Protein AF-0000000087591553 (afdb_homodimer)

Radius of gyration: 34.75 Å; Cα contacts (8 Å, |Δi|>4): 1381; chains: 2; bounding box: 61×113×79 Å

InterPro domains:
  IPR003439 ABC transporter-like, ATP-binding domain [PF00005] (271-418)
  IPR003439 ABC transporter-like, ATP-binding domain [PS50893] (255-471)
  IPR003593 AAA+ ATPase domain [SM00382] (281-468)
  IPR011527 ABC transporter type 1, transmembrane domain [PF06472] (2-185)
  IPR011527 ABC transporter type 1, transmembrane domain [PS50929] (87-176)
  IPR017871 ABC transporter-like, conserved site [PS00211] (390-404)
  IPR027417 P-loop containing nucleoside triphosphate hydrolase [G3DSA:3.40.50.300] (243-470)
  IPR027417 P-loop containing nucleoside triphosphate hydrolase [SSF52540] (248-462)
  IPR036640 ABC transporter type 1, transmembrane domain superfamily [G3DSA:1.20.1560.10] (12-236)
  IPR036640 ABC transporter type 1, transmembrane domain superfamily [SSF90123] (67-221)
  IPR050835 ATP-binding cassette sub-family D [PTHR11384] (1-465)

Secondary structure (DSSP, 8-state):
-HHHHHHHHGGGHHHHHHHH-TT---HHHHHHHHHHHHHHHHTTTS-HHHHHHHSHHHHHHHHHHHHHHHHHHHHTT-THHHHHHHHHHHHHHHHHHHHHTTHHHHHHHHHHHHHHHHHHHHHHHHTHHHHHHHT-HHHHHHHHHHHHHHHHHHHHHHHHHHHHHHHHHHHHHHIIIIIHHHHHHHHH-TTS-HHHHHHHHHHHHHHHHHHHHHHHHHHHHHHHHHHHHHHHHHHHHHHHSPP----EEE-SSEEEEEEEEEE-TTS-EEEEEEEEEEETTS-EEEEE--TTSSHHHHHHHHHTSSPBPTT-EEEEPPTTTTEEEE-SS----TT--HHHHHHTTS-HHHHHHS-HHHHHHHHHHTT-THHHHTSS--TT--S--HHHHS-HHHHHHHHHHHHHHH--SEEEEESTTTTS-HHHHHHHHHHHHHTT-EEEEE-SSGGGGGG-SEEEEEETTEEEEEE----/-HHHHHHHHGGGHHHHHHHH-TT---HHHHHHHHHHHHHHHHTTTS-HHHHHHHSHHHHHHHHHHHHHHHHHHHHTT-THHHHHHHHHHHHHHHHHHHHHTTHHHHHHHHHHHHHHHHHHHHHHHHTHHHHHHHT-HHHHHHHHHHHHHHHHHHHHHHHHHHHHHHHHHHHHHHIIIIIHHHHHHHHH-TTS-HHHHHHHHHHHHHHHHHHHHHHHHHHHHHHHHHHHHHHHHHHHHHHHSPP----EEE-SSEEEEEEEEEE-TTS-EEEEEEEEEEETTS-EEEEE--TTSSHHHHHHHHHTSSPBPTT-EEEEPPTTTTEEEE-SS----TT--HHHHHHTTS-HHHHHHS-HHHHHHHHHHTT-THHHHTSS--TT--S--HHHHS-HHHHHHHHHHHHHHH--SEEEEESTTTTS-HHHHHHHHHHHHHTT-EEEEE-SSGGGGGG-SEEEEEETTEEEEEE----

Organism: NCBI:txid797122

Nearest PDB structures (foldseek):
  7vx8-assembly1_B  TM=8.513E-01  e=6.884E-26  Caenorhabditis elegans
  7x0z-assembly1_A  TM=8.272E-01  e=4.314E-23  Homo sapiens
  7shn-assembly1_A  TM=6.752E-01  e=2.401E-24  Homo sapiens
  4s0f-assembly1_A  TM=7.830E-01  e=5.840E-14  Acetivibrio thermocellus ATCC 27405
  8eiq-assembly1_A  TM=7.417E-01  e=8.135E-14  Homo sapiens

pLDDT: mean 77.89, std 12.65, range [35.84, 96.69]

Structure (mmCIF, N/CA/C/O backbone):
data_AF-0000000087591553-model_v1
#
loop_
_entity.id
_entity.type
_entity.pdbx_description
1 polymer 'ABC transporter domain-containing protein'
#
loop_
_atom_site.group_PDB
_atom_site.id
_atom_site.type_symbol
_atom_site.label_atom_id
_atom_site.label_alt_id
_atom_site.label_comp_id
_atom_site.label_asym_id
_atom_site.label_entity_id
_atom_site.label_seq_id
_atom_site.pdbx_PDB_ins_code
_atom_site.Cartn_x
_atom_site.Cartn_y
_atom_site.Cartn_z
_atom_site.occupancy
_atom_site.B_iso_or_equiv
_atom_site.auth_seq_id
_atom_site.auth_comp_id
_atom_site.auth_asym_id
_atom_site.auth_atom_id
_atom_site.pdbx_PDB_model_num
ATOM 1 N N . THR A 1 1 ? 17.688 -8.812 -10.172 1 85.06 1 THR A N 1
ATOM 2 C CA . THR A 1 1 ? 17 -7.945 -9.227 1 85.06 1 THR A CA 1
ATOM 3 C C . THR A 1 1 ? 17.938 -6.891 -8.664 1 85.06 1 THR A C 1
ATOM 5 O O . THR A 1 1 ? 17.578 -5.719 -8.547 1 85.06 1 THR A O 1
ATOM 8 N N . ARG A 1 2 ? 19.203 -7.277 -8.391 1 84.75 2 ARG A N 1
ATOM 9 C CA . ARG A 1 2 ? 20.188 -6.332 -7.879 1 84.75 2 ARG A CA 1
ATOM 10 C C . ARG A 1 2 ? 20.484 -5.246 -8.906 1 84.75 2 ARG A C 1
ATOM 12 O O . ARG A 1 2 ? 20.578 -4.066 -8.562 1 84.75 2 ARG A O 1
ATOM 19 N N . VAL A 1 3 ? 20.641 -5.652 -10.07 1 84.19 3 VAL A N 1
ATOM 20 C CA . VAL A 1 3 ? 20.953 -4.715 -11.148 1 84.19 3 VAL A CA 1
ATOM 21 C C . VAL A 1 3 ? 19.781 -3.748 -11.344 1 84.19 3 VAL A C 1
ATOM 23 O O . VAL A 1 3 ? 19.984 -2.543 -11.5 1 84.19 3 VAL A O 1
ATOM 26 N N . VAL A 1 4 ? 18.562 -4.273 -11.305 1 85 4 VAL A N 1
ATOM 27 C CA . VAL A 1 4 ? 17.391 -3.439 -11.523 1 85 4 VAL A CA 1
ATOM 28 C C . VAL A 1 4 ? 17.203 -2.475 -10.352 1 85 4 VAL A C 1
ATOM 30 O O . VAL A 1 4 ? 16.844 -1.314 -10.547 1 85 4 VAL A O 1
ATOM 33 N N . GLN A 1 5 ? 17.484 -2.932 -9.172 1 86.06 5 GLN A N 1
ATOM 34 C CA . GLN A 1 5 ? 17.422 -2.064 -8 1 86.06 5 GLN A CA 1
ATOM 35 C C . GLN A 1 5 ? 18.438 -0.937 -8.094 1 86.06 5 GLN A C 1
ATOM 37 O O . GLN A 1 5 ? 18.172 0.194 -7.691 1 86.06 5 GLN A O 1
ATOM 42 N N . GLY A 1 6 ? 19.625 -1.279 -8.547 1 85.19 6 GLY A N 1
ATOM 43 C CA . GLY A 1 6 ? 20.641 -0.261 -8.758 1 85.19 6 GLY A CA 1
ATOM 44 C C . GLY A 1 6 ? 20.203 0.817 -9.734 1 85.19 6 GLY A C 1
ATOM 45 O O . GLY A 1 6 ? 20.438 2.006 -9.5 1 85.19 6 GLY A O 1
ATOM 46 N N . LEU A 1 7 ? 19.562 0.385 -10.727 1 83.81 7 LEU A N 1
ATOM 47 C CA . LEU A 1 7 ? 19.062 1.326 -11.719 1 83.81 7 LEU A CA 1
ATOM 48 C C . LEU A 1 7 ? 17.891 2.139 -11.164 1 83.81 7 LEU A C 1
ATOM 50 O O . LEU A 1 7 ? 17.75 3.32 -11.477 1 83.81 7 LEU A O 1
ATOM 54 N N . TYR A 1 8 ? 17.094 1.511 -10.352 1 86.19 8 TYR A N 1
ATOM 55 C CA . TYR A 1 8 ? 15.891 2.113 -9.781 1 86.19 8 TYR A CA 1
ATOM 56 C C . TYR A 1 8 ? 16.25 3.266 -8.844 1 86.19 8 TYR A C 1
ATOM 58 O O . TYR A 1 8 ? 15.586 4.301 -8.844 1 86.19 8 TYR A O 1
ATOM 66 N N . PHE A 1 9 ? 17.375 3.146 -8.086 1 86.69 9 PHE A N 1
ATOM 67 C CA . PHE A 1 9 ? 17.719 4.16 -7.098 1 86.69 9 PHE A CA 1
ATOM 68 C C . PHE A 1 9 ? 18.781 5.109 -7.645 1 86.69 9 PHE A C 1
ATOM 70 O O . PHE A 1 9 ? 19.141 6.09 -6.988 1 86.69 9 PHE A O 1
ATOM 77 N N . LYS A 1 10 ? 19.156 4.832 -8.805 1 84.12 10 LYS A N 1
ATOM 78 C CA . LYS A 1 10 ? 20.141 5.711 -9.398 1 84.12 10 LYS A CA 1
ATOM 79 C C . LYS A 1 10 ? 19.516 7.027 -9.852 1 84.12 10 LYS A C 1
ATOM 81 O O . LYS A 1 10 ? 18.422 7.035 -10.422 1 84.12 10 LYS A O 1
ATOM 86 N N . ASP A 1 11 ? 20.094 8.125 -9.523 1 80.12 11 ASP A N 1
ATOM 87 C CA . ASP A 1 11 ? 19.719 9.469 -9.961 1 80.12 11 ASP A CA 1
ATOM 88 C C . ASP A 1 11 ? 18.266 9.766 -9.633 1 80.12 11 ASP A C 1
ATOM 90 O O . ASP A 1 11 ? 17.547 10.367 -10.445 1 80.12 11 ASP A O 1
ATOM 94 N N . SER A 1 12 ? 17.781 9.227 -8.609 1 81.5 12 SER A N 1
ATOM 95 C CA . SER A 1 12 ? 16.422 9.453 -8.133 1 81.5 12 SER A CA 1
ATOM 96 C C . SER A 1 12 ? 15.398 9.008 -9.172 1 81.5 12 SER A C 1
ATOM 98 O O . SER A 1 12 ? 14.367 9.656 -9.352 1 81.5 12 SER A O 1
ATOM 100 N N . ASN A 1 13 ? 15.711 7.973 -9.906 1 83.06 13 ASN A N 1
ATOM 101 C CA . ASN A 1 13 ? 14.797 7.445 -10.914 1 83.06 13 ASN A CA 1
ATOM 102 C C . ASN A 1 13 ? 13.469 7.004 -10.297 1 83.06 13 ASN A C 1
ATOM 104 O O . ASN A 1 13 ? 12.422 7.09 -10.938 1 83.06 13 ASN A O 1
ATOM 108 N N . TYR A 1 14 ? 13.516 6.555 -9.07 1 83.75 14 TYR A N 1
ATOM 109 C CA . TYR A 1 14 ? 12.312 6.082 -8.398 1 83.75 14 TYR A CA 1
ATOM 110 C C . TYR A 1 14 ? 11.297 7.207 -8.25 1 83.75 14 TYR A C 1
ATOM 112 O O . TYR A 1 14 ? 10.094 6.957 -8.18 1 83.75 14 TYR A O 1
ATOM 120 N N . TYR A 1 15 ? 11.828 8.43 -8.156 1 82.81 15 TYR A N 1
ATOM 121 C CA . TYR A 1 15 ? 10.953 9.586 -8.023 1 82.81 15 TYR A CA 1
ATOM 122 C C . TYR A 1 15 ? 10.438 10.039 -9.383 1 82.81 15 TYR A C 1
ATOM 124 O O . TYR A 1 15 ? 9.281 10.453 -9.516 1 82.81 15 TYR A O 1
ATOM 132 N N . ARG A 1 16 ? 11.195 9.945 -10.344 1 78.06 16 ARG A N 1
ATOM 133 C CA . ARG A 1 16 ? 10.891 10.5 -11.656 1 78.06 16 ARG A CA 1
ATOM 134 C C . ARG A 1 16 ? 10.047 9.531 -12.484 1 78.06 16 ARG A C 1
ATOM 136 O O . ARG A 1 16 ? 9.352 9.945 -13.414 1 78.06 16 ARG A O 1
ATOM 143 N N . LEU A 1 17 ? 10.117 8.305 -12.188 1 77.75 17 LEU A N 1
ATOM 144 C CA . LEU A 1 17 ? 9.5 7.266 -13.008 1 77.75 17 LEU A CA 1
ATOM 145 C C . LEU A 1 17 ? 7.98 7.41 -13.008 1 77.75 17 LEU A C 1
ATOM 147 O O . LEU A 1 17 ? 7.352 7.391 -14.07 1 77.75 17 LEU A O 1
ATOM 151 N N . PRO A 1 18 ? 7.344 7.52 -11.836 1 69.06 18 PRO A N 1
ATOM 152 C CA . PRO A 1 18 ? 5.879 7.598 -11.859 1 69.06 18 PRO A CA 1
ATOM 153 C C . PRO A 1 18 ? 5.367 8.859 -12.555 1 69.06 18 PRO A C 1
ATOM 155 O O . PRO A 1 18 ? 4.254 8.867 -13.086 1 69.06 18 PRO A O 1
ATOM 158 N N . THR A 1 19 ? 6.16 9.875 -12.523 1 64.44 19 THR A N 1
ATOM 159 C CA . THR A 1 19 ? 5.734 11.156 -13.086 1 64.44 19 THR A CA 1
ATOM 160 C C . THR A 1 19 ? 5.902 11.156 -14.602 1 64.44 19 THR A C 1
ATOM 162 O O . THR A 1 19 ? 5.148 11.828 -15.312 1 64.44 19 THR A O 1
ATOM 165 N N . SER A 1 20 ? 6.891 10.414 -15.047 1 64.38 20 SER A N 1
ATOM 166 C CA . SER A 1 20 ? 7.223 10.461 -16.469 1 64.38 20 SER A CA 1
ATOM 167 C C . SER A 1 20 ? 6.406 9.445 -17.25 1 64.38 20 SER A C 1
ATOM 169 O O . SER A 1 20 ? 6.051 9.695 -18.406 1 64.38 20 SER A O 1
ATOM 171 N N . ASN A 1 21 ? 6.25 8.32 -16.656 1 62 21 ASN A N 1
ATOM 172 C CA . ASN A 1 21 ? 5.543 7.254 -17.359 1 62 21 ASN A CA 1
ATOM 173 C C . ASN A 1 21 ? 4.422 6.668 -16.516 1 62 21 ASN A C 1
ATOM 175 O O . ASN A 1 21 ? 4.668 5.824 -15.648 1 62 21 ASN A O 1
ATOM 179 N N . LYS A 1 22 ? 3.26 7.102 -16.75 1 59.09 22 LYS A N 1
ATOM 180 C CA . LYS A 1 22 ? 2.088 6.652 -16 1 59.09 22 LYS A CA 1
ATOM 181 C C . LYS A 1 22 ? 1.811 5.172 -16.25 1 59.09 22 LYS A C 1
ATOM 183 O O . LYS A 1 22 ? 1.155 4.516 -15.438 1 59.09 22 LYS A O 1
ATOM 188 N N . GLU A 1 23 ? 2.428 4.727 -17.328 1 59.12 23 GLU A N 1
ATOM 189 C CA . GLU A 1 23 ? 2.143 3.34 -17.672 1 59.12 23 GLU A CA 1
ATOM 190 C C . GLU A 1 23 ? 2.893 2.371 -16.766 1 59.12 23 GLU A C 1
ATOM 192 O O . GLU A 1 23 ? 2.508 1.207 -16.641 1 59.12 23 GLU A O 1
ATOM 197 N N . LEU A 1 24 ? 3.965 2.943 -16.219 1 66.06 24 LEU A N 1
ATOM 198 C CA . LEU A 1 24 ? 4.742 2.068 -15.352 1 66.06 24 LEU A CA 1
ATOM 199 C C . LEU A 1 24 ? 4.16 2.043 -13.945 1 66.06 24 LEU A C 1
ATOM 201 O O . LEU A 1 24 ? 4.668 2.715 -13.039 1 66.06 24 LEU A O 1
ATOM 205 N N . ASP A 1 25 ? 2.947 1.427 -13.945 1 61.03 25 ASP A N 1
ATOM 206 C CA . ASP A 1 25 ? 2.252 1.322 -12.672 1 61.03 25 ASP A CA 1
ATOM 207 C C . ASP A 1 25 ? 2.703 0.084 -11.898 1 61.03 25 ASP A C 1
ATOM 209 O O . ASP A 1 25 ? 3.32 -0.818 -12.469 1 61.03 25 ASP A O 1
ATOM 213 N N . ASN A 1 26 ? 2.732 0.094 -10.664 1 60.69 26 ASN A N 1
ATOM 214 C CA . ASN A 1 26 ? 2.918 -1.014 -9.734 1 60.69 26 ASN A CA 1
ATOM 215 C C . ASN A 1 26 ? 4.332 -1.584 -9.82 1 60.69 26 ASN A C 1
ATOM 217 O O . ASN A 1 26 ? 4.508 -2.799 -9.914 1 60.69 26 ASN A O 1
ATOM 221 N N . LEU A 1 27 ? 5.336 -0.757 -9.859 1 68.62 27 LEU A N 1
ATOM 222 C CA . LEU A 1 27 ? 6.734 -1.159 -9.961 1 68.62 27 LEU A CA 1
ATOM 223 C C . LEU A 1 27 ? 7.105 -2.137 -8.852 1 68.62 27 LEU A C 1
ATOM 225 O O . LEU A 1 27 ? 7.941 -3.02 -9.055 1 68.62 27 LEU A O 1
ATOM 229 N N . ASP A 1 28 ? 6.434 -2.01 -7.715 1 68.94 28 ASP A N 1
ATOM 230 C CA . ASP A 1 28 ? 6.711 -2.896 -6.59 1 68.94 28 ASP A CA 1
ATOM 231 C C . ASP A 1 28 ? 6.395 -4.348 -6.945 1 68.94 28 ASP A C 1
ATOM 233 O O . ASP A 1 28 ? 7.141 -5.258 -6.574 1 68.94 28 ASP A O 1
ATOM 237 N N . GLN A 1 29 ? 5.402 -4.434 -7.73 1 64.69 29 GLN A N 1
ATOM 238 C CA . GLN A 1 29 ? 5.016 -5.781 -8.133 1 64.69 29 GLN A CA 1
ATOM 239 C C . GLN A 1 29 ? 5.922 -6.309 -9.242 1 64.69 29 GLN A C 1
ATOM 241 O O . GLN A 1 29 ? 6.188 -7.508 -9.32 1 64.69 29 GLN A O 1
ATOM 246 N N . ARG A 1 30 ? 6.477 -5.426 -10 1 70.25 30 ARG A N 1
ATOM 247 C CA . ARG A 1 30 ? 7.289 -5.844 -11.141 1 70.25 30 ARG A CA 1
ATOM 248 C C . ARG A 1 30 ? 8.641 -6.371 -10.68 1 70.25 30 ARG A C 1
ATOM 250 O O . ARG A 1 30 ? 9.242 -7.219 -11.344 1 70.25 30 ARG A O 1
ATOM 257 N N . PHE A 1 31 ? 9.055 -5.91 -9.508 1 74.94 31 PHE A N 1
ATOM 258 C CA . PHE A 1 31 ? 10.297 -6.457 -8.961 1 74.94 31 PHE A CA 1
ATOM 259 C C . PHE A 1 31 ? 10.133 -7.934 -8.617 1 74.94 31 PHE A C 1
ATOM 261 O O . PHE A 1 31 ? 11.047 -8.727 -8.828 1 74.94 31 PHE A O 1
ATOM 268 N N . THR A 1 32 ? 8.969 -8.273 -8.148 1 69 32 THR A N 1
ATOM 269 C CA . THR A 1 32 ? 8.711 -9.672 -7.812 1 69 32 THR A CA 1
ATOM 270 C C . THR A 1 32 ? 8.43 -10.484 -9.07 1 69 32 THR A C 1
ATOM 272 O O . THR A 1 32 ? 8.594 -11.703 -9.086 1 69 32 THR A O 1
ATOM 275 N N . ASP A 1 33 ? 8.07 -9.727 -10.117 1 71.62 33 ASP A N 1
ATOM 276 C CA . ASP A 1 33 ? 7.828 -10.398 -11.391 1 71.62 33 ASP A CA 1
ATOM 277 C C . ASP A 1 33 ? 9.117 -10.992 -11.953 1 71.62 33 ASP A C 1
ATOM 279 O O . ASP A 1 33 ? 9.086 -11.961 -12.711 1 71.62 33 ASP A O 1
ATOM 283 N N . ILE A 1 34 ? 10.227 -10.438 -11.562 1 74.44 34 ILE A N 1
ATOM 284 C CA . ILE A 1 34 ? 11.508 -10.977 -12 1 74.44 34 ILE A CA 1
ATOM 285 C C . ILE A 1 34 ? 11.656 -12.414 -11.5 1 74.44 34 ILE A C 1
ATOM 287 O O . ILE A 1 34 ? 12.047 -13.305 -12.258 1 74.44 34 ILE A O 1
ATOM 291 N N . LYS A 1 35 ? 11.273 -12.523 -10.289 1 72.62 35 LYS A N 1
ATOM 292 C CA . LYS A 1 35 ? 11.312 -13.875 -9.742 1 72.62 35 LYS A CA 1
ATOM 293 C C . LYS A 1 35 ? 10.344 -14.797 -10.461 1 72.62 35 LYS A C 1
ATOM 295 O O . LYS A 1 35 ? 10.672 -15.945 -10.766 1 72.62 35 LYS A O 1
ATOM 300 N N . LEU A 1 36 ? 9.203 -14.273 -10.672 1 65.19 36 LEU A N 1
ATOM 301 C CA . LEU A 1 36 ? 8.188 -15.07 -11.359 1 65.19 36 LEU A CA 1
ATOM 302 C C . LEU A 1 36 ? 8.672 -15.484 -12.75 1 65.19 36 LEU A C 1
ATOM 304 O O . LEU A 1 36 ? 8.445 -16.609 -13.18 1 65.19 36 LEU A O 1
ATOM 308 N N . ALA A 1 37 ? 9.352 -14.57 -13.398 1 66.12 37 ALA A N 1
ATOM 309 C CA . ALA A 1 37 ? 9.891 -14.867 -14.727 1 66.12 37 ALA A CA 1
ATOM 310 C C . ALA A 1 37 ? 10.961 -15.945 -14.656 1 66.12 37 ALA A C 1
ATOM 312 O O . ALA A 1 37 ? 10.969 -16.875 -15.469 1 66.12 37 ALA A O 1
ATOM 313 N N . ILE A 1 38 ? 11.773 -15.812 -13.695 1 70.31 38 ILE A N 1
ATOM 314 C CA . ILE A 1 38 ? 12.852 -16.781 -13.547 1 70.31 38 ILE A CA 1
ATOM 315 C C . ILE A 1 38 ? 12.273 -18.141 -13.172 1 70.31 38 ILE A C 1
ATOM 317 O O . ILE A 1 38 ? 12.703 -19.172 -13.695 1 70.31 38 ILE A O 1
ATOM 321 N N . ASN A 1 39 ? 11.266 -18.047 -12.258 1 64.19 39 ASN A N 1
ATOM 322 C CA . ASN A 1 39 ? 10.641 -19.297 -11.844 1 64.19 39 ASN A CA 1
ATOM 323 C C . ASN A 1 39 ? 9.93 -19.984 -13 1 64.19 39 ASN A C 1
ATOM 325 O O . ASN A 1 39 ? 9.906 -21.203 -13.086 1 64.19 39 ASN A O 1
ATOM 329 N N . SER A 1 40 ? 9.383 -19.156 -13.82 1 60.72 40 SER A N 1
ATOM 330 C CA . SER A 1 40 ? 8.68 -19.703 -14.977 1 60.72 40 SER A CA 1
ATOM 331 C C . SER A 1 40 ? 9.641 -20.438 -15.914 1 60.72 40 SER A C 1
ATOM 333 O O . SER A 1 40 ? 9.273 -21.438 -16.516 1 60.72 40 SER A O 1
ATOM 335 N N . VAL A 1 41 ? 10.883 -19.844 -15.977 1 61.19 41 VAL A N 1
ATOM 336 C CA . VAL A 1 41 ? 11.867 -20.453 -16.859 1 61.19 41 VAL A CA 1
ATOM 337 C C . VAL A 1 41 ? 12.508 -21.656 -16.172 1 61.19 41 VAL A C 1
ATOM 339 O O . VAL A 1 41 ? 12.781 -22.672 -16.812 1 61.19 41 VAL A O 1
ATOM 342 N N . THR A 1 42 ? 12.867 -21.297 -14.867 1 56.81 42 THR A N 1
ATOM 343 C CA . THR A 1 42 ? 13.578 -22.375 -14.18 1 56.81 42 THR A CA 1
ATOM 344 C C . THR A 1 42 ? 12.617 -23.469 -13.758 1 56.81 42 THR A C 1
ATOM 346 O O . THR A 1 42 ? 13.031 -24.609 -13.523 1 56.81 42 THR A O 1
ATOM 349 N N . GLY A 1 43 ? 11.281 -23.406 -14.109 1 50.22 43 GLY A N 1
ATOM 350 C CA . GLY A 1 43 ? 10.336 -24.469 -13.812 1 50.22 43 GLY A CA 1
ATOM 351 C C . GLY A 1 43 ? 10.047 -24.625 -12.336 1 50.22 43 GLY A C 1
ATOM 352 O O . GLY A 1 43 ? 9.555 -25.656 -11.891 1 50.22 43 GLY A O 1
ATOM 353 N N . SER A 1 44 ? 10.664 -23.844 -11.453 1 44.69 44 SER A N 1
ATOM 354 C CA . SER A 1 44 ? 10.609 -24.203 -10.039 1 44.69 44 SER A CA 1
ATOM 355 C C . SER A 1 44 ? 9.164 -24.266 -9.547 1 44.69 44 SER A C 1
ATOM 357 O O . SER A 1 44 ? 8.883 -24.891 -8.523 1 44.69 44 SER A O 1
ATOM 359 N N . MET A 1 45 ? 8.344 -23.297 -9.617 1 42.03 45 MET A N 1
ATOM 360 C CA . MET A 1 45 ? 7.055 -23.562 -8.992 1 42.03 45 MET A CA 1
ATOM 361 C C . MET A 1 45 ? 6.375 -24.766 -9.648 1 42.03 45 MET A C 1
ATOM 363 O O . MET A 1 45 ? 5.176 -24.969 -9.461 1 42.03 45 MET A O 1
ATOM 367 N N . VAL A 1 46 ? 6.668 -25.156 -10.789 1 38.25 46 VAL A N 1
ATOM 368 C CA . VAL A 1 46 ? 5.879 -26.094 -11.586 1 38.25 46 VAL A CA 1
ATOM 369 C C . VAL A 1 46 ? 5.809 -27.453 -10.875 1 38.25 46 VAL A C 1
ATOM 371 O O . VAL A 1 46 ? 6.781 -27.891 -10.258 1 38.25 46 VAL A O 1
ATOM 374 N N . PRO A 1 47 ? 4.719 -28.078 -10.695 1 39.03 47 PRO A N 1
ATOM 375 C CA . PRO A 1 47 ? 4.602 -29.5 -10.32 1 39.03 47 PRO A CA 1
ATOM 376 C C . PRO A 1 47 ? 5.734 -30.344 -10.891 1 39.03 47 PRO A C 1
ATOM 378 O O . PRO A 1 47 ? 6.262 -30.047 -11.961 1 39.03 47 PRO A O 1
ATOM 381 N N . VAL A 1 48 ? 6.516 -31.125 -10.109 1 37.75 48 VAL A N 1
ATOM 382 C CA . VAL A 1 48 ? 7.559 -32.125 -10.328 1 37.75 48 VAL A CA 1
ATOM 383 C C . VAL A 1 48 ? 7.402 -32.75 -11.719 1 37.75 48 VAL A C 1
ATOM 385 O O . VAL A 1 48 ? 8.383 -32.938 -12.438 1 37.75 48 VAL A O 1
ATOM 388 N N . GLU A 1 49 ? 6.309 -33.219 -11.922 1 36.06 49 GLU A N 1
ATOM 389 C CA . GLU A 1 49 ? 6.078 -33.969 -13.141 1 36.06 49 GLU A CA 1
ATOM 390 C C . GLU A 1 49 ? 6.301 -33.125 -14.383 1 36.06 49 GLU A C 1
ATOM 392 O O . GLU A 1 49 ? 6.844 -33.594 -15.383 1 36.06 49 GLU A O 1
ATOM 397 N N . THR A 1 50 ? 5.789 -31.859 -14.344 1 36.72 50 THR A N 1
ATOM 398 C CA . THR A 1 50 ? 5.902 -30.969 -15.492 1 36.72 50 THR A CA 1
ATOM 399 C C . THR A 1 50 ? 7.203 -30.172 -15.445 1 36.72 50 THR A C 1
ATOM 401 O O . THR A 1 50 ? 7.629 -29.609 -16.453 1 36.72 50 THR A O 1
ATOM 404 N N . GLY A 1 51 ? 7.742 -29.797 -14.422 1 39.81 51 GLY A N 1
ATOM 405 C CA . GLY A 1 51 ? 9.055 -29.188 -14.32 1 39.81 51 GLY A CA 1
ATOM 406 C C . GLY A 1 51 ? 10.094 -29.844 -15.195 1 39.81 51 GLY A C 1
ATOM 407 O O . GLY A 1 51 ? 10.969 -29.172 -15.75 1 39.81 51 GLY A O 1
ATOM 408 N N . MET A 1 52 ? 10 -31.125 -15.109 1 39.53 52 MET A N 1
ATOM 409 C CA . MET A 1 52 ? 10.875 -31.891 -15.992 1 39.53 52 MET A CA 1
ATOM 410 C C . MET A 1 52 ? 10.703 -31.453 -17.438 1 39.53 52 MET A C 1
ATOM 412 O O . MET A 1 52 ? 11.641 -31.547 -18.234 1 39.53 52 MET A O 1
ATOM 416 N N . LEU A 1 53 ? 9.445 -31.172 -17.703 1 39.66 53 LEU A N 1
ATOM 417 C CA . LEU A 1 53 ? 9.195 -30.859 -19.109 1 39.66 53 LEU A CA 1
ATOM 418 C C . LEU A 1 53 ? 9.859 -29.547 -19.516 1 39.66 53 LEU A C 1
ATOM 420 O O . LEU A 1 53 ? 10.344 -29.406 -20.641 1 39.66 53 LEU A O 1
ATOM 424 N N . LEU A 1 54 ? 9.688 -28.547 -18.578 1 45.41 54 LEU A N 1
ATOM 425 C CA . LEU A 1 54 ? 10.141 -27.234 -19.016 1 45.41 54 LEU A CA 1
ATOM 426 C C . LEU A 1 54 ? 11.656 -27.109 -18.906 1 45.41 54 LEU A C 1
ATOM 428 O O . LEU A 1 54 ? 12.227 -26.062 -19.234 1 45.41 54 LEU A O 1
ATOM 432 N N . SER A 1 55 ? 12.258 -28.062 -18.344 1 46.97 55 SER A N 1
ATOM 433 C CA . SER A 1 55 ? 13.719 -28 -18.344 1 46.97 55 SER A CA 1
ATOM 434 C C . SER A 1 55 ? 14.273 -28.281 -19.734 1 46.97 55 SER A C 1
ATOM 436 O O . SER A 1 55 ? 13.617 -28.922 -20.562 1 46.97 55 SER A O 1
ATOM 438 N N . PRO A 1 56 ? 15.172 -27.438 -20.078 1 51 56 PRO A N 1
ATOM 439 C CA . PRO A 1 56 ? 15.836 -27.781 -21.344 1 51 56 PRO A CA 1
ATOM 440 C C . PRO A 1 56 ? 15.961 -29.281 -21.562 1 51 56 PRO A C 1
ATOM 442 O O . PRO A 1 56 ? 15.844 -29.766 -22.688 1 51 56 PRO A O 1
ATOM 445 N N . ALA A 1 57 ? 15.969 -29.891 -20.484 1 52.38 57 ALA A N 1
ATOM 446 C CA . ALA A 1 57 ? 16.078 -31.344 -20.609 1 52.38 57 ALA A CA 1
ATOM 447 C C . ALA A 1 57 ? 14.766 -31.953 -21.109 1 52.38 57 ALA A C 1
ATOM 449 O O . ALA A 1 57 ? 14.781 -32.906 -21.875 1 52.38 57 ALA A O 1
ATOM 450 N N . GLY A 1 58 ? 13.664 -31.188 -20.672 1 56.53 58 GLY A N 1
ATOM 451 C CA . GLY A 1 58 ? 12.383 -31.688 -21.141 1 56.53 58 GLY A CA 1
ATOM 452 C C . GLY A 1 58 ? 12.195 -31.531 -22.641 1 56.53 58 GLY A C 1
ATOM 453 O O . GLY A 1 58 ? 11.727 -32.438 -23.312 1 56.53 58 GLY A O 1
ATOM 454 N N . VAL A 1 59 ? 12.688 -30.422 -23.094 1 61.06 59 VAL A N 1
ATOM 455 C CA . VAL A 1 59 ? 12.57 -30.156 -24.531 1 61.06 59 VAL A CA 1
ATOM 456 C C . VAL A 1 59 ? 13.469 -31.109 -25.297 1 61.06 59 VAL A C 1
ATOM 458 O O . VAL A 1 59 ? 13.07 -31.625 -26.344 1 61.06 59 VAL A O 1
ATOM 461 N N . ILE A 1 60 ? 14.641 -31.266 -24.719 1 61.97 60 ILE A N 1
ATOM 462 C CA . ILE A 1 60 ? 15.578 -32.156 -25.391 1 61.97 60 ILE A CA 1
ATOM 463 C C . ILE A 1 60 ? 15.023 -33.562 -25.391 1 61.97 60 ILE A C 1
ATOM 465 O O . ILE A 1 60 ? 15.109 -34.281 -26.391 1 61.97 60 ILE A O 1
ATOM 469 N N . SER A 1 61 ? 14.461 -33.906 -24.266 1 62.31 61 SER A N 1
ATOM 470 C CA . SER A 1 61 ? 13.906 -35.25 -24.188 1 62.31 61 SER A CA 1
ATOM 471 C C . SER A 1 61 ? 12.758 -35.438 -25.172 1 62.31 61 SER A C 1
ATOM 473 O O . SER A 1 61 ? 12.609 -36.5 -25.766 1 62.31 61 SER A O 1
ATOM 475 N N . ILE A 1 62 ? 12.016 -34.406 -25.344 1 67.56 62 ILE A N 1
ATOM 476 C CA . ILE A 1 62 ? 10.914 -34.469 -26.297 1 67.56 62 ILE A CA 1
ATOM 477 C C . ILE A 1 62 ? 11.461 -34.625 -27.719 1 67.56 62 ILE A C 1
ATOM 479 O O . ILE A 1 62 ? 10.969 -35.438 -28.5 1 67.56 62 ILE A O 1
ATOM 483 N N . GLY A 1 63 ? 12.43 -33.781 -27.969 1 67.56 63 GLY A N 1
ATOM 484 C CA . GLY A 1 63 ? 13.039 -33.875 -29.281 1 67.56 63 GLY A CA 1
ATOM 485 C C . GLY A 1 63 ? 13.633 -35.219 -29.594 1 67.56 63 GLY A C 1
ATOM 486 O O . GLY A 1 63 ? 13.438 -35.781 -30.672 1 67.56 63 GLY A O 1
ATOM 487 N N . VAL A 1 64 ? 14.297 -35.812 -28.625 1 68.25 64 VAL A N 1
ATOM 488 C CA . VAL A 1 64 ? 14.93 -37.125 -28.812 1 68.25 64 VAL A CA 1
ATOM 489 C C . VAL A 1 64 ? 13.852 -38.188 -28.969 1 68.25 64 VAL A C 1
ATOM 491 O O . VAL A 1 64 ? 14.008 -39.125 -29.781 1 68.25 64 VAL A O 1
ATOM 494 N N . SER A 1 65 ? 12.805 -38.062 -28.172 1 68.94 65 SER A N 1
ATOM 495 C CA . SER A 1 65 ? 11.734 -39.031 -28.266 1 68.94 65 SER A CA 1
ATOM 496 C C . SER A 1 65 ? 11.07 -39 -29.641 1 68.94 65 SER A C 1
ATOM 498 O O . SER A 1 65 ? 10.844 -40.031 -30.25 1 68.94 65 SER A O 1
ATOM 500 N N . VAL A 1 66 ? 10.781 -37.844 -30.109 1 73.62 66 VAL A N 1
ATOM 501 C CA . VAL A 1 66 ? 10.148 -37.688 -31.422 1 73.62 66 VAL A CA 1
ATOM 502 C C . VAL A 1 66 ? 11.07 -38.25 -32.5 1 73.62 66 VAL A C 1
ATOM 504 O O . VAL A 1 66 ? 10.617 -38.969 -33.406 1 73.62 66 VAL A O 1
ATOM 507 N N . LEU A 1 67 ? 12.312 -38 -32.312 1 73.06 67 LEU A N 1
ATOM 508 C CA . LEU A 1 67 ? 13.266 -38.469 -33.312 1 73.06 67 LEU A CA 1
ATOM 509 C C . LEU A 1 67 ? 13.406 -39.969 -33.281 1 73.06 67 LEU A C 1
ATOM 511 O O . LEU A 1 67 ? 13.406 -40.625 -34.312 1 73.06 67 LEU A O 1
ATOM 515 N N . THR A 1 68 ? 13.547 -40.562 -32.125 1 69.56 68 THR A N 1
ATOM 516 C CA . THR A 1 68 ? 13.742 -42 -31.953 1 69.56 68 THR A CA 1
ATOM 517 C C . THR A 1 68 ? 12.539 -42.75 -32.5 1 69.56 68 THR A C 1
ATOM 519 O O . THR A 1 68 ? 12.695 -43.719 -33.25 1 69.56 68 THR A O 1
ATOM 522 N N . PHE A 1 69 ? 11.422 -42.25 -32.125 1 72.62 69 PHE A N 1
ATOM 523 C CA . PHE A 1 69 ? 10.234 -43.031 -32.5 1 72.62 69 PHE A CA 1
ATOM 524 C C . PHE A 1 69 ? 9.914 -42.812 -33.969 1 72.62 69 PHE A C 1
ATOM 526 O O . PHE A 1 69 ? 9.375 -43.719 -34.625 1 72.62 69 PHE A O 1
ATOM 533 N N . THR A 1 70 ? 10.305 -41.656 -34.469 1 73 70 THR A N 1
ATOM 534 C CA . THR A 1 70 ? 10.164 -41.438 -35.906 1 73 70 THR A CA 1
ATOM 535 C C . THR A 1 70 ? 11.094 -42.344 -36.688 1 73 70 THR A C 1
ATOM 537 O O . THR A 1 70 ? 10.711 -42.906 -37.719 1 73 70 THR A O 1
ATOM 540 N N . LEU A 1 71 ? 12.273 -42.594 -36.156 1 72.62 71 LEU A N 1
ATOM 541 C CA . LEU A 1 71 ? 13.234 -43.469 -36.812 1 72.62 71 LEU A CA 1
ATOM 542 C C . LEU A 1 71 ? 12.797 -44.906 -36.75 1 72.62 71 LEU A C 1
ATOM 544 O O . LEU A 1 71 ? 12.992 -45.688 -37.719 1 72.62 71 LEU A O 1
ATOM 548 N N . ASN A 1 72 ? 12.18 -45.219 -35.688 1 72.94 72 ASN A N 1
ATOM 549 C CA . ASN A 1 72 ? 11.656 -46.594 -35.562 1 72.94 72 ASN A CA 1
ATOM 550 C C . ASN A 1 72 ? 10.555 -46.844 -36.562 1 72.94 72 ASN A C 1
ATOM 552 O O . ASN A 1 72 ? 10.469 -47.969 -37.125 1 72.94 72 ASN A O 1
ATOM 556 N N . LEU A 1 73 ? 9.75 -45.906 -36.688 1 72.81 73 LEU A N 1
ATOM 557 C CA . LEU A 1 73 ? 8.656 -46.062 -37.656 1 72.81 73 LEU A CA 1
ATOM 558 C C . LEU A 1 73 ? 9.188 -46.156 -39.062 1 72.81 73 LEU A C 1
ATOM 560 O O . LEU A 1 73 ? 8.609 -46.875 -39.906 1 72.81 73 LEU A O 1
ATOM 564 N N . LEU A 1 74 ? 10.242 -45.469 -39.312 1 69.62 74 LEU A N 1
ATOM 565 C CA . LEU A 1 74 ? 10.844 -45.531 -40.625 1 69.62 74 LEU A CA 1
ATOM 566 C C . LEU A 1 74 ? 11.398 -46.906 -40.938 1 69.62 74 LEU A C 1
ATOM 568 O O . LEU A 1 74 ? 11.359 -47.375 -42.062 1 69.62 74 LEU A O 1
ATOM 572 N N . GLN A 1 75 ? 11.906 -47.531 -39.906 1 65.31 75 GLN A N 1
ATOM 573 C CA . GLN A 1 75 ? 12.469 -48.844 -40.094 1 65.31 75 GLN A CA 1
ATOM 574 C C . GLN A 1 75 ? 11.383 -49.875 -40.469 1 65.31 75 GLN A C 1
ATOM 576 O O . GLN A 1 75 ? 11.633 -50.812 -41.188 1 65.31 75 GLN A O 1
ATOM 581 N N . PHE A 1 76 ? 10.266 -49.594 -39.812 1 62.69 76 PHE A N 1
ATOM 582 C CA . PHE A 1 76 ? 9.203 -50.562 -40.094 1 62.69 76 PHE A CA 1
ATOM 583 C C . PHE A 1 76 ? 8.438 -50.156 -41.344 1 62.69 76 PHE A C 1
ATOM 585 O O . PHE A 1 76 ? 7.344 -50.688 -41.625 1 62.69 76 PHE A O 1
ATOM 592 N N . GLN A 1 77 ? 9.188 -49.5 -42.344 1 55.69 77 GLN A N 1
ATOM 593 C CA . GLN A 1 77 ? 8.672 -49.125 -43.656 1 55.69 77 GLN A CA 1
ATOM 594 C C . GLN A 1 77 ? 7.277 -48.5 -43.562 1 55.69 77 GLN A C 1
ATOM 596 O O . GLN A 1 77 ? 6.457 -48.656 -44.469 1 55.69 77 GLN A O 1
ATOM 601 N N . ALA A 1 78 ? 6.891 -48.156 -42.344 1 57.22 78 ALA A N 1
ATOM 602 C CA . ALA A 1 78 ? 5.559 -47.594 -42.219 1 57.22 78 ALA A CA 1
ATOM 603 C C . ALA A 1 78 ? 5.602 -46.062 -42.406 1 57.22 78 ALA A C 1
ATOM 605 O O . ALA A 1 78 ? 5.457 -45.312 -41.438 1 57.22 78 ALA A O 1
ATOM 606 N N . ALA A 1 79 ? 6.16 -45.719 -43.594 1 53.59 79 ALA A N 1
ATOM 607 C CA . ALA A 1 79 ? 6.379 -44.312 -43.969 1 53.59 79 ALA A CA 1
ATOM 608 C C . ALA A 1 79 ? 5.098 -43.5 -43.812 1 53.59 79 ALA A C 1
ATOM 610 O O . ALA A 1 79 ? 5.145 -42.344 -43.406 1 53.59 79 ALA A O 1
ATOM 611 N N . ALA A 1 80 ? 4.047 -44.188 -44.344 1 54.78 80 ALA A N 1
ATOM 612 C CA . ALA A 1 80 ? 2.799 -43.406 -44.344 1 54.78 80 ALA A CA 1
ATOM 613 C C . ALA A 1 80 ? 2.416 -42.969 -42.938 1 54.78 80 ALA A C 1
ATOM 615 O O . ALA A 1 80 ? 1.767 -41.938 -42.75 1 54.78 80 ALA A O 1
ATOM 616 N N . TYR A 1 81 ? 3.131 -43.688 -42.031 1 60.06 81 TYR A N 1
ATOM 617 C CA . TYR A 1 81 ? 2.752 -43.469 -40.625 1 60.06 81 TYR A CA 1
ATOM 618 C C . TYR A 1 81 ? 3.512 -42.312 -40.031 1 60.06 81 TYR A C 1
ATOM 620 O O . TYR A 1 81 ? 3.162 -41.812 -38.938 1 60.06 81 TYR A O 1
ATOM 628 N N . LEU A 1 82 ? 4.453 -41.969 -40.906 1 61.66 82 LEU A N 1
ATOM 629 C CA . LEU A 1 82 ? 5.375 -40.969 -40.344 1 61.66 82 LEU A CA 1
ATOM 630 C C . LEU A 1 82 ? 4.754 -39.594 -40.344 1 61.66 82 LEU A C 1
ATOM 632 O O . LEU A 1 82 ? 4.949 -38.812 -39.406 1 61.66 82 LEU A O 1
ATOM 636 N N . TYR A 1 83 ? 3.871 -39.375 -41.406 1 67.69 83 TYR A N 1
ATOM 637 C CA . TYR A 1 83 ? 3.51 -38 -41.562 1 67.69 83 TYR A CA 1
ATOM 638 C C . TYR A 1 83 ? 2.24 -37.656 -40.781 1 67.69 83 TYR A C 1
ATOM 640 O O . TYR A 1 83 ? 2.043 -36.5 -40.375 1 67.69 83 TYR A O 1
ATOM 648 N N . TRP A 1 84 ? 1.523 -38.656 -40.531 1 70.19 84 TRP A N 1
ATOM 649 C CA . TRP A 1 84 ? 0.188 -38.375 -40 1 70.19 84 TRP A CA 1
ATOM 650 C C . TRP A 1 84 ? 0.258 -37.844 -38.594 1 70.19 84 TRP A C 1
ATOM 652 O O . TRP A 1 84 ? -0.451 -36.875 -38.25 1 70.19 84 TRP A O 1
ATOM 662 N N . PRO A 1 85 ? 1.209 -38.344 -37.75 1 70.25 85 PRO A N 1
ATOM 663 C CA . PRO A 1 85 ? 1.25 -37.781 -36.406 1 70.25 85 PRO A CA 1
ATOM 664 C C . PRO A 1 85 ? 1.675 -36.312 -36.406 1 70.25 85 PRO A C 1
ATOM 666 O O . PRO A 1 85 ? 1.174 -35.531 -35.594 1 70.25 85 PRO A O 1
ATOM 669 N N . TYR A 1 86 ? 2.443 -36.031 -37.406 1 72.19 86 TYR A N 1
ATOM 670 C CA . TYR A 1 86 ? 2.943 -34.656 -37.438 1 72.19 86 TYR A CA 1
ATOM 671 C C . TYR A 1 86 ? 1.882 -33.688 -37.969 1 72.19 86 TYR A C 1
ATOM 673 O O . TYR A 1 86 ? 1.803 -32.531 -37.562 1 72.19 86 TYR A O 1
ATOM 681 N N . ILE A 1 87 ? 1.072 -34.25 -38.875 1 72.62 87 ILE A N 1
ATOM 682 C CA . ILE A 1 87 ? -0.008 -33.406 -39.406 1 72.62 87 ILE A CA 1
ATOM 683 C C . ILE A 1 87 ? -1.072 -33.219 -38.344 1 72.62 87 ILE A C 1
ATOM 685 O O . ILE A 1 87 ? -1.552 -32.094 -38.156 1 72.62 87 ILE A O 1
ATOM 689 N N . VAL A 1 88 ? -1.371 -34.188 -37.625 1 70.62 88 VAL A N 1
ATOM 690 C CA . VAL A 1 88 ? -2.371 -34.094 -36.562 1 70.62 88 VAL A CA 1
ATOM 691 C C . VAL A 1 88 ? -1.865 -33.156 -35.469 1 70.62 88 VAL A C 1
ATOM 693 O O . VAL A 1 88 ? -2.625 -32.344 -34.938 1 70.62 88 VAL A O 1
ATOM 696 N N . PHE A 1 89 ? -0.568 -33.281 -35.281 1 70.75 89 PHE A N 1
ATOM 697 C CA . PHE A 1 89 ? 0.031 -32.406 -34.281 1 70.75 89 PHE A CA 1
ATOM 698 C C . PHE A 1 89 ? -0.052 -30.938 -34.719 1 70.75 89 PHE A C 1
ATOM 700 O O . PHE A 1 89 ? -0.371 -30.062 -33.906 1 70.75 89 PHE A O 1
ATOM 707 N N . ALA A 1 90 ? 0.278 -30.734 -35.906 1 72.94 90 ALA A N 1
ATOM 708 C CA . ALA A 1 90 ? 0.261 -29.359 -36.406 1 72.94 90 ALA A CA 1
ATOM 709 C C . ALA A 1 90 ? -1.146 -28.781 -36.344 1 72.94 90 ALA A C 1
ATOM 711 O O . ALA A 1 90 ? -1.326 -27.625 -35.938 1 72.94 90 ALA A O 1
ATOM 712 N N . VAL A 1 91 ? -2.088 -29.625 -36.688 1 73.56 91 VAL A N 1
ATOM 713 C CA . VAL A 1 91 ? -3.469 -29.156 -36.719 1 73.56 91 VAL A CA 1
ATOM 714 C C . VAL A 1 91 ? -3.951 -28.922 -35.281 1 73.56 91 VAL A C 1
ATOM 716 O O . VAL A 1 91 ? -4.586 -27.906 -35 1 73.56 91 VAL A O 1
ATOM 719 N N . CYS A 1 92 ? -3.578 -29.781 -34.375 1 70.81 92 CYS A N 1
ATOM 720 C CA . CYS A 1 92 ? -4.008 -29.656 -33 1 70.81 92 CYS A CA 1
ATOM 721 C C . CYS A 1 92 ? -3.342 -28.453 -32.344 1 70.81 92 CYS A C 1
ATOM 723 O O . CYS A 1 92 ? -3.967 -27.766 -31.531 1 70.81 92 CYS A O 1
ATOM 725 N N . THR A 1 93 ? -2.102 -28.266 -32.688 1 69.88 93 THR A N 1
ATOM 726 C CA . THR A 1 93 ? -1.374 -27.141 -32.125 1 69.88 93 THR A CA 1
ATOM 727 C C . THR A 1 93 ? -2 -25.812 -32.562 1 69.88 93 THR A C 1
ATOM 729 O O . THR A 1 93 ? -2.154 -24.891 -31.75 1 69.88 93 THR A O 1
ATOM 732 N N . VAL A 1 94 ? -2.318 -25.812 -33.781 1 73.81 94 VAL A N 1
ATOM 733 C CA . VAL A 1 94 ? -2.928 -24.594 -34.312 1 73.81 94 VAL A CA 1
ATOM 734 C C . VAL A 1 94 ? -4.297 -24.391 -33.688 1 73.81 94 VAL A C 1
ATOM 736 O O . VAL A 1 94 ? -4.656 -23.266 -33.312 1 73.81 94 VAL A O 1
ATOM 739 N N . LEU A 1 95 ? -5.027 -25.438 -33.438 1 72.62 95 LEU A N 1
ATOM 740 C CA . LEU A 1 95 ? -6.348 -25.344 -32.844 1 72.62 95 LEU A CA 1
ATOM 741 C C . LEU A 1 95 ? -6.242 -24.891 -31.375 1 72.62 95 LEU A C 1
ATOM 743 O O . LEU A 1 95 ? -7.047 -24.078 -30.922 1 72.62 95 LEU A O 1
ATOM 747 N N . GLN A 1 96 ? -5.281 -25.359 -30.75 1 70.31 96 GLN A N 1
ATOM 748 C CA . GLN A 1 96 ? -5.07 -24.969 -29.359 1 70.31 96 GLN A CA 1
ATOM 749 C C . GLN A 1 96 ? -4.645 -23.516 -29.25 1 70.31 96 GLN A C 1
ATOM 751 O O . GLN A 1 96 ? -5.078 -22.797 -28.344 1 70.31 96 GLN A O 1
ATOM 756 N N . TRP A 1 97 ? -3.84 -23.219 -30.203 1 70.88 97 TRP A N 1
ATOM 757 C CA . TRP A 1 97 ? -3.361 -21.844 -30.219 1 70.88 97 TRP A CA 1
ATOM 758 C C . TRP A 1 97 ? -4.508 -20.875 -30.484 1 70.88 97 TRP A C 1
ATOM 760 O O . TRP A 1 97 ? -4.586 -19.812 -29.875 1 70.88 97 TRP A O 1
ATOM 770 N N . LEU A 1 98 ? -5.363 -21.25 -31.328 1 73.56 98 LEU A N 1
ATOM 771 C CA . LEU A 1 98 ? -6.512 -20.406 -31.641 1 73.56 98 LEU A CA 1
ATOM 772 C C . LEU A 1 98 ? -7.477 -20.328 -30.469 1 73.56 98 LEU A C 1
ATOM 774 O O . LEU A 1 98 ? -8.078 -19.281 -30.219 1 73.56 98 LEU A O 1
ATOM 778 N N . ALA A 1 99 ? -7.578 -21.344 -29.719 1 72.06 99 ALA A N 1
ATOM 779 C CA . ALA A 1 99 ? -8.469 -21.391 -28.562 1 72.06 99 ALA A CA 1
ATOM 780 C C . ALA A 1 99 ? -7.922 -20.562 -27.406 1 72.06 99 ALA A C 1
ATOM 782 O O . ALA A 1 99 ? -8.688 -19.984 -26.625 1 72.06 99 ALA A O 1
ATOM 783 N N . MET A 1 100 ? -6.637 -20.469 -27.375 1 71.62 100 MET A N 1
ATOM 784 C CA . MET A 1 100 ? -5.992 -19.797 -26.25 1 71.62 100 MET A CA 1
ATOM 785 C C . MET A 1 100 ? -5.863 -18.297 -26.5 1 71.62 100 MET A C 1
ATOM 787 O O . MET A 1 100 ? -5.652 -17.531 -25.562 1 71.62 100 MET A O 1
ATOM 791 N N . ARG A 1 101 ? -6.102 -17.906 -27.656 1 74.19 101 ARG A N 1
ATOM 792 C CA . ARG A 1 101 ? -5.895 -16.516 -28.047 1 74.19 101 ARG A CA 1
ATOM 793 C C . ARG A 1 101 ? -6.773 -15.578 -27.219 1 74.19 101 ARG A C 1
ATOM 795 O O . ARG A 1 101 ? -6.297 -14.562 -26.703 1 74.19 101 ARG A O 1
ATOM 802 N N . PRO A 1 102 ? -8.031 -15.953 -27.016 1 76.5 102 PRO A N 1
ATOM 803 C CA . PRO A 1 102 ? -8.875 -15.039 -26.234 1 76.5 102 PRO A CA 1
ATOM 804 C C . PRO A 1 102 ? -8.617 -15.117 -24.734 1 76.5 102 PRO A C 1
ATOM 806 O O . PRO A 1 102 ? -9 -14.203 -24 1 76.5 102 PRO A O 1
ATOM 809 N N . VAL A 1 103 ? -7.969 -16.109 -24.328 1 74.38 103 VAL A N 1
ATOM 810 C CA . VAL A 1 103 ? -7.773 -16.328 -22.906 1 74.38 103 VAL A CA 1
ATOM 811 C C . VAL A 1 103 ? -6.75 -15.328 -22.375 1 74.38 103 VAL A C 1
ATOM 813 O O . VAL A 1 103 ? -6.855 -14.867 -21.234 1 74.38 103 VAL A O 1
ATOM 816 N N . LYS A 1 104 ? -5.91 -14.914 -23.234 1 72.44 104 LYS A N 1
ATOM 817 C CA . LYS A 1 104 ? -4.812 -14.055 -22.781 1 72.44 104 LYS A CA 1
ATOM 818 C C . LYS A 1 104 ? -5.324 -12.68 -22.375 1 72.44 104 LYS A C 1
ATOM 820 O O . LYS A 1 104 ? -5.059 -12.227 -21.25 1 72.44 104 LYS A O 1
ATOM 825 N N . PRO A 1 105 ? -6.129 -12.078 -23.25 1 77.75 105 PRO A N 1
ATOM 826 C CA . PRO A 1 105 ? -6.605 -10.758 -22.828 1 77.75 105 PRO A CA 1
ATOM 827 C C . PRO A 1 105 ? -7.562 -10.836 -21.641 1 77.75 105 PRO A C 1
ATOM 829 O O . PRO A 1 105 ? -7.578 -9.93 -20.797 1 77.75 105 PRO A O 1
ATOM 832 N N . ILE A 1 106 ? -8.336 -11.883 -21.547 1 80.94 106 ILE A N 1
ATOM 833 C CA . ILE A 1 106 ? -9.281 -12.023 -20.438 1 80.94 106 ILE A CA 1
ATOM 834 C C . ILE A 1 106 ? -8.523 -12.227 -19.141 1 80.94 106 ILE A C 1
ATOM 836 O O . ILE A 1 106 ? -8.922 -11.711 -18.094 1 80.94 106 ILE A O 1
ATOM 840 N N . THR A 1 107 ? -7.453 -12.922 -19.297 1 75.06 107 THR A N 1
ATOM 841 C CA . THR A 1 107 ? -6.621 -13.141 -18.125 1 75.06 107 THR A CA 1
ATOM 842 C C . THR A 1 107 ? -5.98 -11.836 -17.656 1 75.06 107 THR A C 1
ATOM 844 O O . THR A 1 107 ? -5.926 -11.562 -16.453 1 75.06 107 THR A O 1
ATOM 847 N N . TYR A 1 108 ? -5.566 -11.109 -18.609 1 73.31 108 TYR A N 1
ATOM 848 C CA . TYR A 1 108 ? -4.957 -9.82 -18.281 1 73.31 108 TYR A CA 1
ATOM 849 C C . TYR A 1 108 ? -5.957 -8.906 -17.578 1 73.31 108 TYR A C 1
ATOM 851 O O . TYR A 1 108 ? -5.637 -8.273 -16.578 1 73.31 108 TYR A O 1
ATOM 859 N N . ARG A 1 109 ? -7.168 -8.891 -18.141 1 80.81 109 ARG A N 1
ATOM 860 C CA . ARG A 1 109 ? -8.203 -8.07 -17.531 1 80.81 109 ARG A CA 1
ATOM 861 C C . ARG A 1 109 ? -8.547 -8.562 -16.141 1 80.81 109 ARG A C 1
ATOM 863 O O . ARG A 1 109 ? -8.812 -7.762 -15.242 1 80.81 109 ARG A O 1
ATOM 870 N N . GLN A 1 110 ? -8.5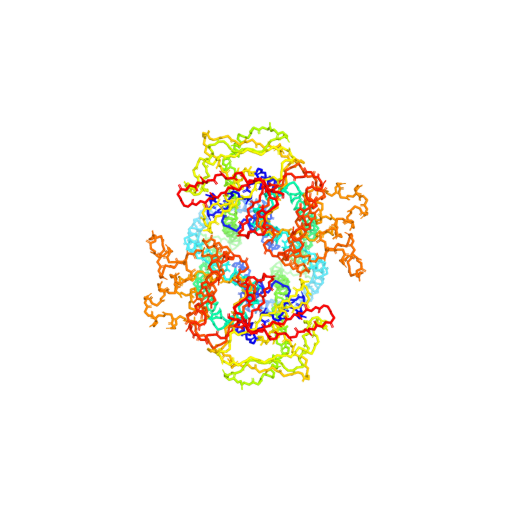08 -9.789 -15.961 1 80.62 110 GLN A N 1
ATOM 871 C CA . GLN A 1 110 ? -8.789 -10.367 -14.648 1 80.62 110 GLN A CA 1
ATOM 872 C C . GLN A 1 110 ? -7.742 -9.945 -13.625 1 80.62 110 GLN A C 1
ATOM 874 O O . GLN A 1 110 ? -8.078 -9.586 -12.492 1 80.62 110 GLN A O 1
ATOM 879 N N . GLN A 1 111 ? -6.531 -9.961 -14.086 1 73.75 111 GLN A N 1
ATOM 880 C CA . GLN A 1 111 ? -5.441 -9.578 -13.195 1 73.75 111 GLN A CA 1
ATOM 881 C C . GLN A 1 111 ? -5.531 -8.102 -12.82 1 73.75 111 GLN A C 1
ATOM 883 O O . GLN A 1 111 ? -5.293 -7.73 -11.672 1 73.75 111 GLN A O 1
ATOM 888 N N . GLU A 1 112 ? -5.918 -7.395 -13.789 1 76.94 112 GLU A N 1
ATOM 889 C CA . GLU A 1 112 ? -6.09 -5.969 -13.531 1 76.94 112 GLU A CA 1
ATOM 890 C C . GLU A 1 112 ? -7.227 -5.719 -12.547 1 76.94 112 GLU A C 1
ATOM 892 O O . GLU A 1 112 ? -7.082 -4.918 -11.617 1 76.94 112 GLU A O 1
ATOM 897 N N . LYS A 1 113 ? -8.336 -6.344 -12.805 1 83.44 113 LYS A N 1
ATOM 898 C CA . LYS A 1 113 ? -9.492 -6.172 -11.93 1 83.44 113 LYS A CA 1
ATOM 899 C C . LYS A 1 113 ? -9.203 -6.695 -10.531 1 83.44 113 LYS A C 1
ATOM 901 O O . LYS A 1 113 ? -9.641 -6.105 -9.539 1 83.44 113 LYS A O 1
ATOM 906 N N . GLU A 1 114 ? -8.445 -7.688 -10.453 1 80 114 GLU A N 1
ATOM 907 C CA . GLU A 1 114 ? -8.062 -8.219 -9.156 1 80 114 GLU A CA 1
ATOM 908 C C . GLU A 1 114 ? -7.102 -7.277 -8.43 1 80 114 GLU A C 1
ATOM 910 O O . GLU A 1 114 ? -7.18 -7.121 -7.211 1 80 114 GLU A O 1
ATOM 915 N N . GLY A 1 115 ? -6.219 -6.801 -9.211 1 74.25 115 GLY A N 1
ATOM 916 C CA . GLY A 1 115 ? -5.316 -5.816 -8.641 1 74.25 115 GLY A CA 1
ATOM 917 C C . GLY A 1 115 ? -6.039 -4.613 -8.062 1 74.25 115 GLY A C 1
ATOM 918 O O . GLY A 1 115 ? -5.719 -4.164 -6.957 1 74.25 115 GLY A O 1
ATOM 919 N N . SER A 1 116 ? -6.969 -4.125 -8.805 1 77.44 116 SER A N 1
ATOM 920 C CA . SER A 1 116 ? -7.77 -3.004 -8.328 1 77.44 116 SER A CA 1
ATOM 921 C C . SER A 1 116 ? -8.555 -3.383 -7.078 1 77.44 116 SER A C 1
ATOM 923 O O . SER A 1 116 ? -8.719 -2.566 -6.168 1 77.44 116 SER A O 1
ATOM 925 N N . PHE A 1 117 ? -9.008 -4.555 -7.082 1 81.69 117 PHE A N 1
ATOM 926 C CA . PHE A 1 117 ? -9.742 -5.078 -5.938 1 81.69 117 PHE A CA 1
ATOM 927 C C . PHE A 1 117 ? -8.852 -5.133 -4.703 1 81.69 117 PHE A C 1
ATOM 929 O O . PHE A 1 117 ? -9.258 -4.727 -3.613 1 81.69 117 PHE A O 1
ATOM 936 N N . ARG A 1 118 ? -7.691 -5.551 -4.891 1 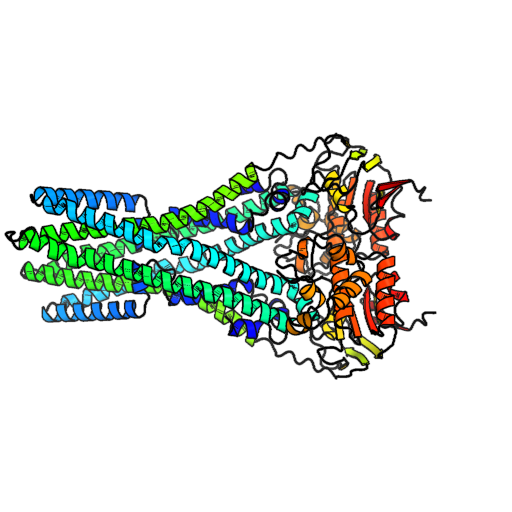73.38 118 ARG A N 1
ATOM 937 C CA . ARG A 1 118 ? -6.734 -5.605 -3.789 1 73.38 118 ARG A CA 1
ATOM 938 C C . ARG A 1 118 ? -6.375 -4.203 -3.307 1 73.38 118 ARG A C 1
ATOM 940 O O . ARG A 1 118 ? -6.27 -3.965 -2.102 1 73.38 118 ARG A O 1
ATOM 947 N N . TYR A 1 119 ? -6.219 -3.455 -4.281 1 73.31 119 TYR A N 1
ATOM 948 C CA . TYR A 1 119 ? -5.848 -2.082 -3.961 1 73.31 119 TYR A CA 1
ATOM 949 C C . TYR A 1 119 ? -6.938 -1.401 -3.139 1 73.31 119 TYR A C 1
ATOM 951 O O . TYR A 1 119 ? -6.641 -0.654 -2.203 1 73.31 119 TYR A O 1
ATOM 959 N N . SER A 1 120 ? -8.117 -1.616 -3.52 1 82.94 120 SER A N 1
ATOM 960 C CA . SER A 1 120 ? -9.242 -1.019 -2.799 1 82.94 120 SER A CA 1
ATOM 961 C C . SER A 1 120 ? -9.273 -1.479 -1.345 1 82.94 120 SER A C 1
ATOM 963 O O . SER A 1 120 ? -9.578 -0.692 -0.446 1 82.94 120 SER A O 1
ATOM 965 N N . HIS A 1 121 ? -8.945 -2.695 -1.137 1 81.81 121 HIS A N 1
ATOM 966 C CA . HIS A 1 121 ? -8.93 -3.207 0.229 1 81.81 121 HIS A CA 1
ATOM 967 C C . HIS A 1 121 ? -7.75 -2.65 1.014 1 81.81 121 HIS A C 1
ATOM 969 O O . HIS A 1 121 ? -7.867 -2.375 2.211 1 81.81 121 HIS A O 1
ATOM 975 N N . SER A 1 122 ? -6.617 -2.555 0.374 1 76.31 122 SER A N 1
ATOM 976 C CA . SER A 1 122 ? -5.449 -1.969 1.023 1 76.31 122 SER A CA 1
ATOM 977 C C . SER A 1 122 ? -5.711 -0.523 1.432 1 76.31 122 SER A C 1
ATOM 979 O O . SER A 1 122 ? -5.312 -0.098 2.518 1 76.31 122 SER A O 1
ATOM 981 N N . ARG A 1 123 ? -6.414 0.156 0.607 1 79.12 123 ARG A N 1
ATOM 982 C CA . ARG A 1 123 ? -6.758 1.545 0.896 1 79.12 123 ARG A CA 1
ATOM 983 C C . ARG A 1 123 ? -7.742 1.636 2.057 1 79.12 123 ARG A C 1
ATOM 985 O O . ARG A 1 123 ? -7.645 2.541 2.889 1 79.12 123 ARG A O 1
ATOM 992 N N . ALA A 1 124 ? -8.727 0.762 2.002 1 83.56 124 ALA A N 1
ATOM 993 C CA . ALA A 1 124 ? -9.695 0.748 3.094 1 83.56 124 ALA A CA 1
ATOM 994 C C . ALA A 1 124 ? -9.008 0.521 4.438 1 83.56 124 ALA A C 1
ATOM 996 O O . ALA A 1 124 ? -9.43 1.069 5.457 1 83.56 124 ALA A O 1
ATOM 997 N N . ARG A 1 125 ? -7.977 -0.22 4.43 1 78.38 125 ARG A N 1
ATOM 998 C CA . ARG A 1 125 ? -7.219 -0.461 5.652 1 78.38 125 ARG A CA 1
ATOM 999 C C . ARG A 1 125 ? -6.406 0.769 6.047 1 78.38 125 ARG A C 1
ATOM 1001 O O . ARG A 1 125 ? -6.355 1.135 7.223 1 78.38 125 ARG A O 1
ATOM 1008 N N . GLU A 1 126 ? -5.797 1.371 5.078 1 74.81 126 GLU A N 1
ATOM 1009 C CA . GLU A 1 126 ? -4.957 2.539 5.324 1 74.81 126 GLU A CA 1
ATOM 1010 C C . GLU A 1 126 ? -5.781 3.705 5.863 1 74.81 126 GLU A C 1
ATOM 1012 O O . GLU A 1 126 ? -5.332 4.438 6.75 1 74.81 126 GLU A O 1
ATOM 1017 N N . TYR A 1 127 ? -6.977 3.814 5.277 1 85.56 127 TYR A N 1
ATOM 1018 C CA . TYR A 1 127 ? -7.832 4.93 5.668 1 85.56 127 TYR A CA 1
ATOM 1019 C C . TYR A 1 127 ? -8.969 4.453 6.559 1 85.56 127 TYR A C 1
ATOM 1021 O O . TYR A 1 127 ? -10.07 5.012 6.523 1 85.56 127 TYR A O 1
ATOM 1029 N N . ALA A 1 128 ? -8.758 3.424 7.273 1 84.25 128 ALA A N 1
ATOM 1030 C CA . ALA A 1 128 ? -9.805 2.811 8.094 1 84.25 128 ALA A CA 1
ATOM 1031 C C . ALA A 1 128 ? -10.383 3.814 9.086 1 84.25 128 ALA A C 1
ATOM 1033 O O . ALA A 1 128 ? -11.602 3.889 9.258 1 84.25 128 ALA A O 1
ATOM 1034 N N . GLU A 1 129 ? -9.539 4.613 9.695 1 84.56 129 GLU A N 1
ATOM 1035 C CA . GLU A 1 129 ? -10.008 5.57 10.688 1 84.56 129 GLU A CA 1
ATOM 1036 C C . GLU A 1 129 ? -10.875 6.652 10.055 1 84.56 129 GLU A C 1
ATOM 1038 O O . GLU A 1 129 ? -11.938 6.992 10.57 1 84.56 129 GLU A O 1
ATOM 1043 N N . SER A 1 130 ? -10.367 7.133 8.953 1 87.94 130 SER A N 1
ATOM 1044 C CA . SER A 1 130 ? -11.125 8.172 8.266 1 87.94 130 SER A CA 1
ATOM 1045 C C . SER A 1 130 ? -12.484 7.648 7.809 1 87.94 130 SER A C 1
ATOM 1047 O O . SER A 1 130 ? -13.5 8.344 7.938 1 87.94 130 SER A O 1
ATOM 1049 N N . ILE A 1 131 ? -12.508 6.469 7.293 1 89.75 131 ILE A N 1
ATOM 1050 C CA . ILE A 1 131 ? -13.758 5.867 6.832 1 89.75 131 ILE A CA 1
ATOM 1051 C C . ILE A 1 131 ? -14.695 5.656 8.016 1 89.75 131 ILE A C 1
ATOM 1053 O O . ILE A 1 131 ? -15.898 5.914 7.918 1 89.75 131 ILE A O 1
ATOM 1057 N N . ALA A 1 132 ? -14.156 5.238 9.109 1 86.25 132 ALA A N 1
ATOM 1058 C CA . ALA A 1 132 ? -14.961 5.016 10.305 1 86.25 132 ALA A CA 1
ATOM 1059 C C . ALA A 1 132 ? -15.516 6.328 10.844 1 86.25 132 ALA A C 1
ATOM 1061 O O . ALA A 1 132 ? -16.672 6.391 11.289 1 86.25 132 ALA A O 1
ATOM 1062 N N . PHE A 1 133 ? -14.68 7.336 10.766 1 86.38 133 PHE A N 1
ATOM 1063 C CA . PHE A 1 133 ? -15.125 8.648 11.211 1 86.38 133 PHE A CA 1
ATOM 1064 C C . PHE A 1 133 ? -16.281 9.141 10.352 1 86.38 133 PHE A C 1
ATOM 1066 O O . PHE A 1 133 ? -17.297 9.609 10.875 1 86.38 133 PHE A O 1
ATOM 1073 N N . TYR A 1 134 ? -16.172 8.93 9.094 1 88.38 134 TYR A N 1
ATOM 1074 C CA . TYR A 1 134 ? -17.219 9.375 8.18 1 88.38 134 TYR A CA 1
ATOM 1075 C C . TYR A 1 134 ? -18.422 8.453 8.25 1 88.38 134 TYR A C 1
ATOM 1077 O O . TYR A 1 134 ? -19.5 8.781 7.73 1 88.38 134 TYR A O 1
ATOM 1085 N N . ARG A 1 135 ? -18.266 7.344 8.867 1 87 135 ARG A N 1
ATOM 1086 C CA . ARG A 1 135 ? -19.297 6.305 8.852 1 87 135 ARG A CA 1
ATOM 1087 C C . ARG A 1 135 ? -19.641 5.902 7.418 1 87 135 ARG A C 1
ATOM 1089 O O . ARG A 1 135 ? -20.812 5.836 7.059 1 87 135 ARG A O 1
ATOM 1096 N N . GLY A 1 136 ? -18.609 5.777 6.633 1 87.25 136 GLY A N 1
ATOM 1097 C CA . GLY A 1 136 ? -18.797 5.445 5.23 1 87.25 136 GLY A CA 1
ATOM 1098 C C . GLY A 1 136 ? -18.734 3.953 4.957 1 87.25 136 GLY A C 1
ATOM 1099 O O . GLY A 1 136 ? -18.438 3.533 3.84 1 87.25 136 GLY A O 1
ATOM 1100 N N . GLU A 1 137 ? -19.156 3.146 5.918 1 88.12 137 GLU A N 1
ATOM 1101 C CA . GLU A 1 137 ? -19.031 1.696 5.781 1 88.12 137 GLU A CA 1
ATOM 1102 C C . GLU A 1 137 ? -19.953 1.169 4.68 1 88.12 137 GLU A C 1
ATOM 1104 O O . GLU A 1 137 ? -19.547 0.308 3.893 1 88.12 137 GLU A O 1
ATOM 1109 N N . THR A 1 138 ? -21.125 1.66 4.637 1 87 138 THR A N 1
ATOM 1110 C CA . THR A 1 138 ? -22.094 1.176 3.654 1 87 138 THR A CA 1
ATOM 1111 C C . THR A 1 138 ? -21.656 1.529 2.238 1 87 138 THR A C 1
ATOM 1113 O O . THR A 1 138 ? -21.719 0.694 1.333 1 87 138 THR A O 1
ATOM 1116 N N . GLU A 1 139 ? -21.219 2.742 2.113 1 87.75 139 GLU A N 1
ATOM 1117 C CA . GLU A 1 139 ? -20.766 3.158 0.79 1 87.75 139 GLU A CA 1
ATOM 1118 C C . GLU A 1 139 ? -19.531 2.375 0.355 1 87.75 139 GLU A C 1
ATOM 1120 O O . GLU A 1 139 ? -19.422 1.959 -0.8 1 87.75 139 GLU A O 1
ATOM 1125 N N . GLU A 1 140 ? -18.578 2.197 1.266 1 88.81 140 GLU A N 1
ATOM 1126 C CA . GLU A 1 140 ? -17.375 1.437 0.941 1 88.81 140 GLU A CA 1
ATOM 1127 C C . GLU A 1 140 ? -17.719 -0.01 0.591 1 88.81 140 GLU A C 1
ATOM 1129 O O . GLU A 1 140 ? -17.141 -0.58 -0.34 1 88.81 140 GLU A O 1
ATOM 1134 N N . ARG A 1 141 ? -18.641 -0.573 1.365 1 88.19 141 ARG A N 1
ATOM 1135 C CA . ARG A 1 141 ? -19.062 -1.942 1.095 1 88.19 141 ARG A CA 1
ATOM 1136 C C . ARG A 1 141 ? -19.703 -2.057 -0.288 1 88.19 141 ARG A C 1
ATOM 1138 O O . ARG A 1 141 ? -19.406 -3 -1.029 1 88.19 141 ARG A O 1
ATOM 1145 N N . THR A 1 142 ? -20.562 -1.109 -0.586 1 88.19 142 THR A N 1
ATOM 1146 C CA . THR A 1 142 ? -21.234 -1.132 -1.878 1 88.19 142 THR A CA 1
ATOM 1147 C C . THR A 1 142 ? -20.219 -1.015 -3.02 1 88.19 142 THR A C 1
ATOM 1149 O O . THR A 1 142 ? -20.312 -1.737 -4.012 1 88.19 142 THR A O 1
ATOM 1152 N N . ARG A 1 143 ? -19.297 -0.137 -2.85 1 87.25 143 ARG A N 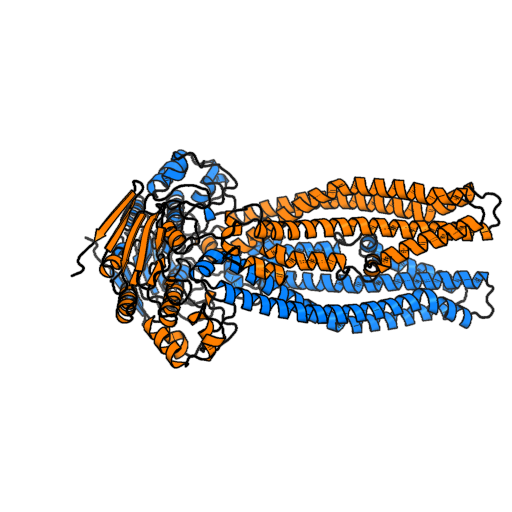1
ATOM 1153 C CA . ARG A 1 143 ? -18.297 0.056 -3.889 1 87.25 143 ARG A CA 1
ATOM 1154 C C . ARG A 1 143 ? -17.391 -1.173 -4.02 1 87.25 143 ARG A C 1
ATOM 1156 O O . ARG A 1 143 ? -17.047 -1.572 -5.133 1 87.25 143 ARG A O 1
ATOM 1163 N N . MET A 1 144 ? -17.062 -1.751 -2.934 1 88.19 144 MET A N 1
ATOM 1164 C CA . MET A 1 144 ? -16.219 -2.943 -2.963 1 88.19 144 MET A CA 1
ATOM 1165 C C . MET A 1 144 ? -16.969 -4.129 -3.547 1 88.19 144 MET A C 1
ATOM 1167 O O . MET A 1 144 ? -16.391 -4.965 -4.238 1 88.19 144 MET A O 1
ATOM 1171 N N . GLN A 1 145 ? -18.234 -4.254 -3.234 1 88.69 145 GLN A N 1
ATOM 1172 C CA . GLN A 1 145 ? -19.047 -5.332 -3.795 1 88.69 145 GLN A CA 1
ATOM 1173 C C . GLN A 1 145 ? -19.203 -5.172 -5.305 1 88.69 145 GLN A C 1
ATOM 1175 O O . GLN A 1 145 ? -19.25 -6.164 -6.035 1 88.69 145 GLN A O 1
ATOM 1180 N N . ALA A 1 146 ? -19.312 -3.906 -5.688 1 87.69 146 ALA A N 1
ATOM 1181 C CA . ALA A 1 146 ? -19.391 -3.658 -7.125 1 87.69 146 ALA A CA 1
ATOM 1182 C C . ALA A 1 146 ? -18.094 -4.07 -7.816 1 87.69 146 ALA A C 1
ATOM 1184 O O . ALA A 1 146 ? -18.125 -4.66 -8.898 1 87.69 146 ALA A O 1
ATOM 1185 N N . GLN A 1 147 ? -17 -3.727 -7.184 1 87.5 147 GLN A N 1
ATOM 1186 C CA . GLN A 1 147 ? -15.711 -4.129 -7.738 1 87.5 147 GLN A CA 1
ATOM 1187 C C . GLN A 1 147 ? -15.578 -5.648 -7.766 1 87.5 147 GLN A C 1
ATOM 1189 O O . GLN A 1 147 ? -15.031 -6.211 -8.719 1 87.5 147 GLN A O 1
ATOM 1194 N N . PHE A 1 148 ? -16.094 -6.324 -6.703 1 89.5 148 PHE A N 1
ATOM 1195 C CA . PHE A 1 148 ? -16.047 -7.781 -6.656 1 89.5 148 PHE A CA 1
ATOM 1196 C C . PHE A 1 148 ? -16.906 -8.383 -7.766 1 89.5 148 PHE A C 1
ATOM 1198 O O . PHE A 1 148 ? -16.531 -9.391 -8.367 1 89.5 148 PHE A O 1
ATOM 1205 N N . GLN A 1 149 ? -17.984 -7.797 -7.98 1 89.94 149 GLN A N 1
ATOM 1206 C CA . GLN A 1 149 ? -18.859 -8.305 -9.039 1 89.94 149 GLN A CA 1
ATOM 1207 C C . GLN A 1 149 ? -18.172 -8.219 -10.398 1 89.94 149 GLN A C 1
ATOM 1209 O O . GLN A 1 149 ? -18.344 -9.102 -11.242 1 89.94 149 GLN A O 1
ATOM 1214 N N . ASP A 1 150 ? -17.422 -7.164 -10.594 1 89.44 150 ASP A N 1
ATOM 1215 C CA . ASP A 1 150 ? -16.672 -7.035 -11.836 1 89.44 150 ASP A CA 1
ATOM 1216 C C . ASP A 1 150 ? -15.617 -8.133 -11.953 1 89.44 150 ASP A C 1
ATOM 1218 O O . ASP A 1 150 ? -15.43 -8.711 -13.031 1 89.44 150 ASP A O 1
ATOM 1222 N N . VAL A 1 151 ? -14.93 -8.414 -10.875 1 87.5 151 VAL A N 1
ATOM 1223 C CA . VAL A 1 151 ? -13.922 -9.469 -10.852 1 87.5 151 VAL A CA 1
ATOM 1224 C C . VAL A 1 151 ? -14.594 -10.82 -11.086 1 87.5 151 VAL A C 1
ATOM 1226 O O . VAL A 1 151 ? -14.094 -11.648 -11.852 1 87.5 151 VAL A O 1
ATOM 1229 N N . TYR A 1 152 ? -15.758 -11 -10.445 1 88.31 152 TYR A N 1
ATOM 1230 C CA . TYR A 1 152 ? -16.484 -12.258 -10.539 1 88.31 152 TYR A CA 1
ATOM 1231 C C . TYR A 1 152 ? -16.984 -12.492 -11.961 1 88.31 152 TYR A C 1
ATOM 1233 O O . TYR A 1 152 ? -16.906 -13.609 -12.477 1 88.31 152 TYR A O 1
ATOM 1241 N N . THR A 1 153 ? -17.516 -11.461 -12.586 1 90.5 153 THR A N 1
ATOM 1242 C CA . THR A 1 153 ? -18.031 -11.586 -13.945 1 90.5 153 THR A CA 1
ATOM 1243 C C . THR A 1 153 ? -16.906 -11.93 -14.922 1 90.5 153 THR A C 1
ATOM 1245 O O . THR A 1 153 ? -17.062 -12.812 -15.766 1 90.5 153 THR A O 1
ATOM 1248 N N . ASN A 1 154 ? -15.828 -11.242 -14.773 1 88.5 154 ASN A N 1
ATOM 1249 C CA . ASN A 1 154 ? -14.695 -11.547 -15.641 1 88.5 154 ASN A CA 1
ATOM 1250 C C . ASN A 1 154 ? -14.125 -12.938 -15.359 1 88.5 154 ASN A C 1
ATOM 1252 O O . ASN A 1 154 ? -13.688 -13.633 -16.266 1 88.5 154 ASN A O 1
ATOM 1256 N N . GLN A 1 155 ? -14.125 -13.352 -14.156 1 86.44 155 GLN A N 1
ATOM 1257 C CA . GLN A 1 155 ? -13.633 -14.672 -13.781 1 86.44 155 GLN A CA 1
ATOM 1258 C C . GLN A 1 155 ? -14.531 -15.773 -14.352 1 86.44 155 GLN A C 1
ATOM 1260 O O . GLN A 1 155 ? -14.039 -16.828 -14.766 1 86.44 155 GLN A O 1
ATOM 1265 N N . THR A 1 156 ? -15.82 -15.555 -14.312 1 85.88 156 THR A N 1
ATOM 1266 C CA . THR A 1 156 ? -16.75 -16.531 -14.883 1 85.88 156 THR A CA 1
ATOM 1267 C C . THR A 1 156 ? -16.516 -16.688 -16.375 1 85.88 156 THR A C 1
ATOM 1269 O O . THR A 1 156 ? -16.547 -17.797 -16.906 1 85.88 156 THR A O 1
ATOM 1272 N N . HIS A 1 157 ? -16.188 -15.547 -17.031 1 85.62 157 HIS A N 1
ATOM 1273 C CA . HIS A 1 157 ? -15.867 -15.609 -18.453 1 85.62 157 HIS A CA 1
ATOM 1274 C C . HIS A 1 157 ? -14.555 -16.344 -18.688 1 85.62 157 HIS A C 1
ATOM 1276 O O . HIS A 1 157 ? -14.453 -17.172 -19.594 1 85.62 157 HIS A O 1
ATOM 1282 N N . LEU A 1 158 ? -13.656 -16.062 -17.844 1 80.06 158 LEU A N 1
ATOM 1283 C CA . LEU A 1 158 ? -12.359 -16.734 -17.953 1 80.06 158 LEU A CA 1
ATOM 1284 C C . LEU A 1 158 ? -12.492 -18.219 -17.688 1 80.06 158 LEU A C 1
ATOM 1286 O O . LEU A 1 158 ? -11.906 -19.031 -18.391 1 80.06 158 LEU A O 1
ATOM 1290 N N . ALA A 1 159 ? -13.266 -18.547 -16.688 1 77.38 159 ALA A N 1
ATOM 1291 C CA . ALA A 1 159 ? -13.469 -19.953 -16.344 1 77.38 159 ALA A CA 1
ATOM 1292 C C . ALA A 1 159 ? -14.188 -20.703 -17.469 1 77.38 159 ALA A C 1
ATOM 1294 O O . ALA A 1 159 ? -13.852 -21.844 -17.781 1 77.38 159 ALA A O 1
ATOM 1295 N N . LEU A 1 160 ? -15.141 -20.141 -18.078 1 80.62 160 LEU A N 1
ATOM 1296 C CA . LEU A 1 160 ? -15.883 -20.766 -19.172 1 80.62 160 LEU A CA 1
ATOM 1297 C C . LEU A 1 160 ? -14.984 -20.984 -20.375 1 80.62 160 LEU A C 1
ATOM 1299 O O . LEU A 1 160 ? -14.984 -22.062 -20.969 1 80.62 160 LEU A O 1
ATOM 1303 N N . PHE A 1 161 ? -14.234 -19.984 -20.672 1 76.12 161 PHE A N 1
ATOM 1304 C CA . PHE A 1 161 ? -13.344 -20.125 -21.812 1 76.12 161 PHE A CA 1
ATOM 1305 C C . PHE A 1 161 ? -12.242 -21.141 -21.531 1 76.12 161 PHE A C 1
ATOM 1307 O O . PHE A 1 161 ? -11.859 -21.906 -22.406 1 76.12 161 PHE A O 1
ATOM 1314 N N . SER A 1 162 ? -11.75 -21.109 -20.328 1 71.81 162 SER A N 1
ATOM 1315 C CA . SER A 1 162 ? -10.734 -22.078 -19.938 1 71.81 162 SER A CA 1
ATOM 1316 C C . SER A 1 162 ? -11.289 -23.5 -19.969 1 71.81 162 SER A C 1
ATOM 1318 O O . SER A 1 162 ? -10.586 -24.438 -20.344 1 71.81 162 SER A O 1
ATOM 1320 N N . ALA A 1 163 ? -12.547 -23.609 -19.562 1 72.12 163 ALA A N 1
ATOM 1321 C CA . ALA A 1 163 ? -13.203 -24.922 -19.609 1 72.12 163 ALA A CA 1
ATOM 1322 C C . ALA A 1 163 ? -13.336 -25.422 -21.047 1 72.12 163 ALA A C 1
ATOM 1324 O O . ALA A 1 163 ? -13.102 -26.594 -21.328 1 72.12 163 ALA A O 1
ATOM 1325 N N . VAL A 1 164 ? -13.648 -24.562 -21.891 1 71.94 164 VAL A N 1
ATOM 1326 C CA . VAL A 1 164 ? -13.773 -24.906 -23.297 1 71.94 164 VAL A CA 1
ATOM 1327 C C . VAL A 1 164 ? -12.406 -25.312 -23.844 1 71.94 164 VAL A C 1
ATOM 1329 O O . VAL A 1 164 ? -12.281 -26.312 -24.547 1 71.94 164 VAL A O 1
ATOM 1332 N N . CYS A 1 165 ? -11.43 -24.516 -23.484 1 69.62 165 CYS A N 1
ATOM 1333 C CA . CYS A 1 165 ? -10.078 -24.812 -23.938 1 69.62 165 CYS A CA 1
ATOM 1334 C C . CYS A 1 165 ? -9.602 -26.156 -23.391 1 69.62 165 CYS A C 1
ATOM 1336 O O . CYS A 1 165 ? -8.992 -26.953 -24.109 1 69.62 165 CYS A O 1
ATOM 1338 N N . SER A 1 166 ? -9.914 -26.375 -22.156 1 69.25 166 SER A N 1
ATOM 1339 C CA . SER A 1 166 ? -9.523 -27.641 -21.547 1 69.25 166 SER A CA 1
ATOM 1340 C C . SER A 1 166 ? -10.25 -28.812 -22.188 1 69.25 166 SER A C 1
ATOM 1342 O O . SER A 1 166 ? -9.672 -29.891 -22.359 1 69.25 166 SER A O 1
ATOM 1344 N N . PHE A 1 167 ? -11.43 -28.578 -22.484 1 68.81 167 PHE A N 1
ATOM 1345 C CA . PHE A 1 167 ? -12.219 -29.609 -23.156 1 68.81 167 PHE A CA 1
ATOM 1346 C C . PHE A 1 167 ? -11.641 -29.922 -24.531 1 68.81 167 PHE A C 1
ATOM 1348 O O . PHE A 1 167 ? -11.445 -31.094 -24.891 1 68.81 167 PHE A O 1
ATOM 1355 N N . VAL A 1 168 ? -11.383 -28.906 -25.25 1 67 168 VAL A N 1
ATOM 1356 C CA . VAL A 1 168 ? -10.82 -29.078 -26.578 1 67 168 VAL A CA 1
ATOM 1357 C C . VAL A 1 168 ? -9.461 -29.781 -26.484 1 67 168 VAL A C 1
ATOM 1359 O O . VAL A 1 168 ? -9.18 -30.703 -27.25 1 67 168 VAL A O 1
ATOM 1362 N N . SER A 1 169 ? -8.703 -29.344 -25.469 1 68.19 169 SER A N 1
ATOM 1363 C CA . SER A 1 169 ? -7.402 -29.969 -25.266 1 68.19 169 SER A CA 1
ATOM 1364 C C . SER A 1 169 ? -7.543 -31.422 -24.875 1 68.19 169 SER A C 1
ATOM 1366 O O . SER A 1 169 ? -6.762 -32.281 -25.312 1 68.19 169 SER A O 1
ATOM 1368 N N . GLY A 1 170 ? -8.562 -31.656 -24.078 1 65.12 170 GLY A N 1
ATOM 1369 C CA . GLY A 1 170 ? -8.836 -33.031 -23.703 1 65.12 170 GLY A CA 1
ATOM 1370 C C . GLY A 1 170 ? -9.242 -33.906 -24.859 1 65.12 170 GLY A C 1
ATOM 1371 O O . GLY A 1 170 ? -8.766 -35.031 -24.984 1 65.12 170 GLY A O 1
ATOM 1372 N N . VAL A 1 171 ? -10 -33.406 -25.703 1 63.44 171 VAL A N 1
ATOM 1373 C CA . VAL A 1 171 ? -10.461 -34.156 -26.875 1 63.44 171 VAL A CA 1
ATOM 1374 C C . VAL A 1 171 ? -9.281 -34.406 -27.812 1 63.44 171 VAL A C 1
ATOM 1376 O O . VAL A 1 171 ? -9.117 -35.531 -28.328 1 63.44 171 VAL A O 1
ATOM 1379 N N . ILE A 1 172 ? -8.5 -33.406 -27.906 1 66.31 172 ILE A N 1
ATOM 1380 C CA . ILE A 1 172 ? -7.336 -33.531 -28.781 1 66.31 172 ILE A CA 1
ATOM 1381 C C . ILE A 1 172 ? -6.387 -34.594 -28.203 1 66.31 172 ILE A C 1
ATOM 1383 O O . ILE A 1 172 ? -5.887 -35.438 -28.938 1 66.31 172 ILE A O 1
ATOM 1387 N N . GLN A 1 173 ? -6.234 -34.531 -26.906 1 65.44 173 GLN A N 1
ATOM 1388 C CA . GLN A 1 173 ? -5.328 -35.469 -26.25 1 65.44 173 GLN A CA 1
ATOM 1389 C C . GLN A 1 173 ? -5.844 -36.906 -26.359 1 65.44 173 GLN A C 1
ATOM 1391 O O . GLN A 1 173 ? -5.078 -37.844 -26.672 1 65.44 173 GLN A O 1
ATOM 1396 N N . ASN A 1 174 ? -7.105 -37.094 -26.156 1 62.56 174 ASN A N 1
ATOM 1397 C CA . ASN A 1 174 ? -7.684 -38.406 -26.219 1 62.56 174 ASN A CA 1
ATOM 1398 C C . ASN A 1 174 ? -7.695 -38.938 -27.656 1 62.56 174 ASN A C 1
ATOM 1400 O O . ASN A 1 174 ? -7.426 -40.125 -27.891 1 62.56 174 ASN A O 1
ATOM 1404 N N . CYS A 1 175 ? -8.008 -38.125 -28.531 1 63.16 175 CYS A N 1
ATOM 1405 C CA . CYS A 1 175 ? -8.039 -38.5 -29.938 1 63.16 175 CYS A CA 1
ATOM 1406 C C . CYS A 1 175 ? -6.648 -38.875 -30.438 1 63.16 175 CYS A C 1
ATOM 1408 O O . CYS A 1 175 ? -6.484 -39.875 -31.156 1 63.16 175 CYS A O 1
ATOM 1410 N N . THR A 1 176 ? -5.727 -38.094 -29.891 1 64.5 176 THR A N 1
ATOM 1411 C CA . THR A 1 176 ? -4.371 -38.312 -30.391 1 64.5 176 THR A CA 1
ATOM 1412 C C . THR A 1 176 ? -3.707 -39.5 -29.688 1 64.5 176 THR A C 1
ATOM 1414 O O . THR A 1 176 ? -2.859 -40.156 -30.266 1 64.5 176 THR A O 1
ATOM 1417 N N . SER A 1 177 ? -4.004 -39.688 -28.406 1 62.06 177 SER A N 1
ATOM 1418 C CA . SER A 1 177 ? -3.312 -40.719 -27.641 1 62.06 177 SER A CA 1
ATOM 1419 C C . SER A 1 177 ? -3.908 -42.094 -27.906 1 62.06 177 SER A C 1
ATOM 1421 O O . SER A 1 177 ? -3.195 -43.094 -27.875 1 62.06 177 SER A O 1
ATOM 1423 N N . TYR A 1 178 ? -5.137 -42.125 -28.078 1 59.25 178 TYR A N 1
ATOM 1424 C CA . TYR A 1 178 ? -5.707 -43.469 -28.047 1 59.25 178 TYR A CA 1
ATOM 1425 C C . TYR A 1 178 ? -6.391 -43.812 -29.359 1 59.25 178 TYR A C 1
ATOM 1427 O O . TYR A 1 178 ? -6.215 -44.906 -29.906 1 59.25 178 TYR A O 1
ATOM 1435 N N . ILE A 1 179 ? -7.117 -42.812 -29.828 1 59.72 179 ILE A N 1
ATOM 1436 C CA . ILE A 1 179 ? -8.055 -43.188 -30.875 1 59.72 179 ILE A CA 1
ATOM 1437 C C . ILE A 1 179 ? -7.344 -43.188 -32.219 1 59.72 179 ILE A C 1
ATOM 1439 O O . ILE A 1 179 ? -7.434 -44.125 -33 1 59.72 179 ILE A O 1
ATOM 1443 N N . LEU A 1 180 ? -6.555 -42.156 -32.406 1 63.62 180 LEU A N 1
ATOM 1444 C CA . LEU A 1 180 ? -6.059 -41.938 -33.75 1 63.62 180 LEU A CA 1
ATOM 1445 C C . LEU A 1 180 ? -4.945 -42.938 -34.094 1 63.62 180 LEU A C 1
ATOM 1447 O O . LEU A 1 180 ? -4.926 -43.5 -35.188 1 63.62 180 LEU A O 1
ATOM 1451 N N . PRO A 1 181 ? -4.039 -43.156 -33.094 1 64.19 181 PRO A N 1
ATOM 1452 C CA . PRO A 1 181 ? -2.992 -44.094 -33.5 1 64.19 181 PRO A CA 1
ATOM 1453 C C . PRO A 1 181 ? -3.537 -45.5 -33.781 1 64.19 181 PRO A C 1
ATOM 1455 O O . PRO A 1 181 ? -3.104 -46.156 -34.75 1 64.19 181 PRO A O 1
ATOM 1458 N N . GLY A 1 182 ? -4.539 -45.969 -33 1 64.75 182 GLY A N 1
ATOM 1459 C CA . GLY A 1 182 ? -5.078 -47.281 -33.219 1 64.75 182 GLY A CA 1
ATOM 1460 C C . GLY A 1 182 ? -5.809 -47.406 -34.531 1 64.75 182 GLY A C 1
ATOM 1461 O O . GLY A 1 182 ? -5.582 -48.375 -35.281 1 64.75 182 GLY A O 1
ATOM 1462 N N . VAL A 1 183 ? -6.586 -46.406 -34.75 1 65 183 VAL A N 1
ATOM 1463 C CA . VAL A 1 183 ? -7.426 -46.469 -35.938 1 65 183 VAL A CA 1
ATOM 1464 C C . VAL A 1 183 ? -6.582 -46.25 -37.188 1 65 183 VAL A C 1
ATOM 1466 O O . VAL A 1 183 ? -6.73 -46.938 -38.188 1 65 183 VAL A O 1
ATOM 1469 N N . LEU A 1 184 ? -5.715 -45.375 -37.031 1 65.62 184 LEU A N 1
ATOM 1470 C CA . LEU A 1 184 ? -4.945 -45 -38.219 1 65.62 184 LEU A CA 1
ATOM 1471 C C . LEU A 1 184 ? -3.934 -46.062 -38.562 1 65.62 184 LEU A C 1
ATOM 1473 O O . LEU A 1 184 ? -3.697 -46.344 -39.75 1 65.62 184 LEU A O 1
ATOM 1477 N N . VAL A 1 185 ? -3.406 -46.688 -37.531 1 66.81 185 VAL A N 1
ATOM 1478 C CA . VAL A 1 185 ? -2.436 -47.75 -37.812 1 66.81 185 VAL A CA 1
ATOM 1479 C C . VAL A 1 185 ? -3.135 -48.938 -38.5 1 66.81 185 VAL A C 1
ATOM 1481 O O . VAL A 1 185 ? -2.592 -49.562 -39.406 1 66.81 185 VAL A O 1
ATOM 1484 N N . LYS A 1 186 ? -4.297 -49.156 -37.969 1 69.19 186 LYS A N 1
ATOM 1485 C CA . LYS A 1 186 ? -5.023 -50.281 -38.562 1 69.19 186 LYS A CA 1
ATOM 1486 C C . LYS A 1 186 ? -5.422 -50 -40 1 69.19 186 LYS A C 1
ATOM 1488 O O . LYS A 1 186 ? -5.379 -50.875 -40.844 1 69.19 186 LYS A O 1
ATOM 1493 N N . LEU A 1 187 ? -5.734 -48.812 -40.188 1 67.62 187 LEU A N 1
ATOM 1494 C CA . LEU A 1 187 ? -6.18 -48.438 -41.5 1 67.62 187 LEU A CA 1
ATOM 1495 C C . LEU A 1 187 ? -5.008 -48.375 -42.469 1 67.62 187 LEU A C 1
ATOM 1497 O O . LEU A 1 187 ? -5.16 -48.719 -43.656 1 67.62 187 LEU A O 1
ATOM 1501 N N . LEU A 1 188 ? -3.859 -48.094 -41.969 1 65.25 188 LEU A N 1
ATOM 1502 C CA . LEU A 1 188 ? -2.734 -47.875 -42.875 1 65.25 188 LEU A CA 1
ATOM 1503 C C . LEU A 1 188 ? -1.924 -49.156 -43.062 1 65.25 188 LEU A C 1
ATOM 1505 O O . LEU A 1 188 ? -1.185 -49.281 -44.031 1 65.25 188 LEU A O 1
ATOM 1509 N N . THR A 1 189 ? -1.976 -49.969 -41.969 1 64.75 189 THR A N 1
ATOM 1510 C CA . THR A 1 189 ? -1.279 -51.25 -42.156 1 64.75 189 THR A CA 1
ATOM 1511 C C . THR A 1 189 ? -2.236 -52.406 -41.938 1 64.75 189 THR A C 1
ATOM 1513 O O . THR A 1 189 ? -2.152 -53.125 -40.938 1 64.75 189 THR A O 1
ATOM 1516 N N . PRO A 1 190 ? -3.162 -52.594 -42.781 1 63.38 190 PRO A N 1
ATOM 1517 C CA . PRO A 1 190 ? -4.137 -53.688 -42.625 1 63.38 190 PRO A CA 1
ATOM 1518 C C . PRO A 1 190 ? -3.48 -55.062 -42.562 1 63.38 190 PRO A C 1
ATOM 1520 O O . PRO A 1 190 ? -4 -55.969 -41.875 1 63.38 190 PRO A O 1
ATOM 1523 N N . ASP A 1 191 ? -2.279 -55.188 -43.312 1 64.88 191 ASP A N 1
ATOM 1524 C CA . ASP A 1 191 ? -1.682 -56.5 -43.406 1 64.88 191 ASP A CA 1
ATOM 1525 C C . ASP A 1 191 ? -0.601 -56.688 -42.344 1 64.88 191 ASP A C 1
ATOM 1527 O O . ASP A 1 191 ? 0.113 -57.719 -42.375 1 64.88 191 ASP A O 1
ATOM 1531 N N . ALA A 1 192 ? -0.488 -55.75 -41.5 1 63.69 192 ALA A N 1
ATOM 1532 C CA . ALA A 1 192 ? 0.613 -55.875 -40.531 1 63.69 192 ALA A CA 1
ATOM 1533 C C . ALA A 1 192 ? 0.298 -56.875 -39.438 1 63.69 192 ALA A C 1
ATOM 1535 O O . ALA A 1 192 ? -0.86 -57.062 -39.062 1 63.69 192 ALA A O 1
ATOM 1536 N N . ASP A 1 193 ? 1.292 -57.719 -39.219 1 70.81 193 ASP A N 1
ATOM 1537 C CA . ASP A 1 193 ? 1.208 -58.656 -38.125 1 70.81 193 ASP A CA 1
ATOM 1538 C C . ASP A 1 193 ? 0.873 -57.969 -36.812 1 70.81 193 ASP A C 1
ATOM 1540 O O . ASP A 1 193 ? 1.182 -56.781 -36.625 1 70.81 193 ASP A O 1
ATOM 1544 N N . PRO A 1 194 ? -0.056 -58.531 -36.031 1 71.5 194 PRO A N 1
ATOM 1545 C CA . PRO A 1 194 ? -0.494 -57.969 -34.75 1 71.5 194 PRO A CA 1
ATOM 1546 C C . PRO A 1 194 ? 0.666 -57.438 -33.906 1 71.5 194 PRO A C 1
ATOM 1548 O O . PRO A 1 194 ? 0.52 -56.406 -33.25 1 71.5 194 PRO A O 1
ATOM 1551 N N . GLN A 1 195 ? 1.83 -58.156 -34.062 1 65.38 195 GLN A N 1
ATOM 1552 C CA . GLN A 1 195 ? 2.98 -57.688 -33.312 1 65.38 195 GLN A CA 1
ATOM 1553 C C . GLN A 1 195 ? 3.488 -56.344 -33.875 1 65.38 195 GLN A C 1
ATOM 1555 O O . GLN A 1 195 ? 3.799 -55.438 -33.094 1 65.38 195 GLN A O 1
ATOM 1560 N N . GLN A 1 196 ? 3.504 -56.312 -35.188 1 69.25 196 GLN A N 1
ATOM 1561 C CA . GLN A 1 196 ? 3.971 -55.094 -35.844 1 69.25 196 GLN A CA 1
ATOM 1562 C C . GLN A 1 196 ? 3.004 -53.938 -35.594 1 69.25 196 GLN A C 1
ATOM 1564 O O . GLN A 1 196 ? 3.428 -52.781 -35.406 1 69.25 196 GLN A O 1
ATOM 1569 N N . TYR A 1 197 ? 1.78 -54.312 -35.469 1 70.56 197 TYR A N 1
ATOM 1570 C CA . TYR A 1 197 ? 0.751 -53.312 -35.219 1 70.56 197 TYR A CA 1
ATOM 1571 C C . TYR A 1 197 ? 0.939 -52.688 -33.844 1 70.56 197 TYR A C 1
ATOM 1573 O O . TYR A 1 197 ? 0.836 -51.469 -33.688 1 70.56 197 TYR A O 1
ATOM 1581 N N . ASN A 1 198 ? 1.27 -53.438 -32.906 1 70.44 198 ASN A N 1
ATOM 1582 C CA . ASN A 1 198 ? 1.417 -52.938 -31.531 1 70.44 198 ASN A CA 1
ATOM 1583 C C . ASN A 1 198 ? 2.645 -52.031 -31.406 1 70.44 198 ASN A C 1
ATOM 1585 O O . ASN A 1 198 ? 2.613 -51.031 -30.688 1 70.44 198 ASN A O 1
ATOM 1589 N N . ILE A 1 199 ? 3.623 -52.406 -32.156 1 68.5 199 ILE A N 1
ATOM 1590 C CA . ILE A 1 199 ? 4.848 -51.625 -32.094 1 68.5 199 ILE A CA 1
ATOM 1591 C C . ILE A 1 199 ? 4.617 -50.281 -32.781 1 68.5 199 ILE A C 1
ATOM 1593 O O . ILE A 1 199 ? 5.004 -49.25 -32.219 1 68.5 199 ILE A O 1
ATOM 1597 N N . ILE A 1 200 ? 3.924 -50.312 -33.875 1 70 200 ILE A N 1
ATOM 1598 C CA . ILE A 1 200 ? 3.67 -49.062 -34.625 1 70 200 ILE A CA 1
ATOM 1599 C C . ILE A 1 200 ? 2.729 -48.188 -33.812 1 70 200 ILE A C 1
ATOM 1601 O O . ILE A 1 200 ? 2.936 -46.969 -33.719 1 70 200 ILE A O 1
ATOM 1605 N N . ASN A 1 201 ? 1.775 -48.781 -33.188 1 69.5 201 ASN A N 1
ATOM 1606 C CA . ASN A 1 201 ? 0.823 -48.031 -32.375 1 69.5 201 ASN A CA 1
ATOM 1607 C C . ASN A 1 201 ? 1.502 -47.406 -31.156 1 69.5 201 ASN A C 1
ATOM 1609 O O . ASN A 1 201 ? 1.198 -46.25 -30.812 1 69.5 201 ASN A O 1
ATOM 1613 N N . SER A 1 202 ? 2.396 -48.125 -30.594 1 69.06 202 SER A N 1
ATOM 1614 C CA . SER A 1 202 ? 3.104 -47.594 -29.422 1 69.06 202 SER A CA 1
ATOM 1615 C C . SER A 1 202 ? 4.023 -46.438 -29.812 1 69.06 202 SER A C 1
ATOM 1617 O O . SER A 1 202 ? 4.109 -45.438 -29.078 1 69.06 202 SER A O 1
ATOM 1619 N N . ASP A 1 203 ? 4.605 -46.562 -30.984 1 68.5 203 ASP A N 1
ATOM 1620 C CA . ASP A 1 203 ? 5.512 -45.531 -31.438 1 68.5 203 ASP A CA 1
ATOM 1621 C C . ASP A 1 203 ? 4.746 -44.25 -31.75 1 68.5 203 ASP A C 1
ATOM 1623 O O . ASP A 1 203 ? 5.176 -43.156 -31.391 1 68.5 203 ASP A O 1
ATOM 1627 N N . VAL A 1 204 ? 3.648 -44.438 -32.375 1 71.12 204 VAL A N 1
ATOM 1628 C CA . VAL A 1 204 ? 2.842 -43.281 -32.75 1 71.12 204 VAL A CA 1
ATOM 1629 C C . VAL A 1 204 ? 2.287 -42.625 -31.5 1 71.12 204 VAL A C 1
ATOM 1631 O O . VAL A 1 204 ? 2.27 -41.406 -31.391 1 71.12 204 VAL A O 1
ATOM 1634 N N . ALA A 1 205 ? 1.885 -43.375 -30.531 1 68.31 205 ALA A N 1
ATOM 1635 C CA . ALA A 1 205 ? 1.362 -42.875 -29.266 1 68.31 205 ALA A CA 1
ATOM 1636 C C . ALA A 1 205 ? 2.428 -42.062 -28.531 1 68.31 205 ALA A C 1
ATOM 1638 O O . ALA A 1 205 ? 2.133 -41.031 -27.938 1 68.31 205 ALA A O 1
ATOM 1639 N N . MET A 1 206 ? 3.596 -42.531 -28.672 1 69.38 206 MET A N 1
ATOM 1640 C CA . MET A 1 206 ? 4.691 -41.875 -27.969 1 69.38 206 MET A CA 1
ATOM 1641 C C . MET A 1 206 ? 5.043 -40.531 -28.625 1 69.38 206 MET A C 1
ATOM 1643 O O . MET A 1 206 ? 5.367 -39.562 -27.953 1 69.38 206 MET A O 1
ATOM 1647 N N . ILE A 1 207 ? 4.977 -40.562 -29.906 1 70.75 207 ILE A N 1
ATOM 1648 C CA . ILE A 1 207 ? 5.227 -39.312 -30.641 1 70.75 207 ILE A CA 1
ATOM 1649 C C . ILE A 1 207 ? 4.156 -38.281 -30.281 1 70.75 207 ILE A C 1
ATOM 1651 O O . ILE A 1 207 ? 4.465 -37.094 -30.047 1 70.75 207 ILE A O 1
ATOM 1655 N N . MET A 1 208 ? 2.988 -38.812 -30.219 1 70.5 208 MET A N 1
ATOM 1656 C CA . MET A 1 208 ? 1.879 -37.906 -29.938 1 70.5 208 MET A CA 1
ATOM 1657 C C . MET A 1 208 ? 1.983 -37.344 -28.531 1 70.5 208 MET A C 1
ATOM 1659 O O . MET A 1 208 ? 1.681 -36.156 -28.297 1 70.5 208 MET A O 1
ATOM 1663 N N . GLU A 1 209 ? 2.375 -38.094 -27.609 1 67.12 209 GLU A N 1
ATOM 1664 C CA . GLU A 1 209 ? 2.576 -37.625 -26.234 1 67.12 209 GLU A CA 1
ATOM 1665 C C . GLU A 1 209 ? 3.674 -36.594 -26.156 1 67.12 209 GLU A C 1
ATOM 1667 O O . GLU A 1 209 ? 3.525 -35.562 -25.453 1 67.12 209 GLU A O 1
ATOM 1672 N N . ALA A 1 210 ? 4.727 -36.844 -26.875 1 65.88 210 ALA A N 1
ATOM 1673 C CA . ALA A 1 210 ? 5.84 -35.906 -26.906 1 65.88 210 ALA A CA 1
ATOM 1674 C C . ALA A 1 210 ? 5.41 -34.562 -27.484 1 65.88 210 ALA A C 1
ATOM 1676 O O . ALA A 1 210 ? 5.766 -33.5 -26.953 1 65.88 210 ALA A O 1
ATOM 1677 N N . LEU A 1 211 ? 4.617 -34.688 -28.516 1 68.12 211 LEU A N 1
ATOM 1678 C CA . LEU A 1 211 ? 4.168 -33.469 -29.172 1 68.12 211 LEU A CA 1
ATOM 1679 C C . LEU A 1 211 ? 3.203 -32.688 -28.266 1 68.12 211 LEU A C 1
ATOM 1681 O O . LEU A 1 211 ? 3.207 -31.469 -28.25 1 68.12 211 LEU A O 1
ATOM 1685 N N . SER A 1 212 ? 2.375 -33.469 -27.547 1 65.81 212 SER A N 1
ATOM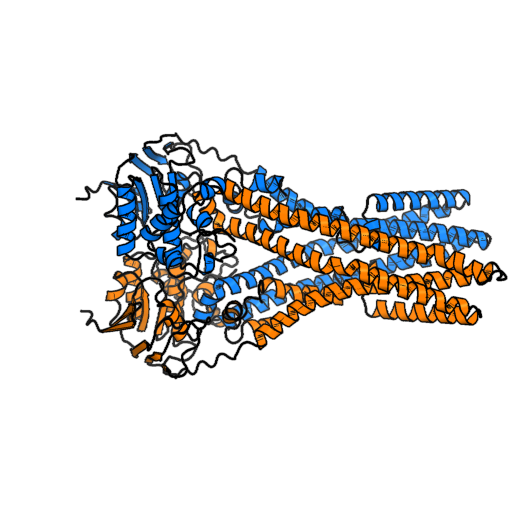 1686 C CA . SER A 1 212 ? 1.433 -32.812 -26.625 1 65.81 212 SER A CA 1
ATOM 1687 C C . SER A 1 212 ? 2.16 -32.062 -25.516 1 65.81 212 SER A C 1
ATOM 1689 O O . SER A 1 212 ? 1.69 -31.031 -25.062 1 65.81 212 SER A O 1
ATOM 1691 N N . MET A 1 213 ? 3.285 -32.562 -25.125 1 66.12 213 MET A N 1
ATOM 1692 C CA . MET A 1 213 ? 4.102 -31.906 -24.109 1 66.12 213 MET A CA 1
ATOM 1693 C C . MET A 1 213 ? 4.621 -30.562 -24.625 1 66.12 213 MET A C 1
ATOM 1695 O O . MET A 1 213 ? 4.746 -29.609 -23.875 1 66.12 213 MET A O 1
ATOM 1699 N N . LEU A 1 214 ? 4.922 -30.5 -25.922 1 63.25 214 LEU A N 1
ATOM 1700 C CA . LEU A 1 214 ? 5.398 -29.266 -26.531 1 63.25 214 LEU A CA 1
ATOM 1701 C C . LEU A 1 214 ? 4.336 -28.188 -26.469 1 63.25 214 LEU A C 1
ATOM 1703 O O . LEU A 1 214 ? 4.656 -27 -26.266 1 63.25 214 LEU A O 1
ATOM 1707 N N . LEU A 1 215 ? 3.1 -28.641 -26.594 1 60.06 215 LEU A N 1
ATOM 1708 C CA . LEU A 1 215 ? 2.014 -27.672 -26.516 1 60.06 215 LEU A CA 1
ATOM 1709 C C . LEU A 1 215 ? 1.911 -27.062 -25.125 1 60.06 215 LEU A C 1
ATOM 1711 O O . LEU A 1 215 ? 1.618 -25.875 -24.969 1 60.06 215 LEU A O 1
ATOM 1715 N N . GLY A 1 216 ? 2.115 -27.922 -24.109 1 58.72 216 GLY A N 1
ATOM 1716 C CA . GLY A 1 216 ? 2.146 -27.422 -22.75 1 58.72 216 GLY A CA 1
ATOM 1717 C C . GLY A 1 216 ? 3.227 -26.391 -22.516 1 58.72 216 GLY A C 1
ATOM 1718 O O . GLY A 1 216 ? 3.002 -25.391 -21.812 1 58.72 216 GLY A O 1
ATOM 1719 N N . PHE A 1 217 ? 4.281 -26.516 -23.25 1 60.62 217 PHE A N 1
ATOM 1720 C CA . PHE A 1 217 ? 5.387 -25.562 -23.156 1 60.62 217 PHE A CA 1
ATOM 1721 C C . PHE A 1 217 ? 5.004 -24.219 -23.75 1 60.62 217 PHE A C 1
ATOM 1723 O O . PHE A 1 217 ? 5.402 -23.172 -23.25 1 60.62 217 PHE A O 1
ATOM 1730 N N . ALA A 1 218 ? 4.242 -24.391 -24.766 1 57.62 218 ALA A N 1
ATOM 1731 C CA . ALA A 1 218 ? 3.852 -23.141 -25.422 1 57.62 218 ALA A CA 1
ATOM 1732 C C . ALA A 1 218 ? 3.035 -22.25 -24.484 1 57.62 218 ALA A C 1
ATOM 1734 O O . ALA A 1 218 ? 3.207 -21.031 -24.469 1 57.62 218 ALA A O 1
ATOM 1735 N N . LEU A 1 219 ? 2.234 -22.828 -23.625 1 56.12 219 LEU A N 1
ATOM 1736 C CA . LEU A 1 219 ? 1.412 -22.062 -22.688 1 56.12 219 LEU A CA 1
ATOM 1737 C C . LEU A 1 219 ? 2.268 -21.453 -21.594 1 56.12 219 LEU A C 1
ATOM 1739 O O . LEU A 1 219 ? 2.066 -20.297 -21.203 1 56.12 219 LEU A O 1
ATOM 1743 N N . GLN A 1 220 ? 3.184 -22.234 -21.125 1 59.03 220 GLN A N 1
ATOM 1744 C CA . GLN A 1 220 ? 4.094 -21.734 -20.109 1 59.03 220 GLN A CA 1
ATOM 1745 C C . GLN A 1 220 ? 4.961 -20.594 -20.641 1 59.03 220 GLN A C 1
ATOM 1747 O O . GLN A 1 220 ? 5.242 -19.641 -19.938 1 59.03 220 GLN A O 1
ATOM 1752 N N . TYR A 1 221 ? 5.344 -20.766 -21.891 1 61.22 221 TYR A N 1
ATOM 1753 C CA . TYR A 1 221 ? 6.156 -19.734 -22.531 1 61.22 221 TYR A CA 1
ATOM 1754 C C . TYR A 1 221 ? 5.391 -18.422 -22.641 1 61.22 221 TYR A C 1
ATOM 1756 O O . TYR A 1 221 ? 5.961 -17.344 -22.453 1 61.22 221 TYR A O 1
ATOM 1764 N N . SER A 1 222 ? 4.203 -18.594 -23 1 58.47 222 SER A N 1
ATOM 1765 C CA . SER A 1 222 ? 3.398 -17.375 -23.141 1 58.47 222 SER A CA 1
ATOM 1766 C C . SER A 1 222 ? 3.311 -16.625 -21.812 1 58.47 222 SER A C 1
ATOM 1768 O O . SER A 1 222 ? 3.42 -15.398 -21.797 1 58.47 222 SER A O 1
ATOM 1770 N N . ALA A 1 223 ? 3.094 -17.359 -20.719 1 56.88 223 ALA A N 1
ATOM 1771 C CA . ALA A 1 223 ? 3.07 -16.75 -19.391 1 56.88 223 ALA A CA 1
ATOM 1772 C C . ALA A 1 223 ? 4.414 -16.094 -19.062 1 56.88 223 ALA A C 1
ATOM 1774 O O . ALA A 1 223 ? 4.465 -14.984 -18.531 1 56.88 223 ALA A O 1
ATOM 1775 N N . PHE A 1 224 ? 5.453 -16.766 -19.438 1 65.38 224 PHE A N 1
ATOM 1776 C CA . PHE A 1 224 ? 6.809 -16.266 -19.234 1 65.38 224 PHE A CA 1
ATOM 1777 C C . PHE A 1 224 ? 7.043 -15 -20.047 1 65.38 224 PHE A C 1
ATOM 1779 O O . PHE A 1 224 ? 7.605 -14.031 -19.531 1 65.38 224 PHE A O 1
ATOM 1786 N N . SER A 1 225 ? 6.621 -15.094 -21.281 1 67.5 225 SER A N 1
ATOM 1787 C CA . SER A 1 225 ? 6.824 -13.945 -22.156 1 67.5 225 SER A CA 1
ATOM 1788 C C . SER A 1 225 ? 6.105 -12.711 -21.641 1 67.5 225 SER A C 1
ATOM 1790 O O . SER A 1 225 ? 6.633 -11.602 -21.719 1 67.5 225 SER A O 1
ATOM 1792 N N . GLY A 1 226 ? 4.953 -12.883 -21.094 1 62.12 226 GLY A N 1
ATOM 1793 C CA . GLY A 1 226 ? 4.234 -11.773 -20.5 1 62.12 226 GLY A CA 1
ATOM 1794 C C . GLY A 1 226 ? 4.957 -11.156 -19.312 1 62.12 226 GLY A C 1
ATOM 1795 O O . GLY A 1 226 ? 5.078 -9.93 -19.234 1 62.12 226 GLY A O 1
ATOM 1796 N N . THR A 1 227 ? 5.41 -11.977 -18.438 1 68.12 227 THR A N 1
ATOM 1797 C CA . THR A 1 227 ? 6.133 -11.492 -17.266 1 68.12 227 THR A CA 1
ATOM 1798 C C . THR A 1 227 ? 7.438 -10.812 -17.688 1 68.12 227 THR A C 1
ATOM 1800 O O . THR A 1 227 ? 7.816 -9.781 -17.125 1 68.12 227 THR A O 1
ATOM 1803 N N . LEU A 1 228 ? 8.031 -11.461 -18.672 1 73.06 228 LEU A N 1
ATOM 1804 C CA . LEU A 1 228 ? 9.289 -10.898 -19.156 1 73.06 228 LEU A CA 1
ATOM 1805 C C . LEU A 1 228 ? 9.062 -9.531 -19.797 1 73.06 228 LEU A C 1
ATOM 1807 O O . LEU A 1 228 ? 9.898 -8.633 -19.656 1 73.06 228 LEU A O 1
ATOM 1811 N N . GLN A 1 229 ? 8.016 -9.414 -20.484 1 74.38 229 GLN A N 1
ATOM 1812 C CA . GLN A 1 229 ? 7.699 -8.141 -21.109 1 74.38 229 GLN A CA 1
ATOM 1813 C C . GLN A 1 229 ? 7.512 -7.043 -20.062 1 74.38 229 GLN A C 1
ATOM 1815 O O . GLN A 1 229 ? 7.957 -5.91 -20.25 1 74.38 229 GLN A O 1
ATOM 1820 N N . ARG A 1 230 ? 6.902 -7.379 -19.016 1 71.19 230 ARG A N 1
ATOM 1821 C CA . ARG A 1 230 ? 6.707 -6.406 -17.953 1 71.19 230 ARG A CA 1
ATOM 1822 C C . ARG A 1 230 ? 8.039 -5.977 -17.344 1 71.19 230 ARG A C 1
ATOM 1824 O O . ARG A 1 230 ? 8.25 -4.797 -17.062 1 71.19 230 ARG A O 1
ATOM 1831 N N . VAL A 1 231 ? 8.844 -6.926 -17.156 1 78.25 231 VAL A N 1
ATOM 1832 C CA . VAL A 1 231 ? 10.148 -6.629 -16.578 1 78.25 231 VAL A CA 1
ATOM 1833 C C . VAL A 1 231 ? 10.961 -5.789 -17.562 1 78.25 231 VAL A C 1
ATOM 1835 O O . VAL A 1 231 ? 11.633 -4.832 -17.156 1 78.25 231 VAL A O 1
ATOM 1838 N N . THR A 1 232 ? 10.875 -6.137 -18.812 1 80.94 232 THR A N 1
ATOM 1839 C CA . THR A 1 232 ? 11.625 -5.41 -19.828 1 80.94 232 THR A CA 1
ATOM 1840 C C . THR A 1 232 ? 11.117 -3.979 -19.953 1 80.94 232 THR A C 1
ATOM 1842 O O . THR A 1 232 ? 11.906 -3.047 -20.141 1 80.94 232 THR A O 1
ATOM 1845 N N . GLN A 1 233 ? 9.875 -3.852 -19.875 1 79.38 233 GLN A N 1
ATOM 1846 C CA . GLN A 1 233 ? 9.289 -2.514 -19.938 1 79.38 233 GLN A CA 1
ATOM 1847 C C . GLN A 1 233 ? 9.758 -1.654 -18.766 1 79.38 233 GLN A C 1
ATOM 1849 O O . GLN A 1 233 ? 10.008 -0.457 -18.922 1 79.38 233 GLN A O 1
ATOM 1854 N N . MET A 1 234 ? 9.766 -2.246 -17.656 1 80.81 234 MET A N 1
ATOM 1855 C CA . MET A 1 234 ? 10.234 -1.52 -16.484 1 80.81 234 MET A CA 1
ATOM 1856 C C . MET A 1 234 ? 11.688 -1.083 -16.656 1 80.81 234 MET A C 1
ATOM 1858 O O . MET A 1 234 ? 12.023 0.079 -16.422 1 80.81 234 MET A O 1
ATOM 1862 N N . VAL A 1 235 ? 12.555 -1.995 -17.094 1 84.62 235 VAL A N 1
ATOM 1863 C CA . VAL A 1 235 ? 13.977 -1.717 -17.25 1 84.62 235 VAL A CA 1
ATOM 1864 C C . VAL A 1 235 ? 14.188 -0.68 -18.344 1 84.62 235 VAL A C 1
ATOM 1866 O O . VAL A 1 235 ? 14.977 0.258 -18.188 1 84.62 235 VAL A O 1
ATOM 1869 N N . THR A 1 236 ? 13.438 -0.832 -19.375 1 84.5 236 THR A N 1
ATOM 1870 C CA . THR A 1 236 ? 13.555 0.114 -20.484 1 84.5 236 THR A CA 1
ATOM 1871 C C . THR A 1 236 ? 13.008 1.48 -20.094 1 84.5 236 THR A C 1
ATOM 1873 O O . THR A 1 236 ? 13.531 2.514 -20.516 1 84.5 236 THR A O 1
ATOM 1876 N N . GLY A 1 237 ? 11.93 1.436 -19.328 1 81.81 237 GLY A N 1
ATOM 1877 C CA . GLY A 1 237 ? 11.375 2.688 -18.844 1 81.81 237 GLY A CA 1
ATOM 1878 C C . GLY A 1 237 ? 12.336 3.453 -17.953 1 81.81 237 GLY A C 1
ATOM 1879 O O . GLY A 1 237 ? 12.43 4.676 -18.047 1 81.81 237 GLY A O 1
ATOM 1880 N N . ILE A 1 238 ? 13.023 2.773 -17.125 1 82.69 238 ILE A N 1
ATOM 1881 C CA . ILE A 1 238 ? 13.992 3.396 -16.219 1 82.69 238 ILE A CA 1
ATOM 1882 C C . ILE A 1 238 ? 15.172 3.938 -17.031 1 82.69 238 ILE A C 1
ATOM 1884 O O . ILE A 1 238 ? 15.633 5.055 -16.781 1 82.69 238 ILE A O 1
ATOM 1888 N N . LYS A 1 239 ? 15.594 3.152 -17.984 1 82.69 239 LYS A N 1
ATOM 1889 C CA . LYS A 1 239 ? 16.75 3.531 -18.781 1 82.69 239 LYS A CA 1
ATOM 1890 C C . LYS A 1 239 ? 16.422 4.688 -19.719 1 82.69 239 LYS A C 1
ATOM 1892 O O . LYS A 1 239 ? 17.312 5.449 -20.109 1 82.69 239 LYS A O 1
ATOM 1897 N N . ALA A 1 240 ? 15.18 4.793 -20.047 1 79.12 240 ALA A N 1
ATOM 1898 C CA . ALA A 1 240 ? 14.75 5.832 -20.969 1 79.12 240 ALA A CA 1
ATOM 1899 C C . ALA A 1 240 ? 14.656 7.188 -20.281 1 79.12 240 ALA A C 1
ATOM 1901 O O . ALA A 1 240 ? 14.578 8.227 -20.938 1 79.12 240 ALA A O 1
ATOM 1902 N N . LEU A 1 241 ? 14.68 7.176 -18.969 1 77 241 LEU A N 1
ATOM 1903 C CA . LEU A 1 241 ? 14.602 8.445 -18.25 1 77 241 LEU A CA 1
ATOM 1904 C C . LEU A 1 241 ? 15.828 9.305 -18.547 1 77 241 LEU A C 1
ATOM 1906 O O . LEU A 1 241 ? 16.953 8.797 -18.578 1 77 241 LEU A O 1
ATOM 1910 N N . PRO A 1 242 ? 15.516 10.5 -19 1 69.06 242 PRO A N 1
ATOM 1911 C CA . PRO A 1 242 ? 16.656 11.391 -19.25 1 69.06 242 PRO A CA 1
ATOM 1912 C C . PRO A 1 242 ? 17.547 11.578 -18.016 1 69.06 242 PRO A C 1
ATOM 1914 O O . PRO A 1 242 ? 17.047 11.57 -16.891 1 69.06 242 PRO A O 1
ATOM 1917 N N . VAL A 1 243 ? 18.844 11.445 -18.281 1 62.81 243 VAL A N 1
ATOM 1918 C CA . VAL A 1 243 ? 19.797 11.656 -17.203 1 62.81 243 VAL A CA 1
ATOM 1919 C C . VAL A 1 243 ? 19.578 13.031 -16.578 1 62.81 243 VAL A C 1
ATOM 1921 O O . VAL A 1 243 ? 19.312 14.008 -17.281 1 62.81 243 VAL A O 1
ATOM 1924 N N . LYS A 1 244 ? 19.359 13.047 -15.242 1 62.38 244 LYS A N 1
ATOM 1925 C CA . LYS A 1 244 ? 19.188 14.266 -14.461 1 62.38 244 LYS A CA 1
ATOM 1926 C C . LYS A 1 244 ? 20.297 15.266 -14.758 1 62.38 244 LYS A C 1
ATOM 1928 O O . LYS A 1 244 ? 21.469 14.984 -14.516 1 62.38 244 LYS A O 1
ATOM 1933 N N . LYS A 1 245 ? 20.25 16.172 -15.883 1 57.41 245 LYS A N 1
ATOM 1934 C CA . LYS A 1 245 ? 21.281 17.188 -16.078 1 57.41 245 LYS A CA 1
ATOM 1935 C C . LYS A 1 245 ? 21.016 18.406 -15.195 1 57.41 245 LYS A C 1
ATOM 1937 O O . LYS A 1 245 ? 20.141 19.234 -15.5 1 57.41 245 LYS A O 1
ATOM 1942 N N . THR A 1 246 ? 21.062 18.219 -13.828 1 59.5 246 THR A N 1
ATOM 1943 C CA . THR A 1 246 ? 20.844 19.5 -13.141 1 59.5 246 THR A CA 1
ATOM 1944 C C . THR A 1 246 ? 22.141 20.297 -13.109 1 59.5 246 THR A C 1
ATOM 1946 O O . THR A 1 246 ? 23.172 19.828 -12.641 1 59.5 246 THR A O 1
ATOM 1949 N N . ASP A 1 247 ? 22.328 21.141 -14.055 1 67.88 247 ASP A N 1
ATOM 1950 C CA . ASP A 1 247 ? 23.453 22.078 -14.086 1 67.88 247 ASP A CA 1
ATOM 1951 C C . ASP A 1 247 ? 23.391 23.047 -12.922 1 67.88 247 ASP A C 1
ATOM 1953 O O . ASP A 1 247 ? 22.906 24.188 -13.078 1 67.88 247 ASP A O 1
ATOM 1957 N N . HIS A 1 248 ? 23.703 22.5 -11.727 1 78.5 248 HIS A N 1
ATOM 1958 C CA . HIS A 1 248 ? 23.812 23.391 -10.578 1 78.5 248 HIS A CA 1
ATOM 1959 C C . HIS A 1 248 ? 25.25 23.891 -10.414 1 78.5 248 HIS A C 1
ATOM 1961 O O . HIS A 1 248 ? 26.203 23.188 -10.758 1 78.5 248 HIS A O 1
ATOM 1967 N N . ILE A 1 249 ? 25.297 25.172 -10.148 1 81.88 249 ILE A N 1
ATOM 1968 C CA . ILE A 1 249 ? 26.594 25.734 -9.758 1 81.88 249 ILE A CA 1
ATOM 1969 C C . ILE A 1 249 ? 26.859 25.438 -8.281 1 81.88 249 ILE A C 1
ATOM 1971 O O . ILE A 1 249 ? 26.016 25.719 -7.43 1 81.88 249 ILE A O 1
ATOM 1975 N N . HIS A 1 250 ? 28 24.859 -8.055 1 86.19 250 HIS A N 1
ATOM 1976 C CA . HIS A 1 250 ? 28.297 24.484 -6.68 1 86.19 250 HIS A CA 1
ATOM 1977 C C . HIS A 1 250 ? 28.953 25.625 -5.918 1 86.19 250 HIS A C 1
ATOM 1979 O O . HIS A 1 250 ? 29.891 26.266 -6.426 1 86.19 250 HIS A O 1
ATOM 1985 N N . SER A 1 251 ? 28.25 26 -4.895 1 87.31 251 SER A N 1
ATOM 1986 C CA . SER A 1 251 ? 28.812 26.938 -3.93 1 87.31 251 SER A CA 1
ATOM 1987 C C . SER A 1 251 ? 28.484 26.531 -2.498 1 87.31 251 SER A C 1
ATOM 1989 O O . SER A 1 251 ? 27.328 26.234 -2.182 1 87.31 251 SER A O 1
ATOM 1991 N N . ASP A 1 252 ? 29.484 26.531 -1.679 1 84.69 252 ASP A N 1
ATOM 1992 C CA . ASP A 1 252 ? 29.281 26.078 -0.307 1 84.69 252 ASP A CA 1
ATOM 1993 C C . ASP A 1 252 ? 28.703 27.188 0.559 1 84.69 252 ASP A C 1
ATOM 1995 O O . ASP A 1 252 ? 28.141 26.922 1.622 1 84.69 252 ASP A O 1
ATOM 1999 N N . GLU A 1 253 ? 28.781 28.359 0.028 1 87.81 253 GLU A N 1
ATOM 2000 C CA . GLU A 1 253 ? 28.469 29.453 0.936 1 87.81 253 GLU A CA 1
ATOM 2001 C C . GLU A 1 253 ? 27.203 30.188 0.503 1 87.81 253 GLU A C 1
ATOM 2003 O O . GLU A 1 253 ? 26.75 31.109 1.18 1 87.81 253 GLU A O 1
ATOM 2008 N N . ARG A 1 254 ? 26.703 29.688 -0.589 1 89.94 254 ARG A N 1
ATOM 2009 C CA . ARG A 1 254 ? 25.562 30.438 -1.091 1 89.94 254 ARG A CA 1
ATOM 2010 C C . ARG A 1 254 ? 24.469 29.484 -1.601 1 89.94 254 ARG A C 1
ATOM 2012 O O . ARG A 1 254 ? 24.781 28.406 -2.098 1 89.94 254 ARG A O 1
ATOM 2019 N N . LEU A 1 255 ? 23.25 29.906 -1.411 1 91.19 255 LEU A N 1
ATOM 2020 C CA . LEU A 1 255 ? 22.078 29.281 -1.987 1 91.19 255 LEU A CA 1
ATOM 2021 C C . LEU A 1 255 ? 21.234 30.297 -2.76 1 91.19 255 LEU A C 1
ATOM 2023 O O . LEU A 1 255 ? 20.766 31.281 -2.188 1 91.19 255 LEU A O 1
ATOM 2027 N N . ALA A 1 256 ? 21.219 30.047 -4.137 1 91.62 256 ALA A N 1
ATOM 2028 C CA . ALA A 1 256 ? 20.578 31.078 -4.93 1 91.62 256 ALA A CA 1
ATOM 2029 C C . ALA A 1 256 ? 19.875 30.484 -6.141 1 91.62 256 ALA A C 1
ATOM 2031 O O . ALA A 1 256 ? 20.25 29.438 -6.641 1 91.62 256 ALA A O 1
ATOM 2032 N N . MET A 1 257 ? 18.828 31.109 -6.453 1 91.25 257 MET A N 1
ATOM 2033 C CA . MET A 1 257 ? 18.156 30.922 -7.734 1 91.25 257 MET A CA 1
ATOM 2034 C C . MET A 1 257 ? 18.172 32.219 -8.547 1 91.25 257 MET A C 1
ATOM 2036 O O . MET A 1 257 ? 17.844 33.281 -8.023 1 91.25 257 MET A O 1
ATOM 2040 N N . ARG A 1 258 ? 18.609 32.062 -9.797 1 91.38 258 ARG A N 1
ATOM 2041 C CA . ARG A 1 258 ? 18.688 33.25 -10.664 1 91.38 258 ARG A CA 1
ATOM 2042 C C . ARG A 1 258 ? 17.875 33.031 -11.938 1 91.38 258 ARG A C 1
ATOM 2044 O O . ARG A 1 258 ? 18.359 32.406 -12.883 1 91.38 258 ARG A O 1
ATOM 2051 N N . GLY A 1 259 ? 16.719 33.719 -11.969 1 89.12 259 GLY A N 1
ATOM 2052 C CA . GLY A 1 259 ? 15.875 33.656 -13.148 1 89.12 259 GLY A CA 1
ATOM 2053 C C . GLY A 1 259 ? 15.391 32.25 -13.484 1 89.12 259 GLY A C 1
ATOM 2054 O O . GLY A 1 259 ? 15.406 31.844 -14.648 1 89.12 259 GLY A O 1
ATOM 2055 N N . VAL A 1 260 ? 15.039 31.531 -12.5 1 89.88 260 VAL A N 1
ATOM 2056 C CA . VAL A 1 260 ? 14.672 30.125 -12.703 1 89.88 260 VAL A CA 1
ATOM 2057 C C . VAL A 1 260 ? 13.156 30.016 -12.867 1 89.88 260 VAL A C 1
ATOM 2059 O O . VAL A 1 260 ? 12.398 30.578 -12.07 1 89.88 260 VAL A O 1
ATOM 2062 N N . ASP A 1 261 ? 12.773 29.359 -13.93 1 88.62 261 ASP A N 1
ATOM 2063 C CA . ASP A 1 261 ? 11.359 29.016 -14.102 1 88.62 261 ASP A CA 1
ATOM 2064 C C . ASP A 1 261 ? 11.062 27.641 -13.523 1 88.62 261 ASP A C 1
ATOM 2066 O O . ASP A 1 261 ? 11.766 26.672 -13.828 1 88.62 261 ASP A O 1
ATOM 2070 N N . VAL A 1 262 ? 10.133 27.578 -12.648 1 87.81 262 VAL A N 1
ATOM 2071 C CA . VAL A 1 262 ? 9.719 26.312 -12.062 1 87.81 262 VAL A CA 1
ATOM 2072 C C . VAL A 1 262 ? 8.695 25.641 -12.969 1 87.81 262 VAL A C 1
ATOM 2074 O O . VAL A 1 262 ? 7.574 26.141 -13.133 1 87.81 262 VAL A O 1
ATOM 2077 N N . ILE A 1 263 ? 9.109 24.547 -13.555 1 82.88 263 ILE A N 1
ATOM 2078 C CA . ILE A 1 263 ? 8.25 23.828 -14.5 1 82.88 263 ILE A CA 1
ATOM 2079 C C . ILE A 1 263 ? 7.895 22.469 -13.922 1 82.88 263 ILE A C 1
ATOM 2081 O O . ILE A 1 263 ? 8.773 21.703 -13.531 1 82.88 263 ILE A O 1
ATOM 2085 N N . ALA A 1 264 ? 6.652 22.266 -13.859 1 78.44 264 ALA A N 1
ATOM 2086 C CA . ALA A 1 264 ? 6.188 20.953 -13.398 1 78.44 264 ALA A CA 1
ATOM 2087 C C . ALA A 1 264 ? 6.566 19.859 -14.391 1 78.44 264 ALA A C 1
ATOM 2089 O O . ALA A 1 264 ? 6.84 20.141 -15.555 1 78.44 264 ALA A O 1
ATOM 2090 N N . PRO A 1 265 ? 6.656 18.625 -13.938 1 73.31 265 PRO A N 1
ATOM 2091 C CA . PRO A 1 265 ? 7 17.516 -14.836 1 73.31 265 PRO A CA 1
ATOM 2092 C C . PRO A 1 265 ? 6.055 17.406 -16.031 1 73.31 265 PRO A C 1
ATOM 2094 O O . PRO A 1 265 ? 6.449 16.922 -17.094 1 73.31 265 PRO A O 1
ATOM 2097 N N . ASN A 1 266 ? 4.828 17.938 -15.844 1 69.56 266 ASN A N 1
ATOM 2098 C CA . ASN A 1 266 ? 3.867 17.906 -16.938 1 69.56 266 ASN A CA 1
ATOM 2099 C C . ASN A 1 266 ? 4.098 19.031 -17.938 1 69.56 266 ASN A C 1
ATOM 2101 O O . ASN A 1 266 ? 3.391 19.141 -18.938 1 69.56 266 ASN A O 1
ATOM 2105 N N . GLY A 1 267 ? 5 19.875 -17.641 1 74.81 267 GLY A N 1
ATOM 2106 C CA . GLY A 1 267 ? 5.348 20.953 -18.547 1 74.81 267 GLY A CA 1
ATOM 2107 C C . GLY A 1 267 ? 4.73 22.281 -18.156 1 74.81 267 GLY A C 1
ATOM 2108 O O . GLY A 1 267 ? 5.059 23.312 -18.734 1 74.81 267 GLY A O 1
ATOM 2109 N N . GLU A 1 268 ? 3.922 22.297 -17.234 1 76.31 268 GLU A N 1
ATOM 2110 C CA . GLU A 1 268 ? 3.254 23.516 -16.812 1 76.31 268 GLU A CA 1
ATOM 2111 C C . GLU A 1 268 ? 4.207 24.422 -16.031 1 76.31 268 GLU A C 1
ATOM 2113 O O . GLU A 1 268 ? 4.934 23.969 -15.156 1 76.31 268 GLU A O 1
ATOM 2118 N N . ARG A 1 269 ? 4.254 25.656 -16.5 1 83.12 269 ARG A N 1
ATOM 2119 C CA . ARG A 1 269 ? 5.043 26.641 -15.773 1 83.12 269 ARG A CA 1
ATOM 2120 C C . ARG A 1 269 ? 4.281 27.156 -14.562 1 83.12 269 ARG A C 1
ATOM 2122 O O . ARG A 1 269 ? 3.246 27.812 -14.703 1 83.12 269 ARG A O 1
ATOM 2129 N N . LEU A 1 270 ? 4.781 26.922 -13.406 1 82.38 270 LEU A N 1
ATOM 2130 C CA . LEU A 1 270 ? 4.086 27.281 -12.18 1 82.38 270 LEU A CA 1
ATOM 2131 C C . LEU A 1 270 ? 4.516 28.672 -11.703 1 82.38 270 LEU A C 1
ATOM 2133 O O . LEU A 1 270 ? 3.674 29.5 -11.359 1 82.38 270 LEU A O 1
ATOM 2137 N N . VAL A 1 271 ? 5.84 28.922 -11.617 1 87 271 VAL A N 1
ATOM 2138 C CA . VAL A 1 271 ? 6.402 30.203 -11.203 1 87 271 VAL A CA 1
ATOM 2139 C C . VAL A 1 271 ? 7.492 30.625 -12.18 1 87 271 VAL A C 1
ATOM 2141 O O . VAL A 1 271 ? 8.328 29.812 -12.586 1 87 271 VAL A O 1
ATOM 2144 N N . GLN A 1 272 ? 7.398 31.906 -12.5 1 88.25 272 GLN A N 1
ATOM 2145 C CA . GLN A 1 272 ? 8.352 32.375 -13.492 1 88.25 272 GLN A CA 1
ATOM 2146 C C . GLN A 1 272 ? 9.43 33.25 -12.836 1 88.25 272 GLN A C 1
ATOM 2148 O O . GLN A 1 272 ? 9.141 34 -11.914 1 88.25 272 GLN A O 1
ATOM 2153 N N . ASN A 1 273 ? 10.594 33.062 -13.297 1 89 273 ASN A N 1
ATOM 2154 C CA . ASN A 1 273 ? 11.742 33.938 -13.031 1 89 273 ASN A CA 1
ATOM 2155 C C . ASN A 1 273 ? 11.992 34.094 -11.531 1 89 273 ASN A C 1
ATOM 2157 O O . ASN A 1 273 ? 12.102 35.219 -11.031 1 89 273 ASN A O 1
ATOM 2161 N N . VAL A 1 274 ? 11.992 32.969 -10.867 1 89.44 274 VAL A N 1
ATOM 2162 C CA . VAL A 1 274 ? 12.258 33.031 -9.43 1 89.44 274 VAL A CA 1
ATOM 2163 C C . VAL A 1 274 ? 13.711 33.406 -9.188 1 89.44 274 VAL A C 1
ATOM 2165 O O . VAL A 1 274 ? 14.625 32.812 -9.766 1 89.44 274 VAL A O 1
ATOM 2168 N N . THR A 1 275 ? 13.891 34.5 -8.391 1 90.12 275 THR A N 1
ATOM 2169 C CA . THR A 1 275 ? 15.234 34.969 -8.102 1 90.12 275 THR A CA 1
ATOM 2170 C C . THR A 1 275 ? 15.383 35.312 -6.617 1 90.12 275 THR A C 1
ATOM 2172 O O . THR A 1 275 ? 14.617 36.094 -6.062 1 90.12 275 THR A O 1
ATOM 2175 N N . PHE A 1 276 ? 16.328 34.656 -5.98 1 90.38 276 PHE A N 1
ATOM 2176 C CA . PHE A 1 276 ? 16.703 34.969 -4.609 1 90.38 276 PHE A CA 1
ATOM 2177 C C . PHE A 1 276 ? 18.141 34.531 -4.332 1 90.38 276 PHE A C 1
ATOM 2179 O O . PHE A 1 276 ? 18.719 33.781 -5.102 1 90.38 276 PHE A O 1
ATOM 2186 N N . ASP A 1 277 ? 18.672 35.094 -3.336 1 90.31 277 ASP A N 1
ATOM 2187 C CA . ASP A 1 277 ? 20.047 34.812 -2.936 1 90.31 277 ASP A CA 1
ATOM 2188 C C . ASP A 1 277 ? 20.203 34.844 -1.417 1 90.31 277 ASP A C 1
ATOM 2190 O O . ASP A 1 277 ? 19.922 35.875 -0.787 1 90.31 277 ASP A O 1
ATOM 2194 N N . ILE A 1 278 ? 20.625 33.688 -0.901 1 89.69 278 ILE A N 1
ATOM 2195 C CA . ILE A 1 278 ? 20.859 33.594 0.536 1 89.69 278 ILE A CA 1
ATOM 2196 C C . ILE A 1 278 ? 22.312 33.219 0.8 1 89.69 278 ILE A C 1
ATOM 2198 O O . ILE A 1 278 ? 22.859 32.312 0.161 1 89.69 278 ILE A O 1
ATOM 2202 N N . GLU A 1 279 ? 22.891 33.969 1.687 1 88.31 279 GLU A N 1
ATOM 2203 C CA . GLU A 1 279 ? 24.25 33.656 2.084 1 88.31 279 GLU A CA 1
ATOM 2204 C C . GLU A 1 279 ? 24.297 32.844 3.379 1 88.31 279 GLU A C 1
ATOM 2206 O O . GLU A 1 279 ? 23.375 32.938 4.191 1 88.31 279 GLU A O 1
ATOM 2211 N N . GLU A 1 280 ? 25.391 32.156 3.451 1 87.56 280 GLU A N 1
ATOM 2212 C CA . GLU A 1 280 ? 25.578 31.375 4.676 1 87.56 280 GLU A CA 1
ATOM 2213 C C . GLU A 1 280 ? 25.531 32.281 5.906 1 87.56 280 GLU A C 1
ATOM 2215 O O . GLU A 1 280 ? 26.094 33.375 5.898 1 87.56 280 GLU A O 1
ATOM 2220 N N . GLY A 1 281 ? 24.844 31.859 6.922 1 81 281 GLY A N 1
ATOM 2221 C CA . GLY A 1 281 ? 24.797 32.594 8.164 1 81 281 GLY A CA 1
ATOM 2222 C C . GLY A 1 281 ? 23.609 33.531 8.258 1 81 281 GLY A C 1
ATOM 2223 O O . GLY A 1 281 ? 23.234 33.969 9.352 1 81 281 GLY A O 1
ATOM 2224 N N . GLU A 1 282 ? 22.984 33.812 7.109 1 82.19 282 GLU A N 1
ATOM 2225 C CA . GLU A 1 282 ? 21.766 34.594 7.145 1 82.19 282 GLU A CA 1
ATOM 2226 C C . GLU A 1 282 ? 20.609 33.812 7.723 1 82.19 282 GLU A C 1
ATOM 2228 O O . GLU A 1 282 ? 20.609 32.562 7.688 1 82.19 282 GLU A O 1
ATOM 2233 N N . LYS A 1 283 ? 19.672 34.5 8.391 1 81.62 283 LYS A N 1
ATOM 2234 C CA . LYS A 1 283 ? 18.547 33.844 9.055 1 81.62 283 LYS A CA 1
ATOM 2235 C C . LYS A 1 283 ? 17.719 33.062 8.062 1 81.62 283 LYS A C 1
ATOM 2237 O O . LYS A 1 283 ? 17.047 32.094 8.453 1 81.62 283 LYS A O 1
ATOM 2242 N N . GLY A 1 284 ? 17.812 33.469 6.863 1 87.5 284 GLY A N 1
ATOM 2243 C CA . GLY A 1 284 ? 17.172 32.594 5.898 1 87.5 284 GLY A CA 1
ATOM 2244 C C . GLY A 1 284 ? 16 33.25 5.188 1 87.5 284 GLY A C 1
ATOM 2245 O O . GLY A 1 284 ? 15.82 34.469 5.246 1 87.5 284 GLY A O 1
ATOM 2246 N N . LEU A 1 285 ? 15.289 32.438 4.352 1 92.38 285 LEU A N 1
ATOM 2247 C CA . LEU A 1 285 ? 14.211 32.875 3.465 1 92.38 285 LEU A CA 1
ATOM 2248 C C . LEU A 1 285 ? 12.961 32.031 3.699 1 92.38 285 LEU A C 1
ATOM 2250 O O . LEU A 1 285 ? 13.047 30.812 3.887 1 92.38 285 LEU A O 1
ATOM 2254 N N . VAL A 1 286 ? 11.797 32.75 3.877 1 93.06 286 VAL A N 1
ATOM 2255 C CA . VAL A 1 286 ? 10.531 32.031 3.98 1 93.06 286 VAL A CA 1
ATOM 2256 C C . VAL A 1 286 ? 9.688 32.281 2.729 1 93.06 286 VAL A C 1
ATOM 2258 O O . VAL A 1 286 ? 9.57 33.406 2.27 1 93.06 286 VAL A O 1
ATOM 2261 N N . VAL A 1 287 ? 9.281 31.25 2.125 1 91.19 287 VAL A N 1
ATOM 2262 C CA . VAL A 1 287 ? 8.406 31.312 0.955 1 91.19 287 VAL A CA 1
ATOM 2263 C C . VAL A 1 287 ? 6.949 31.188 1.388 1 91.19 287 VAL A C 1
ATOM 2265 O O . VAL A 1 287 ? 6.566 30.203 2.023 1 91.19 287 VAL A O 1
ATOM 2268 N N . MET A 1 288 ? 6.16 32.188 1.055 1 88.25 288 MET A N 1
ATOM 2269 C CA . MET A 1 288 ? 4.75 32.188 1.438 1 88.25 288 MET A CA 1
ATOM 2270 C C . MET A 1 288 ? 3.861 32.438 0.224 1 88.25 288 MET A C 1
ATOM 2272 O O . MET A 1 288 ? 4.324 32.938 -0.796 1 88.25 288 MET A O 1
ATOM 2276 N N . GLY A 1 289 ? 2.658 32.062 0.303 1 82.19 289 GLY A N 1
ATOM 2277 C CA . GLY A 1 289 ? 1.68 32.219 -0.762 1 82.19 289 GLY A CA 1
ATOM 2278 C C . GLY A 1 289 ? 0.487 31.281 -0.618 1 82.19 289 GLY A C 1
ATOM 2279 O O . GLY A 1 289 ? 0.465 30.422 0.264 1 82.19 289 GLY A O 1
ATOM 2280 N N . PRO A 1 290 ? -0.432 31.547 -1.467 1 73.94 290 PRO A N 1
ATOM 2281 C CA . PRO A 1 290 ? -1.625 30.703 -1.404 1 73.94 290 PRO A CA 1
ATOM 2282 C C . PRO A 1 290 ? -1.341 29.25 -1.799 1 73.94 290 PRO A C 1
ATOM 2284 O O . PRO A 1 290 ? -0.289 28.953 -2.373 1 73.94 290 PRO A O 1
ATOM 2287 N N . SER A 1 291 ? -2.254 28.422 -1.375 1 68.38 291 SER A N 1
ATOM 2288 C CA . SER A 1 291 ? -2.104 27 -1.684 1 68.38 291 SER A CA 1
ATOM 2289 C C . SER A 1 291 ? -2.146 26.75 -3.188 1 68.38 291 SER A C 1
ATOM 2291 O O . SER A 1 291 ? -2.932 27.375 -3.902 1 68.38 291 SER A O 1
ATOM 2293 N N . GLY A 1 292 ? -1.265 25.969 -3.697 1 70.06 292 GLY A N 1
ATOM 2294 C CA . GLY A 1 292 ? -1.301 25.531 -5.086 1 70.06 292 GLY A CA 1
ATOM 2295 C C . GLY A 1 292 ? -0.492 26.422 -6.008 1 70.06 292 GLY A C 1
ATOM 2296 O O . GLY A 1 292 ? -0.417 26.172 -7.215 1 70.06 292 GLY A O 1
ATOM 2297 N N . VAL A 1 293 ? 0.085 27.406 -5.488 1 73.81 293 VAL A N 1
ATOM 2298 C CA . VAL A 1 293 ? 0.755 28.375 -6.359 1 73.81 293 VAL A CA 1
ATOM 2299 C C . VAL A 1 293 ? 2.117 27.828 -6.781 1 73.81 293 VAL A C 1
ATOM 2301 O O . VAL A 1 293 ? 2.693 28.281 -7.773 1 73.81 293 VAL A O 1
ATOM 2304 N N . GLY A 1 294 ? 2.645 26.812 -6.074 1 79.5 294 GLY A N 1
ATOM 2305 C CA . GLY A 1 294 ? 3.91 26.203 -6.473 1 79.5 294 GLY A CA 1
ATOM 2306 C C . GLY A 1 294 ? 5.004 26.375 -5.434 1 79.5 294 GLY A C 1
ATOM 2307 O O . GLY A 1 294 ? 6.191 26.266 -5.754 1 79.5 294 GLY A O 1
ATOM 2308 N N . LYS A 1 295 ? 4.762 26.688 -4.246 1 84.38 295 LYS A N 1
ATOM 2309 C CA . LYS A 1 295 ? 5.762 26.875 -3.199 1 84.38 295 LYS A CA 1
ATOM 2310 C C . LYS A 1 295 ? 6.66 25.656 -3.059 1 84.38 295 LYS A C 1
ATOM 2312 O O . LYS A 1 295 ? 7.887 25.766 -3.082 1 84.38 295 LYS A O 1
ATOM 2317 N N . SER A 1 296 ? 6.02 24.484 -2.998 1 82.38 296 SER A N 1
ATOM 2318 C CA . SER A 1 296 ? 6.785 23.25 -2.83 1 82.38 296 SER A CA 1
ATOM 2319 C C . SER A 1 296 ? 7.566 22.906 -4.094 1 82.38 296 SER A C 1
ATOM 2321 O O . SER A 1 296 ? 8.625 22.281 -4.023 1 82.38 296 SER A O 1
ATOM 2323 N N . SER A 1 297 ? 7.043 23.422 -5.215 1 84.75 297 SER A N 1
ATOM 2324 C CA . SER A 1 297 ? 7.711 23.156 -6.488 1 84.75 297 SER A CA 1
ATOM 2325 C C . SER A 1 297 ? 9.023 23.938 -6.59 1 84.75 297 SER A C 1
ATOM 2327 O O . SER A 1 297 ? 9.969 23.484 -7.23 1 84.75 297 SER A O 1
ATOM 2329 N N . VAL A 1 298 ? 9.008 25.094 -5.992 1 88.75 298 VAL A N 1
ATOM 2330 C CA . VAL A 1 298 ? 10.242 25.859 -5.949 1 88.75 298 VAL A CA 1
ATOM 2331 C C . VAL A 1 298 ? 11.328 25.078 -5.219 1 88.75 298 VAL A C 1
ATOM 2333 O O . VAL A 1 298 ? 12.469 25 -5.68 1 88.75 298 VAL A O 1
ATOM 2336 N N . LEU A 1 299 ? 10.922 24.422 -4.129 1 88.62 299 LEU A N 1
ATOM 2337 C CA . LEU A 1 299 ? 11.875 23.625 -3.352 1 88.62 299 LEU A CA 1
ATOM 2338 C C . LEU A 1 299 ? 12.312 22.391 -4.125 1 88.62 299 LEU A C 1
ATOM 2340 O O . LEU A 1 299 ? 13.477 21.984 -4.051 1 88.62 299 LEU A O 1
ATOM 2344 N N . ARG A 1 300 ? 11.383 21.844 -4.852 1 86.12 300 ARG A N 1
ATOM 2345 C CA . ARG A 1 300 ? 11.711 20.672 -5.668 1 86.12 300 ARG A CA 1
ATOM 2346 C C . ARG A 1 300 ? 12.75 21.016 -6.734 1 86.12 300 ARG A C 1
ATOM 2348 O O . ARG A 1 300 ? 13.656 20.234 -7 1 86.12 300 ARG A O 1
ATOM 2355 N N . THR A 1 301 ? 12.555 22.125 -7.289 1 86.94 301 THR A N 1
ATOM 2356 C CA . THR A 1 301 ? 13.492 22.609 -8.297 1 86.94 301 THR A CA 1
ATOM 2357 C C . THR A 1 301 ? 14.852 22.906 -7.668 1 86.94 301 THR A C 1
ATOM 2359 O O . THR A 1 301 ? 15.891 22.578 -8.234 1 86.94 301 THR A O 1
ATOM 2362 N N . LEU A 1 302 ? 14.773 23.5 -6.527 1 87.12 302 LEU A N 1
ATOM 2363 C CA . LEU A 1 302 ? 16 23.812 -5.801 1 87.12 302 LEU A CA 1
ATOM 2364 C C . LEU A 1 302 ? 16.75 22.531 -5.438 1 87.12 302 LEU A C 1
ATOM 2366 O O . LEU A 1 302 ? 17.984 22.516 -5.465 1 87.12 302 LEU A O 1
ATOM 2370 N N . ALA A 1 303 ? 16 21.531 -5.055 1 83.31 303 ALA A N 1
ATOM 2371 C CA . ALA A 1 303 ? 16.594 20.25 -4.645 1 83.31 303 ALA A CA 1
ATOM 2372 C C . ALA A 1 303 ? 17.094 19.469 -5.852 1 83.31 303 ALA A C 1
ATOM 2374 O O . ALA A 1 303 ? 17.844 18.5 -5.699 1 83.31 303 ALA A O 1
ATOM 2375 N N . GLY A 1 304 ? 16.703 19.844 -7.066 1 80.5 304 GLY A N 1
ATOM 2376 C CA . GLY A 1 304 ? 17.094 19.141 -8.281 1 80.5 304 GLY A CA 1
ATOM 2377 C C . GLY A 1 304 ? 16.172 18 -8.648 1 80.5 304 GLY A C 1
ATOM 2378 O O . GLY A 1 304 ? 16.531 17.141 -9.453 1 80.5 304 GLY A O 1
ATOM 2379 N N . LEU A 1 305 ? 15.094 17.984 -8.016 1 80.56 305 LEU A N 1
ATOM 2380 C CA . LEU A 1 305 ? 14.125 16.938 -8.305 1 80.56 305 LEU A CA 1
ATOM 2381 C C . LEU A 1 305 ? 13.328 17.266 -9.562 1 80.56 305 LEU A C 1
ATOM 2383 O O . LEU A 1 305 ? 12.898 16.359 -10.289 1 80.56 305 LEU A O 1
ATOM 2387 N N . TRP A 1 306 ? 13.062 18.516 -9.711 1 79.88 306 TRP A N 1
ATOM 2388 C CA . TRP A 1 306 ? 12.391 18.984 -10.914 1 79.88 306 TRP A CA 1
ATOM 2389 C C . TRP A 1 306 ? 13.375 19.719 -11.836 1 79.88 306 TRP A C 1
ATOM 2391 O O . TRP A 1 306 ? 14.375 20.266 -11.375 1 79.88 306 TRP A O 1
ATOM 2401 N N . ALA A 1 307 ? 13.125 19.641 -13.133 1 71.06 307 ALA A N 1
ATOM 2402 C CA . ALA A 1 307 ? 13.984 20.297 -14.109 1 71.06 307 ALA A CA 1
ATOM 2403 C C . ALA A 1 307 ? 13.797 21.812 -14.062 1 71.06 307 ALA A C 1
ATOM 2405 O O . ALA A 1 307 ? 12.711 22.297 -13.742 1 71.06 307 ALA A O 1
ATOM 2406 N N . LYS A 1 308 ? 14.961 22.438 -14.203 1 67.19 308 LYS A N 1
ATOM 2407 C CA . LYS A 1 308 ? 14.906 23.891 -14.32 1 67.19 308 LYS A CA 1
ATOM 2408 C C . LYS A 1 308 ? 14.852 24.328 -15.781 1 67.19 308 LYS A C 1
ATOM 2410 O O . LYS A 1 308 ? 15.164 23.531 -16.672 1 67.19 308 LYS A O 1
ATOM 2415 N N . SER A 1 309 ? 14.312 25.5 -15.859 1 70 309 SER A N 1
ATOM 2416 C CA . SER A 1 309 ? 14.391 26.094 -17.188 1 70 309 SER A CA 1
ATOM 2417 C C . SER A 1 309 ? 15.844 26.281 -17.625 1 70 309 SER A C 1
ATOM 2419 O O . SER A 1 309 ? 16.734 26.406 -16.797 1 70 309 SER A O 1
ATOM 2421 N N . ALA A 1 310 ? 16 26.078 -18.859 1 65.25 310 ALA A N 1
ATOM 2422 C CA . ALA A 1 310 ? 17.312 26.141 -19.484 1 65.25 310 ALA A CA 1
ATOM 2423 C C . ALA A 1 310 ? 18.016 27.453 -19.156 1 65.25 310 ALA A C 1
ATOM 2425 O O . ALA A 1 310 ? 19.234 27.484 -18.969 1 65.25 310 ALA A O 1
ATOM 2426 N N . ASP A 1 311 ? 17.375 28.438 -18.953 1 77.31 311 ASP A N 1
ATOM 2427 C CA . ASP A 1 311 ? 18 29.766 -18.844 1 77.31 311 ASP A CA 1
ATOM 2428 C C . ASP A 1 311 ? 18.297 30.109 -17.391 1 77.31 311 ASP A C 1
ATOM 2430 O O . ASP A 1 311 ? 19.172 30.938 -17.125 1 77.31 311 ASP A O 1
ATOM 2434 N N . GLY A 1 312 ? 17.734 29.453 -16.516 1 84.94 312 GLY A N 1
ATOM 2435 C CA . GLY A 1 312 ? 17.953 29.797 -15.117 1 84.94 312 GLY A CA 1
ATOM 2436 C C . GLY A 1 312 ? 19.125 29.047 -14.5 1 84.94 312 GLY A C 1
ATOM 2437 O O . GLY A 1 312 ? 19.625 28.078 -15.07 1 84.94 312 GLY A O 1
ATOM 2438 N N . THR A 1 313 ? 19.719 29.734 -13.422 1 89 313 THR A N 1
ATOM 2439 C CA . THR A 1 313 ? 20.844 29.109 -12.734 1 89 313 THR A CA 1
ATOM 2440 C C . THR A 1 313 ? 20.516 28.875 -11.266 1 89 313 THR A C 1
ATOM 2442 O O . THR A 1 313 ? 19.906 29.719 -10.617 1 89 313 THR A O 1
ATOM 2445 N N . ILE A 1 314 ? 20.859 27.766 -10.82 1 90.31 314 ILE A N 1
ATOM 2446 C CA . ILE A 1 314 ? 20.688 27.422 -9.414 1 90.31 314 ILE A CA 1
ATOM 2447 C C . ILE A 1 314 ? 22.062 27.219 -8.773 1 90.31 314 ILE A C 1
ATOM 2449 O O . ILE A 1 314 ? 22.906 26.484 -9.297 1 90.31 314 ILE A O 1
ATOM 2453 N N . VAL A 1 315 ? 22.312 27.984 -7.715 1 90.69 315 VAL A N 1
ATOM 2454 C CA . VAL A 1 315 ? 23.547 27.859 -6.938 1 90.69 315 VAL A CA 1
ATOM 2455 C C . VAL A 1 315 ? 23.25 27.188 -5.605 1 90.69 315 VAL A C 1
ATOM 2457 O O . VAL A 1 315 ? 22.391 27.641 -4.848 1 90.69 315 VAL A O 1
ATOM 2460 N N . ARG A 1 316 ? 23.875 26.125 -5.324 1 88 316 ARG A N 1
ATOM 2461 C CA . ARG A 1 316 ? 23.672 25.406 -4.062 1 88 316 ARG A CA 1
ATOM 2462 C C . ARG A 1 316 ? 24.906 24.594 -3.688 1 88 316 ARG A C 1
ATOM 2464 O O . ARG A 1 316 ? 25.734 24.297 -4.543 1 88 316 ARG A O 1
ATOM 2471 N N . PRO A 1 317 ? 24.969 24.312 -2.402 1 87.31 317 PRO A N 1
ATOM 2472 C CA . PRO A 1 317 ? 26.062 23.422 -2.016 1 87.31 317 PRO A CA 1
ATOM 2473 C C . PRO A 1 317 ? 25.953 22.031 -2.645 1 87.31 317 PRO A C 1
ATOM 2475 O O . PRO A 1 317 ? 24.859 21.641 -3.066 1 87.31 317 PRO A O 1
ATOM 2478 N N . GLY A 1 318 ? 27.047 21.438 -2.898 1 74.75 318 GLY A N 1
ATOM 2479 C CA . GLY A 1 318 ? 27.031 20.078 -3.434 1 74.75 318 GLY A CA 1
ATOM 2480 C C . GLY A 1 318 ? 26.234 19.109 -2.586 1 74.75 318 GLY A C 1
ATOM 2481 O O . GLY A 1 318 ? 25.859 19.422 -1.453 1 74.75 318 GLY A O 1
ATOM 2482 N N . ASP A 1 319 ? 25.922 18 -3.293 1 64.69 319 ASP A N 1
ATOM 2483 C CA . ASP A 1 319 ? 25.141 16.953 -2.625 1 64.69 319 ASP A CA 1
ATOM 2484 C C . ASP A 1 319 ? 25.938 16.344 -1.467 1 64.69 319 ASP A C 1
ATOM 2486 O O . ASP A 1 319 ? 27.156 16.25 -1.528 1 64.69 319 ASP A O 1
ATOM 2490 N N . GLY A 1 320 ? 25.422 16.469 -0.204 1 63.69 320 GLY A N 1
ATOM 2491 C CA . GLY A 1 320 ? 26.062 15.984 1.005 1 63.69 320 GLY A CA 1
ATOM 2492 C C . GLY A 1 320 ? 25.703 16.781 2.242 1 63.69 320 GLY A C 1
ATOM 2493 O O . GLY A 1 320 ? 24.516 17.031 2.49 1 63.69 320 GLY A O 1
ATOM 2494 N N . ASP A 1 321 ? 26.844 17.312 2.779 1 71.25 321 ASP A N 1
ATOM 2495 C CA . ASP A 1 321 ? 26.703 17.891 4.117 1 71.25 321 ASP A CA 1
ATOM 2496 C C . ASP A 1 321 ? 26.344 19.375 4.043 1 71.25 321 ASP A C 1
ATOM 2498 O O . ASP A 1 321 ? 26.141 20.016 5.074 1 71.25 321 ASP A O 1
ATOM 2502 N N . GLY A 1 322 ? 26.109 19.797 2.82 1 86.31 322 GLY A N 1
ATOM 2503 C CA . GLY A 1 322 ? 25.906 21.234 2.756 1 86.31 322 GLY A CA 1
ATOM 2504 C C . GLY A 1 322 ? 24.438 21.625 2.816 1 86.31 322 GLY A C 1
ATOM 2505 O O . GLY A 1 322 ? 24.109 22.688 3.318 1 86.31 322 GLY A O 1
ATOM 2506 N N . ILE A 1 323 ? 23.672 20.766 2.25 1 89.94 323 ILE A N 1
ATOM 2507 C CA . ILE A 1 323 ? 22.25 21.109 2.197 1 89.94 323 ILE A CA 1
ATOM 2508 C C . ILE A 1 323 ? 21.422 19.922 2.676 1 89.94 323 ILE A C 1
ATOM 2510 O O . ILE A 1 323 ? 21.75 18.766 2.369 1 89.94 323 ILE A O 1
ATOM 2514 N N . PHE A 1 324 ? 20.469 20.203 3.541 1 92.62 324 PHE A N 1
ATOM 2515 C CA . PHE A 1 324 ? 19.578 19.188 4.074 1 92.62 324 PHE A CA 1
ATOM 2516 C C . PHE A 1 324 ? 18.125 19.578 3.867 1 92.62 324 PHE A C 1
ATOM 2518 O O . PHE A 1 324 ? 17.734 20.703 4.145 1 92.62 324 PHE A O 1
ATOM 2525 N N . PHE A 1 325 ? 17.406 18.609 3.32 1 92.19 325 PHE A N 1
ATOM 2526 C CA . PHE A 1 325 ? 16 18.859 3.025 1 92.19 325 PHE A CA 1
ATOM 2527 C C . PHE A 1 325 ? 15.102 18.125 4 1 92.19 325 PHE A C 1
ATOM 2529 O O . PHE A 1 325 ? 15.32 16.938 4.277 1 92.19 325 PHE A O 1
ATOM 2536 N N . VAL A 1 326 ? 14.164 18.828 4.594 1 92.69 326 VAL A N 1
ATOM 2537 C CA . VAL A 1 326 ? 13.133 18.219 5.43 1 92.69 326 VAL A CA 1
ATOM 2538 C C . VAL A 1 326 ? 11.789 18.281 4.703 1 92.69 326 VAL A C 1
ATOM 2540 O O . VAL A 1 326 ? 11.164 19.328 4.621 1 92.69 326 VAL A O 1
ATOM 2543 N N . PRO A 1 327 ? 11.312 17.141 4.277 1 89.75 327 PRO A N 1
ATOM 2544 C CA . PRO A 1 327 ? 10.086 17.109 3.479 1 89.75 327 PRO A CA 1
ATOM 2545 C C . PRO A 1 327 ? 8.828 17.344 4.316 1 89.75 327 PRO A C 1
ATOM 2547 O O . PRO A 1 327 ? 8.891 17.297 5.547 1 89.75 327 PRO A O 1
ATOM 2550 N N . GLN A 1 328 ? 7.805 17.609 3.541 1 78.56 328 GLN A N 1
ATOM 2551 C CA . GLN A 1 328 ? 6.504 17.797 4.168 1 78.56 328 GLN A CA 1
ATOM 2552 C C . GLN A 1 328 ? 6.012 16.516 4.836 1 78.56 328 GLN A C 1
ATOM 2554 O O . GLN A 1 328 ? 5.586 16.547 5.992 1 78.56 328 GLN A O 1
ATOM 2559 N N . THR A 1 329 ? 6.16 15.5 4.059 1 78.75 329 THR A N 1
ATOM 2560 C CA . THR A 1 329 ? 5.789 14.188 4.59 1 78.75 329 THR A CA 1
ATOM 2561 C C . THR A 1 329 ? 6.984 13.523 5.266 1 78.75 329 THR A C 1
ATOM 2563 O O . THR A 1 329 ? 7.996 13.25 4.617 1 78.75 329 THR A O 1
ATOM 2566 N N . SER A 1 330 ? 6.758 13.312 6.516 1 82.12 330 SER A N 1
ATOM 2567 C CA . SER A 1 330 ? 7.848 12.688 7.266 1 82.12 330 SER A CA 1
ATOM 2568 C C . SER A 1 330 ? 8.055 11.242 6.84 1 82.12 330 SER A C 1
ATOM 2570 O O . SER A 1 330 ? 7.094 10.523 6.555 1 82.12 330 SER A O 1
ATOM 2572 N N . TYR A 1 331 ? 9.258 10.93 6.703 1 89.25 331 TYR A N 1
ATOM 2573 C CA . TYR A 1 331 ? 9.633 9.57 6.32 1 89.25 331 TYR A CA 1
ATOM 2574 C C . TYR A 1 331 ? 10.227 8.812 7.5 1 89.25 331 TYR A C 1
ATOM 2576 O O . TYR A 1 331 ? 11.062 9.359 8.234 1 89.25 331 TYR A O 1
ATOM 2584 N N . VAL A 1 332 ? 9.711 7.598 7.703 1 90.12 332 VAL A N 1
ATOM 2585 C CA . VAL A 1 332 ? 10.234 6.73 8.758 1 90.12 332 VAL A CA 1
ATOM 2586 C C . VAL A 1 332 ? 10.805 5.453 8.141 1 90.12 332 VAL A C 1
ATOM 2588 O O . VAL A 1 332 ? 10.172 4.832 7.285 1 90.12 332 VAL A O 1
ATOM 2591 N N . LEU A 1 333 ? 12.016 5.094 8.547 1 89.69 333 LEU A N 1
ATOM 2592 C CA . LEU A 1 333 ? 12.648 3.867 8.078 1 89.69 333 LEU A CA 1
ATOM 2593 C C . LEU A 1 333 ? 11.867 2.643 8.539 1 89.69 333 LEU A C 1
ATOM 2595 O O . LEU A 1 333 ? 11.391 2.598 9.68 1 89.69 333 LEU A O 1
ATOM 2599 N N . LEU A 1 334 ? 11.766 1.718 7.562 1 84 334 LEU A N 1
ATOM 2600 C CA . LEU A 1 334 ? 11.156 0.448 7.93 1 84 334 LEU A CA 1
ATOM 2601 C C . LEU A 1 334 ? 12.117 -0.402 8.758 1 84 334 LEU A C 1
ATOM 2603 O O . LEU A 1 334 ? 13.258 -0.626 8.344 1 84 334 LEU A O 1
ATOM 2607 N N . ASN A 1 335 ? 11.797 -0.8 9.891 1 79.56 335 ASN A N 1
ATOM 2608 C CA . ASN A 1 335 ? 12.547 -1.697 10.766 1 79.56 335 ASN A CA 1
ATOM 2609 C C . ASN A 1 335 ? 13.891 -1.092 11.172 1 79.56 335 ASN A C 1
ATOM 2611 O O . ASN A 1 335 ? 14.875 -1.812 11.344 1 79.56 335 ASN A O 1
ATOM 2615 N N . GLY A 1 336 ? 13.984 0.2 11.141 1 86.88 336 GLY A N 1
ATOM 2616 C CA . GLY A 1 336 ? 15.203 0.862 11.602 1 86.88 336 GLY A CA 1
ATOM 2617 C C . GLY A 1 336 ? 15.172 1.209 13.078 1 86.88 336 GLY A C 1
ATOM 2618 O O . GLY A 1 336 ? 14.117 1.545 13.617 1 86.88 336 GLY A O 1
ATOM 2619 N N . SER A 1 337 ? 16.328 1.076 13.672 1 90.69 337 SER A N 1
ATOM 2620 C CA . SER A 1 337 ? 16.469 1.501 15.062 1 90.69 337 SER A CA 1
ATOM 2621 C C . SER A 1 337 ? 16.297 3.012 15.195 1 90.69 337 SER A C 1
ATOM 2623 O O . SER A 1 337 ? 16.266 3.729 14.195 1 90.69 337 SER A O 1
ATOM 2625 N N . LEU A 1 338 ? 16.141 3.395 16.422 1 92.81 338 LEU A N 1
ATOM 2626 C CA . LEU A 1 338 ? 16.016 4.828 16.641 1 92.81 338 LEU A CA 1
ATOM 2627 C C . LEU A 1 338 ? 17.266 5.57 16.188 1 92.81 338 LEU A C 1
ATOM 2629 O O . LEU A 1 338 ? 17.172 6.68 15.656 1 92.81 338 LEU A O 1
ATOM 2633 N N . ARG A 1 339 ? 18.422 4.938 16.391 1 93.19 339 ARG A N 1
ATOM 2634 C CA . ARG A 1 339 ? 19.688 5.492 15.898 1 93.19 339 ARG A CA 1
ATOM 2635 C C . ARG A 1 339 ? 19.656 5.676 14.391 1 93.19 339 ARG A C 1
ATOM 2637 O O . ARG A 1 339 ? 20.094 6.707 13.875 1 93.19 339 ARG A O 1
ATOM 2644 N N . ALA A 1 340 ? 19.219 4.676 13.773 1 91.12 340 ALA A N 1
ATOM 2645 C CA . ALA A 1 340 ? 19.156 4.707 12.312 1 91.12 340 ALA A CA 1
ATOM 2646 C C . ALA A 1 340 ? 18.156 5.75 11.828 1 91.12 340 ALA A C 1
ATOM 2648 O O . ALA A 1 340 ? 18.375 6.402 10.805 1 91.12 340 ALA A O 1
ATOM 2649 N N . GLN A 1 341 ? 17.031 5.867 12.57 1 93.88 341 GLN A N 1
ATOM 2650 C CA . GLN A 1 341 ? 16.031 6.871 12.219 1 93.88 341 GLN A CA 1
ATOM 2651 C C . GLN A 1 341 ? 16.641 8.273 12.227 1 93.88 341 GLN A C 1
ATOM 2653 O O . GLN A 1 341 ? 16.438 9.047 11.289 1 93.88 341 GLN A O 1
ATOM 2658 N N . ILE A 1 342 ? 17.391 8.547 13.234 1 94.81 342 ILE A N 1
ATOM 2659 C CA . ILE A 1 342 ? 17.938 9.883 13.445 1 94.81 342 ILE A CA 1
ATOM 2660 C C . ILE A 1 342 ? 19.078 10.141 12.469 1 94.81 342 ILE A C 1
ATOM 2662 O O . ILE A 1 342 ? 19.234 11.25 11.961 1 94.81 342 ILE A O 1
ATOM 2666 N N . ALA A 1 343 ? 19.812 9.117 12.172 1 93.25 343 ALA A N 1
ATOM 2667 C CA . ALA A 1 343 ? 21.016 9.273 11.367 1 93.25 343 ALA A CA 1
ATOM 2668 C C . ALA A 1 343 ? 20.688 9.289 9.875 1 93.25 343 ALA A C 1
ATOM 2670 O O . ALA A 1 343 ? 21.531 9.633 9.047 1 93.25 343 ALA A O 1
ATOM 2671 N N . TYR A 1 344 ? 19.484 9 9.625 1 92.88 344 TYR A N 1
ATOM 2672 C CA . TYR A 1 344 ? 19.078 8.984 8.219 1 92.88 344 TYR A CA 1
ATOM 2673 C C . TYR A 1 344 ? 19.328 10.344 7.57 1 92.88 344 TYR A C 1
ATOM 2675 O O . TYR A 1 344 ? 19.031 11.383 8.172 1 92.88 344 TYR A O 1
ATOM 2683 N N . PRO A 1 345 ? 19.969 10.312 6.41 1 90.81 345 PRO A N 1
ATOM 2684 C CA . PRO A 1 345 ? 20.203 9.289 5.395 1 90.81 345 PRO A CA 1
ATOM 2685 C C . PRO A 1 345 ? 21.625 8.711 5.465 1 90.81 345 PRO A C 1
ATOM 2687 O O . PRO A 1 345 ? 22.047 8.008 4.543 1 90.81 345 PRO A O 1
ATOM 2690 N N . LYS A 1 346 ? 22.266 9.094 6.512 1 88.69 346 LYS A N 1
ATOM 2691 C CA . LYS A 1 346 ? 23.609 8.547 6.637 1 88.69 346 LYS A CA 1
ATOM 2692 C C . LYS A 1 346 ? 23.578 7.043 6.883 1 88.69 346 LYS A C 1
ATOM 2694 O O . LYS A 1 346 ? 22.625 6.527 7.477 1 88.69 346 LYS A O 1
ATOM 2699 N N . GLY A 1 347 ? 24.484 6.352 6.434 1 82.06 347 GLY A N 1
ATOM 2700 C CA . GLY A 1 347 ? 24.516 4.898 6.488 1 82.06 347 GLY A CA 1
ATOM 2701 C C . GLY A 1 347 ? 24.844 4.363 7.871 1 82.06 347 GLY A C 1
ATOM 2702 O O . GLY A 1 347 ? 25.156 5.133 8.781 1 82.06 347 GLY A O 1
ATOM 2703 N N . GLU A 1 348 ? 24.734 3.096 7.992 1 77.06 348 GLU A N 1
ATOM 2704 C CA . GLU A 1 348 ? 24.922 2.381 9.25 1 77.06 348 GLU A CA 1
ATOM 2705 C C . GLU A 1 348 ? 26.312 2.627 9.836 1 77.06 348 GLU A C 1
ATOM 2707 O O . GLU A 1 348 ? 26.469 2.678 11.055 1 77.06 348 GLU A O 1
ATOM 2712 N N . GLU A 1 349 ? 27.234 2.859 9.008 1 78.19 349 GLU A N 1
ATOM 2713 C CA . GLU A 1 349 ? 28.609 3.068 9.477 1 78.19 349 GLU A CA 1
ATOM 2714 C C . GLU A 1 349 ? 28.719 4.352 10.289 1 78.19 349 GLU A C 1
ATOM 2716 O O . GLU A 1 349 ? 29.406 4.379 11.32 1 78.19 349 GLU A O 1
ATOM 2721 N N . CYS A 1 350 ? 28.047 5.383 9.805 1 77.56 350 CYS A N 1
ATOM 2722 C CA . CYS A 1 350 ? 28.062 6.652 10.523 1 77.56 350 CYS A CA 1
ATOM 2723 C C . CYS A 1 350 ? 27.297 6.539 11.836 1 77.56 350 CYS A C 1
ATOM 2725 O O . CYS A 1 350 ? 27.703 7.113 12.844 1 77.56 350 CYS A O 1
ATOM 2727 N N . VAL A 1 351 ? 26.359 5.699 11.852 1 78.75 351 VAL A N 1
ATOM 2728 C CA . VAL A 1 351 ? 25.469 5.52 13 1 78.75 351 VAL A CA 1
ATOM 2729 C C . VAL A 1 351 ? 26.234 4.836 14.133 1 78.75 351 VAL A C 1
ATOM 2731 O O . VAL A 1 351 ? 26.141 5.25 15.289 1 78.75 351 VAL A O 1
ATOM 2734 N N . THR A 1 352 ? 27.031 3.869 13.789 1 80.94 352 THR A N 1
ATOM 2735 C CA . THR A 1 352 ? 27.703 3.074 14.805 1 80.94 352 THR A CA 1
ATOM 2736 C C . THR A 1 352 ? 28.875 3.854 15.414 1 80.94 352 THR A C 1
ATOM 2738 O O . THR A 1 352 ? 29.25 3.623 16.562 1 80.94 352 THR A O 1
ATOM 2741 N N . GLY A 1 353 ? 29.391 4.812 14.727 1 83.5 353 GLY A N 1
ATOM 2742 C CA . GLY A 1 353 ? 30.531 5.57 15.203 1 83.5 353 GLY A CA 1
ATOM 2743 C C . GLY A 1 353 ? 30.141 6.73 16.094 1 83.5 353 GLY A C 1
ATOM 2744 O O . GLY A 1 353 ? 30.984 7.27 16.828 1 83.5 353 GLY A O 1
ATOM 2745 N N . THR A 1 354 ? 28.938 7.09 16.156 1 90.88 354 THR A N 1
ATOM 2746 C CA . THR A 1 354 ? 28.484 8.234 16.938 1 90.88 354 THR A CA 1
ATOM 2747 C C . THR A 1 354 ? 28.094 7.812 18.344 1 90.88 354 THR A C 1
ATOM 2749 O O . THR A 1 354 ? 27.359 6.836 18.531 1 90.88 354 THR A O 1
ATOM 2752 N N . PRO A 1 355 ? 28.609 8.469 19.328 1 92.44 355 PRO A N 1
ATOM 2753 C CA . PRO A 1 355 ? 28.281 8.133 20.719 1 92.44 355 PRO A CA 1
ATOM 2754 C C . PRO A 1 355 ? 26.781 8.273 21.016 1 92.44 355 PRO A C 1
ATOM 2756 O O . PRO A 1 355 ? 26.125 9.148 20.469 1 92.44 355 PRO A O 1
ATOM 2759 N N . PRO A 1 356 ? 26.328 7.48 21.922 1 92.44 356 PRO A N 1
ATOM 2760 C CA . PRO A 1 356 ? 24.906 7.453 22.25 1 92.44 356 PRO A CA 1
ATOM 2761 C C . PRO A 1 356 ? 24.406 8.773 22.828 1 92.44 356 PRO A C 1
ATOM 2763 O O . PRO A 1 356 ? 23.234 9.141 22.641 1 92.44 356 PRO A O 1
ATOM 2766 N N . HIS A 1 357 ? 25.25 9.531 23.422 1 93.62 357 HIS A N 1
ATOM 2767 C CA . HIS A 1 357 ? 24.812 10.758 24.062 1 93.62 357 HIS A CA 1
ATOM 2768 C C . HIS A 1 357 ? 24.391 11.805 23.031 1 93.62 357 HIS A C 1
ATOM 2770 O O . HIS A 1 357 ? 23.531 12.641 23.312 1 93.62 357 HIS A O 1
ATOM 2776 N N . VAL A 1 358 ? 25.031 11.711 21.875 1 94.62 358 VAL A N 1
ATOM 2777 C CA . VAL A 1 358 ? 24.688 12.641 20.812 1 94.62 358 VAL A CA 1
ATOM 2778 C C . VAL A 1 358 ? 23.234 12.453 20.406 1 94.62 358 VAL A C 1
ATOM 2780 O O . VAL A 1 358 ? 22.5 13.43 20.234 1 94.62 358 VAL A O 1
ATOM 2783 N N . PHE A 1 359 ? 22.844 11.234 20.375 1 95.5 359 PHE A N 1
ATOM 2784 C CA . PHE A 1 359 ? 21.469 10.922 20 1 95.5 359 PHE A CA 1
ATOM 2785 C C . PHE A 1 359 ? 20.484 11.352 21.094 1 95.5 359 PHE A C 1
ATOM 2787 O O . PHE A 1 359 ? 19.438 11.906 20.797 1 95.5 359 PHE A O 1
ATOM 2794 N N . SER A 1 360 ? 20.844 11.125 22.312 1 95 360 SER A N 1
ATOM 2795 C CA . SER A 1 360 ? 19.984 11.508 23.422 1 95 360 SER A CA 1
ATOM 2796 C C . SER A 1 360 ? 19.812 13.023 23.5 1 95 360 SER A C 1
ATOM 2798 O O . SER A 1 360 ? 18.719 13.516 23.766 1 95 360 SER A O 1
ATOM 2800 N N . ASP A 1 361 ? 20.875 13.734 23.266 1 95.94 361 ASP A N 1
ATOM 2801 C CA . ASP A 1 361 ? 20.828 15.195 23.297 1 95.94 361 ASP A CA 1
ATOM 2802 C C . ASP A 1 361 ? 19.922 15.742 22.188 1 95.94 361 ASP A C 1
ATOM 2804 O O . ASP A 1 361 ? 19.156 16.672 22.422 1 95.94 361 ASP A O 1
ATOM 2808 N N . ILE A 1 362 ? 20.031 15.133 21.031 1 96.44 362 ILE A N 1
ATOM 2809 C CA . ILE A 1 362 ? 19.234 15.57 19.906 1 96.44 362 ILE A CA 1
ATOM 2810 C C . ILE A 1 362 ? 17.75 15.305 20.188 1 96.44 362 ILE A C 1
ATOM 2812 O O . ILE A 1 362 ? 16.906 16.172 19.938 1 96.44 362 ILE A O 1
ATOM 2816 N N . LEU A 1 363 ? 17.484 14.195 20.734 1 96.12 363 LEU A N 1
ATOM 2817 C CA . LEU A 1 363 ? 16.109 13.828 21.047 1 96.12 363 LEU A CA 1
ATOM 2818 C C . LEU A 1 363 ? 15.523 14.781 22.094 1 96.12 363 LEU A C 1
ATOM 2820 O O . LEU A 1 363 ? 14.352 15.156 22 1 96.12 363 LEU A O 1
ATOM 2824 N N . ASP A 1 364 ? 16.312 15.172 22.953 1 95.19 364 ASP A N 1
ATOM 2825 C CA . ASP A 1 364 ? 15.859 16.125 23.969 1 95.19 364 ASP A CA 1
ATOM 2826 C C . ASP A 1 364 ? 15.578 17.484 23.344 1 95.19 364 ASP A C 1
ATOM 2828 O O . ASP A 1 364 ? 14.594 18.141 23.703 1 95.19 364 ASP A O 1
ATOM 2832 N N . THR A 1 365 ? 16.438 17.859 22.469 1 95.31 365 THR A N 1
ATOM 2833 C CA . THR A 1 365 ? 16.297 19.156 21.828 1 95.31 365 THR A CA 1
ATOM 2834 C C . THR A 1 365 ? 14.992 19.234 21.047 1 95.31 365 THR A C 1
ATOM 2836 O O . THR A 1 365 ? 14.32 20.281 21.047 1 95.31 365 THR A O 1
ATOM 2839 N N . VAL A 1 366 ? 14.633 18.109 20.375 1 95.38 366 VAL A N 1
ATOM 2840 C CA . VAL A 1 366 ? 13.445 18.141 19.531 1 95.38 366 VAL A CA 1
ATOM 2841 C C . VAL A 1 366 ? 12.219 17.734 20.344 1 95.38 366 VAL A C 1
ATOM 2843 O O . VAL A 1 366 ? 11.117 17.609 19.797 1 95.38 366 VAL A O 1
ATOM 2846 N N . GLY A 1 367 ? 12.375 17.453 21.609 1 91.62 367 GLY A N 1
ATOM 2847 C CA . GLY A 1 367 ? 11.258 17.141 22.5 1 91.62 367 GLY A CA 1
ATOM 2848 C C . GLY A 1 367 ? 10.828 15.68 22.406 1 91.62 367 GLY A C 1
ATOM 2849 O O . GLY A 1 367 ? 9.656 15.367 22.609 1 91.62 367 GLY A O 1
ATOM 2850 N N . LEU A 1 368 ? 11.703 14.758 21.984 1 92.5 368 LEU A N 1
ATOM 2851 C CA . LEU A 1 368 ? 11.391 13.336 21.891 1 92.5 368 LEU A CA 1
ATOM 2852 C C . LEU A 1 368 ? 12.203 12.531 22.891 1 92.5 368 LEU A C 1
ATOM 2854 O O . LEU A 1 368 ? 12.32 11.312 22.766 1 92.5 368 LEU A O 1
ATOM 2858 N N . GLY A 1 369 ? 12.75 13.203 23.859 1 92.94 369 GLY A N 1
ATOM 2859 C CA . GLY A 1 369 ? 13.586 12.539 24.844 1 92.94 369 GLY A CA 1
ATOM 2860 C C . GLY A 1 369 ? 12.844 11.477 25.641 1 92.94 369 GLY A C 1
ATOM 2861 O O . GLY A 1 369 ? 13.438 10.5 26.078 1 92.94 369 GLY A O 1
ATOM 2862 N N . TYR A 1 370 ? 11.602 11.594 25.766 1 87.31 370 TYR A N 1
ATOM 2863 C CA . TYR A 1 370 ? 10.789 10.68 26.547 1 87.31 370 TYR A CA 1
ATOM 2864 C C . TYR A 1 370 ? 10.812 9.273 25.969 1 87.31 370 TYR A C 1
ATOM 2866 O O . TYR A 1 370 ? 10.562 8.297 26.672 1 87.31 370 TYR A O 1
ATOM 2874 N N . LEU A 1 371 ? 11.102 9.148 24.688 1 89 371 LEU A N 1
ATOM 2875 C CA . LEU A 1 371 ? 11.148 7.84 24.047 1 89 371 LEU A CA 1
ATOM 2876 C C . LEU A 1 371 ? 12.211 6.953 24.688 1 89 371 LEU A C 1
ATOM 2878 O O . LEU A 1 371 ? 12.078 5.727 24.703 1 89 371 LEU A O 1
ATOM 2882 N N . LEU A 1 372 ? 13.258 7.613 25.203 1 90.81 372 LEU A N 1
ATOM 2883 C CA . LEU A 1 372 ? 14.344 6.871 25.828 1 90.81 372 LEU A CA 1
ATOM 2884 C C . LEU A 1 372 ? 14.172 6.82 27.344 1 90.81 372 LEU A C 1
ATOM 2886 O O . LEU A 1 372 ? 14.492 5.812 27.984 1 90.81 372 LEU A O 1
ATOM 2890 N N . THR A 1 373 ? 13.617 7.824 27.938 1 85.75 373 THR A N 1
ATOM 2891 C CA . THR A 1 373 ? 13.578 7.969 29.375 1 85.75 373 THR A CA 1
ATOM 2892 C C . THR A 1 373 ? 12.445 7.137 29.969 1 85.75 373 THR A C 1
ATOM 2894 O O . THR A 1 373 ? 12.531 6.68 31.109 1 85.75 373 THR A O 1
ATOM 2897 N N . ASP A 1 374 ? 11.375 6.938 29.156 1 79.06 374 ASP A N 1
ATOM 2898 C CA . ASP A 1 374 ? 10.234 6.191 29.688 1 79.06 374 ASP A CA 1
ATOM 2899 C C . ASP A 1 374 ? 10.523 4.691 29.719 1 79.06 374 ASP A C 1
ATOM 2901 O O . ASP A 1 374 ? 9.75 3.914 30.266 1 79.06 374 ASP A O 1
ATOM 2905 N N . GLY A 1 375 ? 11.617 4.242 29.141 1 77.38 375 GLY A N 1
ATOM 2906 C CA . GLY A 1 375 ? 12.047 2.855 29.203 1 77.38 375 GLY A CA 1
ATOM 2907 C C . GLY A 1 375 ? 11.344 1.969 28.188 1 77.38 375 GLY A C 1
ATOM 2908 O O . GLY A 1 375 ? 11.539 0.752 28.188 1 77.38 375 GLY A O 1
ATOM 2909 N N . ARG A 1 376 ? 10.562 2.414 27.469 1 78.5 376 ARG A N 1
ATOM 2910 C CA . ARG A 1 376 ? 9.781 1.607 26.547 1 78.5 376 ARG A CA 1
ATOM 2911 C C . ARG A 1 376 ? 10.602 1.213 25.328 1 78.5 376 ARG A C 1
ATOM 2913 O O . ARG A 1 376 ? 10.367 0.165 24.719 1 78.5 376 ARG A O 1
ATOM 2920 N N . TYR A 1 377 ? 11.477 2.246 24.969 1 88.44 377 TYR A N 1
ATOM 2921 C CA . TYR A 1 377 ? 12.281 2.025 23.781 1 88.44 377 TYR A CA 1
ATOM 2922 C C . TYR A 1 377 ? 13.758 2.283 24.062 1 88.44 377 TYR A C 1
ATOM 2924 O O . TYR A 1 377 ? 14.109 2.922 25.047 1 88.44 377 TYR A O 1
ATOM 2932 N N . SER A 1 378 ? 14.578 1.666 23.281 1 91.19 378 SER A N 1
ATOM 2933 C CA . SER A 1 378 ? 16.016 1.884 23.328 1 91.19 378 SER A CA 1
ATOM 2934 C C . SER A 1 378 ? 16.547 2.357 21.984 1 91.19 378 SER A C 1
ATOM 2936 O O . SER A 1 378 ? 15.867 2.242 20.969 1 91.19 378 SER A O 1
ATOM 2938 N N . LEU A 1 379 ? 17.75 2.885 22.016 1 91.69 379 LEU A N 1
ATOM 2939 C CA . LEU A 1 379 ? 18.359 3.455 20.812 1 91.69 379 LEU A CA 1
ATOM 2940 C C . LEU A 1 379 ? 18.594 2.381 19.766 1 91.69 379 LEU A C 1
ATOM 2942 O O . LEU A 1 379 ? 18.484 2.648 18.562 1 91.69 379 LEU A O 1
ATOM 2946 N N . ASP A 1 380 ? 18.812 1.209 20.234 1 89.62 380 ASP A N 1
ATOM 2947 C CA . ASP A 1 380 ? 19.234 0.172 19.297 1 89.62 380 ASP A CA 1
ATOM 2948 C C . ASP A 1 380 ? 18.156 -0.889 19.125 1 89.62 380 ASP A C 1
ATOM 2950 O O . ASP A 1 380 ? 18.406 -1.937 18.516 1 89.62 380 ASP A O 1
ATOM 2954 N N . GLN A 1 381 ? 17 -0.551 19.641 1 88.12 381 GLN A N 1
ATOM 2955 C CA . GLN A 1 381 ? 15.922 -1.518 19.516 1 88.12 381 GLN A CA 1
ATOM 2956 C C . GLN A 1 381 ? 15.5 -1.681 18.062 1 88.12 381 GLN A C 1
ATOM 2958 O O . GLN A 1 381 ? 15.312 -0.691 17.344 1 88.12 381 GLN A O 1
ATOM 2963 N N . GLU A 1 382 ? 15.445 -2.967 17.672 1 81.38 382 GLU A N 1
ATOM 2964 C CA . GLU A 1 382 ? 15.086 -3.254 16.281 1 81.38 382 GLU A CA 1
ATOM 2965 C C . GLU A 1 382 ? 13.609 -3.637 16.172 1 81.38 382 GLU A C 1
ATOM 2967 O O . GLU A 1 382 ? 12.969 -3.959 17.172 1 81.38 382 GLU A O 1
ATOM 2972 N N . ASN A 1 383 ? 13.023 -3.467 15.062 1 79.12 383 ASN A N 1
ATOM 2973 C CA . ASN A 1 383 ? 11.703 -3.945 14.688 1 79.12 383 ASN A CA 1
ATOM 2974 C C . ASN A 1 383 ? 10.602 -3.178 15.414 1 79.12 383 ASN A C 1
ATOM 2976 O O . ASN A 1 383 ? 9.594 -3.762 15.812 1 79.12 383 ASN A O 1
ATOM 2980 N N . VAL A 1 384 ? 10.898 -1.953 15.75 1 81.06 384 VAL A N 1
ATOM 2981 C CA . VAL A 1 384 ? 9.852 -1.079 16.266 1 81.06 384 VAL A CA 1
ATOM 2982 C C . VAL A 1 384 ? 9.148 -0.373 15.109 1 81.06 384 VAL A C 1
ATOM 2984 O O . VAL A 1 384 ? 9.805 0.197 14.227 1 81.06 384 VAL A O 1
ATOM 2987 N N . PRO A 1 385 ? 7.891 -0.499 15.055 1 81.75 385 PRO A N 1
ATOM 2988 C CA . PRO A 1 385 ? 7.172 0.239 14.016 1 81.75 385 PRO A CA 1
ATOM 2989 C C . PRO A 1 385 ? 7.035 1.727 14.328 1 81.75 385 PRO A C 1
ATOM 2991 O O . PRO A 1 385 ? 5.949 2.184 14.703 1 81.75 385 PRO A O 1
ATOM 2994 N N . TRP A 1 386 ? 8.031 2.438 14.031 1 85.94 386 TRP A N 1
ATOM 2995 C CA . TRP A 1 386 ? 8.078 3.85 14.391 1 85.94 386 TRP A CA 1
ATOM 2996 C C . TRP A 1 386 ? 6.98 4.633 13.672 1 85.94 386 TRP A C 1
ATOM 2998 O O . TRP A 1 386 ? 6.512 5.656 14.172 1 85.94 386 TRP A O 1
ATOM 3008 N N . GLY A 1 387 ? 6.609 4.246 12.484 1 78.94 387 GLY A N 1
ATOM 3009 C CA . GLY A 1 387 ? 5.527 4.895 11.766 1 78.94 387 GLY A CA 1
ATOM 3010 C C . GLY A 1 387 ? 4.219 4.914 12.531 1 78.94 387 GLY A C 1
ATOM 3011 O O . GLY A 1 387 ? 3.449 5.867 12.438 1 78.94 387 GLY A O 1
ATOM 3012 N N . ASP A 1 388 ? 4.055 3.912 13.359 1 70.25 388 ASP A N 1
ATOM 3013 C CA . ASP A 1 388 ? 2.822 3.779 14.133 1 70.25 388 ASP A CA 1
ATOM 3014 C C . ASP A 1 388 ? 2.977 4.391 15.523 1 70.25 388 ASP A C 1
ATOM 3016 O O . ASP A 1 388 ? 1.991 4.812 16.125 1 70.25 388 ASP A O 1
ATOM 3020 N N . VAL A 1 389 ? 4.188 4.395 15.969 1 74.94 389 VAL A N 1
ATOM 3021 C CA . VAL A 1 389 ? 4.469 4.848 17.328 1 74.94 389 VAL A CA 1
ATOM 3022 C C . VAL A 1 389 ? 4.449 6.375 17.375 1 74.94 389 VAL A C 1
ATOM 3024 O O . VAL A 1 389 ? 3.908 6.965 18.312 1 74.94 389 VAL A O 1
ATOM 3027 N N . LEU A 1 390 ? 4.949 6.973 16.312 1 81.69 390 LEU A N 1
ATOM 3028 C CA . LEU A 1 390 ? 5.094 8.422 16.312 1 81.69 390 LEU A CA 1
ATOM 3029 C C . LEU A 1 390 ? 3.871 9.094 15.695 1 81.69 390 LEU A C 1
ATOM 3031 O O . LEU A 1 390 ? 3.352 8.625 14.672 1 81.69 390 LEU A O 1
ATOM 3035 N N . SER A 1 391 ? 3.451 10.156 16.359 1 72.5 391 SER A N 1
ATOM 3036 C CA . SER A 1 391 ? 2.379 10.977 15.805 1 72.5 391 SER A CA 1
ATOM 3037 C C . SER A 1 391 ? 2.887 11.852 14.664 1 72.5 391 SER A C 1
ATOM 3039 O O . SER A 1 391 ? 4.086 11.883 14.383 1 72.5 391 SER A O 1
ATOM 3041 N N . GLY A 1 392 ? 1.994 12.516 14.008 1 74 392 GLY A N 1
ATOM 3042 C CA . GLY A 1 392 ? 2.371 13.414 12.93 1 74 392 GLY A CA 1
ATOM 3043 C C . GLY A 1 392 ? 3.365 14.477 13.359 1 74 392 GLY A C 1
ATOM 3044 O O . GLY A 1 392 ? 4.387 14.68 12.703 1 74 392 GLY A O 1
ATOM 3045 N N . GLY A 1 393 ? 3.053 15.109 14.445 1 80.44 393 GLY A N 1
ATOM 3046 C CA . GLY A 1 393 ? 3.963 16.109 14.977 1 80.44 393 GLY A CA 1
ATOM 3047 C C . GLY A 1 393 ? 5.301 15.531 15.398 1 80.44 393 GLY A C 1
ATOM 3048 O O . GLY A 1 393 ? 6.344 16.156 15.211 1 80.44 393 GLY A O 1
ATOM 3049 N N . GLU A 1 394 ? 5.223 14.312 15.914 1 83.88 394 GLU A N 1
ATOM 3050 C CA . GLU A 1 394 ? 6.457 13.664 16.344 1 83.88 394 GLU A CA 1
ATOM 3051 C C . GLU A 1 394 ? 7.316 13.25 15.156 1 83.88 394 GLU A C 1
ATOM 3053 O O . GLU A 1 394 ? 8.547 13.281 15.227 1 83.88 394 GLU A O 1
ATOM 3058 N N . LYS A 1 395 ? 6.633 12.953 14.141 1 89.38 395 LYS A N 1
ATOM 3059 C CA . LYS A 1 395 ? 7.363 12.625 12.922 1 89.38 395 LYS A CA 1
ATOM 3060 C C . LYS A 1 395 ? 8.062 13.859 12.352 1 89.38 395 LYS A C 1
ATOM 3062 O O . LYS A 1 395 ? 9.172 13.766 11.828 1 89.38 395 LYS A O 1
ATOM 3067 N N . GLN A 1 396 ? 7.406 14.969 12.43 1 89.31 396 GLN A N 1
ATOM 3068 C CA . GLN A 1 396 ? 8.047 16.219 12.016 1 89.31 396 GLN A CA 1
ATOM 3069 C C . GLN A 1 396 ? 9.258 16.531 12.883 1 89.31 396 GLN A C 1
ATOM 3071 O O . GLN A 1 396 ? 10.289 16.984 12.383 1 89.31 396 GLN A O 1
ATOM 3076 N N . ARG A 1 397 ? 9.109 16.266 14.188 1 93.56 397 ARG A N 1
ATOM 3077 C CA . ARG A 1 397 ? 10.227 16.469 15.109 1 93.56 397 ARG A CA 1
ATOM 3078 C C . ARG A 1 397 ? 11.398 15.547 14.758 1 93.56 397 ARG A C 1
ATOM 3080 O O . ARG A 1 397 ? 12.555 15.938 14.891 1 93.56 397 ARG A O 1
ATOM 3087 N N . LEU A 1 398 ? 11.086 14.352 14.328 1 94.88 398 LEU A N 1
ATOM 3088 C CA . LEU A 1 398 ? 12.125 13.438 13.875 1 94.88 398 LEU A CA 1
ATOM 3089 C C . LEU A 1 398 ? 12.875 14.016 12.68 1 94.88 398 LEU A C 1
ATOM 3091 O O . LEU A 1 398 ? 14.086 13.836 12.555 1 94.88 398 LEU A O 1
ATOM 3095 N N . GLY A 1 399 ? 12.156 14.68 11.805 1 95 399 GLY A N 1
ATOM 3096 C CA . GLY A 1 399 ? 12.805 15.367 10.695 1 95 399 GLY A CA 1
ATOM 3097 C C . GLY A 1 399 ? 13.844 16.375 11.148 1 95 399 GLY A C 1
ATOM 3098 O O . GLY A 1 399 ? 14.93 16.469 10.562 1 95 399 GLY A O 1
ATOM 3099 N N . PHE A 1 400 ? 13.508 17.094 12.188 1 96.69 400 PHE A N 1
ATOM 3100 C CA . PHE A 1 400 ? 14.461 18.047 12.742 1 96.69 400 PHE A CA 1
ATOM 3101 C C . PHE A 1 400 ? 15.617 17.344 13.422 1 96.69 400 PHE A C 1
ATOM 3103 O O . PHE A 1 400 ? 16.75 17.812 13.398 1 96.69 400 PHE A O 1
ATOM 3110 N N . ALA A 1 401 ? 15.297 16.203 14.062 1 96.5 401 ALA A N 1
ATOM 3111 C CA . ALA A 1 401 ? 16.375 15.414 14.641 1 96.5 401 ALA A CA 1
ATOM 3112 C C . ALA A 1 401 ? 17.406 15.031 13.586 1 96.5 401 ALA A C 1
ATOM 3114 O O . ALA A 1 401 ? 18.609 15.125 13.828 1 96.5 401 ALA A O 1
ATOM 3115 N N . ARG A 1 402 ? 16.938 14.664 12.477 1 95.31 402 ARG A N 1
ATOM 3116 C CA . ARG A 1 402 ? 17.812 14.344 11.359 1 95.31 402 ARG A CA 1
ATOM 3117 C C . ARG A 1 402 ? 18.625 15.562 10.93 1 95.31 402 ARG A C 1
ATOM 3119 O O . ARG A 1 402 ? 19.812 15.445 10.609 1 95.31 402 ARG A O 1
ATOM 3126 N N . LEU A 1 403 ? 17.906 16.625 10.867 1 95.69 403 LEU A N 1
ATOM 3127 C CA . LEU A 1 403 ? 18.547 17.875 10.477 1 95.69 403 LEU A CA 1
ATOM 3128 C C . LEU A 1 403 ? 19.703 18.219 11.414 1 95.69 403 LEU A C 1
ATOM 3130 O O . LEU A 1 403 ? 20.797 18.531 10.953 1 95.69 403 LEU A O 1
ATOM 3134 N N . PHE A 1 404 ? 19.5 18.109 12.688 1 96.38 404 PHE A N 1
ATOM 3135 C CA . PHE A 1 404 ? 20.5 18.469 13.68 1 96.38 404 PHE A CA 1
ATOM 3136 C C . PHE A 1 404 ? 21.656 17.469 13.68 1 96.38 404 PHE A C 1
ATOM 3138 O O . PHE A 1 404 ? 22.797 17.828 13.93 1 96.38 404 PHE A O 1
ATOM 3145 N N . PHE A 1 405 ? 21.328 16.219 13.453 1 94.94 405 PHE A N 1
ATOM 3146 C CA . PHE A 1 405 ? 22.375 15.203 13.391 1 94.94 405 PHE A CA 1
ATOM 3147 C C . PHE A 1 405 ? 23.312 15.453 12.211 1 94.94 405 PHE A C 1
ATOM 3149 O O . PHE A 1 405 ? 24.531 15.312 12.328 1 94.94 405 PHE A O 1
ATOM 3156 N N . ASN A 1 406 ? 22.781 15.805 11.094 1 92.19 406 ASN A N 1
ATOM 3157 C CA . ASN A 1 406 ? 23.562 16.016 9.883 1 92.19 406 ASN A CA 1
ATOM 3158 C C . ASN A 1 406 ? 24.25 17.375 9.891 1 92.19 406 ASN A C 1
ATOM 3160 O O . ASN A 1 406 ? 25.266 17.578 9.211 1 92.19 406 ASN A O 1
ATOM 3164 N N . CYS A 1 407 ? 23.703 18.359 10.586 1 91.62 407 CYS A N 1
ATOM 3165 C CA . CYS A 1 407 ? 24.266 19.672 10.82 1 91.62 407 CYS A CA 1
ATOM 3166 C C . CYS A 1 407 ? 24.719 20.328 9.516 1 91.62 407 CYS A C 1
ATOM 3168 O O . CYS A 1 407 ? 25.891 20.672 9.359 1 91.62 407 CYS A O 1
ATOM 3170 N N . PRO A 1 408 ? 23.797 20.594 8.586 1 92.81 408 PRO A N 1
ATOM 3171 C CA . PRO A 1 408 ? 24.141 21.219 7.301 1 92.81 408 PRO A CA 1
ATOM 3172 C C . PRO A 1 408 ? 24.344 22.719 7.406 1 92.81 408 PRO A C 1
ATOM 3174 O O . PRO A 1 408 ? 24.078 23.312 8.453 1 92.81 408 PRO A O 1
ATOM 3177 N N . ARG A 1 409 ? 24.859 23.266 6.359 1 91.94 409 ARG A N 1
ATOM 3178 C CA . ARG A 1 409 ? 24.984 24.719 6.277 1 91.94 409 ARG A CA 1
ATOM 3179 C C . ARG A 1 409 ? 23.656 25.359 5.934 1 91.94 409 ARG A C 1
ATOM 3181 O O . ARG A 1 409 ? 23.328 26.438 6.445 1 91.94 409 ARG A O 1
ATOM 3188 N N . PHE A 1 410 ? 22.953 24.672 5.031 1 93.56 410 PHE A N 1
ATOM 3189 C CA . PHE A 1 410 ? 21.641 25.156 4.621 1 93.56 410 PHE A CA 1
ATOM 3190 C C . PHE A 1 410 ? 20.578 24.094 4.859 1 93.56 410 PHE A C 1
ATOM 3192 O O . PHE A 1 410 ? 20.828 22.906 4.652 1 93.56 410 PHE A O 1
ATOM 3199 N N . ALA A 1 411 ? 19.422 24.5 5.297 1 93.88 411 ALA A N 1
ATOM 3200 C CA . ALA A 1 411 ? 18.297 23.594 5.477 1 93.88 411 ALA A CA 1
ATOM 3201 C C . ALA A 1 411 ? 17.062 24.109 4.73 1 93.88 411 ALA A C 1
ATOM 3203 O O . ALA A 1 411 ? 16.781 25.297 4.746 1 93.88 411 ALA A O 1
ATOM 3204 N N . ILE A 1 412 ? 16.5 23.25 4.027 1 93.75 412 ILE A N 1
ATOM 3205 C CA . ILE A 1 412 ? 15.266 23.547 3.322 1 93.75 412 ILE A CA 1
ATOM 3206 C C . ILE A 1 412 ? 14.094 22.844 3.998 1 93.75 412 ILE A C 1
ATOM 3208 O O . ILE A 1 412 ? 14.07 21.609 4.078 1 93.75 412 ILE A O 1
ATOM 3212 N N . LEU A 1 413 ? 13.148 23.609 4.457 1 93.62 413 LEU A N 1
ATOM 3213 C CA . LEU A 1 413 ? 12.016 23.078 5.215 1 93.62 413 LEU A CA 1
ATOM 3214 C C . LEU A 1 413 ? 10.719 23.234 4.422 1 93.62 413 LEU A C 1
ATOM 3216 O O . LEU A 1 413 ? 10.297 24.344 4.125 1 93.62 413 LEU A O 1
ATOM 3220 N N . ASP A 1 414 ? 10.117 22.109 4.066 1 90.44 414 ASP A N 1
ATOM 3221 C CA . ASP A 1 414 ? 8.844 22.141 3.348 1 90.44 414 ASP A CA 1
ATOM 3222 C C . ASP A 1 414 ? 7.68 21.859 4.289 1 90.44 414 ASP A C 1
ATOM 3224 O O . ASP A 1 414 ? 7.254 20.719 4.445 1 90.44 414 ASP A O 1
ATOM 3228 N N . GLU A 1 415 ? 7.09 22.844 4.812 1 83.56 415 GLU A N 1
ATOM 3229 C CA . GLU A 1 415 ? 5.977 22.766 5.758 1 83.56 415 GLU A CA 1
ATOM 3230 C C . GLU A 1 415 ? 6.273 21.766 6.875 1 83.56 415 GLU A C 1
ATOM 3232 O O . GLU A 1 415 ? 5.418 20.953 7.227 1 83.56 415 GLU A O 1
ATOM 3237 N N . SER A 1 416 ? 7.473 21.906 7.379 1 87.88 416 SER A N 1
ATOM 3238 C CA . SER A 1 416 ? 7.977 20.891 8.297 1 87.88 416 SER A CA 1
ATOM 3239 C C . SER A 1 416 ? 7.566 21.203 9.734 1 87.88 416 SER A C 1
ATOM 3241 O O . SER A 1 416 ? 7.844 20.422 10.648 1 87.88 416 SER A O 1
ATOM 3243 N N . THR A 1 417 ? 6.926 22.359 9.984 1 86.31 417 THR A N 1
ATOM 3244 C CA . THR A 1 417 ? 6.512 22.703 11.344 1 86.31 417 THR A CA 1
ATOM 3245 C C . THR A 1 417 ? 5 22.906 11.406 1 86.31 417 THR A C 1
ATOM 3247 O O . THR A 1 417 ? 4.492 23.516 12.352 1 86.31 417 THR A O 1
ATOM 3250 N N . SER A 1 418 ? 4.336 22.406 10.43 1 76.38 418 SER A N 1
ATOM 3251 C CA . SER A 1 418 ? 2.906 22.672 10.305 1 76.38 418 SER A CA 1
ATOM 3252 C C . SER A 1 418 ? 2.115 22 11.414 1 76.38 418 SER A C 1
ATOM 3254 O O . SER A 1 418 ? 1.06 22.484 11.828 1 76.38 418 SER A O 1
ATOM 3256 N N . ALA A 1 419 ? 2.602 20.875 11.922 1 72.94 419 ALA A N 1
ATOM 3257 C CA . ALA A 1 419 ? 1.87 20.109 12.938 1 72.94 419 ALA A CA 1
ATOM 3258 C C . ALA A 1 419 ? 2.502 20.297 14.312 1 72.94 419 ALA A C 1
ATOM 3260 O O . ALA A 1 419 ? 2.193 19.531 15.242 1 72.94 419 ALA A O 1
ATOM 3261 N N . LEU A 1 420 ? 3.355 21.328 14.445 1 82.06 420 LEU A N 1
ATOM 3262 C CA . LEU A 1 420 ? 4.031 21.531 15.719 1 82.06 420 LEU A CA 1
ATOM 3263 C C . LEU A 1 420 ? 3.395 22.688 16.484 1 82.06 420 LEU A C 1
ATOM 3265 O O . LEU A 1 420 ? 2.912 23.656 15.875 1 82.06 420 LEU A O 1
ATOM 3269 N N . PRO A 1 421 ? 3.404 22.578 17.844 1 77.5 421 PRO A N 1
ATOM 3270 C CA . PRO A 1 421 ? 3.031 23.75 18.641 1 77.5 421 PRO A CA 1
ATOM 3271 C C . PRO A 1 421 ? 3.973 24.938 18.422 1 77.5 421 PRO A C 1
ATOM 3273 O O . PRO A 1 421 ? 5.152 24.75 18.125 1 77.5 421 PRO A O 1
ATOM 3276 N N . VAL A 1 422 ? 3.432 26.109 18.641 1 78.5 422 VAL A N 1
ATOM 3277 C CA . VAL A 1 422 ? 4.152 27.344 18.344 1 78.5 422 VAL A CA 1
ATOM 3278 C C . VAL A 1 422 ? 5.426 27.406 19.188 1 78.5 422 VAL A C 1
ATOM 3280 O O . VAL A 1 422 ? 6.473 27.844 18.703 1 78.5 422 VAL A O 1
ATOM 3283 N N . ASP A 1 423 ? 5.305 26.953 20.391 1 83.81 423 ASP A N 1
ATOM 3284 C CA . ASP A 1 423 ? 6.461 27.016 21.281 1 83.81 423 ASP A CA 1
ATOM 3285 C C . ASP A 1 423 ? 7.586 26.109 20.797 1 83.81 423 ASP A C 1
ATOM 3287 O O . ASP A 1 423 ? 8.758 26.5 20.812 1 83.81 423 ASP A O 1
ATOM 3291 N N . LEU A 1 424 ? 7.234 24.969 20.391 1 88.62 424 LEU A N 1
ATOM 3292 C CA . LEU A 1 424 ? 8.234 24.031 19.891 1 88.62 424 LEU A CA 1
ATOM 3293 C C . LEU A 1 424 ? 8.812 24.516 18.562 1 88.62 424 LEU A C 1
ATOM 3295 O O . LEU A 1 424 ? 10 24.344 18.297 1 88.62 424 LEU A O 1
ATOM 3299 N N . GLU A 1 425 ? 7.957 25.047 17.734 1 89.69 425 GLU A N 1
ATOM 3300 C CA . GLU A 1 425 ? 8.414 25.641 16.484 1 89.69 425 GLU A CA 1
ATOM 3301 C C . GLU A 1 425 ? 9.492 26.688 16.734 1 89.69 425 GLU A C 1
ATOM 3303 O O . GLU A 1 425 ? 10.523 26.703 16.062 1 89.69 425 GLU A O 1
ATOM 3308 N N . TYR A 1 426 ? 9.195 27.531 17.703 1 90.12 426 TYR A N 1
ATOM 3309 C CA . TYR A 1 426 ? 10.141 28.578 18.062 1 90.12 426 TYR A CA 1
ATOM 3310 C C . TYR A 1 426 ? 11.461 27.969 18.547 1 90.12 426 TYR A C 1
ATOM 3312 O O . TYR A 1 426 ? 12.539 28.406 18.125 1 90.12 426 TYR A O 1
ATOM 3320 N N . ARG A 1 427 ? 11.391 26.984 19.328 1 93.19 427 ARG A N 1
ATOM 3321 C CA . ARG A 1 427 ? 12.57 26.328 19.875 1 93.19 427 ARG A CA 1
ATOM 3322 C C . ARG A 1 427 ? 13.414 25.703 18.766 1 93.19 427 ARG A C 1
ATOM 3324 O O . ARG A 1 427 ? 14.641 25.766 18.797 1 93.19 427 ARG A O 1
ATOM 3331 N N . LEU A 1 428 ? 12.828 25.078 17.891 1 95 428 LEU A N 1
ATOM 3332 C CA . LEU A 1 428 ? 13.539 24.406 16.812 1 95 428 LEU A CA 1
ATOM 3333 C C . LEU A 1 428 ? 14.211 25.406 15.883 1 95 428 LEU A C 1
ATOM 3335 O O . LEU A 1 428 ? 15.352 25.188 15.453 1 95 428 LEU A O 1
ATOM 3339 N N . HIS A 1 429 ? 13.516 26.516 15.586 1 93.81 429 HIS A N 1
ATOM 3340 C CA . HIS A 1 429 ? 14.117 27.547 14.75 1 93.81 429 HIS A CA 1
ATOM 3341 C C . HIS A 1 429 ? 15.297 28.203 15.453 1 93.81 429 HIS A C 1
ATOM 3343 O O . HIS A 1 429 ? 16.312 28.516 14.812 1 93.81 429 HIS A O 1
ATOM 3349 N N . ARG A 1 430 ? 15.117 28.406 16.719 1 93.44 430 ARG A N 1
ATOM 3350 C CA . ARG A 1 430 ? 16.203 28.984 17.5 1 93.44 430 ARG A CA 1
ATOM 3351 C C . ARG A 1 430 ? 17.422 28.078 17.5 1 93.44 430 ARG A C 1
ATOM 3353 O O . ARG A 1 430 ? 18.562 28.547 17.406 1 93.44 430 ARG A O 1
ATOM 3360 N N . GLU A 1 431 ? 17.172 26.828 17.641 1 95.62 431 GLU A N 1
ATOM 3361 C CA . GLU A 1 431 ? 18.266 25.859 17.609 1 95.62 431 GLU A CA 1
ATOM 3362 C C . GLU A 1 431 ? 18.984 25.875 16.266 1 95.62 431 GLU A C 1
ATOM 3364 O O . GLU A 1 431 ? 20.203 25.734 16.203 1 95.62 431 GLU A O 1
ATOM 3369 N N . CYS A 1 432 ? 18.297 26 15.195 1 94.69 432 CYS A N 1
ATOM 3370 C CA . CYS A 1 432 ? 18.891 26.109 13.867 1 94.69 432 CYS A CA 1
ATOM 3371 C C . CYS A 1 432 ? 19.812 27.312 13.797 1 94.69 432 CYS A C 1
ATOM 3373 O O . CYS A 1 432 ? 20.922 27.234 13.25 1 94.69 432 CYS A O 1
ATOM 3375 N N . ARG A 1 433 ? 19.375 28.406 14.398 1 91.75 433 ARG A N 1
ATOM 3376 C CA . ARG A 1 433 ? 20.172 29.625 14.414 1 91.75 433 ARG A CA 1
ATOM 3377 C C . ARG A 1 433 ? 21.438 29.422 15.242 1 91.75 433 ARG A C 1
ATOM 3379 O O . ARG A 1 433 ? 22.516 29.875 14.844 1 91.75 433 ARG A O 1
ATOM 3386 N N . ARG A 1 434 ? 21.219 28.828 16.312 1 93.44 434 ARG A N 1
ATOM 3387 C CA . ARG A 1 434 ? 22.344 28.562 17.203 1 93.44 434 ARG A CA 1
ATOM 3388 C C . ARG A 1 434 ? 23.406 27.719 16.5 1 93.44 434 ARG A C 1
ATOM 3390 O O . ARG A 1 434 ? 24.609 27.953 16.672 1 93.44 434 ARG A O 1
ATOM 3397 N N . MET A 1 435 ? 22.984 26.797 15.719 1 93.75 435 MET A N 1
ATOM 3398 C CA . MET A 1 435 ? 23.891 25.891 15.031 1 93.75 435 MET A CA 1
ATOM 3399 C C . MET A 1 435 ? 24.453 26.531 13.758 1 93.75 435 MET A C 1
ATOM 3401 O O . MET A 1 435 ? 25.297 25.938 13.078 1 93.75 435 MET A O 1
ATOM 3405 N N . GLY A 1 436 ? 23.953 27.656 13.375 1 90.69 436 GLY A N 1
ATOM 3406 C CA . GLY A 1 436 ? 24.438 28.391 12.219 1 90.69 436 GLY A CA 1
ATOM 3407 C C . GLY A 1 436 ? 23.844 27.906 10.914 1 90.69 436 GLY A C 1
ATOM 3408 O O . GLY A 1 436 ? 24.453 28.047 9.852 1 90.69 436 GLY A O 1
ATOM 3409 N N . ILE A 1 437 ? 22.703 27.297 10.953 1 93.06 437 ILE A N 1
ATOM 3410 C CA . ILE A 1 437 ? 22.062 26.766 9.758 1 93.06 437 ILE A CA 1
ATOM 3411 C C . ILE A 1 437 ? 21.203 27.844 9.109 1 93.06 437 ILE A C 1
ATOM 3413 O O . ILE A 1 437 ? 20.359 28.453 9.773 1 93.06 437 ILE A O 1
ATOM 3417 N N . SER A 1 438 ? 21.438 28.125 7.836 1 93 438 SER A N 1
ATOM 3418 C CA . SER A 1 438 ? 20.578 29.031 7.094 1 93 438 SER A CA 1
ATOM 3419 C C . SER A 1 438 ? 19.328 28.344 6.582 1 93 438 SER A C 1
ATOM 3421 O O . SER A 1 438 ? 19.406 27.25 5.996 1 93 438 SER A O 1
ATOM 3423 N N . LEU A 1 439 ? 18.234 28.969 6.77 1 93.56 439 LEU A N 1
ATOM 3424 C CA . LEU A 1 439 ? 16.984 28.266 6.539 1 93.56 439 LEU A CA 1
ATOM 3425 C C . LEU A 1 439 ? 16.266 28.812 5.305 1 93.56 439 LEU A C 1
ATOM 3427 O O . LEU A 1 439 ? 16.281 30.031 5.062 1 93.56 439 LEU A O 1
ATOM 3431 N N . VAL A 1 440 ? 15.805 27.922 4.469 1 92.62 440 VAL A N 1
ATOM 3432 C CA . VAL A 1 440 ? 14.789 28.219 3.461 1 92.62 440 VAL A CA 1
ATOM 3433 C C . VAL A 1 440 ? 13.516 27.438 3.762 1 92.62 440 VAL A C 1
ATOM 3435 O O . VAL A 1 440 ? 13.492 26.203 3.654 1 92.62 440 VAL A O 1
ATOM 3438 N N . SER A 1 441 ? 12.477 28.141 4.113 1 92.94 441 SER A N 1
ATOM 3439 C CA . SER A 1 441 ? 11.273 27.453 4.578 1 92.94 441 SER A CA 1
ATOM 3440 C C . SER A 1 441 ? 10.07 27.812 3.705 1 92.94 441 SER A C 1
ATOM 3442 O O . SER A 1 441 ? 9.984 28.922 3.182 1 92.94 441 SER A O 1
ATOM 3444 N N . VAL A 1 442 ? 9.289 26.812 3.479 1 89.81 442 VAL A N 1
ATOM 3445 C CA . VAL A 1 442 ? 7.945 27.016 2.949 1 89.81 442 VAL A CA 1
ATOM 3446 C C . VAL A 1 442 ? 6.918 26.891 4.074 1 89.81 442 VAL A C 1
ATOM 3448 O O . VAL A 1 442 ? 6.934 25.922 4.832 1 89.81 442 VAL A O 1
ATOM 3451 N N . ALA A 1 443 ? 6.121 27.969 4.297 1 84.38 443 ALA A N 1
ATOM 3452 C CA . ALA A 1 443 ? 5.152 27.938 5.391 1 84.38 443 ALA A CA 1
ATOM 3453 C C . ALA A 1 443 ? 3.877 28.688 5.02 1 84.38 443 ALA A C 1
ATOM 3455 O O . ALA A 1 443 ? 3.893 29.547 4.141 1 84.38 443 ALA A O 1
ATOM 3456 N N . HIS A 1 444 ? 2.871 28.328 5.699 1 73.69 444 HIS A N 1
ATOM 3457 C CA . HIS A 1 444 ? 1.596 29.031 5.59 1 73.69 444 HIS A CA 1
ATOM 3458 C C . HIS A 1 444 ? 1.349 29.922 6.801 1 73.69 444 HIS A C 1
ATOM 3460 O O . HIS A 1 444 ? 0.643 30.922 6.707 1 73.69 444 HIS A O 1
ATOM 3466 N N . ARG A 1 445 ? 1.965 29.578 7.832 1 74.25 445 ARG A N 1
ATOM 3467 C CA . ARG A 1 445 ? 1.715 30.266 9.102 1 74.25 445 ARG A CA 1
ATOM 3468 C C . ARG A 1 445 ? 2.633 31.469 9.266 1 74.25 445 ARG A C 1
ATOM 3470 O O . ARG A 1 445 ? 3.838 31.375 9.031 1 74.25 445 ARG A O 1
ATOM 3477 N N . PRO A 1 446 ? 2.074 32.5 9.727 1 79.75 446 PRO A N 1
ATOM 3478 C CA . PRO A 1 446 ? 2.889 33.688 9.938 1 79.75 446 PRO A CA 1
ATOM 3479 C C . PRO A 1 446 ? 3.891 33.531 11.078 1 79.75 446 PRO A C 1
ATOM 3481 O O . PRO A 1 446 ? 4.871 34.281 11.148 1 79.75 446 PRO A O 1
ATOM 3484 N N . SER A 1 447 ? 3.701 32.562 11.945 1 80.62 447 SER A N 1
ATOM 3485 C CA . SER A 1 447 ? 4.566 32.406 13.102 1 80.62 447 SER A CA 1
ATOM 3486 C C . SER A 1 447 ? 5.992 32.031 12.68 1 80.62 447 SER A C 1
ATOM 3488 O O . SER A 1 447 ? 6.93 32.156 13.469 1 80.62 447 SER A O 1
ATOM 3490 N N . VAL A 1 448 ? 6.172 31.672 11.391 1 87.06 448 VAL A N 1
ATOM 3491 C CA . VAL A 1 448 ? 7.477 31.25 10.891 1 87.06 448 VAL A CA 1
ATOM 3492 C C . VAL A 1 448 ? 8.266 32.469 10.406 1 87.06 448 VAL A C 1
ATOM 3494 O O . VAL A 1 448 ? 9.5 32.406 10.344 1 87.06 448 VAL A O 1
ATOM 3497 N N . ILE A 1 449 ? 7.59 33.562 10.188 1 87.88 449 ILE A N 1
ATOM 3498 C CA . ILE A 1 449 ? 8.148 34.719 9.5 1 87.88 449 ILE A CA 1
ATOM 3499 C C . ILE A 1 449 ? 9.266 35.312 10.344 1 87.88 449 ILE A C 1
ATOM 3501 O O . ILE A 1 449 ? 10.352 35.625 9.828 1 87.88 449 ILE A O 1
ATOM 3505 N N . PRO A 1 450 ? 9.078 35.406 11.688 1 87.31 450 PRO A N 1
ATOM 3506 C CA . PRO A 1 450 ? 10.102 36.062 12.492 1 87.31 450 PRO A CA 1
ATOM 3507 C C . PRO A 1 450 ? 11.43 35.312 12.484 1 87.31 450 PRO A C 1
ATOM 3509 O O . PRO A 1 450 ? 12.469 35.875 12.852 1 87.31 450 PRO A O 1
ATOM 3512 N N . HIS A 1 451 ? 11.469 34.188 12.055 1 88.81 451 HIS A N 1
ATOM 3513 C CA . HIS A 1 451 ? 12.68 33.375 12.094 1 88.81 451 HIS A CA 1
ATOM 3514 C C . HIS A 1 451 ? 13.461 33.469 10.789 1 88.81 451 HIS A C 1
ATOM 3516 O O . HIS A 1 451 ? 14.469 32.781 10.609 1 88.81 451 HIS A O 1
ATOM 3522 N N . HIS A 1 452 ? 13.016 34.344 9.938 1 91.69 452 HIS A N 1
ATOM 3523 C CA . HIS A 1 452 ? 13.672 34.531 8.648 1 91.69 452 HIS A CA 1
ATOM 3524 C C . HIS A 1 452 ? 13.945 36 8.383 1 91.69 452 HIS A C 1
ATOM 3526 O O . HIS A 1 452 ? 13.266 36.875 8.938 1 91.69 452 HIS A O 1
ATOM 3532 N N . SER A 1 453 ? 14.93 36.281 7.555 1 89.25 453 SER A N 1
ATOM 3533 C CA . SER A 1 453 ? 15.328 37.656 7.25 1 89.25 453 SER A CA 1
ATOM 3534 C C . SER A 1 453 ? 14.68 38.156 5.965 1 89.25 453 SER A C 1
ATOM 3536 O O . SER A 1 453 ? 14.648 39.344 5.695 1 89.25 453 SER A O 1
ATOM 3538 N N . ALA A 1 454 ? 14.18 37.219 5.203 1 91.31 454 ALA A N 1
ATOM 3539 C CA . ALA A 1 454 ? 13.555 37.562 3.934 1 91.31 454 ALA A CA 1
ATOM 3540 C C . ALA A 1 454 ? 12.281 36.75 3.703 1 91.31 454 ALA A C 1
ATOM 3542 O O . ALA A 1 454 ? 12.156 35.625 4.191 1 91.31 454 ALA A O 1
ATOM 3543 N N . ILE A 1 455 ? 11.359 37.375 3.01 1 91.75 455 ILE A N 1
ATOM 3544 C CA . ILE A 1 455 ? 10.094 36.75 2.684 1 91.75 455 ILE A CA 1
ATOM 3545 C C . ILE A 1 455 ? 9.875 36.75 1.172 1 91.75 455 ILE A C 1
ATOM 3547 O O . ILE A 1 455 ? 9.922 37.812 0.549 1 91.75 455 ILE A O 1
ATOM 3551 N N . LEU A 1 456 ? 9.742 35.625 0.623 1 90.81 456 LEU A N 1
ATOM 3552 C CA . LEU A 1 456 ? 9.359 35.469 -0.78 1 90.81 456 LEU A CA 1
ATOM 3553 C C . LEU A 1 456 ? 7.883 35.156 -0.913 1 90.81 456 LEU A C 1
ATOM 3555 O O . LEU A 1 456 ? 7.48 34 -0.702 1 90.81 456 LEU A O 1
ATOM 3559 N N . LYS A 1 457 ? 7.125 36.094 -1.285 1 89.88 457 LYS A N 1
ATOM 3560 C CA . LYS A 1 457 ? 5.695 35.875 -1.477 1 89.88 457 LYS A CA 1
ATOM 3561 C C . LYS A 1 457 ? 5.387 35.5 -2.922 1 89.88 457 LYS A C 1
ATOM 3563 O O . LYS A 1 457 ? 5.672 36.25 -3.844 1 89.88 457 LYS A O 1
ATOM 3568 N N . VAL A 1 458 ? 4.875 34.312 -3.061 1 88.31 458 VAL A N 1
ATOM 3569 C CA . VAL A 1 458 ? 4.531 33.812 -4.387 1 88.31 458 VAL A CA 1
ATOM 3570 C C . VAL A 1 458 ? 3.021 33.875 -4.594 1 88.31 458 VAL A C 1
ATOM 3572 O O . VAL A 1 458 ? 2.246 33.562 -3.697 1 88.31 458 VAL A O 1
ATOM 3575 N N . ASP A 1 459 ? 2.654 34.438 -5.664 1 82.31 459 ASP A N 1
ATOM 3576 C CA . ASP A 1 459 ? 1.247 34.5 -6.047 1 82.31 459 ASP A CA 1
ATOM 3577 C C . ASP A 1 459 ? 1.046 34.062 -7.488 1 82.31 459 ASP A C 1
ATOM 3579 O O . ASP A 1 459 ? 1.994 33.625 -8.141 1 82.31 459 ASP A O 1
ATOM 3583 N N . LYS A 1 460 ? -0.229 34 -7.922 1 76.19 460 LYS A N 1
ATOM 3584 C CA . LYS A 1 460 ? -0.55 33.562 -9.273 1 76.19 460 LYS A CA 1
ATOM 3585 C C . LYS A 1 460 ? 0.085 34.469 -10.32 1 76.19 460 LYS A C 1
ATOM 3587 O O . LYS A 1 460 ? 0.365 34.031 -11.438 1 76.19 460 LYS A O 1
ATOM 3592 N N . LYS A 1 461 ? 0.309 35.688 -9.992 1 75.44 461 LYS A N 1
ATOM 3593 C CA . LYS A 1 461 ? 0.821 36.688 -10.93 1 75.44 461 LYS A CA 1
ATOM 3594 C C . LYS A 1 461 ? 2.348 36.688 -10.938 1 75.44 461 LYS A C 1
ATOM 3596 O O . LYS A 1 461 ? 2.963 37.25 -11.852 1 75.44 461 LYS A O 1
ATOM 3601 N N . GLY A 1 462 ? 2.922 36.125 -9.984 1 81.06 462 GLY A N 1
ATOM 3602 C CA . GLY A 1 462 ? 4.371 36.156 -9.859 1 81.06 462 GLY A CA 1
ATOM 3603 C C . GLY A 1 462 ? 4.852 36 -8.43 1 81.06 462 GLY A C 1
ATOM 3604 O O . GLY A 1 462 ? 4.324 35.188 -7.664 1 81.06 462 GLY A O 1
ATOM 3605 N N . TRP A 1 463 ? 6.031 36.625 -8.234 1 86.31 463 TRP A N 1
ATOM 3606 C CA . TRP A 1 463 ? 6.574 36.562 -6.883 1 86.31 463 TRP A CA 1
ATOM 3607 C C . TRP A 1 463 ? 7.172 37.906 -6.484 1 86.31 463 TRP A C 1
ATOM 3609 O O . TRP A 1 463 ? 7.52 38.719 -7.344 1 86.31 463 TRP A O 1
ATOM 3619 N N . VAL A 1 464 ? 7.145 38.281 -5.207 1 84.88 464 VAL A N 1
ATOM 3620 C CA . VAL A 1 464 ? 7.715 39.5 -4.641 1 84.88 464 VAL A CA 1
ATOM 3621 C C . VAL A 1 464 ? 8.648 39.125 -3.482 1 84.88 464 VAL A C 1
ATOM 3623 O O . VAL A 1 464 ? 8.289 38.344 -2.621 1 84.88 464 VAL A O 1
ATOM 3626 N N . LEU A 1 465 ? 9.852 39.625 -3.586 1 89 465 LEU A N 1
ATOM 3627 C CA . LEU A 1 465 ? 10.82 39.406 -2.512 1 89 465 LEU A CA 1
ATOM 3628 C C . LEU A 1 465 ? 10.906 40.656 -1.617 1 89 465 LEU A C 1
ATOM 3630 O O . LEU A 1 465 ? 11.125 41.75 -2.104 1 89 465 LEU A O 1
ATOM 3634 N N . THR A 1 466 ? 10.547 40.406 -0.315 1 85.94 466 THR A N 1
ATOM 3635 C CA . THR A 1 466 ? 10.672 41.5 0.659 1 85.94 466 THR A CA 1
ATOM 3636 C C . THR A 1 466 ? 11.703 41.156 1.724 1 85.94 466 THR A C 1
ATOM 3638 O O . THR A 1 466 ? 11.711 40.031 2.254 1 85.94 466 THR A O 1
ATOM 3641 N N . LYS A 1 467 ? 12.727 41.969 1.915 1 81.5 467 LYS A N 1
ATOM 3642 C CA . LYS A 1 467 ? 13.711 41.75 2.977 1 81.5 467 LYS A CA 1
ATOM 3643 C C . LYS A 1 467 ? 13.273 42.469 4.266 1 81.5 467 LYS A C 1
ATOM 3645 O O . LYS A 1 467 ? 12.812 43.594 4.238 1 81.5 467 LYS A O 1
ATOM 3650 N N . GLU A 1 468 ? 12.719 41.719 5.223 1 64.31 468 GLU A N 1
ATOM 3651 C CA . GLU A 1 468 ? 12.289 42.312 6.48 1 64.31 468 GLU A CA 1
ATOM 3652 C C . GLU A 1 468 ? 13.43 42.344 7.496 1 64.31 468 GLU A C 1
ATOM 3654 O O . GLU A 1 468 ? 14.211 41.375 7.586 1 64.31 468 GLU A O 1
ATOM 3659 N N . LYS A 1 469 ? 13.945 43.562 8.008 1 53.84 469 LYS A N 1
ATOM 3660 C CA . LYS A 1 469 ? 14.836 43.719 9.156 1 53.84 469 LYS A CA 1
ATOM 3661 C C . LYS A 1 469 ? 14.219 43.125 10.414 1 53.84 469 LYS A C 1
ATOM 3663 O O . LYS A 1 469 ? 13.125 43.5 10.828 1 53.84 469 LYS A O 1
ATOM 3668 N N . VAL A 1 470 ? 14.25 41.812 10.602 1 50.03 470 VAL A N 1
ATOM 3669 C CA . VAL A 1 470 ? 13.82 41.312 11.906 1 50.03 470 VAL A CA 1
ATOM 3670 C C . VAL A 1 470 ? 14.539 42.094 13.016 1 50.03 470 VAL A C 1
ATOM 3672 O O . VAL A 1 470 ? 15.773 42.156 13.031 1 50.03 470 VAL A O 1
ATOM 3675 N N . GLU A 1 471 ? 13.859 42.969 13.664 1 43.16 471 GLU A N 1
ATOM 3676 C CA . GLU A 1 471 ? 14.453 43.469 14.891 1 43.16 471 GLU A CA 1
ATOM 3677 C C . GLU A 1 471 ? 14.734 42.344 15.883 1 43.16 471 GLU A C 1
ATOM 3679 O O . GLU A 1 471 ? 13.977 41.375 15.953 1 43.16 471 GLU A O 1
ATOM 3684 N N . THR B 1 1 ? -16.516 -14.367 -0.66 1 85.12 1 THR B N 1
ATOM 3685 C CA . THR B 1 1 ? -15.898 -13.047 -0.61 1 85.12 1 THR B CA 1
ATOM 3686 C C . THR B 1 1 ? -16.922 -11.984 -0.206 1 85.12 1 THR B C 1
ATOM 3688 O O . THR B 1 1 ? -16.625 -11.117 0.62 1 85.12 1 THR B O 1
ATOM 3691 N N . ARG B 1 2 ? -18.156 -12.102 -0.715 1 84.94 2 ARG B N 1
ATOM 3692 C CA . ARG B 1 2 ? -19.219 -11.156 -0.359 1 84.94 2 ARG B CA 1
ATOM 3693 C C . ARG B 1 2 ? -19.547 -11.242 1.125 1 84.94 2 ARG B C 1
ATOM 3695 O O . ARG B 1 2 ? -19.719 -10.227 1.793 1 84.94 2 ARG B O 1
ATOM 3702 N N . VAL B 1 3 ? -19.656 -12.398 1.571 1 84.38 3 VAL B N 1
ATOM 3703 C CA . VAL B 1 3 ? -20 -12.625 2.973 1 84.38 3 VAL B CA 1
ATOM 3704 C C . VAL B 1 3 ? -18.891 -12.078 3.865 1 84.38 3 VAL B C 1
ATOM 3706 O O . VAL B 1 3 ? -19.156 -11.422 4.875 1 84.38 3 VAL B O 1
ATOM 3709 N N . VAL B 1 4 ? -17.641 -12.312 3.48 1 85.31 4 VAL B N 1
ATOM 3710 C CA . VAL B 1 4 ? -16.516 -11.875 4.285 1 85.31 4 VAL B CA 1
ATOM 3711 C C . VAL B 1 4 ? -16.422 -10.352 4.258 1 85.31 4 VAL B C 1
ATOM 3713 O O . VAL B 1 4 ? -16.125 -9.719 5.273 1 85.31 4 VAL B O 1
ATOM 3716 N N . GLN B 1 5 ? -16.703 -9.773 3.137 1 86.25 5 GLN B N 1
ATOM 3717 C CA . GLN B 1 5 ? -16.719 -8.312 3.027 1 86.25 5 GLN B CA 1
ATOM 3718 C C . GLN B 1 5 ? -17.797 -7.711 3.914 1 86.25 5 GLN B C 1
ATOM 3720 O O . GLN B 1 5 ? -17.594 -6.652 4.516 1 86.25 5 GLN B O 1
ATOM 3725 N N . GLY B 1 6 ? -18.938 -8.344 3.912 1 85.38 6 GLY B N 1
ATOM 3726 C CA . GLY B 1 6 ? -20.016 -7.898 4.793 1 85.38 6 GLY B CA 1
ATOM 3727 C C . GLY B 1 6 ? -19.625 -7.91 6.258 1 85.38 6 GLY B C 1
ATOM 3728 O O . GLY B 1 6 ? -19.922 -6.969 6.992 1 85.38 6 GLY B O 1
ATOM 3729 N N . LEU B 1 7 ? -18.922 -8.898 6.602 1 84.06 7 LEU B N 1
ATOM 3730 C CA . LEU B 1 7 ? -18.453 -9.016 7.977 1 84.06 7 LEU B CA 1
ATOM 3731 C C . LEU B 1 7 ? -17.359 -7.996 8.258 1 84.06 7 LEU B C 1
ATOM 3733 O O . LEU B 1 7 ? -17.266 -7.457 9.367 1 84.06 7 LEU B O 1
ATOM 3737 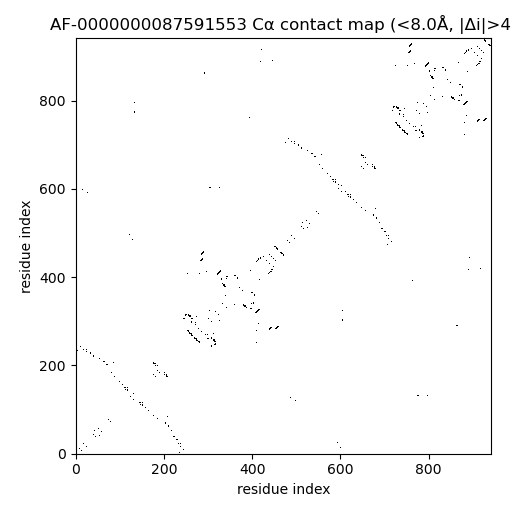N N . TYR B 1 8 ? -16.531 -7.754 7.285 1 86.44 8 TYR B N 1
ATOM 3738 C CA . TYR B 1 8 ? -15.391 -6.859 7.398 1 86.44 8 TYR B CA 1
ATOM 3739 C C . TYR B 1 8 ? -15.836 -5.426 7.652 1 86.44 8 TYR B C 1
ATOM 3741 O O . TYR B 1 8 ? -15.234 -4.707 8.453 1 86.44 8 TYR B O 1
ATOM 3749 N N . PHE B 1 9 ? -16.969 -4.984 7.027 1 86.69 9 PHE B N 1
ATOM 3750 C CA . PHE B 1 9 ? -17.391 -3.596 7.137 1 86.69 9 PHE B CA 1
ATOM 3751 C C . PHE B 1 9 ? -18.484 -3.449 8.18 1 86.69 9 PHE B C 1
ATOM 3753 O O . PHE B 1 9 ? -18.922 -2.336 8.484 1 86.69 9 PHE B O 1
ATOM 3760 N N . LYS B 1 10 ? -18.828 -4.531 8.719 1 84.31 10 LYS B N 1
ATOM 3761 C CA . LYS B 1 10 ? -19.859 -4.465 9.75 1 84.31 10 LYS B CA 1
ATOM 3762 C C . LYS B 1 10 ? -19.297 -3.92 11.062 1 84.31 10 LYS B C 1
ATOM 3764 O O . LYS B 1 10 ? -18.188 -4.285 11.469 1 84.31 10 LYS B O 1
ATOM 3769 N N . ASP B 1 11 ? -19.938 -2.984 11.656 1 80.19 11 ASP B N 1
ATOM 3770 C CA . ASP B 1 11 ? -19.641 -2.418 12.969 1 80.19 11 ASP B CA 1
ATOM 3771 C C . ASP B 1 11 ? -18.203 -1.899 13.023 1 80.19 11 ASP B C 1
ATOM 3773 O O . ASP B 1 11 ? -17.5 -2.074 14.023 1 80.19 11 ASP B O 1
ATOM 3777 N N . SER B 1 12 ? -17.719 -1.452 11.961 1 81.62 12 SER B N 1
ATOM 3778 C CA . SER B 1 12 ? -16.391 -0.866 11.859 1 81.62 12 SER B CA 1
ATOM 3779 C C . SER B 1 12 ? -15.312 -1.88 12.227 1 81.62 12 SER B C 1
ATOM 3781 O O . SER B 1 12 ? -14.32 -1.531 12.867 1 81.62 12 SER B O 1
ATOM 3783 N N . ASN B 1 13 ? -15.531 -3.123 11.906 1 83.19 13 ASN B N 1
ATOM 3784 C CA . ASN B 1 13 ? -14.562 -4.176 12.195 1 83.19 13 ASN B CA 1
ATOM 3785 C C . ASN B 1 13 ? -13.234 -3.92 11.5 1 83.19 13 ASN B C 1
ATOM 3787 O O . ASN B 1 13 ? -12.172 -4.293 12.016 1 83.19 13 ASN B O 1
ATOM 3791 N N . TYR B 1 14 ? -13.297 -3.293 10.359 1 83.88 14 TYR B N 1
ATOM 3792 C CA . TYR B 1 14 ? -12.086 -3.018 9.594 1 83.88 14 TYR B CA 1
ATOM 3793 C C . TYR B 1 14 ? -11.141 -2.115 10.383 1 83.88 14 TYR B C 1
ATOM 3795 O O . TYR B 1 14 ? -9.922 -2.16 10.188 1 83.88 14 TYR B O 1
ATOM 3803 N N . TYR B 1 15 ? -11.742 -1.276 11.234 1 82.94 15 TYR B N 1
ATOM 3804 C CA . TYR B 1 15 ? -10.938 -0.371 12.047 1 82.94 15 TYR B CA 1
ATOM 3805 C C . TYR B 1 15 ? -10.414 -1.076 13.297 1 82.94 15 TYR B C 1
ATOM 3807 O O . TYR B 1 15 ? -9.289 -0.837 13.719 1 82.94 15 TYR B O 1
ATOM 3815 N N . ARG B 1 16 ? -11.148 -1.903 13.82 1 78.19 16 ARG B N 1
ATOM 3816 C CA . ARG B 1 16 ? -10.852 -2.516 15.109 1 78.19 16 ARG B CA 1
ATOM 3817 C C . ARG B 1 16 ? -9.922 -3.719 14.945 1 78.19 16 ARG B C 1
ATOM 3819 O O . ARG B 1 16 ? -9.234 -4.109 15.883 1 78.19 16 ARG B O 1
ATOM 3826 N N . LEU B 1 17 ? -9.93 -4.309 13.82 1 77.94 17 LEU B N 1
ATOM 3827 C CA . LEU B 1 17 ? -9.227 -5.57 13.594 1 77.94 17 LEU B CA 1
ATOM 3828 C C . LEU B 1 17 ? -7.723 -5.391 13.742 1 77.94 17 LEU B C 1
ATOM 3830 O O . LEU B 1 17 ? -7.066 -6.164 14.438 1 77.94 17 LEU B O 1
ATOM 3834 N N . PRO B 1 18 ? -7.117 -4.395 13.07 1 69.31 18 PRO B N 1
ATOM 3835 C CA . PRO B 1 18 ? -5.664 -4.277 13.18 1 69.31 18 PRO B CA 1
ATOM 3836 C C . PRO B 1 18 ? -5.203 -3.955 14.602 1 69.31 18 PRO B C 1
ATOM 3838 O O . PRO B 1 18 ? -4.078 -4.289 14.984 1 69.31 18 PRO B O 1
ATOM 3841 N N . THR B 1 19 ? -6.051 -3.305 15.336 1 64.62 19 THR B N 1
ATOM 3842 C CA . THR B 1 19 ? -5.68 -2.879 16.688 1 64.62 19 THR B CA 1
ATOM 3843 C C . THR B 1 19 ? -5.816 -4.031 17.672 1 64.62 19 THR B C 1
ATOM 3845 O O . THR B 1 19 ? -5.09 -4.098 18.672 1 64.62 19 THR B O 1
ATOM 3848 N N . SER B 1 20 ? -6.746 -4.902 17.375 1 64.62 20 SER B N 1
ATOM 3849 C CA . SER B 1 20 ? -7.047 -5.965 18.328 1 64.62 20 SER B CA 1
ATOM 3850 C C . SER B 1 20 ? -6.16 -7.184 18.094 1 64.62 20 SER B C 1
ATOM 3852 O O . SER B 1 20 ? -5.793 -7.879 19.047 1 64.62 20 SER B O 1
ATOM 3854 N N . ASN B 1 21 ? -5.965 -7.453 16.844 1 62.47 21 ASN B N 1
ATOM 3855 C CA . ASN B 1 21 ? -5.188 -8.641 16.516 1 62.47 21 ASN B CA 1
ATOM 3856 C C . ASN B 1 21 ? -4.055 -8.32 15.555 1 62.47 21 ASN B C 1
ATOM 3858 O O . ASN B 1 21 ? -4.273 -8.242 14.344 1 62.47 21 ASN B O 1
ATOM 3862 N N . LYS B 1 22 ? -2.91 -8.164 16.062 1 59.28 22 LYS B N 1
ATOM 3863 C CA . LYS B 1 22 ? -1.733 -7.82 15.273 1 59.28 22 LYS B CA 1
ATOM 3864 C C . LYS B 1 22 ? -1.36 -8.961 14.32 1 59.28 22 LYS B C 1
ATOM 3866 O O . LYS B 1 22 ? -0.681 -8.734 13.32 1 59.28 22 LYS B O 1
ATOM 3871 N N . GLU B 1 23 ? -1.928 -10.094 14.672 1 59.38 23 GLU B N 1
ATOM 3872 C CA . GLU B 1 23 ? -1.549 -11.25 13.867 1 59.38 23 GLU B CA 1
ATOM 3873 C C . GLU B 1 23 ? -2.262 -11.242 12.516 1 59.38 23 GLU B C 1
ATOM 3875 O O . GLU B 1 23 ? -1.81 -11.883 11.562 1 59.38 23 GLU B O 1
ATOM 3880 N N . LEU B 1 24 ? -3.385 -10.516 12.562 1 66.81 24 LEU B N 1
ATOM 3881 C CA . LEU B 1 24 ? -4.133 -10.477 11.305 1 66.81 24 LEU B CA 1
ATOM 3882 C C . LEU B 1 24 ? -3.578 -9.398 10.375 1 66.81 24 LEU B C 1
ATOM 3884 O O . LEU B 1 24 ? -4.148 -8.312 10.273 1 66.81 24 LEU B O 1
ATOM 3888 N N . ASP B 1 25 ? -2.328 -9.727 9.969 1 61.25 25 ASP B N 1
ATOM 3889 C CA . ASP B 1 25 ? -1.652 -8.789 9.078 1 61.25 25 ASP B CA 1
ATOM 3890 C C . ASP B 1 25 ? -2.049 -9.039 7.621 1 61.25 25 ASP B C 1
ATOM 3892 O O . ASP B 1 25 ? -2.602 -10.086 7.293 1 61.25 25 ASP B O 1
ATOM 3896 N N . ASN B 1 26 ? -2.107 -8.094 6.824 1 61.03 26 ASN B N 1
ATOM 3897 C CA . ASN B 1 26 ? -2.248 -8.117 5.375 1 61.03 26 ASN B CA 1
ATOM 3898 C C . ASN B 1 26 ? -3.623 -8.625 4.953 1 61.03 26 ASN B C 1
ATOM 3900 O O . ASN B 1 26 ? -3.729 -9.5 4.09 1 61.03 26 ASN B O 1
ATOM 3904 N N . LEU B 1 27 ? -4.676 -8.18 5.566 1 68.94 27 LEU B N 1
ATOM 3905 C CA . LEU B 1 27 ? -6.047 -8.594 5.289 1 68.94 27 LEU B CA 1
ATOM 3906 C C . LEU B 1 27 ? -6.383 -8.414 3.812 1 68.94 27 LEU B C 1
ATOM 3908 O O . LEU B 1 27 ? -7.16 -9.188 3.248 1 68.94 27 LEU B O 1
ATOM 3912 N N . ASP B 1 28 ? -5.754 -7.43 3.184 1 69.44 28 ASP B N 1
ATOM 3913 C CA . ASP B 1 28 ? -5.996 -7.176 1.768 1 69.44 28 ASP B CA 1
ATOM 3914 C C . ASP B 1 28 ? -5.594 -8.375 0.915 1 69.44 28 ASP B C 1
ATOM 3916 O O . ASP B 1 28 ? -6.289 -8.727 -0.038 1 69.44 28 ASP B O 1
ATOM 3920 N N . GLN B 1 29 ? -4.57 -8.977 1.387 1 65.06 29 GLN B N 1
ATOM 3921 C CA . GLN B 1 29 ? -4.098 -10.141 0.644 1 65.06 29 GLN B CA 1
ATOM 3922 C C . GLN B 1 29 ? -4.945 -11.367 0.947 1 65.06 29 GLN B C 1
ATOM 3924 O O . GLN B 1 29 ? -5.137 -12.227 0.081 1 65.06 29 GLN B O 1
ATOM 3929 N N . ARG B 1 30 ? -5.543 -11.398 2.09 1 70.56 30 ARG B N 1
ATOM 3930 C CA . ARG B 1 30 ? -6.301 -12.578 2.496 1 70.56 30 ARG B CA 1
ATOM 3931 C C . ARG B 1 30 ? -7.633 -12.656 1.758 1 70.56 30 ARG B C 1
ATOM 3933 O O . ARG B 1 30 ? -8.164 -13.742 1.535 1 70.56 30 ARG B O 1
ATOM 3940 N N . PHE B 1 31 ? -8.102 -11.492 1.335 1 75.25 31 PHE B N 1
ATOM 3941 C CA . PHE B 1 31 ? -9.32 -11.516 0.53 1 75.25 31 PHE B CA 1
ATOM 3942 C C . PHE B 1 31 ? -9.078 -12.203 -0.804 1 75.25 31 PHE B C 1
ATOM 3944 O O . PHE B 1 31 ? -9.938 -12.93 -1.301 1 75.25 31 PHE B O 1
ATOM 3951 N N . THR B 1 32 ? -7.91 -12.008 -1.337 1 69.62 32 THR B N 1
ATOM 3952 C CA . THR B 1 32 ? -7.578 -12.656 -2.602 1 69.62 32 THR B CA 1
ATOM 3953 C C . THR B 1 32 ? -7.219 -14.125 -2.383 1 69.62 32 THR B C 1
ATOM 3955 O O . THR B 1 32 ? -7.309 -14.93 -3.309 1 69.62 32 THR B O 1
ATOM 3958 N N . ASP B 1 33 ? -6.883 -14.406 -1.114 1 72.19 33 ASP B N 1
ATOM 3959 C CA . ASP B 1 33 ? -6.574 -15.789 -0.786 1 72.19 33 ASP B CA 1
ATOM 3960 C C . ASP B 1 33 ? -7.816 -16.672 -0.904 1 72.19 33 ASP B C 1
ATOM 3962 O O . ASP B 1 33 ? -7.711 -17.875 -1.132 1 72.19 33 ASP B O 1
ATOM 3966 N N . ILE B 1 34 ? -8.969 -16.078 -0.766 1 74.88 34 ILE B N 1
ATOM 3967 C CA . ILE B 1 34 ? -10.203 -16.828 -0.932 1 74.88 34 ILE B CA 1
ATOM 3968 C C . ILE B 1 34 ? -10.273 -17.391 -2.348 1 74.88 34 ILE B C 1
ATOM 3970 O O . ILE B 1 34 ? -10.586 -18.578 -2.535 1 74.88 34 ILE B O 1
ATOM 3974 N N . LYS B 1 35 ? -9.922 -16.531 -3.211 1 73.06 35 LYS B N 1
ATOM 3975 C CA . LYS B 1 35 ? -9.898 -17 -4.594 1 73.06 35 LYS B CA 1
ATOM 3976 C C . LYS B 1 35 ? -8.852 -18.094 -4.793 1 73.06 35 LYS B C 1
ATOM 3978 O O . LYS B 1 35 ? -9.102 -19.094 -5.473 1 73.06 35 LYS B O 1
ATOM 3983 N N . LEU B 1 36 ? -7.742 -17.844 -4.215 1 65.44 36 LEU B N 1
ATOM 3984 C CA . LEU B 1 36 ? -6.672 -18.812 -4.348 1 65.44 36 LEU B CA 1
ATOM 3985 C C . LEU B 1 36 ? -7.09 -20.172 -3.764 1 65.44 36 LEU B C 1
ATOM 3987 O O . LEU B 1 36 ? -6.785 -21.219 -4.332 1 65.44 36 LEU B O 1
ATOM 3991 N N . ALA B 1 37 ? -7.801 -20.109 -2.666 1 66.75 37 ALA B N 1
ATOM 3992 C CA . ALA B 1 37 ? -8.281 -21.344 -2.037 1 66.75 37 ALA B CA 1
ATOM 3993 C C . ALA B 1 37 ? -9.289 -22.047 -2.932 1 66.75 37 ALA B C 1
ATOM 3995 O O . ALA B 1 37 ? -9.227 -23.266 -3.105 1 66.75 37 ALA B O 1
ATOM 3996 N N . ILE B 1 38 ? -10.148 -21.281 -3.477 1 70.75 38 ILE B N 1
ATOM 3997 C CA . ILE B 1 38 ? -11.164 -21.859 -4.34 1 70.75 38 ILE B CA 1
ATOM 3998 C C . ILE B 1 38 ? -10.516 -22.438 -5.598 1 70.75 38 ILE B C 1
ATOM 4000 O O . ILE B 1 38 ? -10.867 -23.531 -6.047 1 70.75 38 ILE B O 1
ATOM 4004 N N . ASN B 1 39 ? -9.539 -21.625 -6.09 1 64.38 39 ASN B N 1
ATOM 4005 C CA . ASN B 1 39 ? -8.844 -22.094 -7.289 1 64.38 39 ASN B CA 1
ATOM 4006 C C . ASN B 1 39 ? -8.062 -23.375 -7.027 1 64.38 39 ASN B C 1
ATOM 4008 O O . ASN B 1 39 ? -7.957 -24.234 -7.902 1 64.38 39 ASN B O 1
ATOM 4012 N N . SER B 1 40 ? -7.559 -23.422 -5.852 1 61 40 SER B N 1
ATOM 4013 C CA . SER B 1 40 ? -6.793 -24.609 -5.496 1 61 40 SER B CA 1
ATOM 4014 C C . SER B 1 40 ? -7.68 -25.844 -5.469 1 61 40 SER B C 1
ATOM 4016 O O . SER B 1 40 ? -7.23 -26.938 -5.816 1 61 40 SER B O 1
ATOM 4018 N N . VAL B 1 41 ? -8.953 -25.594 -5.027 1 61.38 41 VAL B N 1
ATOM 4019 C CA . VAL B 1 41 ? -9.875 -26.719 -4.938 1 61.38 41 VAL B CA 1
ATOM 4020 C C . VAL B 1 41 ? -10.461 -27.016 -6.316 1 61.38 41 VAL B C 1
ATOM 4022 O O . VAL B 1 41 ? -10.648 -28.188 -6.676 1 61.38 41 VAL B O 1
ATOM 4025 N N . THR B 1 42 ? -10.875 -25.812 -6.914 1 57.25 42 THR B N 1
ATOM 4026 C CA . THR B 1 42 ? -11.531 -26.031 -8.195 1 57.25 42 THR B CA 1
ATOM 4027 C C . THR B 1 42 ? -10.508 -26.375 -9.281 1 57.25 42 THR B C 1
ATOM 4029 O O . THR B 1 42 ? -10.859 -26.969 -10.305 1 57.25 42 THR B O 1
ATOM 4032 N N . GLY B 1 43 ? -9.172 -26.531 -8.945 1 50.34 43 GLY B N 1
ATOM 4033 C CA . GLY B 1 43 ? -8.18 -26.969 -9.914 1 50.34 43 GLY B CA 1
ATOM 4034 C C . GLY B 1 43 ? -7.902 -25.922 -10.984 1 50.34 43 GLY B C 1
ATOM 4035 O O . GLY B 1 43 ? -7.344 -26.25 -12.039 1 50.34 43 GLY B O 1
ATOM 4036 N N . SER B 1 44 ? -8.594 -24.781 -11.016 1 44.84 44 SER B N 1
ATOM 4037 C CA . SER B 1 44 ? -8.523 -23.953 -12.211 1 44.84 44 SER B CA 1
ATOM 4038 C C . SER B 1 44 ? -7.086 -23.547 -12.516 1 44.84 44 SER B C 1
ATOM 4040 O O . SER B 1 44 ? -6.773 -23.156 -13.641 1 44.84 44 SER B O 1
ATOM 4042 N N . MET B 1 45 ? -6.34 -22.891 -11.703 1 41.94 45 MET B N 1
ATOM 4043 C CA . MET B 1 45 ? -5.051 -22.516 -12.273 1 41.94 45 MET B CA 1
ATOM 4044 C C . MET B 1 45 ? -4.277 -23.75 -12.734 1 41.94 45 MET B C 1
ATOM 4046 O O . MET B 1 45 ? -3.072 -23.672 -12.977 1 41.94 45 MET B O 1
ATOM 4050 N N . VAL B 1 46 ? -4.523 -24.891 -12.312 1 38.22 46 VAL B N 1
ATOM 4051 C CA . VAL B 1 46 ? -3.652 -26.062 -12.477 1 38.22 46 VAL B CA 1
ATOM 4052 C C . VAL B 1 46 ? -3.527 -26.406 -13.953 1 38.22 46 VAL B C 1
ATOM 4054 O O . VAL B 1 46 ? -4.492 -26.281 -14.711 1 38.22 46 VAL B O 1
ATOM 4057 N N . PRO B 1 47 ? -2.416 -26.609 -14.539 1 39 47 PRO B N 1
ATOM 4058 C CA . PRO B 1 47 ? -2.223 -27.25 -15.852 1 39 47 PRO B CA 1
ATOM 4059 C C . PRO B 1 47 ? -3.289 -28.297 -16.172 1 39 47 PRO B C 1
ATOM 4061 O O . PRO B 1 47 ? -3.807 -28.938 -15.258 1 39 47 PRO B O 1
ATOM 4064 N N . VAL B 1 48 ? -4.055 -28.219 -17.266 1 37.78 48 VAL B N 1
ATOM 4065 C CA . VAL B 1 48 ? -5.035 -29.094 -17.922 1 37.78 48 VAL B CA 1
ATOM 4066 C C . VAL B 1 48 ? -4.801 -30.531 -17.5 1 37.78 48 VAL B C 1
ATOM 4068 O O . VAL B 1 48 ? -5.754 -31.266 -17.219 1 37.78 48 VAL B O 1
ATOM 4071 N N . GLU B 1 49 ? -3.684 -30.953 -17.734 1 35.84 49 GLU B N 1
ATOM 4072 C CA . GLU B 1 49 ? -3.373 -32.375 -17.547 1 35.84 49 GLU B CA 1
ATOM 4073 C C . GLU B 1 49 ? -3.611 -32.781 -16.094 1 35.84 49 GLU B C 1
ATOM 4075 O O . GLU B 1 49 ? -4.09 -33.906 -15.844 1 35.84 49 GLU B O 1
ATOM 4080 N N . THR B 1 50 ? -3.16 -31.922 -15.125 1 36.56 50 THR B N 1
ATOM 4081 C CA . THR B 1 50 ? -3.299 -32.25 -13.711 1 36.56 50 THR B CA 1
ATOM 4082 C C . THR B 1 50 ? -4.629 -31.75 -13.164 1 36.56 50 THR B C 1
ATOM 4084 O O . THR B 1 50 ? -5.051 -32.156 -12.07 1 36.56 50 THR B O 1
ATOM 4087 N N . GLY B 1 51 ? -5.199 -30.766 -13.539 1 39.59 51 GLY B N 1
ATOM 4088 C CA . GLY B 1 51 ? -6.535 -30.328 -13.156 1 39.59 51 GLY B CA 1
ATOM 4089 C C . GLY B 1 51 ? -7.531 -31.469 -13.078 1 39.59 51 GLY B C 1
ATOM 4090 O O . GLY B 1 51 ? -8.414 -31.469 -12.219 1 39.59 51 GLY B O 1
ATOM 4091 N N . MET B 1 52 ? -7.402 -32.25 -14.094 1 39.19 52 MET B N 1
ATOM 4092 C CA . MET B 1 52 ? -8.227 -33.438 -14.078 1 39.19 52 MET B CA 1
ATOM 4093 C C . MET B 1 52 ? -8.039 -34.219 -12.773 1 39.19 52 MET B C 1
ATOM 4095 O O . MET B 1 52 ? -8.945 -34.938 -12.336 1 39.19 52 MET B O 1
ATOM 4099 N N . LEU B 1 53 ? -6.789 -34.156 -12.352 1 39.56 53 LEU B N 1
ATOM 4100 C CA . LEU B 1 53 ? -6.527 -35 -11.188 1 39.56 53 LEU B CA 1
ATOM 4101 C C . LEU B 1 53 ? -7.262 -34.469 -9.961 1 39.56 53 LEU B C 1
ATOM 4103 O O . LEU B 1 53 ? -7.746 -35.25 -9.133 1 39.56 53 LEU B O 1
ATOM 4107 N N . LEU B 1 54 ? -7.152 -33.094 -9.781 1 45.22 54 LEU B N 1
ATOM 4108 C CA . LEU B 1 54 ? -7.668 -32.594 -8.516 1 45.22 54 LEU B CA 1
ATOM 4109 C C . LEU B 1 54 ? -9.195 -32.531 -8.531 1 45.22 54 LEU B C 1
ATOM 4111 O O . LEU B 1 54 ? -9.812 -32.156 -7.543 1 45.22 54 LEU B O 1
ATOM 4115 N N . SER B 1 55 ? -9.758 -32.75 -9.641 1 46.97 55 SER B N 1
ATOM 4116 C CA . SER B 1 55 ? -11.211 -32.812 -9.625 1 46.97 55 SER B CA 1
ATOM 4117 C C . SER B 1 55 ? -11.719 -34.062 -8.945 1 46.97 55 SER B C 1
ATOM 4119 O O . SER B 1 55 ? -11 -35.062 -8.875 1 46.97 55 SER B O 1
ATOM 4121 N N . PRO B 1 56 ? -12.617 -33.844 -8.094 1 51.16 56 PRO B N 1
ATOM 4122 C CA . PRO B 1 56 ? -13.234 -35.062 -7.543 1 51.16 56 PRO B CA 1
ATOM 4123 C C . PRO B 1 56 ? -13.273 -36.188 -8.547 1 51.16 56 PRO B C 1
ATOM 4125 O O . PRO B 1 56 ? -13.102 -37.375 -8.164 1 51.16 56 PRO B O 1
ATOM 4128 N N . ALA B 1 57 ? -13.273 -35.781 -9.711 1 52.59 57 ALA B N 1
ATOM 4129 C CA . ALA B 1 57 ? -13.297 -36.844 -10.727 1 52.59 57 ALA B CA 1
ATOM 4130 C C . ALA B 1 57 ? -11.945 -37.531 -10.828 1 52.59 57 ALA B C 1
ATOM 4132 O O . ALA B 1 57 ? -11.883 -38.75 -11.07 1 52.59 57 ALA B O 1
ATOM 4133 N N . GLY B 1 58 ? -10.891 -36.625 -10.523 1 56.59 58 GLY B N 1
ATOM 4134 C CA . GLY B 1 58 ? -9.578 -37.25 -10.562 1 56.59 58 GLY B CA 1
ATOM 4135 C C . GLY B 1 58 ? -9.359 -38.281 -9.461 1 56.59 58 GLY B C 1
ATOM 4136 O O . GLY B 1 58 ? -8.82 -39.344 -9.703 1 56.59 58 GLY B O 1
ATOM 4137 N N . VAL B 1 59 ? -9.906 -37.938 -8.32 1 61.22 59 VAL B N 1
ATOM 4138 C CA . VAL B 1 59 ? -9.773 -38.844 -7.191 1 61.22 59 VAL B CA 1
ATOM 4139 C C . VAL B 1 59 ? -10.602 -40.094 -7.438 1 61.22 59 VAL B C 1
ATOM 4141 O O . VAL B 1 59 ? -10.148 -41.219 -7.145 1 61.22 59 VAL B O 1
ATOM 4144 N N . ILE B 1 60 ? -11.766 -39.812 -7.969 1 61.97 60 ILE B N 1
ATOM 4145 C CA . ILE B 1 60 ? -12.633 -40.969 -8.242 1 61.97 60 ILE B CA 1
ATOM 4146 C C . ILE B 1 60 ? -12 -41.844 -9.305 1 61.97 60 ILE B C 1
ATOM 4148 O O . ILE B 1 60 ? -12.016 -43.094 -9.188 1 61.97 60 ILE B O 1
ATOM 4152 N N . SER B 1 61 ? -11.438 -41.156 -10.266 1 62.25 61 SER B N 1
ATOM 4153 C CA . SER B 1 61 ? -10.812 -41.938 -11.328 1 62.25 61 SER B CA 1
ATOM 4154 C C . SER B 1 61 ? -9.633 -42.75 -10.805 1 62.25 61 SER B C 1
ATOM 4156 O O . SER B 1 61 ? -9.414 -43.906 -11.227 1 62.25 61 SER B O 1
ATOM 4158 N N . ILE B 1 62 ? -8.945 -42.188 -9.867 1 67.31 62 ILE B N 1
ATOM 4159 C CA . ILE B 1 62 ? -7.816 -42.906 -9.273 1 67.31 62 ILE B CA 1
ATOM 4160 C C . ILE B 1 62 ? -8.32 -44.094 -8.477 1 67.31 62 ILE B C 1
ATOM 4162 O O . ILE B 1 62 ? -7.77 -45.188 -8.594 1 67.31 62 ILE B O 1
ATOM 4166 N N . GLY B 1 63 ? -9.32 -43.812 -7.723 1 67.69 63 GLY B N 1
ATOM 4167 C CA . GLY B 1 63 ? -9.891 -44.906 -6.938 1 67.69 63 GLY B CA 1
ATOM 4168 C C . GLY B 1 63 ? -10.406 -46.031 -7.785 1 67.69 63 GLY B C 1
ATOM 4169 O O . GLY B 1 63 ? -10.148 -47.219 -7.48 1 67.69 63 GLY B O 1
ATOM 4170 N N . VAL B 1 64 ? -11.062 -45.719 -8.867 1 68 64 VAL B N 1
ATOM 4171 C CA . VAL B 1 64 ? -11.609 -46.75 -9.75 1 68 64 VAL B CA 1
ATOM 4172 C C . VAL B 1 64 ? -10.477 -47.5 -10.438 1 68 64 VAL B C 1
ATOM 4174 O O . VAL B 1 64 ? -10.562 -48.719 -10.609 1 68 64 VAL B O 1
ATOM 4177 N N . SER B 1 65 ? -9.469 -46.75 -10.828 1 68.56 65 SER B N 1
ATOM 4178 C CA . SER B 1 65 ? -8.344 -47.406 -11.492 1 68.56 65 SER B CA 1
ATOM 4179 C C . SER B 1 65 ? -7.641 -48.375 -10.555 1 68.56 65 SER B C 1
ATOM 4181 O O . SER B 1 65 ? -7.344 -49.5 -10.945 1 68.56 65 SER B O 1
ATOM 4183 N N . VAL B 1 66 ? -7.41 -47.969 -9.367 1 73.31 66 VAL B N 1
ATOM 4184 C CA . VAL B 1 66 ? -6.75 -48.844 -8.398 1 73.31 66 VAL B CA 1
ATOM 4185 C C . VAL B 1 66 ? -7.609 -50.062 -8.148 1 73.31 66 VAL B C 1
ATOM 4187 O O . VAL B 1 66 ? -7.094 -51.188 -8.102 1 73.31 66 VAL B O 1
ATOM 4190 N N . LEU B 1 67 ? -8.859 -49.844 -8.102 1 72.44 67 LEU B N 1
ATOM 4191 C CA . LEU B 1 67 ? -9.766 -50.938 -7.832 1 72.44 67 LEU B CA 1
ATOM 4192 C C . LEU B 1 67 ? -9.812 -51.906 -9.016 1 72.44 67 LEU B C 1
ATOM 4194 O O . LEU B 1 67 ? -9.758 -53.125 -8.828 1 72.44 67 LEU B O 1
ATOM 4198 N N . THR B 1 68 ? -9.961 -51.375 -10.203 1 68.62 68 THR B N 1
ATOM 4199 C CA . THR B 1 68 ? -10.078 -52.219 -11.398 1 68.62 68 THR B CA 1
ATOM 4200 C C . THR B 1 68 ? -8.82 -53.062 -11.609 1 68.62 68 THR B C 1
ATOM 4202 O O . THR B 1 68 ? -8.906 -54.25 -11.852 1 68.62 68 THR B O 1
ATOM 4205 N N . PHE B 1 69 ? -7.738 -52.375 -11.445 1 72.19 69 PHE B N 1
ATOM 4206 C CA . PHE B 1 69 ? -6.504 -53.094 -11.75 1 72.19 69 PHE B CA 1
ATOM 4207 C C . PHE B 1 69 ? -6.152 -54.062 -10.625 1 72.19 69 PHE B C 1
ATOM 4209 O O . PHE B 1 69 ? -5.547 -55.125 -10.867 1 72.19 69 PHE B O 1
ATOM 4216 N N . THR B 1 70 ? -6.605 -53.719 -9.438 1 72.81 70 THR B N 1
ATOM 4217 C CA . THR B 1 70 ? -6.434 -54.656 -8.336 1 72.81 70 THR B CA 1
ATOM 4218 C C . THR B 1 70 ? -7.297 -55.906 -8.547 1 72.81 70 THR B C 1
ATOM 4220 O O . THR B 1 70 ? -6.848 -57.031 -8.297 1 72.81 70 THR B O 1
ATOM 4223 N N . LEU B 1 71 ? -8.461 -55.719 -9.102 1 72.19 71 LEU B N 1
ATOM 4224 C CA . LEU B 1 71 ? -9.359 -56.844 -9.352 1 72.19 71 LEU B CA 1
ATOM 4225 C C . LEU B 1 71 ? -8.836 -57.719 -10.492 1 72.19 71 LEU B C 1
ATOM 4227 O O . LEU B 1 71 ? -8.969 -58.938 -10.445 1 72.19 71 LEU B O 1
ATOM 4231 N N . ASN B 1 72 ? -8.242 -57.062 -11.391 1 72.56 72 ASN B N 1
ATOM 4232 C CA . ASN B 1 72 ? -7.652 -57.812 -12.5 1 72.56 72 ASN B CA 1
ATOM 4233 C C . ASN B 1 72 ? -6.5 -58.688 -12.023 1 72.56 72 ASN B C 1
ATOM 4235 O O . ASN B 1 72 ? -6.348 -59.812 -12.5 1 72.56 72 ASN B O 1
ATOM 4239 N N . LEU B 1 73 ? -5.746 -58.125 -11.203 1 72.69 73 LEU B N 1
ATOM 4240 C CA . LEU B 1 73 ? -4.617 -58.875 -10.688 1 72.69 73 LEU B CA 1
ATOM 4241 C C . LEU B 1 73 ? -5.098 -60.062 -9.844 1 72.69 73 LEU B C 1
ATOM 4243 O O . LEU B 1 73 ? -4.461 -61.125 -9.828 1 72.69 73 LEU B O 1
ATOM 4247 N N . LEU B 1 74 ? -6.195 -59.844 -9.195 1 69.44 74 LEU B N 1
ATOM 4248 C CA . LEU B 1 74 ? -6.75 -60.938 -8.383 1 69.44 74 LEU B CA 1
ATOM 4249 C C . LEU B 1 74 ? -7.215 -62.094 -9.266 1 69.44 74 LEU B C 1
ATOM 4251 O O . LEU B 1 74 ? -7.129 -63.25 -8.867 1 69.44 74 LEU B O 1
ATOM 4255 N N . GLN B 1 75 ? -7.703 -61.719 -10.391 1 65.12 75 GLN B N 1
ATOM 4256 C CA . GLN B 1 75 ? -8.18 -62.781 -11.289 1 65.12 75 GLN B CA 1
ATOM 4257 C C . GLN B 1 75 ? -7.027 -63.625 -11.789 1 65.12 75 GLN B C 1
ATOM 4259 O O . GLN B 1 75 ? -7.207 -64.812 -12.047 1 65.12 75 GLN B O 1
ATOM 4264 N N . PHE B 1 76 ? -5.938 -62.938 -11.977 1 62.56 76 PHE B N 1
ATOM 4265 C CA . PHE B 1 76 ? -4.812 -63.719 -12.484 1 62.56 76 PHE B CA 1
ATOM 4266 C C . PHE B 1 76 ? -4.047 -64.375 -11.336 1 62.56 76 PHE B C 1
ATOM 4268 O O . PHE B 1 76 ? -2.93 -64.875 -11.531 1 62.56 76 PHE B O 1
ATOM 4275 N N . GLN B 1 77 ? -4.832 -64.75 -10.219 1 55.38 77 GLN B N 1
ATOM 4276 C CA . GLN B 1 77 ? -4.309 -65.438 -9.07 1 55.38 77 GLN B CA 1
ATOM 4277 C C . GLN B 1 77 ? -2.959 -64.875 -8.633 1 55.38 77 GLN B C 1
ATOM 4279 O O . GLN B 1 77 ? -2.117 -65.625 -8.109 1 55.38 77 GLN B O 1
ATOM 4284 N N . ALA B 1 78 ? -2.592 -63.75 -9.156 1 57 78 ALA B N 1
ATOM 4285 C CA . ALA B 1 78 ? -1.293 -63.219 -8.75 1 57 78 ALA B CA 1
ATOM 4286 C C . ALA B 1 78 ? -1.419 -62.375 -7.492 1 57 78 ALA B C 1
ATOM 4288 O O . ALA B 1 78 ? -1.354 -61.125 -7.559 1 57 78 ALA B O 1
ATOM 4289 N N . ALA B 1 79 ? -1.969 -63.031 -6.465 1 53.5 79 ALA B N 1
ATOM 4290 C CA . ALA B 1 79 ? -2.254 -62.438 -5.168 1 53.5 79 ALA B CA 1
ATOM 4291 C C . ALA B 1 79 ? -1.027 -61.719 -4.621 1 53.5 79 ALA B C 1
ATOM 4293 O O . ALA B 1 79 ? -1.149 -60.656 -4 1 53.5 79 ALA B O 1
ATOM 4294 N N . ALA B 1 80 ? 0.064 -62.469 -4.77 1 54.69 80 ALA B N 1
ATOM 4295 C CA . ALA B 1 80 ? 1.266 -61.906 -4.156 1 54.69 80 ALA B CA 1
ATOM 4296 C C . ALA B 1 80 ? 1.586 -60.531 -4.723 1 54.69 80 ALA B C 1
ATOM 4298 O O . ALA B 1 80 ? 2.164 -59.688 -4.035 1 54.69 80 ALA B O 1
ATOM 4299 N N . TYR B 1 81 ? 0.896 -60.375 -5.887 1 60 81 TYR B N 1
ATOM 4300 C CA . TYR B 1 81 ? 1.223 -59.156 -6.633 1 60 81 TYR B CA 1
ATOM 4301 C C . TYR B 1 81 ? 0.388 -57.969 -6.152 1 60 81 TYR B C 1
ATOM 4303 O O . TYR B 1 81 ? 0.695 -56.812 -6.461 1 60 81 TYR B O 1
ATOM 4311 N N . LEU B 1 82 ? -0.55 -58.469 -5.352 1 61.59 82 LEU B N 1
ATOM 4312 C CA . LEU B 1 82 ? -1.536 -57.469 -4.992 1 61.59 82 LEU B CA 1
ATOM 4313 C C . LEU B 1 82 ? -0.989 -56.531 -3.918 1 61.59 82 LEU B C 1
ATOM 4315 O O . LEU B 1 82 ? -1.251 -55.312 -3.945 1 61.59 82 LEU B O 1
ATOM 4319 N N . TYR B 1 83 ? -0.108 -57.125 -3.055 1 67.56 83 TYR B N 1
ATOM 4320 C CA . TYR B 1 83 ? 0.177 -56.344 -1.87 1 67.56 83 TYR B CA 1
ATOM 4321 C C . TYR B 1 83 ? 1.407 -55.469 -2.088 1 67.56 83 TYR B C 1
ATOM 4323 O O . TYR B 1 83 ? 1.535 -54.406 -1.479 1 67.56 83 TYR B O 1
ATOM 4331 N N . TRP B 1 84 ? 2.168 -55.875 -3.02 1 69.94 84 TRP B N 1
ATOM 4332 C CA . TRP B 1 84 ? 3.471 -55.219 -3.117 1 69.94 84 TRP B CA 1
ATOM 4333 C C . TRP B 1 84 ? 3.33 -53.781 -3.621 1 69.94 84 TRP B C 1
ATOM 4335 O O . TRP B 1 84 ? 3.973 -52.875 -3.102 1 69.94 84 TRP B O 1
ATOM 4345 N N . PRO B 1 85 ? 2.385 -53.562 -4.586 1 69.94 85 PRO B N 1
ATOM 4346 C CA . PRO B 1 85 ? 2.271 -52.188 -5.031 1 69.94 85 PRO B CA 1
ATOM 4347 C C . PRO B 1 85 ? 1.76 -51.25 -3.938 1 69.94 85 PRO B C 1
ATOM 4349 O O . PRO B 1 85 ? 2.189 -50.094 -3.855 1 69.94 85 PRO B O 1
ATOM 4352 N N . TYR B 1 86 ? 1.005 -51.844 -3.068 1 72 86 TYR B N 1
ATOM 4353 C CA . TYR B 1 86 ? 0.428 -51.031 -2.016 1 72 86 TYR B CA 1
ATOM 4354 C C . TYR B 1 86 ? 1.447 -50.75 -0.916 1 72 86 TYR B C 1
ATOM 4356 O O . TYR B 1 86 ? 1.448 -49.688 -0.313 1 72 86 TYR B O 1
ATOM 4364 N N . ILE B 1 87 ? 2.311 -51.75 -0.723 1 72.38 87 ILE B N 1
ATOM 4365 C CA . ILE B 1 87 ? 3.355 -51.562 0.277 1 72.38 87 ILE B CA 1
ATOM 4366 C C . ILE B 1 87 ? 4.375 -50.531 -0.23 1 72.38 87 ILE B C 1
ATOM 4368 O O . ILE B 1 87 ? 4.781 -49.625 0.508 1 72.38 87 ILE B O 1
ATOM 4372 N N . VAL B 1 88 ? 4.715 -50.625 -1.438 1 70.56 88 VAL B N 1
ATOM 4373 C CA . VAL B 1 88 ? 5.676 -49.688 -2.02 1 70.56 88 VAL B CA 1
ATOM 4374 C C . VAL B 1 88 ? 5.086 -48.281 -2.049 1 70.56 88 VAL B C 1
ATOM 4376 O O . VAL B 1 88 ? 5.781 -47.312 -1.767 1 70.56 88 VAL B O 1
ATOM 4379 N N . PHE B 1 89 ? 3.797 -48.281 -2.293 1 70.62 89 PHE B N 1
ATOM 4380 C CA . PHE B 1 89 ? 3.117 -47 -2.303 1 70.62 89 PHE B CA 1
ATOM 4381 C C . PHE B 1 89 ? 3.131 -46.375 -0.914 1 70.62 89 PHE B C 1
ATOM 4383 O O . PHE B 1 89 ? 3.375 -45.188 -0.772 1 70.62 89 PHE B O 1
ATOM 4390 N N . ALA B 1 90 ? 2.812 -47.156 0.012 1 72.69 90 ALA B N 1
ATOM 4391 C CA . ALA B 1 90 ? 2.762 -46.656 1.379 1 72.69 90 ALA B CA 1
ATOM 4392 C C . ALA B 1 90 ? 4.129 -46.125 1.822 1 72.69 90 ALA B C 1
ATOM 4394 O O . ALA B 1 90 ? 4.234 -45.062 2.408 1 72.69 90 ALA B O 1
ATOM 4395 N N . VAL B 1 91 ? 5.133 -46.906 1.436 1 73.5 91 VAL B N 1
ATOM 4396 C CA . VAL B 1 91 ? 6.484 -46.531 1.839 1 73.5 91 VAL B CA 1
ATOM 4397 C C . VAL B 1 91 ? 6.914 -45.25 1.1 1 73.5 91 VAL B C 1
ATOM 4399 O O . VAL B 1 91 ? 7.484 -44.344 1.7 1 73.5 91 VAL B O 1
ATOM 4402 N N . CYS B 1 92 ? 6.57 -45.156 -0.155 1 70.69 92 CYS B N 1
ATOM 4403 C CA . CYS B 1 92 ? 6.957 -44 -0.952 1 70.69 92 CYS B CA 1
ATOM 4404 C C . CYS B 1 92 ? 6.203 -42.75 -0.503 1 70.69 92 CYS B C 1
ATOM 4406 O O . CYS B 1 92 ? 6.766 -41.656 -0.481 1 70.69 92 CYS B O 1
ATOM 4408 N N . THR B 1 93 ? 4.969 -42.969 -0.151 1 69.81 93 THR B N 1
ATOM 4409 C CA . THR B 1 93 ? 4.16 -41.844 0.315 1 69.81 93 THR B CA 1
ATOM 4410 C C . THR B 1 93 ? 4.723 -41.281 1.617 1 69.81 93 THR B C 1
ATOM 4412 O O . THR B 1 93 ? 4.801 -40.062 1.788 1 69.81 93 THR B O 1
ATOM 4415 N N . VAL B 1 94 ? 5.066 -42.188 2.428 1 73.69 94 VAL B N 1
ATOM 4416 C CA . VAL B 1 94 ? 5.617 -41.75 3.709 1 73.69 94 VAL B CA 1
ATOM 4417 C C . VAL B 1 94 ? 6.953 -41.062 3.486 1 73.69 94 VAL B C 1
ATOM 4419 O O . VAL B 1 94 ? 7.234 -40.031 4.113 1 73.69 94 VAL B O 1
ATOM 4422 N N . LEU B 1 95 ? 7.727 -41.531 2.566 1 72.62 95 LEU B N 1
ATOM 4423 C CA . LEU B 1 95 ? 9.023 -40.938 2.275 1 72.62 95 LEU B CA 1
ATOM 4424 C C . LEU B 1 95 ? 8.852 -39.531 1.665 1 72.62 95 LEU B C 1
ATOM 4426 O O . LEU B 1 95 ? 9.602 -38.625 1.996 1 72.62 95 LEU B O 1
ATOM 4430 N N . GLN B 1 96 ? 7.91 -39.438 0.874 1 70.12 96 GLN B N 1
ATOM 4431 C CA . GLN B 1 96 ? 7.645 -38.125 0.25 1 70.12 96 GLN B CA 1
ATOM 4432 C C . GLN B 1 96 ? 7.129 -37.125 1.272 1 70.12 96 GLN B C 1
ATOM 4434 O O . GLN B 1 96 ? 7.5 -35.938 1.231 1 70.12 96 GLN B O 1
ATOM 4439 N N . TRP B 1 97 ? 6.336 -37.688 2.084 1 70.88 97 TRP B N 1
ATOM 4440 C CA . TRP B 1 97 ? 5.781 -36.844 3.127 1 70.88 97 TRP B CA 1
ATOM 4441 C C . TRP B 1 97 ? 6.879 -36.344 4.066 1 70.88 97 TRP B C 1
ATOM 4443 O O . TRP B 1 97 ? 6.883 -35.188 4.461 1 70.88 97 TRP B O 1
ATOM 4453 N N . LEU B 1 98 ? 7.77 -37.156 4.348 1 73.56 98 LEU B N 1
ATOM 4454 C CA . LEU B 1 98 ? 8.875 -36.781 5.223 1 73.56 98 LEU B CA 1
ATOM 4455 C C . LEU B 1 98 ? 9.797 -35.812 4.535 1 73.56 98 LEU B C 1
ATOM 4457 O O . LEU B 1 98 ? 10.328 -34.906 5.184 1 73.56 98 LEU B O 1
ATOM 4461 N N . ALA B 1 99 ? 9.938 -35.906 3.283 1 71.88 99 ALA B N 1
ATOM 4462 C CA . ALA B 1 99 ? 10.805 -35 2.521 1 71.88 99 ALA B CA 1
ATOM 4463 C C . ALA B 1 99 ? 10.18 -33.625 2.389 1 71.88 99 ALA B C 1
ATOM 4465 O O . ALA B 1 99 ? 10.891 -32.594 2.326 1 71.88 99 ALA B O 1
ATOM 4466 N N . MET B 1 100 ? 8.883 -33.594 2.387 1 71.44 100 MET B N 1
ATOM 4467 C CA . MET B 1 100 ? 8.172 -32.344 2.141 1 71.44 100 MET B CA 1
ATOM 4468 C C . MET B 1 100 ? 7.969 -31.578 3.438 1 71.44 100 MET B C 1
ATOM 4470 O O . MET B 1 100 ? 7.691 -30.375 3.412 1 71.44 100 MET B O 1
ATOM 4474 N N . ARG B 1 101 ? 8.211 -32.156 4.504 1 74.25 101 ARG B N 1
ATOM 4475 C CA . ARG B 1 101 ? 7.934 -31.562 5.805 1 74.25 101 ARG B CA 1
ATOM 4476 C C . ARG B 1 101 ? 8.734 -30.281 5.996 1 74.25 101 ARG B C 1
ATOM 4478 O O . ARG B 1 101 ? 8.188 -29.266 6.418 1 74.25 101 ARG B O 1
ATOM 4485 N N . PRO B 1 102 ? 10.008 -30.297 5.609 1 76.56 102 PRO B N 1
ATOM 4486 C CA . PRO B 1 102 ? 10.781 -29.078 5.828 1 76.56 102 PRO B CA 1
ATOM 4487 C C . PRO B 1 102 ? 10.477 -28 4.789 1 76.56 102 PRO B C 1
ATOM 4489 O O . PRO B 1 102 ? 10.789 -26.828 5.004 1 76.56 102 PRO B O 1
ATOM 4492 N N . VAL B 1 103 ? 9.883 -28.375 3.742 1 74.44 103 VAL B N 1
ATOM 4493 C CA . VAL B 1 103 ? 9.656 -27.438 2.646 1 74.44 103 VAL B CA 1
ATOM 4494 C C . VAL B 1 103 ? 8.562 -26.453 3.035 1 74.44 103 VAL B C 1
ATOM 4496 O O . VAL B 1 103 ? 8.617 -25.281 2.648 1 74.44 103 VAL B O 1
ATOM 4499 N N . LYS B 1 104 ? 7.723 -26.891 3.898 1 72.38 104 LYS B N 1
ATOM 4500 C CA . LYS B 1 104 ? 6.566 -26.047 4.223 1 72.38 104 LYS B CA 1
ATOM 4501 C C . LYS B 1 104 ? 6.984 -24.812 5.008 1 72.38 104 LYS B C 1
ATOM 4503 O O . LYS B 1 104 ? 6.664 -23.688 4.617 1 72.38 104 LYS B O 1
ATOM 4508 N N . PRO B 1 105 ? 7.777 -25.031 6.059 1 77.69 105 PRO B N 1
ATOM 4509 C CA . PRO B 1 105 ? 8.172 -23.828 6.793 1 77.69 105 PRO B CA 1
ATOM 4510 C C . PRO B 1 105 ? 9.094 -22.922 5.988 1 77.69 105 PRO B C 1
ATOM 4512 O O . PRO B 1 105 ? 9.039 -21.703 6.129 1 77.69 105 PRO B O 1
ATOM 4515 N N . ILE B 1 106 ? 9.922 -23.5 5.152 1 80.81 106 ILE B N 1
ATOM 4516 C CA . ILE B 1 106 ? 10.844 -22.703 4.352 1 80.81 106 ILE B CA 1
ATOM 4517 C C . ILE B 1 106 ? 10.062 -21.875 3.326 1 80.81 106 ILE B C 1
ATOM 4519 O O . ILE B 1 106 ? 10.406 -20.734 3.047 1 80.81 106 ILE B O 1
ATOM 4523 N N . THR B 1 107 ? 9.039 -22.516 2.883 1 75 107 THR B N 1
ATOM 4524 C CA . THR B 1 107 ? 8.195 -21.812 1.923 1 75 107 THR B CA 1
ATOM 4525 C C . THR B 1 107 ? 7.465 -20.641 2.59 1 75 107 THR B C 1
ATOM 4527 O O . THR B 1 107 ? 7.363 -19.562 2.016 1 75 107 THR B O 1
ATOM 4530 N N . TYR B 1 108 ? 7.039 -20.922 3.748 1 73.25 108 TYR B N 1
ATOM 4531 C CA . TYR B 1 108 ? 6.352 -19.875 4.488 1 73.25 108 TYR B CA 1
ATOM 4532 C C . TYR B 1 108 ? 7.281 -18.688 4.758 1 73.25 108 TYR B C 1
ATOM 4534 O O . TYR B 1 108 ? 6.898 -17.531 4.57 1 73.25 108 TYR B O 1
ATOM 4542 N N . ARG B 1 109 ? 8.5 -19.031 5.172 1 80.75 109 ARG B N 1
ATOM 4543 C CA . ARG B 1 109 ? 9.477 -17.984 5.426 1 80.75 109 ARG B CA 1
ATOM 4544 C C . ARG B 1 109 ? 9.812 -17.219 4.145 1 80.75 109 ARG B C 1
ATOM 4546 O O . ARG B 1 109 ? 10.016 -16 4.172 1 80.75 109 ARG B O 1
ATOM 4553 N N . GLN B 1 110 ? 9.828 -17.891 3.098 1 80.5 110 GLN B N 1
ATOM 4554 C CA . GLN B 1 110 ? 10.109 -17.25 1.815 1 80.5 110 GLN B CA 1
ATOM 4555 C C . GLN B 1 110 ? 9.016 -16.266 1.436 1 80.5 110 GLN B C 1
ATOM 4557 O O . GLN B 1 110 ? 9.305 -15.156 0.978 1 80.5 110 GLN B O 1
ATOM 4562 N N . GLN B 1 111 ? 7.824 -16.688 1.695 1 73.8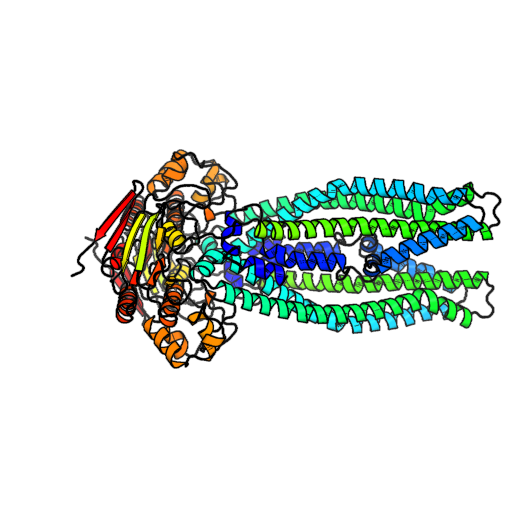1 111 GLN B N 1
ATOM 4563 C CA . GLN B 1 111 ? 6.695 -15.82 1.375 1 73.81 111 GLN B CA 1
ATOM 4564 C C . GLN B 1 111 ? 6.695 -14.57 2.252 1 73.81 111 GLN B C 1
ATOM 4566 O O . GLN B 1 111 ? 6.406 -13.477 1.776 1 73.81 111 GLN B O 1
ATOM 4571 N N . GLU B 1 112 ? 7.062 -14.836 3.43 1 77.12 112 GLU B N 1
ATOM 4572 C CA . GLU B 1 112 ? 7.148 -13.703 4.348 1 77.12 112 GLU B CA 1
ATOM 4573 C C . GLU B 1 112 ? 8.242 -12.727 3.918 1 77.12 112 GLU B C 1
ATOM 4575 O O . GLU B 1 112 ? 8.031 -11.508 3.916 1 77.12 112 GLU B O 1
ATOM 4580 N N . LYS B 1 113 ? 9.383 -13.258 3.646 1 83.5 113 LYS B N 1
ATOM 4581 C CA . LYS B 1 113 ? 10.508 -12.414 3.232 1 83.5 113 LYS B CA 1
ATOM 4582 C C . LYS B 1 113 ? 10.211 -11.711 1.913 1 83.5 113 LYS B C 1
ATOM 4584 O O . LYS B 1 113 ? 10.586 -10.555 1.724 1 83.5 113 LYS B O 1
ATOM 4589 N N . GLU B 1 114 ? 9.508 -12.344 1.093 1 79.69 114 GLU B N 1
ATOM 4590 C CA . GLU B 1 114 ? 9.117 -11.727 -0.172 1 79.69 114 GLU B CA 1
ATOM 4591 C C . GLU B 1 114 ? 8.094 -10.625 0.047 1 79.69 114 GLU B C 1
ATOM 4593 O O . GLU B 1 114 ? 8.125 -9.594 -0.631 1 79.69 114 GLU B O 1
ATOM 4598 N N . GLY B 1 115 ? 7.199 -10.953 0.899 1 74.19 115 GLY B N 1
ATOM 4599 C CA . GLY B 1 115 ? 6.23 -9.93 1.249 1 74.19 115 GLY B CA 1
ATOM 4600 C C . GLY B 1 115 ? 6.863 -8.672 1.798 1 74.19 115 GLY B C 1
ATOM 4601 O O . GLY B 1 115 ? 6.492 -7.562 1.409 1 74.19 115 GLY B O 1
ATOM 4602 N N . SER B 1 116 ? 7.785 -8.859 2.678 1 77.31 116 SER B N 1
ATOM 4603 C CA . SER B 1 116 ? 8.516 -7.719 3.234 1 77.31 116 SER B CA 1
ATOM 4604 C C . SER B 1 116 ? 9.289 -6.977 2.152 1 77.31 116 SER B C 1
ATOM 4606 O O . SER B 1 116 ? 9.383 -5.746 2.182 1 77.31 116 SER B O 1
ATOM 4608 N N . PHE B 1 117 ? 9.805 -7.715 1.274 1 81.75 117 PHE B N 1
ATOM 4609 C CA . PHE B 1 117 ? 10.531 -7.145 0.15 1 81.75 117 PHE B CA 1
ATOM 4610 C C . PHE B 1 117 ? 9.617 -6.301 -0.723 1 81.75 117 PHE B C 1
ATOM 4612 O O . PHE B 1 117 ? 9.969 -5.191 -1.118 1 81.75 117 PHE B O 1
ATOM 4619 N N . ARG B 1 118 ? 8.492 -6.781 -0.946 1 73.38 118 ARG B N 1
ATOM 4620 C CA . ARG B 1 118 ? 7.508 -6.039 -1.729 1 73.38 118 ARG B CA 1
ATOM 4621 C C . ARG B 1 118 ? 7.059 -4.781 -0.993 1 73.38 118 ARG B C 1
ATOM 4623 O O . ARG B 1 118 ? 6.902 -3.721 -1.601 1 73.38 118 ARG B O 1
ATOM 4630 N N . TYR B 1 119 ? 6.887 -5.035 0.203 1 73.31 119 TYR B N 1
ATOM 4631 C CA . TYR B 1 119 ? 6.434 -3.918 1.024 1 73.31 119 TYR B CA 1
ATOM 4632 C C . TYR B 1 119 ? 7.457 -2.789 1.025 1 73.31 119 TYR B C 1
ATOM 4634 O O . TYR B 1 119 ? 7.09 -1.612 0.972 1 73.31 119 TYR B O 1
ATOM 4642 N N . SER B 1 120 ? 8.664 -3.146 1.142 1 83 120 SER B N 1
ATOM 4643 C CA . SER B 1 120 ? 9.727 -2.148 1.147 1 83 120 SER B CA 1
ATOM 4644 C C . SER B 1 120 ? 9.742 -1.352 -0.152 1 83 120 SER B C 1
ATOM 4646 O O . SER B 1 120 ? 9.977 -0.141 -0.141 1 83 120 SER B O 1
ATOM 4648 N N . HIS B 1 121 ? 9.484 -2.016 -1.212 1 81.69 121 HIS B N 1
ATOM 4649 C CA . HIS B 1 121 ? 9.461 -1.32 -2.494 1 81.69 121 HIS B CA 1
ATOM 4650 C C . HIS B 1 121 ? 8.227 -0.431 -2.615 1 81.69 121 HIS B C 1
ATOM 4652 O O . HIS B 1 121 ? 8.297 0.658 -3.189 1 81.69 121 HIS B O 1
ATOM 4658 N N . SER B 1 122 ? 7.109 -0.917 -2.15 1 76.25 122 SER B N 1
ATOM 4659 C CA . SER B 1 122 ? 5.891 -0.111 -2.162 1 76.25 122 SER B CA 1
ATOM 4660 C C . SER B 1 122 ? 6.062 1.156 -1.331 1 76.25 122 SER B C 1
ATOM 4662 O O . SER B 1 122 ? 5.609 2.232 -1.729 1 76.25 122 SER B O 1
ATOM 4664 N N . ARG B 1 123 ? 6.746 1.017 -0.263 1 79.19 123 ARG B N 1
ATOM 4665 C CA . ARG B 1 123 ? 7.004 2.16 0.606 1 79.19 123 ARG B CA 1
ATOM 4666 C C . ARG B 1 123 ? 7.949 3.154 -0.061 1 79.19 123 ARG B C 1
ATOM 4668 O O . ARG B 1 123 ? 7.777 4.367 0.074 1 79.19 123 ARG B O 1
ATOM 4675 N N . ALA B 1 124 ? 8.984 2.602 -0.661 1 83.5 124 ALA B N 1
ATOM 4676 C CA . ALA B 1 124 ? 9.922 3.473 -1.362 1 83.5 124 ALA B CA 1
ATOM 4677 C C . ALA B 1 124 ? 9.211 4.301 -2.428 1 83.5 124 ALA B C 1
ATOM 4679 O O . ALA B 1 124 ? 9.578 5.453 -2.672 1 83.5 124 ALA B O 1
ATOM 4680 N N . ARG B 1 125 ? 8.227 3.752 -3.014 1 78.5 125 ARG B N 1
ATOM 4681 C CA . ARG B 1 125 ? 7.449 4.473 -4.016 1 78.5 125 ARG B CA 1
ATOM 4682 C C . ARG B 1 125 ? 6.555 5.523 -3.361 1 78.5 125 ARG B C 1
ATOM 4684 O O . ARG B 1 125 ? 6.453 6.648 -3.854 1 78.5 125 ARG B O 1
ATOM 4691 N N . GLU B 1 126 ? 5.938 5.152 -2.291 1 74.75 126 GLU B N 1
ATOM 4692 C CA . GLU B 1 126 ? 5.023 6.051 -1.59 1 74.75 126 GLU B CA 1
ATOM 4693 C C . GLU B 1 126 ? 5.762 7.266 -1.038 1 74.75 126 GLU B C 1
ATOM 4695 O O . GLU B 1 126 ? 5.242 8.383 -1.073 1 74.75 126 GLU B O 1
ATOM 4700 N N . TYR B 1 127 ? 6.965 6.969 -0.54 1 85.56 127 TYR B N 1
ATOM 4701 C CA . TYR B 1 127 ? 7.738 8.047 0.068 1 85.56 127 TYR B CA 1
ATOM 4702 C C . TYR B 1 127 ? 8.883 8.477 -0.844 1 85.56 127 TYR B C 1
ATOM 4704 O O . TYR B 1 127 ? 9.945 8.883 -0.369 1 85.56 127 TYR B O 1
ATOM 4712 N N . ALA B 1 128 ? 8.711 8.328 -2.102 1 84.25 128 ALA B N 1
ATOM 4713 C CA . ALA B 1 128 ? 9.766 8.609 -3.074 1 84.25 128 ALA B CA 1
ATOM 4714 C C . ALA B 1 128 ? 10.258 10.047 -2.947 1 84.25 128 ALA B C 1
ATOM 4716 O O . ALA B 1 128 ? 11.461 10.305 -2.979 1 84.25 128 ALA B O 1
ATOM 4717 N N . GLU B 1 129 ? 9.344 10.984 -2.766 1 84.62 129 GLU B N 1
ATOM 4718 C CA . GLU B 1 129 ? 9.727 12.391 -2.682 1 84.62 129 GLU B CA 1
ATOM 4719 C C . GLU B 1 129 ? 10.547 12.664 -1.424 1 84.62 129 GLU B C 1
ATOM 4721 O O . GLU B 1 129 ? 11.578 13.336 -1.481 1 84.62 129 GLU B O 1
ATOM 4726 N N . SER B 1 130 ? 10.047 12.109 -0.349 1 88.25 130 SER B N 1
ATOM 4727 C CA . SER B 1 130 ? 10.766 12.312 0.904 1 88.25 130 SER B CA 1
ATOM 4728 C C . SER B 1 130 ? 12.164 11.711 0.842 1 88.25 130 SER B C 1
ATOM 4730 O O . SER B 1 130 ? 13.133 12.312 1.309 1 88.25 130 SER B O 1
ATOM 4732 N N . ILE B 1 131 ? 12.273 10.547 0.285 1 89.94 131 ILE B N 1
ATOM 4733 C CA . ILE B 1 131 ? 13.57 9.883 0.162 1 89.94 131 ILE B CA 1
ATOM 4734 C C . ILE B 1 131 ? 14.484 10.695 -0.749 1 89.94 131 ILE B C 1
ATOM 4736 O O . ILE B 1 131 ? 15.672 10.859 -0.46 1 89.94 131 ILE B O 1
ATOM 4740 N N . ALA B 1 132 ? 13.938 11.211 -1.788 1 86.5 132 ALA B N 1
ATOM 4741 C CA . ALA B 1 132 ? 14.711 12.023 -2.721 1 86.5 132 ALA B CA 1
ATOM 4742 C C . ALA B 1 132 ? 15.18 13.32 -2.064 1 86.5 132 ALA B C 1
ATOM 4744 O O . ALA B 1 132 ? 16.312 13.758 -2.281 1 86.5 132 ALA B O 1
ATOM 4745 N N . PHE B 1 133 ? 14.297 13.867 -1.276 1 86.56 133 PHE B N 1
ATOM 4746 C CA . PHE B 1 133 ? 14.656 15.086 -0.56 1 86.56 133 PHE B CA 1
ATOM 4747 C C . PHE B 1 133 ? 15.805 14.82 0.406 1 86.56 133 PHE B C 1
ATOM 4749 O O . PHE B 1 133 ? 16.781 15.578 0.445 1 86.56 133 PHE B O 1
ATOM 4756 N N . TYR B 1 134 ? 15.734 13.727 1.055 1 88.5 134 TYR B N 1
ATOM 4757 C CA . TYR B 1 134 ? 16.781 13.391 2.016 1 88.5 134 TYR B CA 1
ATOM 4758 C C . TYR B 1 134 ? 18.031 12.906 1.305 1 88.5 134 TYR B C 1
ATOM 4760 O O . TYR B 1 134 ? 19.094 12.797 1.92 1 88.5 134 TYR B O 1
ATOM 4768 N N . ARG B 1 135 ? 17.922 12.648 0.064 1 87.19 135 ARG B N 1
ATOM 4769 C CA . ARG B 1 135 ? 19 12.016 -0.686 1 87.19 135 ARG B CA 1
ATOM 4770 C C . ARG B 1 135 ? 19.422 10.695 -0.048 1 87.19 135 ARG B C 1
ATOM 4772 O O . ARG B 1 135 ? 20.609 10.453 0.166 1 87.19 135 ARG B O 1
ATOM 4779 N N . GLY B 1 136 ? 18.406 9.953 0.342 1 87.5 136 GLY B N 1
ATOM 4780 C CA . GLY B 1 136 ? 18.656 8.688 1.015 1 87.5 136 GLY B CA 1
ATOM 4781 C C . GLY B 1 136 ? 18.688 7.508 0.066 1 87.5 136 GLY B C 1
ATOM 4782 O O . GLY B 1 136 ? 18.438 6.371 0.472 1 87.5 136 GLY B O 1
ATOM 4783 N N . GLU B 1 137 ? 19.125 7.73 -1.163 1 88.25 137 GLU B N 1
ATOM 4784 C CA . GLU B 1 137 ? 19.094 6.676 -2.174 1 88.25 137 GLU B CA 1
ATOM 4785 C C . GLU B 1 137 ? 20.062 5.555 -1.83 1 88.25 137 GLU B C 1
ATOM 4787 O O . GLU B 1 137 ? 19.734 4.375 -1.974 1 88.25 137 GLU B O 1
ATOM 4792 N N . THR B 1 138 ? 21.219 5.906 -1.405 1 87.19 138 THR B N 1
ATOM 4793 C CA . THR B 1 138 ? 22.234 4.906 -1.107 1 87.19 138 THR B CA 1
ATOM 4794 C C . THR B 1 138 ? 21.812 4.039 0.075 1 87.19 138 THR B C 1
ATOM 4796 O O . THR B 1 138 ? 21.953 2.814 0.036 1 87.19 138 THR B O 1
ATOM 4799 N N . GLU B 1 139 ? 21.312 4.707 1.064 1 87.94 139 GLU B N 1
ATOM 4800 C CA . GLU B 1 139 ? 20.875 3.953 2.236 1 87.94 139 GLU B CA 1
ATOM 4801 C C . GLU B 1 139 ? 19.703 3.041 1.898 1 87.94 139 GLU B C 1
ATOM 4803 O O . GLU B 1 139 ? 19.656 1.891 2.34 1 87.94 139 GLU B O 1
ATOM 4808 N N . GLU B 1 140 ? 18.734 3.564 1.146 1 89 140 GLU B N 1
ATOM 4809 C CA . GLU B 1 140 ? 17.578 2.754 0.755 1 89 140 GLU B CA 1
ATOM 4810 C C . GLU B 1 140 ? 18.016 1.565 -0.103 1 89 140 GLU B C 1
ATOM 4812 O O . GLU B 1 140 ? 17.5 0.456 0.064 1 89 140 GLU B O 1
ATOM 4817 N N . ARG B 1 141 ? 18.953 1.836 -1.017 1 88.25 141 ARG B N 1
ATOM 4818 C CA . ARG B 1 141 ? 19.453 0.764 -1.866 1 88.25 141 ARG B CA 1
ATOM 4819 C C . ARG B 1 141 ? 20.141 -0.319 -1.034 1 88.25 141 ARG B C 1
ATOM 4821 O O . ARG B 1 141 ? 19.938 -1.511 -1.273 1 88.25 141 ARG B O 1
ATOM 4828 N N . THR B 1 142 ? 20.953 0.117 -0.106 1 88.31 142 THR B N 1
ATOM 4829 C CA . THR B 1 142 ? 21.672 -0.833 0.737 1 88.31 142 THR B CA 1
ATOM 4830 C C . THR B 1 142 ? 20.688 -1.68 1.549 1 88.31 142 THR B C 1
ATOM 4832 O O . THR B 1 142 ? 20.859 -2.896 1.654 1 88.31 142 THR B O 1
ATOM 4835 N N . ARG B 1 143 ? 19.703 -1.037 2.084 1 87.31 143 ARG B N 1
ATOM 4836 C CA . ARG B 1 143 ? 18.719 -1.757 2.887 1 87.31 143 ARG B CA 1
ATOM 4837 C C . ARG B 1 143 ? 17.906 -2.711 2.023 1 87.31 143 ARG B C 1
ATOM 4839 O O . ARG B 1 143 ? 17.609 -3.832 2.439 1 87.31 143 ARG B O 1
ATOM 4846 N N . MET B 1 144 ? 17.547 -2.281 0.873 1 88.31 144 MET B N 1
ATOM 4847 C CA . MET B 1 144 ? 16.781 -3.127 -0.031 1 88.31 144 MET B CA 1
ATOM 4848 C C . MET B 1 144 ? 17.625 -4.301 -0.53 1 88.31 144 MET B C 1
ATOM 4850 O O . MET B 1 144 ? 17.094 -5.398 -0.724 1 88.31 144 MET B O 1
ATOM 4854 N N . GLN B 1 145 ? 18.891 -4.066 -0.804 1 88.69 145 GLN B N 1
ATOM 4855 C CA . GLN B 1 145 ? 19.766 -5.145 -1.234 1 88.69 145 GLN B CA 1
ATOM 4856 C C . GLN B 1 145 ? 19.953 -6.176 -0.125 1 88.69 145 GLN B C 1
ATOM 4858 O O . GLN B 1 145 ? 20.078 -7.371 -0.396 1 88.69 145 GLN B O 1
ATOM 4863 N N . ALA B 1 146 ? 20.016 -5.637 1.09 1 87.75 146 ALA B N 1
ATOM 4864 C CA . ALA B 1 146 ? 20.109 -6.559 2.217 1 87.75 146 ALA B CA 1
ATOM 4865 C C . ALA B 1 146 ? 18.859 -7.426 2.33 1 87.75 146 ALA B C 1
ATOM 4867 O O . ALA B 1 146 ? 18.953 -8.625 2.596 1 87.75 146 ALA B O 1
ATOM 4868 N N . GLN B 1 147 ? 17.734 -6.793 2.154 1 87.5 147 GLN B N 1
ATOM 4869 C CA . GLN B 1 147 ? 16.484 -7.551 2.186 1 87.5 147 GLN B CA 1
ATOM 4870 C C . GLN B 1 147 ? 16.438 -8.57 1.05 1 87.5 147 GLN B C 1
ATOM 4872 O O . GLN B 1 147 ? 15.953 -9.688 1.234 1 87.5 147 GLN B O 1
ATOM 4877 N N . PHE B 1 148 ? 16.938 -8.172 -0.15 1 89.44 148 PHE B N 1
ATOM 4878 C CA . PHE B 1 148 ? 16.984 -9.086 -1.283 1 89.44 148 PHE B CA 1
ATOM 4879 C C . PHE B 1 148 ? 17.906 -10.266 -0.989 1 89.44 148 PHE B C 1
ATOM 4881 O O . PHE B 1 148 ? 17.609 -11.406 -1.367 1 89.44 148 PHE B O 1
ATOM 4888 N N . GLN B 1 149 ? 18.953 -9.984 -0.381 1 89.88 149 GLN B N 1
ATOM 4889 C CA . GLN B 1 149 ? 19.891 -11.062 -0.05 1 89.88 149 GLN B CA 1
ATOM 4890 C C . GLN B 1 149 ? 19.234 -12.078 0.886 1 89.88 149 GLN B C 1
ATOM 4892 O O . GLN B 1 149 ? 19.484 -13.281 0.776 1 89.88 149 GLN B O 1
ATOM 4897 N N . ASP B 1 150 ? 18.438 -11.594 1.796 1 89.38 150 ASP B N 1
ATOM 4898 C CA . ASP B 1 150 ? 17.719 -12.492 2.688 1 89.38 150 ASP B CA 1
ATOM 4899 C C . ASP B 1 150 ? 16.734 -13.359 1.908 1 89.38 150 ASP B C 1
ATOM 4901 O O . ASP B 1 150 ? 16.609 -14.555 2.168 1 89.38 150 ASP B O 1
ATOM 4905 N N . VAL B 1 151 ? 16.031 -12.766 0.977 1 87.56 151 VAL B N 1
ATOM 4906 C CA . VAL B 1 151 ? 15.086 -13.492 0.136 1 87.56 151 VAL B CA 1
ATOM 4907 C C . VAL B 1 151 ? 15.836 -14.516 -0.715 1 87.56 151 VAL B C 1
ATOM 4909 O O . VAL B 1 151 ? 15.406 -15.664 -0.85 1 87.56 151 VAL B O 1
ATOM 4912 N N . TYR B 1 152 ? 17 -14.078 -1.244 1 88.06 152 TYR B N 1
ATOM 4913 C CA . TYR B 1 152 ? 17.797 -14.93 -2.115 1 88.06 152 TYR B CA 1
ATOM 4914 C C . TYR B 1 152 ? 18.344 -16.141 -1.35 1 88.06 152 TYR B C 1
ATOM 4916 O O . TYR B 1 152 ? 18.344 -17.25 -1.858 1 88.06 152 TYR B O 1
ATOM 4924 N N . THR B 1 153 ? 18.828 -15.898 -0.149 1 90.44 153 THR B N 1
ATOM 4925 C CA . THR B 1 153 ? 19.391 -16.969 0.657 1 90.44 153 THR B CA 1
ATOM 4926 C C . THR B 1 153 ? 18.312 -18 1.012 1 90.44 153 THR B C 1
ATOM 4928 O O . THR B 1 153 ? 18.547 -19.203 0.899 1 90.44 153 THR B O 1
ATOM 4931 N N . ASN B 1 154 ? 17.188 -17.516 1.399 1 88.44 154 ASN B N 1
ATOM 4932 C CA . ASN B 1 154 ? 16.109 -18.422 1.711 1 88.44 154 ASN B CA 1
ATOM 4933 C C . ASN B 1 154 ? 15.602 -19.156 0.461 1 88.44 154 ASN B C 1
ATOM 4935 O O . ASN B 1 154 ? 15.227 -20.328 0.523 1 88.44 154 ASN B O 1
ATOM 4939 N N . GLN B 1 155 ? 15.586 -18.516 -0.636 1 86.25 155 GLN B N 1
ATOM 4940 C CA . GLN B 1 155 ? 15.164 -19.125 -1.894 1 86.25 155 GLN B CA 1
ATOM 4941 C C . GLN B 1 155 ? 16.141 -20.219 -2.32 1 86.25 155 GLN B C 1
ATOM 4943 O O . GLN B 1 155 ? 15.719 -21.25 -2.859 1 86.25 155 GLN B O 1
ATOM 4948 N N . THR B 1 156 ? 17.406 -19.984 -2.15 1 85.81 156 THR B N 1
ATOM 4949 C CA . THR B 1 156 ? 18.406 -20.984 -2.492 1 85.81 156 THR B CA 1
ATOM 4950 C C . THR B 1 156 ? 18.219 -22.234 -1.632 1 85.81 156 THR B C 1
ATOM 4952 O O . THR B 1 156 ? 18.344 -23.359 -2.127 1 85.81 156 THR B O 1
ATOM 4955 N N . HIS B 1 157 ? 17.844 -22.016 -0.357 1 85.62 157 HIS B N 1
ATOM 4956 C CA . HIS B 1 157 ? 17.562 -23.141 0.516 1 85.62 157 HIS B CA 1
ATOM 4957 C C . HIS B 1 157 ? 16.312 -23.875 0.069 1 85.62 157 HIS B C 1
ATOM 4959 O O . HIS B 1 157 ? 16.281 -25.109 0.05 1 85.62 157 HIS B O 1
ATOM 4965 N N . LEU B 1 158 ? 15.359 -23.094 -0.279 1 79.81 158 LEU B N 1
ATOM 4966 C CA . LEU B 1 158 ? 14.109 -23.688 -0.746 1 79.81 158 LEU B CA 1
ATOM 4967 C C . LEU B 1 158 ? 14.328 -24.453 -2.047 1 79.81 158 LEU B C 1
ATOM 4969 O O . LEU B 1 158 ? 13.797 -25.562 -2.219 1 79.81 158 LEU B O 1
ATOM 4973 N N . ALA B 1 159 ? 15.094 -23.875 -2.934 1 76.94 159 ALA B N 1
ATOM 4974 C CA . ALA B 1 159 ? 15.375 -24.516 -4.219 1 76.94 159 ALA B CA 1
ATOM 4975 C C . ALA B 1 159 ? 16.156 -25.812 -4.027 1 76.94 159 ALA B C 1
ATOM 4977 O O . ALA B 1 159 ? 15.898 -26.812 -4.703 1 76.94 159 ALA B O 1
ATOM 4978 N N . LEU B 1 160 ? 17.094 -25.844 -3.174 1 80.38 160 LEU B N 1
ATOM 4979 C CA . LEU B 1 160 ? 17.906 -27.047 -2.916 1 80.38 160 LEU B CA 1
ATOM 4980 C C . LEU B 1 160 ? 17.047 -28.156 -2.312 1 80.38 160 LEU B C 1
ATOM 4982 O O . LEU B 1 160 ? 17.125 -29.297 -2.752 1 80.38 160 LEU B O 1
ATOM 4986 N N . PHE B 1 161 ? 16.234 -27.766 -1.401 1 76.12 161 PHE B N 1
ATOM 4987 C CA . PHE B 1 161 ? 15.383 -28.766 -0.779 1 76.12 161 PHE B CA 1
ATOM 4988 C C . PHE B 1 161 ? 14.344 -29.281 -1.766 1 76.12 161 PHE B C 1
ATOM 4990 O O . PHE B 1 161 ? 14.023 -30.469 -1.781 1 76.12 161 PHE B O 1
ATOM 4997 N N . SER B 1 162 ? 13.828 -28.391 -2.547 1 71.62 162 SER B N 1
ATOM 4998 C CA . SER B 1 162 ? 12.867 -28.781 -3.564 1 71.62 162 SER B CA 1
ATOM 4999 C C . SER B 1 162 ? 13.508 -29.688 -4.609 1 71.62 162 SER B C 1
ATOM 5001 O O . SER B 1 162 ? 12.875 -30.625 -5.098 1 71.62 162 SER B O 1
ATOM 5003 N N . ALA B 1 163 ? 14.758 -29.391 -4.922 1 71.94 163 ALA B N 1
ATOM 5004 C CA . ALA B 1 163 ? 15.484 -30.234 -5.863 1 71.94 163 ALA B CA 1
ATOM 5005 C C . ALA B 1 163 ? 15.688 -31.641 -5.301 1 71.94 163 ALA B C 1
ATOM 5007 O O . ALA B 1 163 ? 15.531 -32.625 -6.016 1 71.94 163 ALA B O 1
ATOM 5008 N N . VAL B 1 164 ? 15.969 -31.688 -4.09 1 71.81 164 VAL B N 1
ATOM 5009 C CA . VAL B 1 164 ? 16.141 -33 -3.436 1 71.81 164 VAL B CA 1
ATOM 5010 C C . VAL B 1 164 ? 14.82 -33.75 -3.416 1 71.81 164 VAL B C 1
ATOM 5012 O O . VAL B 1 164 ? 14.773 -34.938 -3.727 1 71.81 164 VAL B O 1
ATOM 5015 N N . CYS B 1 165 ? 13.789 -33 -3.062 1 69.5 165 CYS B N 1
ATOM 5016 C CA . CYS B 1 165 ? 12.477 -33.625 -3.037 1 69.5 165 CYS B CA 1
ATOM 5017 C C . CYS B 1 165 ? 12.07 -34.125 -4.426 1 69.5 165 CYS B C 1
ATOM 5019 O O . CYS B 1 165 ? 11.523 -35.219 -4.578 1 69.5 165 CYS B O 1
ATOM 5021 N N . SER B 1 166 ? 12.367 -33.312 -5.391 1 69.12 166 SER B N 1
ATOM 5022 C CA . SER B 1 166 ? 12.031 -33.688 -6.762 1 69.12 166 SER B CA 1
ATOM 5023 C C . SER B 1 166 ? 12.852 -34.906 -7.211 1 69.12 166 SER B C 1
ATOM 5025 O O . SER B 1 166 ? 12.336 -35.781 -7.918 1 69.12 166 SER B O 1
ATOM 5027 N N . PHE B 1 167 ? 14.008 -34.938 -6.801 1 68.5 167 PHE B N 1
ATOM 5028 C CA . PHE B 1 167 ? 14.875 -36.062 -7.121 1 68.5 167 PHE B CA 1
ATOM 5029 C C . PHE B 1 167 ? 14.359 -37.344 -6.469 1 68.5 167 PHE B C 1
ATOM 5031 O O . PHE B 1 167 ? 14.242 -38.375 -7.125 1 68.5 167 PHE B O 1
ATOM 5038 N N . VAL B 1 168 ? 14.055 -37.219 -5.254 1 66.88 168 VAL B N 1
ATOM 5039 C CA . VAL B 1 168 ? 13.539 -38.375 -4.523 1 66.88 168 VAL B CA 1
ATOM 5040 C C . VAL B 1 168 ? 12.227 -38.844 -5.148 1 66.88 168 VAL B C 1
ATOM 5042 O O . VAL B 1 168 ? 12.023 -40.031 -5.359 1 66.88 168 VAL B O 1
ATOM 5045 N N . SER B 1 169 ? 11.414 -37.812 -5.5 1 68 169 SER B N 1
ATOM 5046 C CA . SER B 1 169 ? 10.148 -38.156 -6.137 1 68 169 SER B CA 1
ATOM 5047 C C . SER B 1 169 ? 10.359 -38.812 -7.5 1 68 169 SER B C 1
ATOM 5049 O O . SER B 1 169 ? 9.641 -39.719 -7.871 1 68 169 SER B O 1
ATOM 5051 N N . GLY B 1 170 ? 11.367 -38.281 -8.164 1 65 170 GLY B N 1
ATOM 5052 C CA . GLY B 1 170 ? 11.711 -38.875 -9.445 1 65 170 GLY B CA 1
ATOM 5053 C C . GLY B 1 170 ? 12.195 -40.312 -9.344 1 65 170 GLY B C 1
ATOM 5054 O O . GLY B 1 170 ? 11.797 -41.156 -10.133 1 65 170 GLY B O 1
ATOM 5055 N N . VAL B 1 171 ? 12.953 -40.562 -8.391 1 63.31 171 VAL B N 1
ATOM 5056 C CA . VAL B 1 171 ? 13.477 -41.906 -8.172 1 63.31 171 VAL B CA 1
ATOM 5057 C C . VAL B 1 171 ? 12.336 -42.844 -7.785 1 63.31 171 VAL B C 1
ATOM 5059 O O . VAL B 1 171 ? 12.25 -43.969 -8.297 1 63.31 171 VAL B O 1
ATOM 5062 N N . ILE B 1 172 ? 11.508 -42.344 -6.98 1 66.25 172 ILE B N 1
ATOM 5063 C CA . ILE B 1 172 ? 10.375 -43.125 -6.547 1 66.25 172 ILE B CA 1
ATOM 5064 C C . ILE B 1 172 ? 9.477 -43.438 -7.742 1 66.25 172 ILE B C 1
ATOM 5066 O O . ILE B 1 172 ? 9.047 -44.562 -7.934 1 66.25 172 ILE B O 1
ATOM 5070 N N . GLN B 1 173 ? 9.281 -42.438 -8.562 1 65.12 173 GLN B N 1
ATOM 5071 C CA . GLN B 1 173 ? 8.414 -42.594 -9.727 1 65.12 173 GLN B CA 1
ATOM 5072 C C . GLN B 1 173 ? 9.008 -43.594 -10.727 1 65.12 173 GLN B C 1
ATOM 5074 O O . GLN B 1 173 ? 8.312 -44.469 -11.242 1 65.12 173 GLN B O 1
ATOM 5079 N N . ASN B 1 174 ? 10.281 -43.469 -10.953 1 62.38 174 ASN B N 1
ATOM 5080 C CA . ASN B 1 174 ? 10.938 -44.375 -11.906 1 62.38 174 ASN B CA 1
ATOM 5081 C C . ASN B 1 174 ? 11.016 -45.781 -11.375 1 62.38 174 ASN B C 1
ATOM 5083 O O . ASN B 1 174 ? 10.82 -46.75 -12.125 1 62.38 174 ASN B O 1
ATOM 5087 N N . CYS B 1 175 ? 11.297 -45.906 -10.164 1 62.88 175 CYS B N 1
ATOM 5088 C CA . CYS B 1 175 ? 11.391 -47.219 -9.547 1 62.88 175 CYS B CA 1
ATOM 5089 C C . CYS B 1 175 ? 10.031 -47.906 -9.539 1 62.88 175 CYS B C 1
ATOM 5091 O O . CYS B 1 175 ? 9.945 -49.094 -9.82 1 62.88 175 CYS B O 1
ATOM 5093 N N . THR B 1 176 ? 9.062 -47.031 -9.352 1 64.31 176 THR B N 1
ATOM 5094 C CA . THR B 1 176 ? 7.738 -47.625 -9.211 1 64.31 176 THR B CA 1
ATOM 5095 C C . THR B 1 176 ? 7.125 -47.906 -10.586 1 64.31 176 THR B C 1
ATOM 5097 O O . THR B 1 176 ? 6.336 -48.844 -10.75 1 64.31 176 THR B O 1
ATOM 5100 N N . SER B 1 177 ? 7.395 -47.031 -11.555 1 61.94 177 SER B N 1
ATOM 5101 C CA . SER B 1 177 ? 6.742 -47.188 -12.852 1 61.94 177 SER B CA 1
ATOM 5102 C C . SER B 1 177 ? 7.422 -48.25 -13.711 1 61.94 177 SER B C 1
ATOM 5104 O O . SER B 1 177 ? 6.77 -48.906 -14.508 1 61.94 177 SER B O 1
ATOM 5106 N N . TYR B 1 178 ? 8.656 -48.312 -13.578 1 59.12 178 TYR B N 1
ATOM 5107 C CA . TYR B 1 178 ? 9.305 -49.125 -14.609 1 59.12 178 TYR B CA 1
ATOM 5108 C C . TYR B 1 178 ? 10.039 -50.312 -13.984 1 59.12 178 TYR B C 1
ATOM 5110 O O . TYR B 1 178 ? 9.93 -51.438 -14.477 1 59.12 178 TYR B O 1
ATOM 5118 N N . ILE B 1 179 ? 10.727 -50 -12.93 1 59.38 179 ILE B N 1
ATOM 5119 C CA . ILE B 1 179 ? 11.703 -51 -12.508 1 59.38 179 ILE B CA 1
ATOM 5120 C C . ILE B 1 179 ? 11.031 -52.031 -11.625 1 59.38 179 ILE B C 1
ATOM 5122 O O . ILE B 1 179 ? 11.188 -53.25 -11.852 1 59.38 179 ILE B O 1
ATOM 5126 N N . LEU B 1 180 ? 10.203 -51.562 -10.766 1 63.44 180 LEU B N 1
ATOM 5127 C CA . LEU B 1 180 ? 9.734 -52.469 -9.719 1 63.44 180 LEU B CA 1
ATOM 5128 C C . LEU B 1 180 ? 8.688 -53.406 -10.273 1 63.44 180 LEU B C 1
ATOM 5130 O O . LEU B 1 180 ? 8.727 -54.625 -9.992 1 63.44 180 LEU B O 1
ATOM 5134 N N . PRO B 1 181 ? 7.762 -52.875 -11.117 1 64.19 181 PRO B N 1
ATOM 5135 C CA . PRO B 1 181 ? 6.773 -53.844 -11.602 1 64.19 181 PRO B CA 1
ATOM 5136 C C . PRO B 1 181 ? 7.398 -54.938 -12.453 1 64.19 181 PRO B C 1
ATOM 5138 O O . PRO B 1 181 ? 7.027 -56.094 -12.328 1 64.19 181 PRO B O 1
ATOM 5141 N N . GLY B 1 182 ? 8.414 -54.594 -13.297 1 64.75 182 GLY B N 1
ATOM 5142 C CA . GLY B 1 182 ? 9.031 -55.594 -14.148 1 64.75 182 GLY B CA 1
ATOM 5143 C C . GLY B 1 182 ? 9.805 -56.625 -13.367 1 64.75 182 GLY B C 1
ATOM 5144 O O . GLY B 1 182 ? 9.648 -57.844 -13.609 1 64.75 182 GLY B O 1
ATOM 5145 N N . VAL B 1 183 ? 10.523 -56.094 -12.461 1 65 183 VAL B N 1
ATOM 5146 C CA . VAL B 1 183 ? 11.398 -57 -11.719 1 65 183 VAL B CA 1
ATOM 5147 C C . VAL B 1 183 ? 10.57 -57.844 -10.742 1 65 183 VAL B C 1
ATOM 5149 O O . VAL B 1 183 ? 10.781 -59.031 -10.617 1 65 183 VAL B O 1
ATOM 5152 N N . LEU B 1 184 ? 9.648 -57.188 -10.203 1 65.5 184 LEU B N 1
ATOM 5153 C CA . LEU B 1 184 ? 8.883 -57.875 -9.172 1 65.5 184 LEU B CA 1
ATOM 5154 C C . LEU B 1 184 ? 7.953 -58.938 -9.789 1 65.5 184 LEU B C 1
ATOM 5156 O O . LEU B 1 184 ? 7.762 -60 -9.227 1 65.5 184 LEU B O 1
ATOM 5160 N N . VAL B 1 185 ? 7.438 -58.594 -10.953 1 66.69 185 VAL B N 1
ATOM 5161 C CA . VAL B 1 185 ? 6.543 -59.531 -11.602 1 66.69 185 VAL B CA 1
ATOM 5162 C C . VAL B 1 185 ? 7.328 -60.75 -12.047 1 66.69 185 VAL B C 1
ATOM 5164 O O . VAL B 1 185 ? 6.848 -61.906 -11.93 1 66.69 185 VAL B O 1
ATOM 5167 N N . LYS B 1 186 ? 8.492 -60.438 -12.523 1 68.94 186 LYS B N 1
ATOM 5168 C CA . LYS B 1 186 ? 9.297 -61.594 -12.969 1 68.94 186 LYS B CA 1
ATOM 5169 C C . LYS B 1 186 ? 9.711 -62.469 -11.797 1 68.94 186 LYS B C 1
ATOM 5171 O O . LYS B 1 186 ? 9.742 -63.688 -11.914 1 68.94 186 LYS B O 1
ATOM 5176 N N . LEU B 1 187 ? 9.961 -61.812 -10.789 1 67.38 187 LEU B N 1
ATOM 5177 C CA . LEU B 1 187 ? 10.414 -62.562 -9.617 1 67.38 187 LEU B CA 1
ATOM 5178 C C . LEU B 1 187 ? 9.266 -63.344 -8.984 1 67.38 187 LEU B C 1
ATOM 5180 O O . LEU B 1 187 ? 9.469 -64.438 -8.461 1 67.38 187 LEU B O 1
ATOM 5184 N N . LEU B 1 188 ? 8.078 -62.812 -9.125 1 65.19 188 LEU B N 1
ATOM 5185 C CA . LEU B 1 188 ? 6.969 -63.438 -8.398 1 65.19 188 LEU B CA 1
ATOM 5186 C C . LEU B 1 188 ? 6.234 -64.438 -9.281 1 65.19 188 LEU B C 1
ATOM 5188 O O . LEU B 1 188 ? 5.535 -65.312 -8.766 1 65.19 188 LEU B O 1
ATOM 5192 N N . THR B 1 189 ? 6.309 -64.125 -10.609 1 64.5 189 THR B N 1
ATOM 5193 C CA . THR B 1 189 ? 5.688 -65.125 -11.484 1 64.5 189 THR B CA 1
ATOM 5194 C C . THR B 1 189 ? 6.707 -65.688 -12.477 1 64.5 189 THR B C 1
ATOM 5196 O O . THR B 1 189 ? 6.648 -65.375 -13.672 1 64.5 189 THR B O 1
ATOM 5199 N N . PRO B 1 190 ? 7.664 -66.375 -12.039 1 63.34 190 PRO B N 1
ATOM 5200 C CA . PRO B 1 190 ? 8.695 -66.938 -12.938 1 63.34 190 PRO B CA 1
ATOM 5201 C C . PRO B 1 190 ? 8.109 -67.812 -14.055 1 63.34 190 PRO B C 1
ATOM 5203 O O . PRO B 1 190 ? 8.664 -67.812 -15.156 1 63.34 190 PRO B O 1
ATOM 5206 N N . ASP B 1 191 ? 6.945 -68.5 -13.68 1 64.88 191 ASP B N 1
ATOM 5207 C CA . ASP B 1 191 ? 6.426 -69.5 -14.641 1 64.88 191 ASP B CA 1
ATOM 5208 C C . ASP B 1 191 ? 5.332 -68.875 -15.508 1 64.88 191 ASP B C 1
ATOM 5210 O O . ASP B 1 191 ? 4.676 -69.562 -16.281 1 64.88 191 ASP B O 1
ATOM 5214 N N . ALA B 1 192 ? 5.152 -67.625 -15.359 1 63.59 192 ALA B N 1
ATOM 5215 C CA . ALA B 1 192 ? 4.031 -67 -16.078 1 63.59 192 ALA B CA 1
ATOM 5216 C C . ALA B 1 192 ? 4.371 -66.812 -17.562 1 63.59 192 ALA B C 1
ATOM 5218 O O . ALA B 1 192 ? 5.523 -66.562 -17.922 1 63.59 192 ALA B O 1
ATOM 5219 N N . ASP B 1 193 ? 3.412 -67.25 -18.359 1 70.69 193 ASP B N 1
ATOM 5220 C CA . ASP B 1 193 ? 3.514 -67 -19.797 1 70.69 193 ASP B CA 1
ATOM 5221 C C . ASP B 1 193 ? 3.775 -65.562 -20.125 1 70.69 193 ASP B C 1
ATOM 5223 O O . ASP B 1 193 ? 3.404 -64.688 -19.359 1 70.69 193 ASP B O 1
ATOM 5227 N N . PRO B 1 194 ? 4.723 -65.25 -21.031 1 71.38 194 PRO B N 1
ATOM 5228 C CA . PRO B 1 194 ? 5.094 -63.906 -21.422 1 71.38 194 PRO B CA 1
ATOM 5229 C C . PRO B 1 194 ? 3.885 -63 -21.562 1 71.38 194 PRO B C 1
ATOM 5231 O O . PRO B 1 194 ? 3.957 -61.812 -21.234 1 71.38 194 PRO B O 1
ATOM 5234 N N . GLN B 1 195 ? 2.756 -63.625 -22.047 1 65.5 195 GLN B N 1
ATOM 5235 C CA . GLN B 1 195 ? 1.562 -62.812 -22.188 1 65.5 195 GLN B CA 1
ATOM 5236 C C . GLN B 1 195 ? 1.003 -62.375 -20.828 1 65.5 195 GLN B C 1
ATOM 5238 O O . GLN B 1 195 ? 0.626 -61.219 -20.641 1 65.5 195 GLN B O 1
ATOM 5243 N N . GLN B 1 196 ? 1.022 -63.375 -19.953 1 69.12 196 GLN B N 1
ATOM 5244 C CA . GLN B 1 196 ? 0.512 -63.094 -18.609 1 69.12 196 GLN B CA 1
ATOM 5245 C C . GLN B 1 196 ? 1.408 -62.125 -17.875 1 69.12 196 GLN B C 1
ATOM 5247 O O . GLN B 1 196 ? 0.918 -61.25 -17.141 1 69.12 196 GLN B O 1
ATOM 5252 N N . TYR B 1 197 ? 2.641 -62.188 -18.219 1 70.5 197 TYR B N 1
ATOM 5253 C CA . TYR B 1 197 ? 3.607 -61.281 -17.594 1 70.5 197 TYR B CA 1
ATOM 5254 C C . TYR B 1 197 ? 3.348 -59.844 -18.016 1 70.5 197 TYR B C 1
ATOM 5256 O O . TYR B 1 197 ? 3.381 -58.938 -17.172 1 70.5 197 TYR B O 1
ATOM 5264 N N . ASN B 1 198 ? 3.029 -59.656 -19.203 1 70.44 198 ASN B N 1
ATOM 5265 C CA . ASN B 1 198 ? 2.82 -58.281 -19.703 1 70.44 198 ASN B CA 1
ATOM 5266 C C . ASN B 1 198 ? 1.543 -57.688 -19.141 1 70.44 198 ASN B C 1
ATOM 5268 O O . ASN B 1 198 ? 1.502 -56.469 -18.859 1 70.44 198 ASN B O 1
ATOM 5272 N N . ILE B 1 199 ? 0.612 -58.562 -18.969 1 68.56 199 ILE B N 1
ATOM 5273 C CA . ILE B 1 199 ? -0.654 -58.062 -18.438 1 68.56 199 ILE B CA 1
ATOM 5274 C C . ILE B 1 199 ? -0.481 -57.688 -16.969 1 68.56 199 ILE B C 1
ATOM 5276 O O . ILE B 1 199 ? -0.936 -56.625 -16.547 1 68.56 199 ILE B O 1
ATOM 5280 N N . ILE B 1 200 ? 0.241 -58.5 -16.266 1 69.94 200 ILE B N 1
ATOM 5281 C CA . ILE B 1 200 ? 0.448 -58.25 -14.836 1 69.94 200 ILE B CA 1
ATOM 5282 C C . ILE B 1 200 ? 1.319 -57 -14.672 1 69.94 200 ILE B C 1
ATOM 5284 O O . ILE B 1 200 ? 1.044 -56.156 -13.812 1 69.94 200 ILE B O 1
ATOM 5288 N N . ASN B 1 201 ? 2.281 -56.875 -15.508 1 69.44 201 ASN B N 1
ATOM 5289 C CA . ASN B 1 201 ? 3.17 -55.719 -15.445 1 69.44 201 ASN B CA 1
ATOM 5290 C C . ASN B 1 201 ? 2.428 -54.406 -15.758 1 69.44 201 ASN B C 1
ATOM 5292 O O . ASN B 1 201 ? 2.658 -53.406 -15.109 1 69.44 201 ASN B O 1
ATOM 5296 N N . SER B 1 202 ? 1.551 -54.5 -16.688 1 69 202 SER B N 1
ATOM 5297 C CA . SER B 1 202 ? 0.786 -53.312 -17.062 1 69 202 SER B CA 1
ATOM 5298 C C . SER B 1 202 ? -0.183 -52.906 -15.961 1 69 202 SER B C 1
ATOM 5300 O O . SER B 1 202 ? -0.341 -51.719 -15.672 1 69 202 SER B O 1
ATOM 5302 N N . ASP B 1 203 ? -0.722 -53.938 -15.312 1 68.25 203 ASP B N 1
ATOM 5303 C CA . ASP B 1 203 ? -1.671 -53.625 -14.242 1 68.25 203 ASP B CA 1
ATOM 5304 C C . ASP B 1 203 ? -0.97 -53 -13.047 1 68.25 203 ASP B C 1
ATOM 5306 O O . ASP B 1 203 ? -1.473 -52.031 -12.461 1 68.25 203 ASP B O 1
ATOM 5310 N N . VAL B 1 204 ? 0.153 -53.562 -12.766 1 70.94 204 VAL B N 1
ATOM 5311 C CA . VAL B 1 204 ? 0.902 -53.031 -11.633 1 70.94 204 VAL B CA 1
ATOM 5312 C C . VAL B 1 204 ? 1.387 -51.625 -11.93 1 70.94 204 VAL B C 1
ATOM 5314 O O . VAL B 1 204 ? 1.33 -50.75 -11.07 1 70.94 204 VAL B O 1
ATOM 5317 N N . ALA B 1 205 ? 1.798 -51.375 -13.133 1 68.19 205 ALA B N 1
ATOM 5318 C CA . ALA B 1 205 ? 2.254 -50.031 -13.539 1 68.19 205 ALA B CA 1
ATOM 5319 C C . ALA B 1 205 ? 1.125 -49 -13.445 1 68.19 205 ALA B C 1
ATOM 5321 O O . ALA B 1 205 ? 1.345 -47.875 -13.023 1 68.19 205 ALA B O 1
ATOM 5322 N N . MET B 1 206 ? -0.016 -49.469 -13.711 1 69.38 206 MET B N 1
ATOM 5323 C CA . MET B 1 206 ? -1.169 -48.562 -13.695 1 69.38 206 MET B CA 1
ATOM 5324 C C . MET B 1 206 ? -1.571 -48.25 -12.258 1 69.38 206 MET B C 1
ATOM 5326 O O . MET B 1 206 ? -1.97 -47.125 -11.969 1 69.38 206 MET B O 1
ATOM 5330 N N . ILE B 1 207 ? -1.465 -49.219 -11.445 1 70.69 207 ILE B N 1
ATOM 5331 C CA . ILE B 1 207 ? -1.763 -48.969 -10.031 1 70.69 207 ILE B CA 1
ATOM 5332 C C . ILE B 1 207 ? -0.76 -47.969 -9.453 1 70.69 207 ILE B C 1
ATOM 5334 O O . ILE B 1 207 ? -1.139 -47.062 -8.727 1 70.69 207 ILE B O 1
ATOM 5338 N N . MET B 1 208 ? 0.429 -48.219 -9.867 1 70.31 208 MET B N 1
ATOM 5339 C CA . MET B 1 208 ? 1.478 -47.344 -9.344 1 70.31 208 MET B CA 1
ATOM 5340 C C . MET B 1 208 ? 1.302 -45.938 -9.836 1 70.31 208 MET B C 1
ATOM 5342 O O . MET B 1 208 ? 1.534 -44.969 -9.094 1 70.31 208 MET B O 1
ATOM 5346 N N . GLU B 1 209 ? 0.916 -45.75 -11.008 1 66.81 209 GLU B N 1
ATOM 5347 C CA . GLU B 1 209 ? 0.65 -44.406 -11.57 1 66.81 209 GLU B CA 1
ATOM 5348 C C . GLU B 1 209 ? -0.504 -43.719 -10.844 1 66.81 209 GLU B C 1
ATOM 5350 O O . GLU B 1 209 ? -0.431 -42.531 -10.539 1 66.81 209 GLU B O 1
ATOM 5355 N N . ALA B 1 210 ? -1.51 -44.5 -10.594 1 65.62 210 ALA B N 1
ATOM 5356 C CA . ALA B 1 210 ? -2.672 -43.969 -9.891 1 65.62 210 ALA B CA 1
ATOM 5357 C C . ALA B 1 210 ? -2.293 -43.531 -8.484 1 65.62 210 ALA B C 1
ATOM 5359 O O . ALA B 1 210 ? -2.719 -42.438 -8.039 1 65.62 210 ALA B O 1
ATOM 5360 N N . LEU B 1 211 ? -1.475 -44.344 -7.891 1 67.94 211 LEU B N 1
ATOM 5361 C CA . LEU B 1 211 ? -1.067 -44 -6.531 1 67.94 211 LEU B CA 1
ATOM 5362 C C . LEU B 1 211 ? -0.171 -42.781 -6.52 1 67.94 211 LEU B C 1
ATOM 5364 O O . LEU B 1 211 ? -0.239 -41.969 -5.594 1 67.94 211 LEU B O 1
ATOM 5368 N N . SER B 1 212 ? 0.68 -42.688 -7.559 1 65.31 212 SER B N 1
ATOM 5369 C CA . SER B 1 212 ? 1.56 -41.531 -7.656 1 65.31 212 SER B CA 1
ATOM 5370 C C . SER B 1 212 ? 0.76 -40.219 -7.824 1 65.31 212 SER B C 1
ATOM 5372 O O . SER B 1 212 ? 1.158 -39.188 -7.324 1 65.31 212 SER B O 1
ATOM 5374 N N . MET B 1 213 ? -0.354 -40.312 -8.484 1 66.25 213 MET B N 1
ATOM 5375 C CA . MET B 1 213 ? -1.233 -39.156 -8.648 1 66.25 213 MET B CA 1
ATOM 5376 C C . MET B 1 213 ? -1.81 -38.719 -7.309 1 66.25 213 MET B C 1
ATOM 5378 O O . MET B 1 213 ? -2.008 -37.531 -7.078 1 66.25 213 MET B O 1
ATOM 5382 N N . LEU B 1 214 ? -2.074 -39.688 -6.434 1 63.22 214 LEU B N 1
ATOM 5383 C CA . LEU B 1 214 ? -2.602 -39.375 -5.105 1 63.22 214 LEU B CA 1
ATOM 5384 C C . LEU B 1 214 ? -1.605 -38.531 -4.301 1 63.22 214 LEU B C 1
ATOM 5386 O O . LEU B 1 214 ? -1.999 -37.656 -3.551 1 63.22 214 LEU B O 1
ATOM 5390 N N . LEU B 1 215 ? -0.351 -38.875 -4.535 1 60.09 215 LEU B N 1
ATOM 5391 C CA . LEU B 1 215 ? 0.677 -38.125 -3.818 1 60.09 215 LEU B CA 1
ATOM 5392 C C . LEU B 1 215 ? 0.708 -36.656 -4.27 1 60.09 215 LEU B C 1
ATOM 5394 O O . LEU B 1 215 ? 0.924 -35.75 -3.459 1 60.09 215 LEU B O 1
ATOM 5398 N N . GLY B 1 216 ? 0.535 -36.469 -5.578 1 58.69 216 GLY B N 1
ATOM 5399 C CA . GLY B 1 216 ? 0.44 -35.125 -6.098 1 58.69 216 GLY B CA 1
ATOM 5400 C C . GLY B 1 216 ? -0.705 -34.312 -5.496 1 58.69 216 GLY B C 1
ATOM 5401 O O . GLY B 1 216 ? -0.555 -33.125 -5.195 1 58.69 216 GLY B O 1
ATOM 5402 N N . PHE B 1 217 ? -1.728 -35.031 -5.133 1 60.72 217 PHE B N 1
ATOM 5403 C CA . PHE B 1 217 ? -2.889 -34.406 -4.508 1 60.72 217 PHE B CA 1
ATOM 5404 C C . PHE B 1 217 ? -2.568 -33.938 -3.088 1 60.72 217 PHE B C 1
ATOM 5406 O O . PHE B 1 217 ? -3.041 -32.906 -2.639 1 60.72 217 PHE B O 1
ATOM 5413 N N . ALA B 1 218 ? -1.779 -34.781 -2.527 1 57.94 218 ALA B N 1
ATOM 5414 C CA . ALA B 1 218 ? -1.445 -34.438 -1.144 1 57.94 218 ALA B CA 1
ATOM 5415 C C . ALA B 1 218 ? -0.707 -33.125 -1.062 1 57.94 218 ALA B C 1
ATOM 5417 O O . ALA B 1 218 ? -0.951 -32.312 -0.154 1 57.94 218 ALA B O 1
ATOM 5418 N N . LEU B 1 219 ? 0.108 -32.781 -2.027 1 56.09 219 LEU B N 1
ATOM 5419 C CA . LEU B 1 219 ? 0.858 -31.531 -2.037 1 56.09 219 LEU B CA 1
ATOM 5420 C C . LEU B 1 219 ? -0.06 -30.344 -2.322 1 56.09 219 LEU B C 1
ATOM 5422 O O . LEU B 1 219 ? 0.061 -29.297 -1.69 1 56.09 219 LEU B O 1
ATOM 5426 N N . GLN B 1 220 ? -0.941 -30.578 -3.244 1 59.25 220 GLN B N 1
ATOM 5427 C CA . GLN B 1 220 ? -1.904 -29.531 -3.564 1 59.25 220 GLN B CA 1
ATOM 5428 C C . GLN B 1 220 ? -2.826 -29.25 -2.381 1 59.25 220 GLN B C 1
ATOM 5430 O O . GLN B 1 220 ? -3.184 -28.094 -2.123 1 59.25 220 GLN B O 1
ATOM 5435 N N . TYR B 1 221 ? -3.162 -30.312 -1.696 1 61.59 221 TYR B N 1
ATOM 5436 C CA . TYR B 1 221 ? -4.023 -30.172 -0.526 1 61.59 221 TYR B CA 1
ATOM 5437 C C . TYR B 1 221 ? -3.334 -29.359 0.564 1 61.59 221 TYR B C 1
ATOM 5439 O O . TYR B 1 221 ? -3.975 -28.547 1.239 1 61.59 221 TYR B O 1
ATOM 5447 N N . SER B 1 222 ? -2.129 -29.672 0.705 1 58.62 222 SER B N 1
ATOM 5448 C CA . SER B 1 222 ? -1.399 -28.938 1.732 1 58.62 222 SER B CA 1
ATOM 5449 C C . SER B 1 222 ? -1.395 -27.438 1.442 1 58.62 222 SER B C 1
ATOM 5451 O O . SER B 1 222 ? -1.582 -26.625 2.348 1 58.62 222 SER B O 1
ATOM 5453 N N . ALA B 1 223 ? -1.159 -27.062 0.164 1 57.06 223 ALA B N 1
ATOM 5454 C CA . ALA B 1 223 ? -1.213 -25.656 -0.231 1 57.06 223 ALA B CA 1
ATOM 5455 C C . ALA B 1 223 ? -2.604 -25.078 0.006 1 57.06 223 ALA B C 1
ATOM 5457 O O . ALA B 1 223 ? -2.736 -23.953 0.494 1 57.06 223 ALA B O 1
ATOM 5458 N N . PHE B 1 224 ? -3.592 -25.859 -0.281 1 65.81 224 PHE B N 1
ATOM 5459 C CA . PHE B 1 224 ? -4.98 -25.469 -0.072 1 65.81 224 PHE B CA 1
ATOM 5460 C C . PHE B 1 224 ? -5.27 -25.266 1.41 1 65.81 224 PHE B C 1
ATOM 5462 O O . PHE B 1 224 ? -5.902 -24.281 1.792 1 65.81 224 PHE B O 1
ATOM 5469 N N . SER B 1 225 ? -4.809 -26.234 2.162 1 67.81 225 SER B N 1
ATOM 5470 C CA . SER B 1 225 ? -5.055 -26.172 3.6 1 67.81 225 SER B CA 1
ATOM 5471 C C . SER B 1 225 ? -4.43 -24.922 4.211 1 67.81 225 SER B C 1
ATOM 5473 O O . SER B 1 225 ? -5.02 -24.297 5.09 1 67.81 225 SER B O 1
ATOM 5475 N N . GLY B 1 226 ? -3.279 -24.562 3.766 1 62.59 226 GLY B N 1
ATOM 5476 C CA . GLY B 1 226 ? -2.643 -23.344 4.242 1 62.59 226 GLY B CA 1
ATOM 5477 C C . GLY B 1 226 ? -3.436 -22.094 3.914 1 62.59 226 GLY B C 1
ATOM 5478 O O . GLY B 1 226 ? -3.635 -21.234 4.777 1 62.59 226 GLY B O 1
ATOM 5479 N N . THR B 1 227 ? -3.867 -21.984 2.707 1 68.75 227 THR B N 1
ATOM 5480 C CA . THR B 1 227 ? -4.648 -20.828 2.291 1 68.75 227 THR B CA 1
ATOM 5481 C C . THR B 1 227 ? -5.98 -20.781 3.035 1 68.75 227 THR B C 1
ATOM 5483 O O . THR B 1 227 ? -6.434 -19.703 3.441 1 68.75 227 THR B O 1
ATOM 5486 N N . LEU B 1 228 ? -6.512 -21.969 3.176 1 73.44 228 LEU B N 1
ATOM 5487 C CA . LEU B 1 228 ? -7.789 -22.047 3.881 1 73.44 228 LEU B CA 1
ATOM 5488 C C . LEU B 1 228 ? -7.629 -21.625 5.34 1 73.44 228 LEU B C 1
ATOM 5490 O O . LEU B 1 228 ? -8.516 -20.984 5.906 1 73.44 228 LEU B O 1
ATOM 5494 N N . GLN B 1 229 ? -6.562 -22.016 5.902 1 74.81 229 GLN B N 1
ATOM 5495 C CA . GLN B 1 229 ? -6.309 -21.641 7.285 1 74.81 229 GLN B CA 1
ATOM 5496 C C . GLN B 1 229 ? -6.215 -20.125 7.434 1 74.81 229 GLN B C 1
ATOM 5498 O O . GLN B 1 229 ? -6.727 -19.562 8.398 1 74.81 229 GLN B O 1
ATOM 5503 N N . ARG B 1 230 ? -5.617 -19.516 6.504 1 71.56 230 ARG B N 1
ATOM 5504 C CA . ARG B 1 230 ? -5.508 -18.062 6.547 1 71.56 230 ARG B CA 1
ATOM 5505 C C . ARG B 1 230 ? -6.879 -17.406 6.434 1 71.56 230 ARG B C 1
ATOM 5507 O O . ARG B 1 230 ? -7.172 -16.438 7.145 1 71.56 230 ARG B O 1
ATOM 5514 N N . VAL B 1 231 ? -7.633 -17.922 5.582 1 78.75 231 VAL B N 1
ATOM 5515 C CA . VAL B 1 231 ? -8.977 -17.375 5.391 1 78.75 231 VAL B CA 1
ATOM 5516 C C . VAL B 1 231 ? -9.812 -17.609 6.645 1 78.75 231 VAL B C 1
ATOM 5518 O O . VAL B 1 231 ? -10.547 -16.734 7.082 1 78.75 231 VAL B O 1
ATOM 5521 N N . THR B 1 232 ? -9.672 -18.781 7.199 1 81.44 232 THR B N 1
ATOM 5522 C CA . THR B 1 232 ? -10.445 -19.109 8.391 1 81.44 232 THR B CA 1
ATOM 5523 C C . THR B 1 232 ? -10.016 -18.25 9.57 1 81.44 232 THR B C 1
ATOM 5525 O O . THR B 1 232 ? -10.859 -17.828 10.367 1 81.44 232 THR B O 1
ATOM 5528 N N . GLN B 1 233 ? -8.781 -18.031 9.641 1 79.69 233 GLN B N 1
ATOM 5529 C CA . GLN B 1 233 ? -8.281 -17.172 10.711 1 79.69 233 GLN B CA 1
ATOM 5530 C C . GLN B 1 233 ? -8.836 -15.758 10.578 1 79.69 233 GLN B C 1
ATOM 5532 O O . GLN B 1 233 ? -9.148 -15.117 11.586 1 79.69 233 GLN B O 1
ATOM 5537 N N . MET B 1 234 ? -8.828 -15.312 9.414 1 81.12 234 MET B N 1
ATOM 5538 C CA . MET B 1 234 ? -9.375 -13.977 9.18 1 81.12 234 MET B CA 1
ATOM 5539 C C . MET B 1 234 ? -10.844 -13.906 9.578 1 81.12 234 MET B C 1
ATOM 5541 O O . MET B 1 234 ? -11.258 -12.992 10.297 1 81.12 234 MET B O 1
ATOM 5545 N N . VAL B 1 235 ? -11.641 -14.883 9.164 1 84.81 235 VAL B N 1
ATOM 5546 C CA . VAL B 1 235 ? -13.078 -14.898 9.43 1 84.81 235 VAL B CA 1
ATOM 5547 C C . VAL B 1 235 ? -13.32 -15.062 10.922 1 84.81 235 VAL B C 1
ATOM 5549 O O . VAL B 1 235 ? -14.164 -14.375 11.5 1 84.81 235 VAL B O 1
ATOM 5552 N N . THR B 1 236 ? -12.531 -15.906 11.5 1 84.69 236 THR B N 1
ATOM 5553 C CA . THR B 1 236 ? -12.68 -16.141 12.938 1 84.69 236 THR B CA 1
ATOM 5554 C C . THR B 1 236 ? -12.219 -14.914 13.727 1 84.69 236 THR B C 1
ATOM 5556 O O . THR B 1 236 ? -12.797 -14.586 14.766 1 84.69 236 THR B O 1
ATOM 5559 N N . GLY B 1 237 ? -11.172 -14.312 13.234 1 82.06 237 GLY B N 1
ATOM 5560 C CA . GLY B 1 237 ? -10.703 -13.094 13.875 1 82.06 237 GLY B CA 1
ATOM 5561 C C . GLY B 1 237 ? -11.727 -11.977 13.844 1 82.06 237 GLY B C 1
ATOM 5562 O O . GLY B 1 237 ? -11.898 -11.258 14.828 1 82.06 237 GLY B O 1
ATOM 5563 N N . ILE B 1 238 ? -12.398 -11.82 12.766 1 82.81 238 ILE B N 1
ATOM 5564 C CA . ILE B 1 238 ? -13.422 -10.789 12.625 1 82.81 238 ILE B CA 1
ATOM 5565 C C . ILE B 1 238 ? -14.609 -11.117 13.523 1 82.81 238 ILE B C 1
ATOM 5567 O O . ILE B 1 238 ? -15.148 -10.234 14.195 1 82.81 238 ILE B O 1
ATOM 5571 N N . LYS B 1 239 ? -14.953 -12.375 13.539 1 82.94 239 LYS B N 1
ATOM 5572 C CA . LYS B 1 239 ? -16.125 -12.797 14.312 1 82.94 239 LYS B CA 1
ATOM 5573 C C . LYS B 1 239 ? -15.836 -12.734 15.805 1 82.94 239 LYS B C 1
ATOM 5575 O O . LYS B 1 239 ? -16.75 -12.586 16.609 1 82.94 239 LYS B O 1
ATOM 5580 N N . ALA B 1 240 ? -14.602 -12.844 16.141 1 79.38 240 ALA B N 1
ATOM 5581 C CA . ALA B 1 240 ? -14.203 -12.852 17.547 1 79.38 240 ALA B CA 1
ATOM 5582 C C . ALA B 1 240 ? -14.211 -11.438 18.125 1 79.38 240 ALA B C 1
ATOM 5584 O O . ALA B 1 240 ? -14.188 -11.258 19.344 1 79.38 240 ALA B O 1
ATOM 5585 N N . LEU B 1 241 ? -14.25 -10.445 17.266 1 77.06 241 LEU B N 1
ATOM 5586 C CA . LEU B 1 241 ? -14.273 -9.078 17.766 1 77.06 241 LEU B CA 1
ATOM 5587 C C . LEU B 1 241 ? -15.539 -8.812 18.562 1 77.06 241 LEU B C 1
ATOM 5589 O O . LEU B 1 241 ? -16.641 -9.219 18.156 1 77.06 241 LEU B O 1
ATOM 5593 N N . PRO B 1 242 ? -15.297 -8.352 19.766 1 69.12 242 PRO B N 1
ATOM 5594 C CA . PRO B 1 242 ? -16.484 -8.031 20.562 1 69.12 242 PRO B CA 1
ATOM 5595 C C . PRO B 1 242 ? -17.406 -7.023 19.875 1 69.12 242 PRO B C 1
ATOM 5597 O O . PRO B 1 242 ? -16.938 -6.145 19.156 1 69.12 242 PRO B O 1
ATOM 5600 N N . VAL B 1 243 ? -18.672 -7.371 19.922 1 62.84 243 VAL B N 1
ATOM 5601 C CA . VAL B 1 243 ? -19.672 -6.469 19.344 1 62.84 243 VAL B CA 1
ATOM 5602 C C . VAL B 1 243 ? -19.531 -5.086 19.984 1 62.84 243 VAL B C 1
ATOM 5604 O O . VAL B 1 243 ? -19.312 -4.965 21.188 1 62.84 243 VAL B O 1
ATOM 5607 N N . LYS B 1 244 ? -19.344 -4.055 19.109 1 62.22 244 LYS B N 1
ATOM 5608 C CA . LYS B 1 244 ? -19.266 -2.66 19.531 1 62.22 244 LYS B CA 1
ATOM 5609 C C . LYS B 1 244 ? -20.422 -2.291 20.453 1 62.22 244 LYS B C 1
ATOM 5611 O O . LYS B 1 244 ? -21.594 -2.357 20.047 1 62.22 244 LYS B O 1
ATOM 5616 N N . LYS B 1 245 ? -20.406 -2.551 21.875 1 57.53 245 LYS B N 1
ATOM 5617 C CA . LYS B 1 245 ? -21.484 -2.086 22.734 1 57.53 245 LYS B CA 1
ATOM 5618 C C . LYS B 1 245 ? -21.312 -0.612 23.094 1 57.53 245 LYS B C 1
ATOM 5620 O O . LYS B 1 245 ? -20.484 -0.267 23.938 1 57.53 245 LYS B O 1
ATOM 5625 N N . THR B 1 246 ? -21.359 0.287 22.062 1 59.38 246 THR B N 1
ATOM 5626 C CA . THR B 1 246 ? -21.25 1.642 22.594 1 59.38 246 THR B CA 1
ATOM 5627 C C . THR B 1 246 ? -22.578 2.123 23.156 1 59.38 246 THR B C 1
ATOM 5629 O O . THR B 1 246 ? -23.594 2.117 22.453 1 59.38 246 THR B O 1
ATOM 5632 N N . ASP B 1 247 ? -22.797 1.937 24.391 1 67.75 247 ASP B N 1
ATOM 5633 C CA . ASP B 1 247 ? -23.969 2.451 25.094 1 67.75 247 ASP B CA 1
ATOM 5634 C C . ASP B 1 247 ? -23.984 3.979 25.078 1 67.75 247 ASP B C 1
ATOM 5636 O O . ASP B 1 247 ? -23.531 4.621 26.031 1 67.75 247 ASP B O 1
ATOM 5640 N N . HIS B 1 248 ? -24.297 4.5 23.859 1 78.44 248 HIS B N 1
ATOM 5641 C CA . HIS B 1 248 ? -24.5 5.941 23.781 1 78.44 248 HIS B CA 1
ATOM 5642 C C . HIS B 1 248 ? -25.969 6.309 24.031 1 78.44 248 HIS B C 1
ATOM 5644 O O . HIS B 1 248 ? -26.859 5.531 23.688 1 78.44 248 HIS B O 1
ATOM 5650 N N . ILE B 1 249 ? -26.109 7.363 24.828 1 81.56 249 ILE B N 1
ATOM 5651 C CA . ILE B 1 249 ? -27.438 7.938 24.953 1 81.56 249 ILE B CA 1
ATOM 5652 C C . ILE B 1 249 ? -27.719 8.852 23.75 1 81.56 249 ILE B C 1
ATOM 5654 O O . ILE B 1 249 ? -26.906 9.727 23.438 1 81.56 249 ILE B O 1
ATOM 5658 N N . HIS B 1 250 ? -28.828 8.578 23.141 1 86 250 HIS B N 1
ATOM 5659 C CA . HIS B 1 250 ? -29.156 9.344 21.953 1 86 250 HIS B CA 1
ATOM 5660 C C . HIS B 1 250 ? -29.891 10.625 22.297 1 86 250 HIS B C 1
ATOM 5662 O O . HIS B 1 250 ? -30.844 10.609 23.094 1 86 250 HIS B O 1
ATOM 5668 N N . SER B 1 251 ? -29.234 11.688 21.938 1 87 251 SER B N 1
ATOM 5669 C CA . SER B 1 251 ? -29.875 13 21.984 1 87 251 SER B CA 1
ATOM 5670 C C . SER B 1 251 ? -29.562 13.82 20.75 1 87 251 SER B C 1
ATOM 5672 O O . SER B 1 251 ? -28.406 13.938 20.344 1 87 251 SER B O 1
ATOM 5674 N N . ASP B 1 252 ? -30.578 14.398 20.188 1 84.38 252 ASP B N 1
ATOM 5675 C CA . ASP B 1 252 ? -30.391 15.148 18.938 1 84.38 252 ASP B CA 1
ATOM 5676 C C . ASP B 1 252 ? -29.891 16.562 19.234 1 84.38 252 ASP B C 1
ATOM 5678 O O . ASP B 1 252 ? -29.344 17.219 18.344 1 84.38 252 ASP B O 1
ATOM 5682 N N . GLU B 1 253 ? -30.031 16.922 20.469 1 87.56 253 GLU B N 1
ATOM 5683 C CA . GLU B 1 253 ? -29.797 18.344 20.703 1 87.56 253 GLU B CA 1
ATOM 5684 C C . GLU B 1 253 ? -28.562 18.562 21.578 1 87.56 253 GLU B C 1
ATOM 5686 O O . GLU B 1 253 ? -28.188 19.719 21.828 1 87.56 253 GLU B O 1
ATOM 5691 N N . ARG B 1 254 ? -28.016 17.453 21.938 1 89.69 254 ARG B N 1
ATOM 5692 C CA . ARG B 1 254 ? -26.906 17.625 22.859 1 89.69 254 ARG B CA 1
ATOM 5693 C C . ARG B 1 254 ? -25.75 16.688 22.5 1 89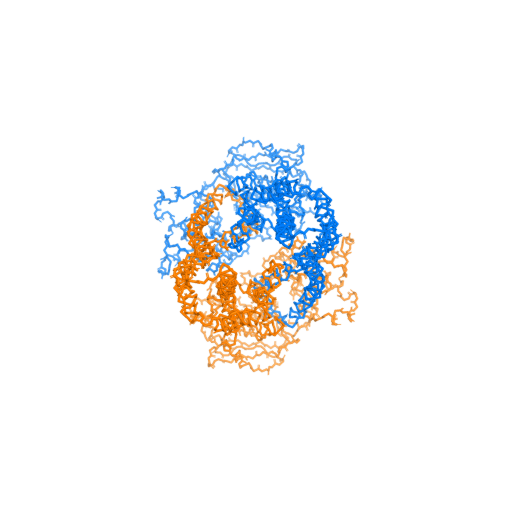.69 254 ARG B C 1
ATOM 5695 O O . ARG B 1 254 ? -25.969 15.586 22 1 89.69 254 ARG B O 1
ATOM 5702 N N . LEU B 1 255 ? -24.578 17.172 22.75 1 91.06 255 LEU B N 1
ATOM 5703 C CA . LEU B 1 255 ? -23.344 16.406 22.672 1 91.06 255 LEU B CA 1
ATOM 5704 C C . LEU B 1 255 ? -22.547 16.531 23.969 1 91.06 255 LEU B C 1
ATOM 5706 O O . LEU B 1 255 ? -22.156 17.625 24.359 1 91.06 255 LEU B O 1
ATOM 5710 N N . ALA B 1 256 ? -22.484 15.32 24.672 1 91.5 256 ALA B N 1
ATOM 5711 C CA . ALA B 1 256 ? -21.875 15.438 26 1 91.5 256 ALA B CA 1
ATOM 5712 C C . ALA B 1 256 ? -21.094 14.18 26.359 1 91.5 256 ALA B C 1
ATOM 5714 O O . ALA B 1 256 ? -21.406 13.086 25.875 1 91.5 256 ALA B O 1
ATOM 5715 N N . MET B 1 257 ? -20.094 14.398 27.062 1 91.19 257 MET B N 1
ATOM 5716 C CA . MET B 1 257 ? -19.375 13.352 27.781 1 91.19 257 MET B CA 1
ATOM 5717 C C . MET B 1 257 ? -19.438 13.578 29.281 1 91.19 257 MET B C 1
ATOM 5719 O O . MET B 1 257 ? -19.188 14.688 29.766 1 91.19 257 MET B O 1
ATOM 5723 N N . ARG B 1 258 ? -19.828 12.516 29.984 1 91.38 258 ARG B N 1
ATOM 5724 C CA . ARG B 1 258 ? -19.953 12.625 31.438 1 91.38 258 ARG B CA 1
ATOM 5725 C C . ARG B 1 258 ? -19.109 11.57 32.156 1 91.38 258 ARG B C 1
ATOM 5727 O O . ARG B 1 258 ? -19.531 10.414 32.281 1 91.38 258 ARG B O 1
ATOM 5734 N N . GLY B 1 259 ? -17.984 12.047 32.688 1 89.12 259 GLY B N 1
ATOM 5735 C CA . GLY B 1 259 ? -17.109 11.164 33.469 1 89.12 259 GLY B CA 1
ATOM 5736 C C . GLY B 1 259 ? -16.547 10.031 32.625 1 89.12 259 GLY B C 1
ATOM 5737 O O . GLY B 1 259 ? -16.5 8.883 33.094 1 89.12 259 GLY B O 1
ATOM 5738 N N . VAL B 1 260 ? -16.172 10.32 31.453 1 89.88 260 VAL B N 1
ATOM 5739 C CA . VAL B 1 260 ? -15.727 9.281 30.547 1 89.88 260 VAL B CA 1
ATOM 5740 C C . VAL B 1 260 ? -14.203 9.164 30.594 1 89.88 260 VAL B C 1
ATOM 5742 O O . VAL B 1 260 ? -13.492 10.172 30.516 1 89.88 260 VAL B O 1
ATOM 5745 N N . ASP B 1 261 ? -13.742 7.957 30.812 1 88.62 261 ASP B N 1
ATOM 5746 C CA . ASP B 1 261 ? -12.312 7.684 30.703 1 88.62 261 ASP B CA 1
ATOM 5747 C C . ASP B 1 261 ? -11.945 7.234 29.281 1 88.62 261 ASP B C 1
ATOM 5749 O O . ASP B 1 261 ? -12.578 6.336 28.734 1 88.62 261 ASP B O 1
ATOM 5753 N N . VAL B 1 262 ? -11.055 7.922 28.703 1 87.75 262 VAL B N 1
ATOM 5754 C CA . VAL B 1 262 ? -10.578 7.559 27.375 1 87.75 262 VAL B CA 1
ATOM 5755 C C . VAL B 1 262 ? -9.492 6.492 27.484 1 87.75 262 VAL B C 1
ATOM 5757 O O . VAL B 1 262 ? -8.406 6.758 28 1 87.75 262 VAL B O 1
ATOM 5760 N N . ILE B 1 263 ? -9.82 5.324 27.031 1 83.06 263 ILE B N 1
ATOM 5761 C CA . ILE B 1 263 ? -8.906 4.191 27.141 1 83.06 263 ILE B CA 1
ATOM 5762 C C . ILE B 1 263 ? -8.484 3.752 25.734 1 83.06 263 ILE B C 1
ATOM 5764 O O . ILE B 1 263 ? -9.328 3.5 24.875 1 83.06 263 ILE B O 1
ATOM 5768 N N . ALA B 1 264 ? -7.238 3.736 25.578 1 78.56 264 ALA B N 1
ATOM 5769 C CA . ALA B 1 264 ? -6.707 3.26 24.297 1 78.56 264 ALA B CA 1
ATOM 5770 C C . ALA B 1 264 ? -6.996 1.774 24.109 1 78.56 264 ALA B C 1
ATOM 5772 O O . ALA B 1 264 ? -7.262 1.056 25.078 1 78.56 264 ALA B O 1
ATOM 5773 N N . PRO B 1 265 ? -7.016 1.31 22.875 1 73.31 265 PRO B N 1
ATOM 5774 C CA . PRO B 1 265 ? -7.273 -0.107 22.609 1 73.31 265 PRO B CA 1
ATOM 5775 C C . PRO B 1 265 ? -6.297 -1.03 23.328 1 73.31 265 PRO B C 1
ATOM 5777 O O . PRO B 1 265 ? -6.637 -2.176 23.641 1 73.31 265 PRO B O 1
ATOM 5780 N N . ASN B 1 266 ? -5.105 -0.489 23.641 1 69.56 266 ASN B N 1
ATOM 5781 C CA . ASN B 1 266 ? -4.117 -1.292 24.359 1 69.56 266 ASN B CA 1
ATOM 5782 C C . ASN B 1 266 ? -4.395 -1.314 25.859 1 69.56 266 ASN B C 1
ATOM 5784 O O . ASN B 1 266 ? -3.674 -1.967 26.609 1 69.56 266 ASN B O 1
ATOM 5788 N N . GLY B 1 267 ? -5.352 -0.593 26.281 1 75 267 GLY B N 1
ATOM 5789 C CA . GLY B 1 267 ? -5.746 -0.595 27.672 1 75 267 GLY B CA 1
ATOM 5790 C C . GLY B 1 267 ? -5.215 0.6 28.453 1 75 267 GLY B C 1
ATOM 5791 O O . GLY B 1 267 ? -5.59 0.819 29.594 1 75 267 GLY B O 1
ATOM 5792 N N . GLU B 1 268 ? -4.426 1.352 27.875 1 76.5 268 GLU B N 1
ATOM 5793 C CA . GLU B 1 268 ? -3.844 2.508 28.547 1 76.5 268 GLU B CA 1
ATOM 5794 C C . GLU B 1 268 ? -4.867 3.629 28.703 1 76.5 268 GLU B C 1
ATOM 5796 O O . GLU B 1 268 ? -5.586 3.957 27.75 1 76.5 268 GLU B O 1
ATOM 5801 N N . ARG B 1 269 ? -4.969 4.082 29.922 1 83.31 269 ARG B N 1
ATOM 5802 C CA . ARG B 1 269 ? -5.832 5.23 30.172 1 83.31 269 ARG B CA 1
ATOM 5803 C C . ARG B 1 269 ? -5.133 6.531 29.781 1 83.31 269 ARG B C 1
ATOM 5805 O O . ARG B 1 269 ? -4.129 6.906 30.391 1 83.31 269 ARG B O 1
ATOM 5812 N N . LEU B 1 270 ? -5.645 7.223 28.828 1 82.44 270 LEU B N 1
ATOM 5813 C CA . LEU B 1 270 ? -5 8.43 28.328 1 82.44 270 LEU B CA 1
ATOM 5814 C C . LEU B 1 270 ? -5.52 9.664 29.047 1 82.44 270 LEU B C 1
ATOM 5816 O O . LEU B 1 270 ? -4.73 10.516 29.484 1 82.44 270 LEU B O 1
ATOM 5820 N N . VAL B 1 271 ? -6.859 9.828 29.141 1 87 271 VAL B N 1
ATOM 5821 C CA . VAL B 1 271 ? -7.5 10.945 29.828 1 87 271 VAL B CA 1
ATOM 5822 C C . VAL B 1 271 ? -8.594 10.422 30.75 1 87 271 VAL B C 1
ATOM 5824 O O . VAL B 1 271 ? -9.367 9.547 30.375 1 87 271 VAL B O 1
ATOM 5827 N N . GLN B 1 272 ? -8.562 11.008 31.922 1 88.31 272 GLN B N 1
ATOM 5828 C CA . GLN B 1 272 ? -9.516 10.516 32.906 1 88.31 272 GLN B CA 1
ATOM 5829 C C . GLN B 1 272 ? -10.664 11.508 33.125 1 88.31 272 GLN B C 1
ATOM 5831 O O . GLN B 1 272 ? -10.453 12.719 33.094 1 88.31 272 GLN B O 1
ATOM 5836 N N . ASN B 1 273 ? -11.805 10.977 33.25 1 89.06 273 ASN B N 1
ATOM 5837 C CA . ASN B 1 273 ? -13.008 11.672 33.688 1 89.06 273 ASN B CA 1
ATOM 5838 C C . ASN B 1 273 ? -13.305 12.891 32.844 1 89.06 273 ASN B C 1
ATOM 5840 O O . ASN B 1 273 ? -13.492 13.992 33.344 1 89.06 273 ASN B O 1
ATOM 5844 N N . VAL B 1 274 ? -13.258 12.68 31.578 1 89.44 274 VAL B N 1
ATOM 5845 C CA . VAL B 1 274 ? -13.562 13.773 30.656 1 89.44 274 VAL B CA 1
ATOM 5846 C C . VAL B 1 274 ? -15.047 14.133 30.75 1 89.44 274 VAL B C 1
ATOM 5848 O O . VAL B 1 274 ? -15.906 13.258 30.641 1 89.44 274 VAL B O 1
ATOM 5851 N N . THR B 1 275 ? -15.305 15.438 31.047 1 90.06 275 THR B N 1
ATOM 5852 C CA . THR B 1 275 ? -16.688 15.891 31.172 1 90.06 275 THR B CA 1
ATOM 5853 C C . THR B 1 275 ? -16.891 17.219 30.438 1 90.06 275 THR B C 1
ATOM 5855 O O . THR B 1 275 ? -16.188 18.188 30.703 1 90.06 275 THR B O 1
ATOM 5858 N N . PHE B 1 276 ? -17.797 17.219 29.516 1 90.25 276 PHE B N 1
ATOM 5859 C CA . PHE B 1 276 ? -18.234 18.453 28.859 1 90.25 276 PHE B CA 1
ATOM 5860 C C . PHE B 1 276 ? -19.641 18.281 28.297 1 90.25 276 PHE B C 1
ATOM 5862 O O . PHE B 1 276 ? -20.156 17.172 28.203 1 90.25 276 PHE B O 1
ATOM 5869 N N . ASP B 1 277 ? -20.25 19.375 28.047 1 90.12 277 ASP B N 1
ATOM 5870 C CA . ASP B 1 277 ? -21.609 19.391 27.516 1 90.12 277 ASP B CA 1
ATOM 5871 C C . ASP B 1 277 ? -21.797 20.562 26.547 1 90.12 277 ASP B C 1
ATOM 5873 O O . ASP B 1 277 ? -21.594 21.719 26.922 1 90.12 277 ASP B O 1
ATOM 5877 N N . ILE B 1 278 ? -22.188 20.188 25.344 1 89.38 278 ILE B N 1
ATOM 5878 C CA . ILE B 1 278 ? -22.438 21.188 24.328 1 89.38 278 ILE B CA 1
ATOM 5879 C C . ILE B 1 278 ? -23.875 21.062 23.828 1 89.38 278 ILE B C 1
ATOM 5881 O O . ILE B 1 278 ? -24.359 19.953 23.547 1 89.38 278 ILE B O 1
ATOM 5885 N N . GLU B 1 279 ? -24.516 22.172 23.766 1 88.06 279 GLU B N 1
ATOM 5886 C CA . GLU B 1 279 ? -25.875 22.188 23.25 1 88.06 279 GLU B CA 1
ATOM 5887 C C . GLU B 1 279 ? -25.891 22.641 21.797 1 88.06 279 GLU B C 1
ATOM 5889 O O . GLU B 1 279 ? -25 23.359 21.344 1 88.06 279 GLU B O 1
ATOM 5894 N N . GLU B 1 280 ? -26.953 22.172 21.188 1 87.31 280 GLU B N 1
ATOM 5895 C CA . GLU B 1 280 ? -27.125 22.594 19.797 1 87.31 280 GLU B CA 1
ATOM 5896 C C . GLU B 1 280 ? -27.172 24.109 19.672 1 87.31 280 GLU B C 1
ATOM 5898 O O . GLU B 1 280 ? -27.781 24.781 20.5 1 87.31 280 GLU B O 1
ATOM 5903 N N . GLY B 1 281 ? -26.484 24.641 18.703 1 80.5 281 GLY B N 1
ATOM 5904 C CA . GLY B 1 281 ? -26.516 26.078 18.453 1 80.5 281 GLY B CA 1
ATOM 5905 C C . GLY B 1 281 ? -25.375 26.828 19.141 1 80.5 281 GLY B C 1
ATOM 5906 O O . GLY B 1 281 ? -25.062 27.953 18.766 1 80.5 281 GLY B O 1
ATOM 5907 N N . GLU B 1 282 ? -24.75 26.188 20.109 1 81.94 282 GLU B N 1
ATOM 5908 C CA . GLU B 1 282 ? -23.578 26.797 20.734 1 81.94 282 GLU B CA 1
ATOM 5909 C C . GLU B 1 282 ? -22.391 26.781 19.781 1 81.94 282 GLU B C 1
ATOM 5911 O O . GLU B 1 282 ? -22.312 25.953 18.875 1 81.94 282 GLU B O 1
ATOM 5916 N N . LYS B 1 283 ? -21.516 27.797 19.906 1 81.5 283 LYS B N 1
ATOM 5917 C CA . LYS B 1 283 ? -20.375 27.953 19.016 1 81.5 283 LYS B CA 1
ATOM 5918 C C . LYS B 1 283 ? -19.453 26.734 19.078 1 81.5 283 LYS B C 1
ATOM 5920 O O . LYS B 1 283 ? -18.703 26.469 18.141 1 81.5 283 LYS B O 1
ATOM 5925 N N . GLY B 1 284 ? -19.578 26.078 20.156 1 87.25 284 GLY B N 1
ATOM 5926 C CA . GLY B 1 284 ? -18.859 24.812 20.141 1 87.25 284 GLY B CA 1
ATOM 5927 C C . GLY B 1 284 ? -17.703 24.766 21.125 1 87.25 284 GLY B C 1
ATOM 5928 O O . GLY B 1 284 ? -17.609 25.609 22.016 1 87.25 284 GLY B O 1
ATOM 5929 N N . LEU B 1 285 ? -16.922 23.672 21.094 1 92.31 285 LEU B N 1
ATOM 5930 C CA . LEU B 1 285 ? -15.852 23.328 22.016 1 92.31 285 LEU B CA 1
ATOM 5931 C C . LEU B 1 285 ? -14.555 23.031 21.266 1 92.31 285 LEU B C 1
ATOM 5933 O O . LEU B 1 285 ? -14.578 22.375 20.219 1 92.31 285 LEU B O 1
ATOM 5937 N N . VAL B 1 286 ? -13.438 23.688 21.734 1 93.12 286 VAL B N 1
ATOM 5938 C CA . VAL B 1 286 ? -12.141 23.375 21.156 1 93.12 286 VAL B CA 1
ATOM 5939 C C . VAL B 1 286 ? -11.281 22.641 22.188 1 93.12 286 VAL B C 1
ATOM 5941 O O . VAL B 1 286 ? -11.219 23.047 23.359 1 93.12 286 VAL B O 1
ATOM 5944 N N . VAL B 1 287 ? -10.781 21.547 21.828 1 91.25 287 VAL B N 1
ATOM 5945 C CA . VAL B 1 287 ? -9.891 20.75 22.672 1 91.25 287 VAL B CA 1
ATOM 5946 C C . VAL B 1 287 ? -8.438 21.094 22.328 1 91.25 287 VAL B C 1
ATOM 5948 O O . VAL B 1 287 ? -8.008 20.953 21.188 1 91.25 287 VAL B O 1
ATOM 5951 N N . MET B 1 288 ? -7.711 21.516 23.312 1 88.25 288 MET B N 1
ATOM 5952 C CA . MET B 1 288 ? -6.316 21.906 23.109 1 88.25 288 MET B CA 1
ATOM 5953 C C . MET B 1 288 ? -5.41 21.203 24.109 1 88.25 288 MET B C 1
ATOM 5955 O O . MET B 1 288 ? -5.875 20.734 25.156 1 88.25 288 MET B O 1
ATOM 5959 N N . GLY B 1 289 ? -4.18 21.078 23.797 1 82.25 289 GLY B N 1
ATOM 5960 C CA . GLY B 1 289 ? -3.186 20.422 24.641 1 82.25 289 GLY B CA 1
ATOM 5961 C C . GLY B 1 289 ? -1.943 20 23.875 1 82.25 289 GLY B C 1
ATOM 5962 O O . GLY B 1 289 ? -1.895 20.109 22.656 1 82.25 289 GLY B O 1
ATOM 5963 N N . PRO B 1 290 ? -1.021 19.578 24.656 1 73.94 290 PRO B N 1
ATOM 5964 C CA . PRO B 1 290 ? 0.217 19.156 24.016 1 73.94 290 PRO B CA 1
ATOM 5965 C C . PRO B 1 290 ? 0.029 17.891 23.172 1 73.94 290 PRO B C 1
ATOM 5967 O O . PRO B 1 290 ? -0.989 17.203 23.297 1 73.94 290 PRO B O 1
ATOM 5970 N N . SER B 1 291 ? 0.969 17.719 22.281 1 68.31 291 SER B N 1
ATOM 5971 C CA . SER B 1 291 ? 0.91 16.547 21.406 1 68.31 291 SER B CA 1
ATOM 5972 C C . SER B 1 291 ? 1.009 15.25 22.219 1 68.31 291 SER B C 1
ATOM 5974 O O . SER B 1 291 ? 1.78 15.172 23.172 1 68.31 291 SER B O 1
ATOM 5976 N N . GLY B 1 292 ? 0.196 14.297 21.938 1 70.12 292 GLY B N 1
ATOM 5977 C CA . GLY B 1 292 ? 0.299 12.969 22.516 1 70.12 292 GLY B CA 1
ATOM 5978 C C . GLY B 1 292 ? -0.535 12.805 23.766 1 70.12 292 GLY B C 1
ATOM 5979 O O . GLY B 1 292 ? -0.563 11.727 24.359 1 70.12 292 GLY B O 1
ATOM 5980 N N . VAL B 1 293 ? -1.187 13.805 24.156 1 73.75 293 VAL B N 1
ATOM 5981 C CA . VAL B 1 293 ? -1.888 13.734 25.422 1 73.75 293 VAL B CA 1
ATOM 5982 C C . VAL B 1 293 ? -3.201 12.977 25.25 1 73.75 293 VAL B C 1
ATOM 5984 O O . VAL B 1 293 ? -3.775 12.484 26.234 1 73.75 293 VAL B O 1
ATOM 5987 N N . GLY B 1 294 ? -3.695 12.82 24 1 79.62 294 GLY B N 1
ATOM 5988 C CA . GLY B 1 294 ? -4.914 12.062 23.781 1 79.62 294 GLY B CA 1
ATOM 5989 C C . GLY B 1 294 ? -6.039 12.891 23.203 1 79.62 294 GLY B C 1
ATOM 5990 O O . GLY B 1 294 ? -7.207 12.508 23.281 1 79.62 294 GLY B O 1
ATOM 5991 N N . LYS B 1 295 ? -5.852 14 22.656 1 84.38 295 LYS B N 1
ATOM 5992 C CA . LYS B 1 295 ? -6.887 14.859 22.094 1 84.38 295 LYS B CA 1
ATOM 5993 C C . LYS B 1 295 ? -7.715 14.109 21.047 1 84.38 295 LYS B C 1
ATOM 5995 O O . LYS B 1 295 ? -8.945 14.102 21.109 1 84.38 295 LYS B O 1
ATOM 6000 N N . SER B 1 296 ? -7.012 13.43 20.156 1 82.31 296 SER B N 1
ATOM 6001 C CA . SER B 1 296 ? -7.707 12.711 19.094 1 82.31 296 SER B CA 1
ATOM 6002 C C . SER B 1 296 ? -8.43 11.484 19.641 1 82.31 296 SER B C 1
ATOM 6004 O O . SER B 1 296 ? -9.453 11.062 19.094 1 82.31 296 SER B O 1
ATOM 6006 N N . SER B 1 297 ? -7.91 10.992 20.766 1 84.75 297 SER B N 1
ATOM 6007 C CA . SER B 1 297 ? -8.531 9.828 21.391 1 84.75 297 SER B CA 1
ATOM 6008 C C . SER B 1 297 ? -9.875 10.18 22.016 1 84.75 297 SER B C 1
ATOM 6010 O O . SER B 1 297 ? -10.781 9.344 22.062 1 84.75 297 SER B O 1
ATOM 6012 N N . VAL B 1 298 ? -9.945 11.383 22.484 1 88.75 298 VAL B N 1
ATOM 6013 C CA . VAL B 1 298 ? -11.227 11.852 23 1 88.75 298 VAL B CA 1
ATOM 6014 C C . VAL B 1 298 ? -12.273 11.828 21.906 1 88.75 298 VAL B C 1
ATOM 6016 O O . VAL B 1 298 ? -13.398 11.367 22.125 1 88.75 298 VAL B O 1
ATOM 6019 N N . LEU B 1 299 ? -11.867 12.25 20.703 1 88.62 299 LEU B N 1
ATOM 6020 C CA . LEU B 1 299 ? -12.789 12.273 19.578 1 88.62 299 LEU B CA 1
ATOM 6021 C C . LEU B 1 299 ? -13.133 10.852 19.141 1 88.62 299 LEU B C 1
ATOM 6023 O O . LEU B 1 299 ? -14.273 10.578 18.75 1 88.62 299 LEU B O 1
ATOM 6027 N N . ARG B 1 300 ? -12.156 9.992 19.219 1 86 300 ARG B N 1
ATOM 6028 C CA . ARG B 1 300 ? -12.398 8.602 18.859 1 86 300 ARG B CA 1
ATOM 6029 C C . ARG B 1 300 ? -13.422 7.965 19.797 1 86 300 ARG B C 1
ATOM 6031 O O . ARG B 1 300 ? -14.281 7.203 19.359 1 86 300 ARG B O 1
ATOM 6038 N N . THR B 1 301 ? -13.281 8.281 21 1 86.81 301 THR B N 1
ATOM 6039 C CA . THR B 1 301 ? -14.227 7.773 22 1 86.81 301 THR B CA 1
ATOM 6040 C C . THR B 1 301 ? -15.609 8.375 21.781 1 86.81 301 THR B C 1
ATOM 6042 O O . THR B 1 301 ? -16.625 7.668 21.875 1 86.81 301 THR B O 1
ATOM 6045 N N . LEU B 1 302 ? -15.594 9.625 21.469 1 87 302 LEU B N 1
ATOM 6046 C CA . LEU B 1 302 ? -16.844 10.305 21.203 1 87 302 LEU B CA 1
ATOM 6047 C C . LEU B 1 302 ? -17.547 9.703 19.984 1 87 302 LEU B C 1
ATOM 6049 O O . LEU B 1 302 ? -18.766 9.602 19.938 1 87 302 LEU B O 1
ATOM 6053 N N . ALA B 1 303 ? -16.75 9.383 18.984 1 83.12 303 ALA B N 1
ATOM 6054 C CA . ALA B 1 303 ? -17.266 8.828 17.734 1 83.12 303 ALA B CA 1
ATOM 6055 C C . ALA B 1 303 ? -17.703 7.371 17.922 1 83.12 303 ALA B C 1
ATOM 6057 O O . ALA B 1 303 ? -18.375 6.809 17.062 1 83.12 303 ALA B O 1
ATOM 6058 N N . GLY B 1 304 ? -17.281 6.723 19 1 80.44 304 GLY B N 1
ATOM 6059 C CA . GLY B 1 304 ? -17.609 5.328 19.266 1 80.44 304 GLY B CA 1
ATOM 6060 C C . GLY B 1 304 ? -16.625 4.355 18.672 1 80.44 304 GLY B C 1
ATOM 6061 O O . GLY B 1 304 ? -16.906 3.166 18.531 1 80.44 304 GLY B O 1
ATOM 6062 N N . LEU B 1 305 ? -15.562 4.875 18.281 1 80.44 305 LEU B N 1
ATOM 6063 C CA . LEU B 1 305 ? -14.523 4.023 17.703 1 80.44 305 LEU B CA 1
ATOM 6064 C C . LEU B 1 305 ? -13.719 3.334 18.797 1 80.44 305 LEU B C 1
ATOM 6066 O O . LEU B 1 305 ? -13.227 2.223 18.609 1 80.44 305 LEU B O 1
ATOM 6070 N N . TRP B 1 306 ? -13.516 4.062 19.844 1 79.75 306 TRP B N 1
ATOM 6071 C CA . TRP B 1 306 ? -12.844 3.49 21 1 79.75 306 TRP B CA 1
ATOM 6072 C C . TRP B 1 306 ? -13.844 3.213 22.125 1 79.75 306 TRP B C 1
ATOM 6074 O O . TRP B 1 306 ? -14.883 3.869 22.219 1 79.75 306 TRP B O 1
ATOM 6084 N N . ALA B 1 307 ? -13.562 2.205 22.938 1 71.19 307 ALA B N 1
ATOM 6085 C CA . ALA B 1 307 ? -14.43 1.853 24.047 1 71.19 307 ALA B CA 1
ATOM 6086 C C . ALA B 1 307 ? -14.336 2.889 25.156 1 71.19 307 ALA B C 1
ATOM 6088 O O . ALA B 1 307 ? -13.289 3.506 25.359 1 71.19 307 ALA B O 1
ATOM 6089 N N . LYS B 1 308 ? -15.539 3.119 25.703 1 67.31 308 LYS B N 1
ATOM 6090 C CA . LYS B 1 308 ? -15.57 3.984 26.875 1 67.31 308 LYS B CA 1
ATOM 6091 C C . LYS B 1 308 ? -15.508 3.168 28.156 1 67.31 308 LYS B C 1
ATOM 6093 O O . LYS B 1 308 ? -15.75 1.958 28.141 1 67.31 308 LYS B O 1
ATOM 6098 N N . SER B 1 309 ? -15.039 3.896 29.109 1 70.25 309 SER B N 1
ATOM 6099 C CA . SER B 1 309 ? -15.117 3.275 30.422 1 70.25 309 SER B CA 1
ATOM 6100 C C . SER B 1 309 ? -16.562 2.975 30.812 1 70.25 309 SER B C 1
ATOM 6102 O O . SER B 1 309 ? -17.484 3.637 30.328 1 70.25 309 SER B O 1
ATOM 6104 N N . ALA B 1 310 ? -16.672 1.907 31.453 1 65.25 310 ALA B N 1
ATOM 6105 C CA . ALA B 1 310 ? -17.984 1.401 31.875 1 65.25 310 ALA B CA 1
ATOM 6106 C C . ALA B 1 310 ? -18.766 2.469 32.625 1 65.25 310 ALA B C 1
ATOM 6108 O O . ALA B 1 310 ? -19.984 2.561 32.5 1 65.25 310 ALA B O 1
ATOM 6109 N N . ASP B 1 311 ? -18.188 3.291 33.281 1 77.44 311 ASP B N 1
ATOM 6110 C CA . ASP B 1 311 ? -18.875 4.195 34.188 1 77.44 311 ASP B CA 1
ATOM 6111 C C . ASP B 1 311 ? -19.234 5.508 33.5 1 77.44 311 ASP B C 1
ATOM 6113 O O . ASP B 1 311 ? -20.172 6.199 33.906 1 77.44 311 ASP B O 1
ATOM 6117 N N . GLY B 1 312 ? -18.656 5.773 32.438 1 84.94 312 GLY B N 1
ATOM 6118 C CA . GLY B 1 312 ? -18.922 7.039 31.766 1 84.94 312 GLY B CA 1
ATOM 6119 C C . GLY B 1 312 ? -20.062 6.957 30.766 1 84.94 312 GLY B C 1
ATOM 6120 O O . GLY B 1 312 ? -20.5 5.863 30.406 1 84.94 312 GLY B O 1
ATOM 6121 N N . THR B 1 313 ? -20.719 8.172 30.562 1 88.94 313 THR B N 1
ATOM 6122 C CA . THR B 1 313 ? -21.828 8.234 29.609 1 88.94 313 THR B CA 1
ATOM 6123 C C . THR B 1 313 ? -21.516 9.203 28.484 1 88.94 313 THR B C 1
ATOM 6125 O O . THR B 1 313 ? -20.969 10.281 28.703 1 88.94 313 THR B O 1
ATOM 6128 N N . ILE B 1 314 ? -21.812 8.797 27.344 1 90.31 314 ILE B N 1
ATOM 6129 C CA . ILE B 1 314 ? -21.672 9.648 26.172 1 90.31 314 ILE B CA 1
ATOM 6130 C C . ILE B 1 314 ? -23.031 9.922 25.562 1 90.31 314 ILE B C 1
ATOM 6132 O O . ILE B 1 314 ? -23.812 9 25.328 1 90.31 314 ILE B O 1
ATOM 6136 N N . VAL B 1 315 ? -23.344 11.211 25.438 1 90.56 315 VAL B N 1
ATOM 6137 C CA . VAL B 1 315 ? -24.578 11.648 24.797 1 90.56 315 VAL B CA 1
ATOM 6138 C C . VAL B 1 315 ? -24.281 12.227 23.422 1 90.56 315 VAL B C 1
ATOM 6140 O O . VAL B 1 315 ? -23.469 13.141 23.281 1 90.56 315 VAL B O 1
ATOM 6143 N N . ARG B 1 316 ? -24.859 11.711 22.406 1 87.88 316 ARG B N 1
ATOM 6144 C CA . ARG B 1 316 ? -24.641 12.211 21.062 1 87.88 316 ARG B CA 1
ATOM 6145 C C . ARG B 1 316 ? -25.844 11.898 20.172 1 87.88 316 ARG B C 1
ATOM 6147 O O . ARG B 1 316 ? -26.641 11.008 20.469 1 87.88 316 ARG B O 1
ATOM 6154 N N . PRO B 1 317 ? -25.922 12.672 19.109 1 87.12 317 PRO B N 1
ATOM 6155 C CA . PRO B 1 317 ? -26.969 12.328 18.156 1 87.12 317 PRO B CA 1
ATOM 6156 C C . PRO B 1 317 ? -26.766 10.953 17.516 1 87.12 317 PRO B C 1
ATOM 6158 O O . PRO B 1 317 ? -25.641 10.438 17.5 1 87.12 317 PRO B O 1
ATOM 6161 N N . GLY B 1 318 ? -27.812 10.32 17.203 1 74.5 318 GLY B N 1
ATOM 6162 C CA . GLY B 1 318 ? -27.719 9.039 16.531 1 74.5 318 GLY B CA 1
ATOM 6163 C C . GLY B 1 318 ? -26.891 9.094 15.258 1 74.5 318 GLY B C 1
ATOM 6164 O O . GLY B 1 318 ? -26.594 10.18 14.758 1 74.5 318 GLY B O 1
ATOM 6165 N N . ASP B 1 319 ? -26.484 7.855 14.891 1 64.5 319 ASP B N 1
ATOM 6166 C CA . ASP B 1 319 ? -25.672 7.73 13.68 1 64.5 319 ASP B CA 1
ATOM 6167 C C . ASP B 1 319 ? -26.453 8.164 12.445 1 64.5 319 ASP B C 1
ATOM 6169 O O . ASP B 1 319 ? -27.672 7.973 12.383 1 64.5 319 ASP B O 1
ATOM 6173 N N . GLY B 1 320 ? -26 9.203 11.711 1 63.53 320 GLY B N 1
ATOM 6174 C CA . GLY B 1 320 ? -26.641 9.766 10.539 1 63.53 320 GLY B CA 1
ATOM 6175 C C . GLY B 1 320 ? -26.344 11.234 10.344 1 63.53 320 GLY B C 1
ATOM 6176 O O . GLY B 1 320 ? -25.188 11.656 10.406 1 63.53 320 GLY B O 1
ATOM 6177 N N . ASP B 1 321 ? -27.531 11.93 10.359 1 71 321 ASP B N 1
ATOM 6178 C CA . ASP B 1 321 ? -27.453 13.32 9.922 1 71 321 ASP B CA 1
ATOM 6179 C C . ASP B 1 321 ? -27.172 14.25 11.102 1 71 321 ASP B C 1
ATOM 6181 O O . ASP B 1 321 ? -27.047 15.461 10.922 1 71 321 ASP B O 1
ATOM 6185 N N . GLY B 1 322 ? -26.938 13.602 12.227 1 86.12 322 GLY B N 1
ATOM 6186 C CA . GLY B 1 322 ? -26.812 14.5 13.367 1 86.12 322 GLY B CA 1
ATOM 6187 C C . GLY B 1 322 ? -25.391 14.891 13.664 1 86.12 322 GLY B C 1
ATOM 6188 O O . GLY B 1 322 ? -25.125 15.984 14.164 1 86.12 322 GLY B O 1
ATOM 6189 N N . ILE B 1 323 ? -24.547 13.953 13.422 1 89.75 323 ILE B N 1
ATOM 6190 C CA . ILE B 1 323 ? -23.141 14.219 13.75 1 89.75 323 ILE B CA 1
ATOM 6191 C C . ILE B 1 323 ? -22.25 13.852 12.562 1 89.75 323 ILE B C 1
ATOM 6193 O O . ILE B 1 323 ? -22.5 12.852 11.883 1 89.75 323 ILE B O 1
ATOM 6197 N N . PHE B 1 324 ? -21.344 14.75 12.242 1 92.5 324 PHE B N 1
ATOM 6198 C CA . PHE B 1 324 ? -20.406 14.539 11.141 1 92.5 324 PHE B CA 1
ATOM 6199 C C . PHE B 1 324 ? -18.969 14.727 11.617 1 92.5 324 PHE B C 1
ATOM 6201 O O . PHE B 1 324 ? -18.656 15.688 12.312 1 92.5 324 PHE B O 1
ATOM 6208 N N . PHE B 1 325 ? -18.188 13.734 11.258 1 92.19 325 PHE B N 1
ATOM 6209 C CA . PHE B 1 325 ? -16.797 13.758 11.688 1 92.19 325 PHE B CA 1
ATOM 6210 C C . PHE B 1 325 ? -15.867 14.062 10.508 1 92.19 325 PHE B C 1
ATOM 6212 O O . PHE B 1 325 ? -16.031 13.492 9.43 1 92.19 325 PHE B O 1
ATOM 6219 N N . VAL B 1 326 ? -14.992 15.023 10.68 1 92.69 326 VAL B N 1
ATOM 6220 C CA . VAL B 1 326 ? -13.945 15.32 9.711 1 92.69 326 VAL B CA 1
ATOM 6221 C C . VAL B 1 326 ? -12.594 14.875 10.258 1 92.69 326 VAL B C 1
ATOM 6223 O O . VAL B 1 326 ? -12.023 15.539 11.133 1 92.69 326 VAL B O 1
ATOM 6226 N N . PRO B 1 327 ? -12.039 13.844 9.68 1 89.69 327 PRO B N 1
ATOM 6227 C CA . PRO B 1 327 ? -10.797 13.289 10.211 1 89.69 327 PRO B CA 1
ATOM 6228 C C . PRO B 1 327 ? -9.578 14.148 9.883 1 89.69 327 PRO B C 1
ATOM 6230 O O . PRO B 1 327 ? -9.664 15.055 9.047 1 89.69 327 PRO B O 1
ATOM 6233 N N . GLN B 1 328 ? -8.555 13.797 10.625 1 78.5 328 GLN B N 1
ATOM 6234 C CA . GLN B 1 328 ? -7.285 14.477 10.406 1 78.5 328 GLN B CA 1
ATOM 6235 C C . GLN B 1 328 ? -6.734 14.172 9.016 1 78.5 328 GLN B C 1
ATOM 6237 O O . GLN B 1 328 ? -6.332 15.078 8.289 1 78.5 328 GLN B O 1
ATOM 6242 N N . THR B 1 329 ? -6.789 12.906 8.742 1 78.94 329 THR B N 1
ATOM 6243 C CA . THR B 1 329 ? -6.352 12.477 7.418 1 78.94 329 THR B CA 1
ATOM 6244 C C . THR B 1 329 ? -7.52 12.484 6.438 1 78.94 329 THR B C 1
ATOM 6246 O O . THR B 1 329 ? -8.492 11.75 6.617 1 78.94 329 THR B O 1
ATOM 6249 N N . SER B 1 330 ? -7.312 13.305 5.465 1 82.31 330 SER B N 1
ATOM 6250 C CA . SER B 1 330 ? -8.375 13.414 4.473 1 82.31 330 SER B CA 1
ATOM 6251 C C . SER B 1 330 ? -8.492 12.125 3.654 1 82.31 330 SER B C 1
ATOM 6253 O O . SER B 1 330 ? -7.488 11.5 3.33 1 82.31 330 SER B O 1
ATOM 6255 N N . TYR B 1 331 ? -9.672 11.758 3.455 1 89.31 331 TYR B N 1
ATOM 6256 C CA . TYR B 1 331 ? -9.961 10.562 2.676 1 89.31 331 TYR B CA 1
ATOM 6257 C C . TYR B 1 331 ? -10.547 10.922 1.314 1 89.31 331 TYR B C 1
ATOM 6259 O O . TYR B 1 331 ? -11.422 11.789 1.218 1 89.31 331 TYR B O 1
ATOM 6267 N N . VAL B 1 332 ? -9.969 10.312 0.274 1 90.19 332 VAL B N 1
ATOM 6268 C CA . VAL B 1 332 ? -10.453 10.508 -1.086 1 90.19 332 VAL B CA 1
ATOM 6269 C C . VAL B 1 332 ? -10.938 9.18 -1.66 1 90.19 332 VAL B C 1
ATOM 6271 O O . VAL B 1 332 ? -10.25 8.164 -1.548 1 90.19 332 VAL B O 1
ATOM 6274 N N . LEU B 1 333 ? -12.148 9.188 -2.227 1 89.62 333 LEU B N 1
ATOM 6275 C CA . LEU B 1 333 ? -12.695 7.996 -2.863 1 89.62 333 LEU B CA 1
ATOM 6276 C C . LEU B 1 333 ? -11.852 7.586 -4.066 1 89.62 333 LEU B C 1
ATOM 6278 O O . LEU B 1 333 ? -11.398 8.445 -4.836 1 89.62 333 LEU B O 1
ATOM 6282 N N . LEU B 1 334 ? -11.672 6.254 -4.125 1 84 334 LEU B N 1
ATOM 6283 C CA . LEU B 1 334 ? -10.992 5.738 -5.309 1 84 334 LEU B CA 1
ATOM 6284 C C . LEU B 1 334 ? -11.93 5.746 -6.516 1 84 334 LEU B C 1
ATOM 6286 O O . LEU B 1 334 ? -13.039 5.227 -6.445 1 84 334 LEU B O 1
ATOM 6290 N N . ASN B 1 335 ? -11.617 6.359 -7.547 1 79.62 335 ASN B N 1
ATOM 6291 C CA . ASN B 1 335 ? -12.336 6.387 -8.82 1 79.62 335 ASN B CA 1
ATOM 6292 C C . ASN B 1 335 ? -13.719 7.016 -8.664 1 79.62 335 ASN B C 1
ATOM 6294 O O . ASN B 1 335 ? -14.664 6.613 -9.336 1 79.62 335 ASN B O 1
ATOM 6298 N N . GLY B 1 336 ? -13.883 7.828 -7.676 1 86.94 336 GLY B N 1
ATOM 6299 C CA . GLY B 1 336 ? -15.141 8.539 -7.508 1 86.94 336 GLY B CA 1
ATOM 6300 C C . GLY B 1 336 ? -15.172 9.883 -8.211 1 86.94 336 GLY B C 1
ATOM 6301 O O . GLY B 1 336 ? -14.148 10.57 -8.281 1 86.94 336 GLY B O 1
ATOM 6302 N N . SER B 1 337 ? -16.328 10.188 -8.742 1 90.75 337 SER B N 1
ATOM 6303 C CA . SER B 1 337 ? -16.516 11.508 -9.328 1 90.75 337 SER B CA 1
ATOM 6304 C C . SER B 1 337 ? -16.453 12.602 -8.273 1 90.75 337 SER B C 1
ATOM 6306 O O . SER B 1 337 ? -16.438 12.312 -7.074 1 90.75 337 SER B O 1
ATOM 6308 N N . LEU B 1 338 ? -16.344 13.773 -8.773 1 92.81 338 LEU B N 1
ATOM 6309 C CA . LEU B 1 338 ? -16.312 14.891 -7.836 1 92.81 338 LEU B CA 1
ATOM 6310 C C . LEU B 1 338 ? -17.594 14.953 -7.012 1 92.81 338 LEU B C 1
ATOM 6312 O O . LEU B 1 338 ? -17.562 15.281 -5.824 1 92.81 338 LEU B O 1
ATOM 6316 N N . ARG B 1 339 ? -18.719 14.625 -7.66 1 93.19 339 ARG B N 1
ATOM 6317 C CA . ARG B 1 339 ? -20 14.547 -6.961 1 93.19 339 ARG B CA 1
ATOM 6318 C C . ARG B 1 339 ? -19.953 13.523 -5.832 1 93.19 339 ARG B C 1
ATOM 6320 O O . ARG B 1 339 ? -20.438 13.781 -4.727 1 93.19 339 ARG B O 1
ATOM 6327 N N . ALA B 1 340 ? -19.422 12.438 -6.164 1 91.19 340 ALA B N 1
ATOM 6328 C CA . ALA B 1 340 ? -19.328 11.359 -5.184 1 91.19 340 ALA B CA 1
ATOM 6329 C C . ALA B 1 340 ? -18.391 11.734 -4.047 1 91.19 340 ALA B C 1
ATOM 6331 O O . ALA B 1 340 ? -18.625 11.375 -2.891 1 91.19 340 ALA B O 1
ATOM 6332 N N . GLN B 1 341 ? -17.281 12.43 -4.414 1 93.88 341 GLN B N 1
ATOM 6333 C CA . GLN B 1 341 ? -16.344 12.875 -3.396 1 93.88 341 GLN B CA 1
ATOM 6334 C C . GLN B 1 341 ? -17.031 13.758 -2.359 1 93.88 341 GLN B C 1
ATOM 6336 O O . GLN B 1 341 ? -16.844 13.57 -1.155 1 93.88 341 GLN B O 1
ATOM 6341 N N . ILE B 1 342 ? -17.828 14.656 -2.832 1 94.81 342 ILE B N 1
ATOM 6342 C CA . ILE B 1 342 ? -18.453 15.664 -1.979 1 94.81 342 ILE B CA 1
ATOM 6343 C C . ILE B 1 342 ? -19.578 15.023 -1.18 1 94.81 342 ILE B C 1
ATOM 6345 O O . ILE B 1 342 ? -19.797 15.352 -0.01 1 94.81 342 ILE B O 1
ATOM 6349 N N . ALA B 1 343 ? -20.25 14.094 -1.771 1 93.25 343 ALA B N 1
ATOM 6350 C CA . ALA B 1 343 ? -21.438 13.508 -1.161 1 93.25 343 ALA B CA 1
ATOM 6351 C C . ALA B 1 343 ? -21.062 12.414 -0.164 1 93.25 343 ALA B C 1
ATOM 6353 O O . ALA B 1 343 ? -21.922 11.961 0.611 1 93.25 343 ALA B O 1
ATOM 6354 N N . TYR B 1 344 ? -19.859 12.109 -0.181 1 92.88 344 TYR B N 1
ATOM 6355 C CA . TYR B 1 344 ? -19.422 11.062 0.737 1 92.88 344 TYR B CA 1
ATOM 6356 C C . TYR B 1 344 ? -19.719 11.445 2.182 1 92.88 344 TYR B C 1
ATOM 6358 O O . TYR B 1 344 ? -19.516 12.594 2.586 1 92.88 344 TYR B O 1
ATOM 6366 N N . PRO B 1 345 ? -20.344 10.508 2.896 1 90.75 345 PRO B N 1
ATOM 6367 C CA . PRO B 1 345 ? -20.5 9.055 2.775 1 90.75 345 PRO B CA 1
ATOM 6368 C C . PRO B 1 345 ? -21.859 8.648 2.248 1 90.75 345 PRO B C 1
ATOM 6370 O O . PRO B 1 345 ? -22.219 7.469 2.305 1 90.75 345 PRO B O 1
ATOM 6373 N N . LYS B 1 346 ? -22.562 9.656 1.834 1 88.62 346 LYS B N 1
ATOM 6374 C CA . LYS B 1 346 ? -23.875 9.312 1.294 1 88.62 346 LYS B CA 1
ATOM 6375 C C . LYS B 1 346 ? -23.75 8.523 -0.006 1 88.62 346 LYS B C 1
ATOM 6377 O O . LYS B 1 346 ? -22.781 8.703 -0.751 1 88.62 346 LYS B O 1
ATOM 6382 N N . GLY B 1 347 ? -24.594 7.68 -0.259 1 82.25 347 GLY B N 1
ATOM 6383 C CA . GLY B 1 347 ? -24.547 6.773 -1.397 1 82.25 347 GLY B CA 1
ATOM 6384 C C . GLY B 1 347 ? -24.875 7.453 -2.713 1 82.25 347 GLY B C 1
ATOM 6385 O O . GLY B 1 347 ? -25.25 8.625 -2.734 1 82.25 347 GLY B O 1
ATOM 6386 N N . GLU B 1 348 ? -24.703 6.727 -3.752 1 77.12 348 GLU B N 1
ATOM 6387 C CA . GLU B 1 348 ? -24.875 7.203 -5.121 1 77.12 348 GLU B CA 1
ATOM 6388 C C . GLU B 1 348 ? -26.297 7.715 -5.348 1 77.12 348 GLU B C 1
ATOM 6390 O O . GLU B 1 348 ? -26.5 8.664 -6.109 1 77.12 348 GLU B O 1
ATOM 6395 N N . GLU B 1 349 ? -27.203 7.184 -4.652 1 78.12 349 GLU B N 1
ATOM 6396 C CA . GLU B 1 349 ? -28.594 7.586 -4.832 1 78.12 349 GLU B CA 1
ATOM 6397 C C . GLU B 1 349 ? -28.812 9.039 -4.402 1 78.12 349 GLU B C 1
ATOM 6399 O O . GLU B 1 349 ? -29.516 9.789 -5.074 1 78.12 349 GLU B O 1
ATOM 6404 N N . CYS B 1 350 ? -28.188 9.375 -3.287 1 77.44 350 CYS B N 1
ATOM 6405 C CA . CYS B 1 350 ? -28.281 10.742 -2.801 1 77.44 350 CYS B CA 1
ATOM 6406 C C . CYS B 1 350 ? -27.547 11.711 -3.727 1 77.44 350 CYS B C 1
ATOM 6408 O O . CYS B 1 350 ? -28.016 12.82 -3.965 1 77.44 350 CYS B O 1
ATOM 6410 N N . VAL B 1 351 ? -26.562 11.227 -4.344 1 78.56 351 VAL B N 1
ATOM 6411 C CA . VAL B 1 351 ? -25.703 12.031 -5.207 1 78.56 351 VAL B CA 1
ATOM 6412 C C . VAL B 1 351 ? -26.4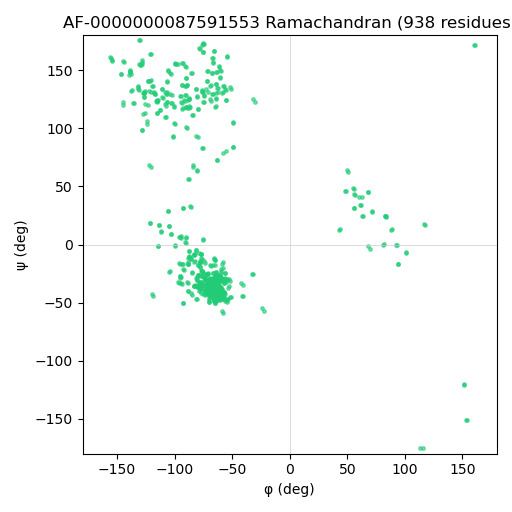53 12.398 -6.488 1 78.56 351 VAL B C 1
ATOM 6414 O O . VAL B 1 351 ? -26.406 13.547 -6.93 1 78.56 351 VAL B O 1
ATOM 6417 N N . THR B 1 352 ? -27.188 11.461 -7.008 1 81 352 THR B N 1
ATOM 6418 C CA . THR B 1 352 ? -27.844 11.672 -8.289 1 81 352 THR B CA 1
ATOM 6419 C C . THR B 1 352 ? -29.062 12.57 -8.133 1 81 352 THR B C 1
ATOM 6421 O O . THR B 1 352 ? -29.453 13.273 -9.07 1 81 352 THR B O 1
ATOM 6424 N N . GLY B 1 353 ? -29.625 12.656 -6.977 1 83.5 353 GLY B N 1
ATOM 6425 C CA . GLY B 1 353 ? -30.812 13.453 -6.754 1 83.5 353 GLY B CA 1
ATOM 6426 C C . GLY B 1 353 ? -30.516 14.906 -6.449 1 83.5 353 GLY B C 1
ATOM 6427 O O . GLY B 1 353 ? -31.406 15.758 -6.543 1 83.5 353 GLY B O 1
ATOM 6428 N N . THR B 1 354 ? -29.328 15.25 -6.172 1 90.88 354 THR B N 1
ATOM 6429 C CA . THR B 1 354 ? -28.969 16.609 -5.801 1 90.88 354 THR B CA 1
ATOM 6430 C C . THR B 1 354 ? -28.594 17.422 -7.035 1 90.88 354 THR B C 1
ATOM 6432 O O . THR B 1 354 ? -27.797 16.969 -7.867 1 90.88 354 THR B O 1
ATOM 6435 N N . PRO B 1 355 ? -29.172 18.562 -7.195 1 92.5 355 PRO B N 1
ATOM 6436 C CA . PRO B 1 355 ? -28.859 19.422 -8.344 1 92.5 355 PRO B CA 1
ATOM 6437 C C . PRO B 1 355 ? -27.391 19.812 -8.398 1 92.5 355 PRO B C 1
ATOM 6439 O O . PRO B 1 355 ? -26.75 20.016 -7.355 1 92.5 355 PRO B O 1
ATOM 6442 N N . PRO B 1 356 ? -26.906 20 -9.578 1 92.5 356 PRO B N 1
ATOM 6443 C CA . PRO B 1 356 ? -25.484 20.312 -9.766 1 92.5 356 PRO B CA 1
ATOM 6444 C C . PRO B 1 356 ? -25.078 21.641 -9.133 1 92.5 356 PRO B C 1
ATOM 6446 O O . PRO B 1 356 ? -23.938 21.797 -8.703 1 92.5 356 PRO B O 1
ATOM 6449 N N . HIS B 1 357 ? -25.984 22.547 -8.984 1 93.62 357 HIS B N 1
ATOM 6450 C CA . HIS B 1 357 ? -25.625 23.859 -8.461 1 93.62 357 HIS B CA 1
ATOM 6451 C C . HIS B 1 357 ? -25.25 23.781 -6.984 1 93.62 357 HIS B C 1
ATOM 6453 O O . HIS B 1 357 ? -24.453 24.578 -6.504 1 93.62 357 HIS B O 1
ATOM 6459 N N . VAL B 1 358 ? -25.859 22.812 -6.32 1 94.69 358 VAL B N 1
ATOM 6460 C CA . VAL B 1 358 ? -25.547 22.625 -4.906 1 94.69 358 VAL B CA 1
ATOM 6461 C C . VAL B 1 358 ? -24.062 22.297 -4.746 1 94.69 358 VAL B C 1
ATOM 6463 O O . VAL B 1 358 ? -23.391 22.828 -3.865 1 94.69 358 VAL B O 1
ATOM 6466 N N . PHE B 1 359 ? -23.609 21.484 -5.629 1 95.5 359 PHE B N 1
ATOM 6467 C CA . PHE B 1 359 ? -22.203 21.078 -5.578 1 95.5 359 PHE B CA 1
ATOM 6468 C C . PHE B 1 359 ? -21.281 22.25 -5.938 1 95.5 359 PHE B C 1
ATOM 6470 O O . PHE B 1 359 ? -20.25 22.453 -5.297 1 95.5 359 PHE B O 1
ATOM 6477 N N . SER B 1 360 ? -21.656 23 -6.91 1 95 360 SER B N 1
ATOM 6478 C CA . SER B 1 360 ? -20.844 24.141 -7.328 1 95 360 SER B CA 1
ATOM 6479 C C . SER B 1 360 ? -20.766 25.188 -6.227 1 95 360 SER B C 1
ATOM 6481 O O . SER B 1 360 ? -19.703 25.781 -6.004 1 95 360 SER B O 1
ATOM 6483 N N . ASP B 1 361 ? -21.859 25.406 -5.562 1 95.88 361 ASP B N 1
ATOM 6484 C CA . ASP B 1 361 ? -21.906 26.391 -4.48 1 95.88 361 ASP B CA 1
ATOM 6485 C C . ASP B 1 361 ? -21 25.969 -3.318 1 95.88 361 ASP B C 1
ATOM 6487 O O . ASP B 1 361 ? -20.297 26.797 -2.742 1 95.88 361 ASP B O 1
ATOM 6491 N N . ILE B 1 362 ? -21.047 24.703 -3.025 1 96.44 362 ILE B N 1
ATOM 6492 C CA . ILE B 1 362 ? -20.234 24.172 -1.927 1 96.44 362 ILE B CA 1
ATOM 6493 C C . ILE B 1 362 ? -18.766 24.297 -2.27 1 96.44 362 ILE B C 1
ATOM 6495 O O . ILE B 1 362 ? -17.953 24.734 -1.437 1 96.44 362 ILE B O 1
ATOM 6499 N N . LEU B 1 363 ? -18.453 24 -3.463 1 96.19 363 LEU B N 1
ATOM 6500 C CA . LEU B 1 363 ? -17.062 24.078 -3.902 1 96.19 363 LEU B CA 1
ATOM 6501 C C . LEU B 1 363 ? -16.562 25.531 -3.848 1 96.19 363 LEU B C 1
ATOM 6503 O O . LEU B 1 363 ? -15.414 25.781 -3.469 1 96.19 363 LEU B O 1
ATOM 6507 N N . ASP B 1 364 ? -17.375 26.391 -4.141 1 95.19 364 ASP B N 1
ATOM 6508 C CA . ASP B 1 364 ? -17.016 27.797 -4.07 1 95.19 364 ASP B CA 1
ATOM 6509 C C . ASP B 1 364 ? -16.797 28.25 -2.627 1 95.19 364 ASP B C 1
ATOM 6511 O O . ASP B 1 364 ? -15.867 29 -2.334 1 95.19 364 ASP B O 1
ATOM 6515 N N . THR B 1 365 ? -17.641 27.766 -1.806 1 95.25 365 THR B N 1
ATOM 6516 C CA . THR B 1 365 ? -17.578 28.141 -0.396 1 95.25 365 THR B CA 1
ATOM 6517 C C . THR B 1 365 ? -16.25 27.672 0.217 1 95.25 365 THR B C 1
ATOM 6519 O O . THR B 1 365 ? -15.656 28.391 1.018 1 95.25 365 THR B O 1
ATOM 6522 N N . VAL B 1 366 ? -15.82 26.453 -0.199 1 95.44 366 VAL B N 1
ATOM 6523 C CA . VAL B 1 366 ? -14.617 25.922 0.415 1 95.44 366 VAL B CA 1
ATOM 6524 C C . VAL B 1 366 ? -13.391 26.328 -0.398 1 95.44 366 VAL B C 1
ATOM 6526 O O . VAL B 1 366 ? -12.266 25.922 -0.099 1 95.44 366 VAL B O 1
ATOM 6529 N N . GLY B 1 367 ? -13.562 27.094 -1.444 1 91.62 367 GLY B N 1
ATOM 6530 C CA . GLY B 1 367 ? -12.453 27.625 -2.236 1 91.62 367 GLY B CA 1
ATOM 6531 C C . GLY B 1 367 ? -11.938 26.625 -3.26 1 91.62 367 GLY B C 1
ATOM 6532 O O . GLY B 1 367 ? -10.75 26.641 -3.6 1 91.62 367 GLY B O 1
ATOM 6533 N N . LEU B 1 368 ? -12.75 25.656 -3.695 1 92.56 368 LEU B N 1
ATOM 6534 C CA . LEU B 1 368 ? -12.344 24.672 -4.695 1 92.56 368 LEU B CA 1
ATOM 6535 C C . LEU B 1 368 ? -13.141 24.859 -5.988 1 92.56 368 LEU B C 1
ATOM 6537 O O . LEU B 1 368 ? -13.18 23.953 -6.828 1 92.56 368 LEU B O 1
ATOM 6541 N N . GLY B 1 369 ? -13.742 25.984 -6.121 1 92.94 369 GLY B N 1
ATOM 6542 C CA . GLY B 1 369 ? -14.562 26.266 -7.293 1 92.94 369 GLY B CA 1
ATOM 6543 C C . GLY B 1 369 ? -13.781 26.203 -8.594 1 92.94 369 GLY B C 1
ATOM 6544 O O . GLY B 1 369 ? -14.328 25.859 -9.641 1 92.94 369 GLY B O 1
ATOM 6545 N N . TYR B 1 370 ? -12.555 26.453 -8.547 1 87.31 370 TYR B N 1
ATOM 6546 C CA . TYR B 1 370 ? -11.711 26.5 -9.734 1 87.31 370 TYR B CA 1
ATOM 6547 C C . TYR B 1 370 ? -11.641 25.141 -10.414 1 87.31 370 TYR B C 1
ATOM 6549 O O . TYR B 1 370 ? -11.352 25.047 -11.609 1 87.31 370 TYR B O 1
ATOM 6557 N N . LEU B 1 371 ? -11.883 24.078 -9.688 1 89.06 371 LEU B N 1
ATOM 6558 C CA . LEU B 1 371 ? -11.836 22.734 -10.258 1 89.06 371 LEU B CA 1
ATOM 6559 C C . LEU B 1 371 ? -12.859 22.594 -11.375 1 89.06 371 LEU B C 1
ATOM 6561 O O . LEU B 1 371 ? -12.648 21.797 -12.305 1 89.06 371 LEU B O 1
ATOM 6565 N N . LEU B 1 372 ? -13.945 23.328 -11.25 1 90.75 372 LEU B N 1
ATOM 6566 C CA . LEU B 1 372 ? -15.008 23.266 -12.25 1 90.75 372 LEU B CA 1
ATOM 6567 C C . LEU B 1 372 ? -14.867 24.391 -13.273 1 90.75 372 LEU B C 1
ATOM 6569 O O . LEU B 1 372 ? -15.141 24.188 -14.453 1 90.75 372 LEU B O 1
ATOM 6573 N N . THR B 1 373 ? -14.391 25.516 -12.867 1 85.56 373 THR B N 1
ATOM 6574 C CA . THR B 1 373 ? -14.391 26.703 -13.703 1 85.56 373 THR B CA 1
ATOM 6575 C C . THR B 1 373 ? -13.227 26.688 -14.688 1 85.56 373 THR B C 1
ATOM 6577 O O . THR B 1 373 ? -13.32 27.25 -15.781 1 85.56 373 THR B O 1
ATOM 6580 N N . ASP B 1 374 ? -12.133 26 -14.273 1 78.81 374 ASP B N 1
ATOM 6581 C CA . ASP B 1 374 ? -10.961 25.969 -15.141 1 78.81 374 ASP B CA 1
ATOM 6582 C C . ASP B 1 374 ? -11.164 25 -16.297 1 78.81 374 ASP B C 1
ATOM 6584 O O . ASP B 1 374 ? -10.352 24.953 -17.234 1 78.81 374 ASP B O 1
ATOM 6588 N N . GLY B 1 375 ? -12.203 24.219 -16.328 1 77.38 375 GLY B N 1
ATOM 6589 C CA . GLY B 1 375 ? -12.555 23.344 -17.422 1 77.38 375 GLY B CA 1
ATOM 6590 C C . GLY B 1 375 ? -11.781 22.031 -17.406 1 77.38 375 GLY B C 1
ATOM 6591 O O . GLY B 1 375 ? -11.898 21.234 -18.344 1 77.38 375 GLY B O 1
ATOM 6592 N N . ARG B 1 376 ? -11.016 21.828 -16.594 1 78.31 376 ARG B N 1
ATOM 6593 C CA . ARG B 1 376 ? -10.164 20.641 -16.578 1 78.31 376 ARG B CA 1
ATOM 6594 C C . ARG B 1 376 ? -10.93 19.406 -16.109 1 78.31 376 ARG B C 1
ATOM 6596 O O . ARG B 1 376 ? -10.617 18.281 -16.484 1 78.31 376 ARG B O 1
ATOM 6603 N N . TYR B 1 377 ? -11.859 19.781 -15.117 1 88.31 377 TYR B N 1
ATOM 6604 C CA . TYR B 1 377 ? -12.617 18.672 -14.523 1 88.31 377 TYR B CA 1
ATOM 6605 C C . TYR B 1 377 ? -14.109 18.969 -14.547 1 88.31 377 TYR B C 1
ATOM 6607 O O . TYR B 1 377 ? -14.523 20.125 -14.727 1 88.31 377 TYR B O 1
ATOM 6615 N N . SER B 1 378 ? -14.867 17.922 -14.539 1 91.12 378 SER B N 1
ATOM 6616 C CA . SER B 1 378 ? -16.312 18.016 -14.445 1 91.12 378 SER B CA 1
ATOM 6617 C C . SER B 1 378 ? -16.844 17.281 -13.219 1 91.12 378 SER B C 1
ATOM 6619 O O . SER B 1 378 ? -16.125 16.469 -12.617 1 91.12 378 SER B O 1
ATOM 6621 N N . LEU B 1 379 ? -18.062 17.578 -12.867 1 91.62 379 LEU B N 1
ATOM 6622 C CA . LEU B 1 379 ? -18.688 17.016 -11.664 1 91.62 379 LEU B CA 1
ATOM 6623 C C . LEU B 1 379 ? -18.828 15.508 -11.789 1 91.62 379 LEU B C 1
ATOM 6625 O O . LEU B 1 379 ? -18.688 14.781 -10.805 1 91.62 379 LEU B O 1
ATOM 6629 N N . ASP B 1 380 ? -18.984 15.086 -13 1 89.62 380 ASP B N 1
ATOM 6630 C CA . ASP B 1 380 ? -19.328 13.68 -13.18 1 89.62 380 ASP B CA 1
ATOM 6631 C C . ASP B 1 380 ? -18.172 12.922 -13.836 1 89.62 380 ASP B C 1
ATOM 6633 O O . ASP B 1 380 ? -18.344 11.766 -14.242 1 89.62 380 ASP B O 1
ATOM 6637 N N . GLN B 1 381 ? -17.062 13.602 -13.898 1 88.19 381 GLN B N 1
ATOM 6638 C CA . GLN B 1 381 ? -15.914 12.938 -14.516 1 88.19 381 GLN B CA 1
ATOM 6639 C C . GLN B 1 381 ? -15.453 11.75 -13.672 1 88.19 381 GLN B C 1
ATOM 6641 O O . GLN B 1 381 ? -15.305 11.867 -12.453 1 88.19 381 GLN B O 1
ATOM 6646 N N . GLU B 1 382 ? -15.312 10.625 -14.383 1 81.44 382 GLU B N 1
ATOM 6647 C CA . GLU B 1 382 ? -14.898 9.414 -13.688 1 81.44 382 GLU B CA 1
ATOM 6648 C C . GLU B 1 382 ? -13.406 9.164 -13.852 1 81.44 382 GLU B C 1
ATOM 6650 O O . GLU B 1 382 ? -12.766 9.75 -14.719 1 81.44 382 GLU B O 1
ATOM 6655 N N . ASN B 1 383 ? -12.805 8.477 -12.992 1 79.12 383 ASN B N 1
ATOM 6656 C CA . ASN B 1 383 ? -11.438 7.957 -13.062 1 79.12 383 ASN B CA 1
ATOM 6657 C C . ASN B 1 383 ? -10.406 9.07 -12.922 1 79.12 383 ASN B C 1
ATOM 6659 O O . ASN B 1 383 ? -9.375 9.047 -13.594 1 79.12 383 ASN B O 1
ATOM 6663 N N . VAL B 1 384 ? -10.781 10.102 -12.227 1 81 384 VAL B N 1
ATOM 6664 C CA . VAL B 1 384 ? -9.805 11.125 -11.875 1 81 384 VAL B CA 1
ATOM 6665 C C . VAL B 1 384 ? -9.117 10.75 -10.562 1 81 384 VAL B C 1
ATOM 6667 O O . VAL B 1 384 ? -9.773 10.414 -9.578 1 81 384 VAL B O 1
ATOM 6670 N N . PRO B 1 385 ? -7.844 10.711 -10.586 1 81.62 385 PRO B N 1
ATOM 6671 C CA . PRO B 1 385 ? -7.141 10.445 -9.328 1 81.62 385 PRO B CA 1
ATOM 6672 C C . PRO B 1 385 ? -7.098 11.656 -8.406 1 81.62 385 PRO B C 1
ATOM 6674 O O . PRO B 1 385 ? -6.051 12.297 -8.273 1 81.62 385 PRO B O 1
ATOM 6677 N N . TRP B 1 386 ? -8.125 11.836 -7.699 1 85.81 386 TRP B N 1
ATOM 6678 C CA . TRP B 1 386 ? -8.266 13.023 -6.863 1 85.81 386 TRP B CA 1
ATOM 6679 C C . TRP B 1 386 ? -7.195 13.055 -5.777 1 85.81 386 TRP B C 1
ATOM 6681 O O . TRP B 1 386 ? -6.801 14.133 -5.316 1 85.81 386 TRP B O 1
ATOM 6691 N N . GLY B 1 387 ? -6.77 11.93 -5.285 1 79 387 GLY B N 1
ATOM 6692 C CA . GLY B 1 387 ? -5.711 11.867 -4.293 1 79 387 GLY B CA 1
ATOM 6693 C C . GLY B 1 387 ? -4.426 12.539 -4.746 1 79 387 GLY B C 1
ATOM 6694 O O . GLY B 1 387 ? -3.709 13.125 -3.939 1 79 387 GLY B O 1
ATOM 6695 N N . ASP B 1 388 ? -4.23 12.523 -6.039 1 70 388 ASP B N 1
ATOM 6696 C CA . ASP B 1 388 ? -3.014 13.094 -6.609 1 70 388 ASP B CA 1
ATOM 6697 C C . ASP B 1 388 ? -3.244 14.539 -7.062 1 70 388 ASP B C 1
ATOM 6699 O O . ASP B 1 388 ? -2.301 15.328 -7.137 1 70 388 ASP B O 1
ATOM 6703 N N . VAL B 1 389 ? -4.457 14.797 -7.383 1 74.88 389 VAL B N 1
ATOM 6704 C CA . VAL B 1 389 ? -4.805 16.109 -7.934 1 74.88 389 VAL B CA 1
ATOM 6705 C C . VAL B 1 389 ? -4.875 17.141 -6.812 1 74.88 389 VAL B C 1
ATOM 6707 O O . VAL B 1 389 ? -4.398 18.266 -6.965 1 74.88 389 VAL B O 1
ATOM 6710 N N . LEU B 1 390 ? -5.383 16.703 -5.676 1 81.69 390 LEU B N 1
ATOM 6711 C CA . LEU B 1 390 ? -5.617 17.641 -4.586 1 81.69 390 LEU B CA 1
ATOM 6712 C C . LEU B 1 390 ? -4.418 17.672 -3.639 1 81.69 390 LEU B C 1
ATOM 6714 O O . LEU B 1 390 ? -3.844 16.641 -3.314 1 81.69 390 LEU B O 1
ATOM 6718 N N . SER B 1 391 ? -4.086 18.891 -3.256 1 72.38 391 SER B N 1
ATOM 6719 C CA . SER B 1 391 ? -3.049 19.078 -2.246 1 72.38 391 SER B CA 1
ATOM 6720 C C . SER B 1 391 ? -3.576 18.766 -0.85 1 72.38 391 SER B C 1
ATOM 6722 O O . SER B 1 391 ? -4.77 18.5 -0.676 1 72.38 391 SER B O 1
ATOM 6724 N N . GLY B 1 392 ? -2.713 18.734 0.102 1 73.94 392 GLY B N 1
ATOM 6725 C CA . GLY B 1 392 ? -3.115 18.484 1.478 1 73.94 392 GLY B CA 1
ATOM 6726 C C . GLY B 1 392 ? -4.184 19.438 1.97 1 73.94 392 GLY B C 1
ATOM 6727 O O . GLY B 1 392 ? -5.195 19.016 2.529 1 73.94 392 GLY B O 1
ATOM 6728 N N . GLY B 1 393 ? -3.932 20.703 1.745 1 80.44 393 GLY B N 1
ATOM 6729 C CA . GLY B 1 393 ? -4.914 21.703 2.125 1 80.44 393 GLY B CA 1
ATOM 6730 C C . GLY B 1 393 ? -6.227 21.562 1.377 1 80.44 393 GLY B C 1
ATOM 6731 O O . GLY B 1 393 ? -7.297 21.781 1.949 1 80.44 393 GLY B O 1
ATOM 6732 N N . GLU B 1 394 ? -6.094 21.156 0.122 1 84 394 GLU B N 1
ATOM 6733 C CA . GLU B 1 394 ? -7.297 21 -0.688 1 84 394 GLU B CA 1
ATOM 6734 C C . GLU B 1 394 ? -8.094 19.781 -0.244 1 84 394 GLU B C 1
ATOM 6736 O O . GLU B 1 394 ? -9.328 19.781 -0.303 1 84 394 GLU B O 1
ATOM 6741 N N . LYS B 1 395 ? -7.375 18.844 0.214 1 89.5 395 LYS B N 1
ATOM 6742 C CA . LYS B 1 395 ? -8.055 17.672 0.746 1 89.5 395 LYS B CA 1
ATOM 6743 C C . LYS B 1 395 ? -8.812 18 2.029 1 89.5 395 LYS B C 1
ATOM 6745 O O . LYS B 1 395 ? -9.898 17.484 2.27 1 89.5 395 LYS B O 1
ATOM 6750 N N . GLN B 1 396 ? -8.219 18.828 2.83 1 89.38 396 GLN B N 1
ATOM 6751 C CA . GLN B 1 396 ? -8.922 19.281 4.027 1 89.38 396 GLN B CA 1
ATOM 6752 C C . GLN B 1 396 ? -10.172 20.078 3.66 1 89.38 396 GLN B C 1
ATOM 6754 O O . GLN B 1 396 ? -11.219 19.938 4.301 1 89.38 396 GLN B O 1
ATOM 6759 N N . ARG B 1 397 ? -10.047 20.891 2.615 1 93.62 397 ARG B N 1
ATOM 6760 C CA . ARG B 1 397 ? -11.195 21.656 2.133 1 93.62 397 ARG B CA 1
ATOM 6761 C C . ARG B 1 397 ? -12.297 20.734 1.64 1 93.62 397 ARG B C 1
ATOM 6763 O O . ARG B 1 397 ? -13.484 21.016 1.814 1 93.62 397 ARG B O 1
ATOM 6770 N N . LEU B 1 398 ? -11.906 19.641 1.017 1 94.94 398 LEU B N 1
ATOM 6771 C CA . LEU B 1 398 ? -12.883 18.641 0.594 1 94.94 398 LEU B CA 1
ATOM 6772 C C . LEU B 1 398 ? -13.633 18.078 1.793 1 94.94 398 LEU B C 1
ATOM 6774 O O . LEU B 1 398 ? -14.828 17.797 1.701 1 94.94 398 LEU B O 1
ATOM 6778 N N . GLY B 1 399 ? -12.938 17.891 2.889 1 95.12 399 GLY B N 1
ATOM 6779 C CA . GLY B 1 399 ? -13.602 17.453 4.113 1 95.12 399 GLY B CA 1
ATOM 6780 C C . GLY B 1 399 ? -14.711 18.391 4.547 1 95.12 399 GLY B C 1
ATOM 6781 O O . GLY B 1 399 ? -15.781 17.953 4.969 1 95.12 399 GLY B O 1
ATOM 6782 N N . PHE B 1 400 ? -14.438 19.672 4.426 1 96.69 400 PHE B N 1
ATOM 6783 C CA . PHE B 1 400 ? -15.453 20.656 4.762 1 96.69 400 PHE B CA 1
ATOM 6784 C C . PHE B 1 400 ? -16.594 20.641 3.74 1 96.69 400 PHE B C 1
ATOM 6786 O O . PHE B 1 400 ? -17.75 20.875 4.086 1 96.69 400 PHE B O 1
ATOM 6793 N N . ALA B 1 401 ? -16.203 20.406 2.475 1 96.56 401 ALA B N 1
ATOM 6794 C CA . ALA B 1 401 ? -17.25 20.266 1.467 1 96.56 401 ALA B CA 1
ATOM 6795 C C . ALA B 1 401 ? -18.234 19.156 1.84 1 96.56 401 ALA B C 1
ATOM 6797 O O . ALA B 1 401 ? -19.453 19.328 1.715 1 96.56 401 ALA B O 1
ATOM 6798 N N . ARG B 1 402 ? -17.719 18.094 2.299 1 95.31 402 ARG B N 1
ATOM 6799 C CA . ARG B 1 402 ? -18.547 17 2.758 1 95.31 402 ARG B CA 1
ATOM 6800 C C . ARG B 1 402 ? -19.406 17.422 3.941 1 95.31 402 ARG B C 1
ATOM 6802 O O . ARG B 1 402 ? -20.578 17.047 4.023 1 95.31 402 ARG B O 1
ATOM 6809 N N . LEU B 1 403 ? -18.766 18.109 4.801 1 95.62 403 LEU B N 1
ATOM 6810 C CA . LEU B 1 403 ? -19.469 18.578 5.984 1 95.62 403 LEU B CA 1
ATOM 6811 C C . LEU B 1 403 ? -20.672 19.438 5.598 1 95.62 403 LEU B C 1
ATOM 6813 O O . LEU B 1 403 ? -21.766 19.25 6.109 1 95.62 403 LEU B O 1
ATOM 6817 N N . PHE B 1 404 ? -20.484 20.359 4.695 1 96.38 404 PHE B N 1
ATOM 6818 C CA . PHE B 1 404 ? -21.531 21.297 4.293 1 96.38 404 PHE B CA 1
ATOM 6819 C C . PHE B 1 404 ? -22.609 20.578 3.496 1 96.38 404 PHE B C 1
ATOM 6821 O O . PHE B 1 404 ? -23.797 20.938 3.574 1 96.38 404 PHE B O 1
ATOM 6828 N N . PHE B 1 405 ? -22.234 19.594 2.715 1 94.94 405 PHE B N 1
ATOM 6829 C CA . PHE B 1 405 ? -23.203 18.828 1.958 1 94.94 405 PHE B CA 1
ATOM 6830 C C . PHE B 1 405 ? -24.125 18.047 2.895 1 94.94 405 PHE B C 1
ATOM 6832 O O . PHE B 1 405 ? -25.328 17.969 2.674 1 94.94 405 PHE B O 1
ATOM 6839 N N . ASN B 1 406 ? -23.578 17.453 3.896 1 92.12 406 ASN B N 1
ATOM 6840 C CA . ASN B 1 406 ? -24.344 16.641 4.824 1 92.12 406 ASN B CA 1
ATOM 6841 C C . ASN B 1 406 ? -25.109 17.484 5.832 1 92.12 406 ASN B C 1
ATOM 6843 O O . ASN B 1 406 ? -26.109 17.047 6.402 1 92.12 406 ASN B O 1
ATOM 6847 N N . CYS B 1 407 ? -24.641 18.688 6.129 1 91.56 407 CYS B N 1
ATOM 6848 C CA . CYS B 1 407 ? -25.281 19.688 6.961 1 91.56 407 CYS B CA 1
ATOM 6849 C C . CYS B 1 407 ? -25.734 19.094 8.289 1 91.56 407 CYS B C 1
ATOM 6851 O O . CYS B 1 407 ? -26.922 19.141 8.625 1 91.56 407 CYS B O 1
ATOM 6853 N N . PRO B 1 408 ? -24.828 18.625 9.133 1 92.75 408 PRO B N 1
ATOM 6854 C CA . PRO B 1 408 ? -25.156 18.047 10.43 1 92.75 408 PRO B CA 1
ATOM 6855 C C . PRO B 1 408 ? -25.469 19.094 11.492 1 92.75 408 PRO B C 1
ATOM 6857 O O . PRO B 1 408 ? -25.266 20.281 11.266 1 92.75 408 PRO B O 1
ATOM 6860 N N . ARG B 1 409 ? -25.984 18.625 12.578 1 91.88 409 ARG B N 1
ATOM 6861 C CA . ARG B 1 409 ? -26.203 19.5 13.719 1 91.88 409 ARG B CA 1
ATOM 6862 C C . ARG B 1 409 ? -24.891 19.734 14.477 1 91.88 409 ARG B C 1
ATOM 6864 O O . ARG B 1 409 ? -24.656 20.844 14.969 1 91.88 409 ARG B O 1
ATOM 6871 N N . PHE B 1 410 ? -24.141 18.641 14.57 1 93.44 410 PHE B N 1
ATOM 6872 C CA . PHE B 1 410 ? -22.844 18.719 15.242 1 93.44 410 PHE B CA 1
ATOM 6873 C C . PHE B 1 410 ? -21.719 18.266 14.305 1 93.44 410 PHE B C 1
ATOM 6875 O O . PHE B 1 410 ? -21.891 17.328 13.539 1 93.44 410 PHE B O 1
ATOM 6882 N N . ALA B 1 411 ? -20.609 18.938 14.359 1 93.81 411 ALA B N 1
ATOM 6883 C CA . ALA B 1 411 ? -19.438 18.547 13.586 1 93.81 411 ALA B CA 1
ATOM 6884 C C . ALA B 1 411 ? -18.219 18.391 14.492 1 93.81 411 ALA B C 1
ATOM 6886 O O . ALA B 1 411 ? -18 19.203 15.391 1 93.81 411 ALA B O 1
ATOM 6887 N N . ILE B 1 412 ? -17.578 17.344 14.32 1 93.69 412 ILE B N 1
ATOM 6888 C CA . ILE B 1 412 ? -16.344 17.094 15.047 1 93.69 412 ILE B CA 1
ATOM 6889 C C . ILE B 1 412 ? -15.148 17.203 14.102 1 93.69 412 ILE B C 1
ATOM 6891 O O . ILE B 1 412 ? -15.047 16.469 13.125 1 93.69 412 ILE B O 1
ATOM 6895 N N . LEU B 1 413 ? -14.266 18.094 14.414 1 93.62 413 LEU B N 1
ATOM 6896 C CA . LEU B 1 413 ? -13.125 18.391 13.555 1 93.62 413 LEU B CA 1
ATOM 6897 C C . LEU B 1 413 ? -11.82 17.969 14.219 1 93.62 413 LEU B C 1
ATOM 6899 O O . LEU B 1 413 ? -11.453 18.5 15.266 1 93.62 413 LEU B O 1
ATOM 6903 N N . ASP B 1 414 ? -11.133 17.016 13.625 1 90.44 414 ASP B N 1
ATOM 6904 C CA . ASP B 1 414 ? -9.852 16.562 14.141 1 90.44 414 ASP B CA 1
ATOM 6905 C C . ASP B 1 414 ? -8.688 17.156 13.352 1 90.44 414 ASP B C 1
ATOM 6907 O O . ASP B 1 414 ? -8.203 16.547 12.398 1 90.44 414 ASP B O 1
ATOM 6911 N N . GLU B 1 415 ? -8.18 18.234 13.773 1 83.56 415 GLU B N 1
ATOM 6912 C CA . GLU B 1 415 ? -7.086 18.953 13.125 1 83.56 415 GLU B CA 1
ATOM 6913 C C . GLU B 1 415 ? -7.348 19.125 11.633 1 83.56 415 GLU B C 1
ATOM 6915 O O . GLU B 1 415 ? -6.453 18.922 10.812 1 83.56 415 GLU B O 1
ATOM 6920 N N . SER B 1 416 ? -8.57 19.531 11.375 1 87.94 416 SER B N 1
ATOM 6921 C CA . SER B 1 416 ? -9.039 19.531 9.992 1 87.94 416 SER B CA 1
ATOM 6922 C C . SER B 1 416 ? -8.68 20.844 9.289 1 87.94 416 SER B C 1
ATOM 6924 O O . SER B 1 416 ? -8.938 21 8.094 1 87.94 416 SER B O 1
ATOM 6926 N N . THR B 1 417 ? -8.117 21.828 10.023 1 86.44 417 THR B N 1
ATOM 6927 C CA . THR B 1 417 ? -7.758 23.094 9.406 1 86.44 417 THR B CA 1
ATOM 6928 C C . THR B 1 417 ? -6.266 23.375 9.562 1 86.44 417 THR B C 1
ATOM 6930 O O . THR B 1 417 ? -5.816 24.5 9.414 1 86.44 417 THR B O 1
ATOM 6933 N N . SER B 1 418 ? -5.543 22.344 9.844 1 76.62 418 SER B N 1
ATOM 6934 C CA . SER B 1 418 ? -4.129 22.5 10.172 1 76.62 418 SER B CA 1
ATOM 6935 C C . SER B 1 418 ? -3.328 22.953 8.953 1 76.62 418 SER B C 1
ATOM 6937 O O . SER B 1 418 ? -2.312 23.641 9.078 1 76.62 418 SER B O 1
ATOM 6939 N N . ALA B 1 419 ? -3.768 22.562 7.766 1 73 419 ALA B N 1
ATOM 6940 C CA . ALA B 1 419 ? -3.02 22.875 6.551 1 73 419 ALA B CA 1
ATOM 6941 C C . ALA B 1 419 ? -3.695 24 5.762 1 73 419 ALA B C 1
ATOM 6943 O O . ALA B 1 419 ? -3.363 24.234 4.598 1 73 419 ALA B O 1
ATOM 6944 N N . LEU B 1 420 ? -4.617 24.719 6.422 1 82.25 420 LEU B N 1
ATOM 6945 C CA . LEU B 1 420 ? -5.336 25.781 5.73 1 82.25 420 LEU B CA 1
ATOM 6946 C C . LEU B 1 420 ? -4.789 27.156 6.121 1 82.25 420 LEU B C 1
ATOM 6948 O O . LEU B 1 420 ? -4.348 27.359 7.254 1 82.25 420 LEU B O 1
ATOM 6952 N N . PRO B 1 421 ? -4.82 28.109 5.145 1 77.44 421 PRO B N 1
ATOM 6953 C CA . PRO B 1 421 ? -4.539 29.5 5.52 1 77.44 421 PRO B CA 1
ATOM 6954 C C . PRO B 1 421 ? -5.539 30.062 6.527 1 77.44 421 PRO B C 1
ATOM 6956 O O . PRO B 1 421 ? -6.699 29.625 6.551 1 77.44 421 PRO B O 1
ATOM 6959 N N . VAL B 1 422 ? -5.066 31 7.289 1 78.5 422 VAL B N 1
ATOM 6960 C CA . VAL B 1 422 ? -5.848 31.547 8.391 1 78.5 422 VAL B CA 1
ATOM 6961 C C . VAL B 1 422 ? -7.145 32.156 7.859 1 78.5 422 VAL B C 1
ATOM 6963 O O . VAL B 1 422 ? -8.203 32 8.477 1 78.5 422 VAL B O 1
ATOM 6966 N N . ASP B 1 423 ? -7.039 32.781 6.734 1 83.75 423 ASP B N 1
ATOM 6967 C CA . ASP B 1 423 ? -8.219 33.438 6.168 1 83.75 423 ASP B CA 1
ATOM 6968 C C . ASP B 1 423 ? -9.273 32.375 5.777 1 83.75 423 ASP B C 1
ATOM 6970 O O . ASP B 1 423 ? -10.469 32.594 6.016 1 83.75 423 ASP B O 1
ATOM 6974 N N . LEU B 1 424 ? -8.844 31.359 5.176 1 88.62 424 LEU B N 1
ATOM 6975 C CA . LEU B 1 424 ? -9.773 30.312 4.773 1 88.62 424 LEU B CA 1
ATOM 6976 C C . LEU B 1 424 ? -10.344 29.594 5.996 1 88.62 424 LEU B C 1
ATOM 6978 O O . LEU B 1 424 ? -11.516 29.219 6.012 1 88.62 424 LEU B O 1
ATOM 6982 N N . GLU B 1 425 ? -9.5 29.359 6.961 1 89.81 425 GLU B N 1
ATOM 6983 C CA . GLU B 1 425 ? -9.961 28.781 8.219 1 89.81 425 GLU B CA 1
ATOM 6984 C C . GLU B 1 425 ? -11.102 29.594 8.812 1 89.81 425 GLU B C 1
ATOM 6986 O O . GLU B 1 425 ? -12.109 29.031 9.242 1 89.81 425 GLU B O 1
ATOM 6991 N N . TYR B 1 426 ? -10.883 30.891 8.82 1 90.19 426 TYR B N 1
ATOM 6992 C CA . TYR B 1 426 ? -11.898 31.797 9.352 1 90.19 426 TYR B CA 1
ATOM 6993 C C . TYR B 1 426 ? -13.195 31.688 8.547 1 90.19 426 TYR B C 1
ATOM 6995 O O . TYR B 1 426 ? -14.281 31.578 9.117 1 90.19 426 TYR B O 1
ATOM 7003 N N . ARG B 1 427 ? -13.086 31.625 7.293 1 93.12 427 ARG B N 1
ATOM 7004 C CA . ARG B 1 427 ? -14.242 31.547 6.406 1 93.12 427 ARG B CA 1
ATOM 7005 C C . ARG B 1 427 ? -15.016 30.25 6.633 1 93.12 427 ARG B C 1
ATOM 7007 O O . ARG B 1 427 ? -16.25 30.25 6.629 1 93.12 427 ARG B O 1
ATOM 7014 N N . LEU B 1 428 ? -14.375 29.234 6.75 1 95 428 LEU B N 1
ATOM 7015 C CA . LEU B 1 428 ? -15.008 27.922 6.914 1 95 428 LEU B CA 1
ATOM 7016 C C . LEU B 1 428 ? -15.719 27.844 8.266 1 95 428 LEU B C 1
ATOM 7018 O O . LEU B 1 428 ? -16.828 27.312 8.352 1 95 428 LEU B O 1
ATOM 7022 N N . HIS B 1 429 ? -15.086 28.375 9.32 1 93.75 429 HIS B N 1
ATOM 7023 C CA . HIS B 1 429 ? -15.727 28.391 10.625 1 93.75 429 HIS B CA 1
ATOM 7024 C C . HIS B 1 429 ? -16.969 29.281 10.633 1 93.75 429 HIS B C 1
ATOM 7026 O O . HIS B 1 429 ? -17.969 28.938 11.258 1 93.75 429 HIS B O 1
ATOM 7032 N N . ARG B 1 430 ? -16.828 30.375 9.969 1 93.44 430 ARG B N 1
ATOM 7033 C CA . ARG B 1 430 ? -17.969 31.281 9.867 1 93.44 430 ARG B CA 1
ATOM 7034 C C . ARG B 1 430 ? -19.125 30.609 9.141 1 93.44 430 ARG B C 1
ATOM 7036 O O . ARG B 1 430 ? -20.281 30.781 9.523 1 93.44 430 ARG B O 1
ATOM 7043 N N . GLU B 1 431 ? -18.812 29.922 8.109 1 95.62 431 GLU B N 1
ATOM 7044 C CA . GLU B 1 431 ? -19.844 29.203 7.367 1 95.62 431 GLU B CA 1
ATOM 7045 C C . GLU B 1 431 ? -20.516 28.156 8.242 1 95.62 431 GLU B C 1
ATOM 7047 O O . GLU B 1 431 ? -21.734 27.953 8.141 1 95.62 431 GLU B O 1
ATOM 7052 N N . CYS B 1 432 ? -19.812 27.453 9.047 1 94.62 432 CYS B N 1
ATOM 7053 C CA . CYS B 1 432 ? -20.375 26.5 9.984 1 94.62 432 CYS B CA 1
ATOM 7054 C C . CYS B 1 432 ? -21.375 27.172 10.922 1 94.62 432 CYS B C 1
ATOM 7056 O O . CYS B 1 432 ? -22.453 26.641 11.18 1 94.62 432 CYS B O 1
ATOM 7058 N N . ARG B 1 433 ? -21.016 28.359 11.367 1 91.69 433 ARG B N 1
ATOM 7059 C CA . ARG B 1 433 ? -21.891 29.125 12.25 1 91.69 433 ARG B CA 1
ATOM 7060 C C . ARG B 1 433 ? -23.156 29.547 11.531 1 91.69 433 ARG B C 1
ATOM 7062 O O . ARG B 1 433 ? -24.25 29.469 12.094 1 91.69 433 ARG B O 1
ATOM 7069 N N . ARG B 1 434 ? -22.922 29.984 10.367 1 93.38 434 ARG B N 1
ATOM 7070 C CA . ARG B 1 434 ? -24.062 30.422 9.562 1 93.38 434 ARG B CA 1
ATOM 7071 C C . ARG B 1 434 ? -25.047 29.281 9.344 1 93.38 434 ARG B C 1
ATOM 7073 O O . ARG B 1 434 ? -26.266 29.5 9.375 1 93.38 434 ARG B O 1
ATOM 7080 N N . MET B 1 435 ? -24.562 28.125 9.188 1 93.62 435 MET B N 1
ATOM 7081 C CA . MET B 1 435 ? -25.391 26.953 8.922 1 93.62 435 MET B CA 1
ATOM 7082 C C . MET B 1 435 ? -25.953 26.375 10.219 1 93.62 435 MET B C 1
ATOM 7084 O O . MET B 1 435 ? -26.75 25.422 10.188 1 93.62 435 MET B O 1
ATOM 7088 N N . GLY B 1 436 ? -25.516 26.844 11.336 1 90.62 436 GLY B N 1
ATOM 7089 C CA . GLY B 1 436 ? -26.016 26.422 12.633 1 90.62 436 GLY B CA 1
ATOM 7090 C C . GLY B 1 436 ? -25.359 25.141 13.133 1 90.62 436 GLY B C 1
ATOM 7091 O O . GLY B 1 436 ? -25.953 24.406 13.922 1 90.62 436 GLY B O 1
ATOM 7092 N N . ILE B 1 437 ? -24.188 24.844 12.688 1 93 437 ILE B N 1
ATOM 7093 C CA . ILE B 1 437 ? -23.484 23.641 13.078 1 93 437 ILE B CA 1
ATOM 7094 C C . ILE B 1 437 ? -22.672 23.891 14.344 1 93 437 ILE B C 1
ATOM 7096 O O . ILE B 1 437 ? -21.891 24.844 14.398 1 93 437 ILE B O 1
ATOM 7100 N N . SER B 1 438 ? -22.891 23.109 15.375 1 92.88 438 SER B N 1
ATOM 7101 C CA . SER B 1 438 ? -22.062 23.188 16.578 1 92.88 438 SER B CA 1
ATOM 7102 C C . SER B 1 438 ? -20.766 22.422 16.422 1 92.88 438 SER B C 1
ATOM 7104 O O . SER B 1 438 ? -20.766 21.266 15.969 1 92.88 438 SER B O 1
ATOM 7106 N N . LEU B 1 439 ? -19.719 23.031 16.812 1 93.44 439 LEU B N 1
ATOM 7107 C CA . LEU B 1 439 ? -18.422 22.469 16.469 1 93.44 439 LEU B CA 1
ATOM 7108 C C . LEU B 1 439 ? -17.703 21.938 17.703 1 93.44 439 LEU B C 1
ATOM 7110 O O . LEU B 1 439 ? -17.781 22.547 18.781 1 93.44 439 LEU B O 1
ATOM 7114 N N . VAL B 1 440 ? -17.172 20.766 17.578 1 92.56 440 VAL B N 1
ATOM 7115 C CA . VAL B 1 440 ? -16.141 20.25 18.5 1 92.56 440 VAL B CA 1
ATOM 7116 C C . VAL B 1 440 ? -14.836 20.047 17.734 1 92.56 440 VAL B C 1
ATOM 7118 O O . VAL B 1 440 ? -14.734 19.156 16.875 1 92.56 440 VAL B O 1
ATOM 7121 N N . SER B 1 441 ? -13.859 20.828 18.078 1 92.94 441 SER B N 1
ATOM 7122 C CA . SER B 1 441 ? -12.625 20.812 17.297 1 92.94 441 SER B CA 1
ATOM 7123 C C . SER B 1 441 ? -11.43 20.438 18.172 1 92.94 441 SER B C 1
ATOM 7125 O O . SER B 1 441 ? -11.391 20.781 19.359 1 92.94 441 SER B O 1
ATOM 7127 N N . VAL B 1 442 ? -10.57 19.672 17.578 1 89.75 442 VAL B N 1
ATOM 7128 C CA . VAL B 1 442 ? -9.227 19.484 18.125 1 89.75 442 VAL B CA 1
ATOM 7129 C C . VAL B 1 442 ? -8.227 20.312 17.312 1 89.75 442 VAL B C 1
ATOM 7131 O O . VAL B 1 442 ? -8.203 20.25 16.094 1 89.75 442 VAL B O 1
ATOM 7134 N N . ALA B 1 443 ? -7.512 21.234 18.016 1 84.62 443 ALA B N 1
ATOM 7135 C CA . ALA B 1 443 ? -6.574 22.094 17.297 1 84.62 443 ALA B CA 1
ATOM 7136 C C . ALA B 1 443 ? -5.336 22.375 18.141 1 84.62 443 ALA B C 1
ATOM 7138 O O . ALA B 1 443 ? -5.379 22.266 19.359 1 84.62 443 ALA B O 1
ATOM 7139 N N . HIS B 1 444 ? -4.316 22.703 17.453 1 73.75 444 HIS B N 1
ATOM 7140 C CA . HIS B 1 444 ? -3.084 23.156 18.094 1 73.75 444 HIS B CA 1
ATOM 7141 C C . HIS B 1 444 ? -2.918 24.672 17.969 1 73.75 444 HIS B C 1
ATOM 7143 O O . HIS B 1 444 ? -2.27 25.297 18.812 1 73.75 444 HIS B O 1
ATOM 7149 N N . ARG B 1 445 ? -3.543 25.188 17.016 1 74.31 445 ARG B N 1
ATOM 7150 C CA . ARG B 1 445 ? -3.367 26.609 16.703 1 74.31 445 ARG B CA 1
ATOM 7151 C C . ARG B 1 445 ? -4.352 27.469 17.484 1 74.31 445 ARG B C 1
ATOM 7153 O O . ARG B 1 445 ? -5.547 27.156 17.547 1 74.31 445 ARG B O 1
ATOM 7160 N N . PRO B 1 446 ? -3.865 28.516 17.969 1 79.75 446 PRO B N 1
ATOM 7161 C CA . PRO B 1 446 ? -4.746 29.422 18.719 1 79.75 446 PRO B CA 1
ATOM 7162 C C . PRO B 1 446 ? -5.773 30.109 17.828 1 79.75 446 PRO B C 1
ATOM 7164 O O . PRO B 1 446 ? -6.793 30.594 18.328 1 79.75 446 PRO B O 1
ATOM 7167 N N . SER B 1 447 ? -5.551 30.141 16.531 1 80.62 447 SER B N 1
ATOM 7168 C CA . SER B 1 447 ? -6.441 30.859 15.625 1 80.62 447 SER B CA 1
ATOM 7169 C C . SER B 1 447 ? -7.828 30.234 15.594 1 80.62 447 SER B C 1
ATOM 7171 O O . SER B 1 447 ? -8.789 30.859 15.156 1 80.62 447 SER B O 1
ATOM 7173 N N . VAL B 1 448 ? -7.949 29 16.156 1 87.12 448 VAL B N 1
ATOM 7174 C CA . VAL B 1 448 ? -9.211 28.266 16.125 1 87.12 448 VAL B CA 1
ATOM 7175 C C . VAL B 1 448 ? -10.055 28.641 17.344 1 87.12 448 VAL B C 1
ATOM 7177 O O . VAL B 1 448 ? -11.281 28.484 17.312 1 87.12 448 VAL B O 1
ATOM 7180 N N . ILE B 1 449 ? -9.438 29.234 18.328 1 87.81 449 ILE B N 1
ATOM 7181 C CA . ILE B 1 449 ? -10.039 29.453 19.641 1 87.81 449 ILE B CA 1
ATOM 7182 C C . ILE B 1 449 ? -11.219 30.406 19.516 1 87.81 449 ILE B C 1
ATOM 7184 O O . ILE B 1 449 ? -12.305 30.156 20.047 1 87.81 449 ILE B O 1
ATOM 7188 N N . PRO B 1 450 ? -11.062 31.484 18.688 1 87.19 450 PRO B N 1
ATOM 7189 C CA . PRO B 1 450 ? -12.141 32.469 18.641 1 87.19 450 PRO B CA 1
ATOM 7190 C C . PRO B 1 450 ? -13.43 31.891 18.047 1 87.19 450 PRO B C 1
ATOM 7192 O O . PRO B 1 450 ? -14.5 32.469 18.203 1 87.19 450 PRO B O 1
ATOM 7195 N N . HIS B 1 451 ? -13.398 30.844 17.484 1 88.81 451 HIS B N 1
ATOM 7196 C CA . HIS B 1 451 ? -14.562 30.266 16.797 1 88.81 451 HIS B CA 1
ATOM 7197 C C . HIS B 1 451 ? -15.32 29.312 17.719 1 88.81 451 HIS B C 1
ATOM 7199 O O . HIS B 1 451 ? -16.297 28.688 17.297 1 88.81 451 HIS B O 1
ATOM 7205 N N . HIS B 1 452 ? -14.898 29.266 18.953 1 91.75 452 HIS B N 1
ATOM 7206 C CA . HIS B 1 452 ? -15.523 28.375 19.922 1 91.75 452 HIS B CA 1
ATOM 7207 C C . HIS B 1 452 ? -15.883 29.109 21.203 1 91.75 452 HIS B C 1
ATOM 7209 O O . HIS B 1 452 ? -15.266 30.141 21.516 1 91.75 452 HIS B O 1
ATOM 7215 N N . SER B 1 453 ? -16.859 28.609 21.906 1 89.25 453 SER B N 1
ATOM 7216 C CA . SER B 1 453 ? -17.328 29.234 23.141 1 89.25 453 SER B CA 1
ATOM 7217 C C . SER B 1 453 ? -16.672 28.625 24.359 1 89.25 453 SER B C 1
ATOM 7219 O O . SER B 1 453 ? -16.719 29.203 25.453 1 89.25 453 SER B O 1
ATOM 7221 N N . ALA B 1 454 ? -16.109 27.484 24.172 1 91.38 454 ALA B N 1
ATOM 7222 C CA . ALA B 1 454 ? -15.477 26.797 25.297 1 91.38 454 ALA B CA 1
ATOM 7223 C C . ALA B 1 454 ? -14.148 26.172 24.859 1 91.38 454 ALA B C 1
ATOM 7225 O O . ALA B 1 454 ? -13.977 25.812 23.703 1 91.38 454 ALA B O 1
ATOM 7226 N N . ILE B 1 455 ? -13.258 26.094 25.812 1 91.81 455 ILE B N 1
ATOM 7227 C CA . ILE B 1 455 ? -11.945 25.5 25.578 1 91.81 455 ILE B CA 1
ATOM 7228 C C . ILE B 1 455 ? -11.688 24.391 26.594 1 91.81 455 ILE B C 1
ATOM 7230 O O . ILE B 1 455 ? -11.781 24.625 27.797 1 91.81 455 ILE B O 1
ATOM 7234 N N . LEU B 1 456 ? -11.469 23.25 26.094 1 90.94 456 LEU B N 1
ATOM 7235 C CA . LEU B 1 456 ? -11.047 22.109 26.906 1 90.94 456 LEU B CA 1
ATOM 7236 C C . LEU B 1 456 ? -9.547 21.891 26.781 1 90.94 456 LEU B C 1
ATOM 7238 O O . LEU B 1 456 ? -9.078 21.328 25.797 1 90.94 456 LEU B O 1
ATOM 7242 N N . LYS B 1 457 ? -8.844 22.25 27.766 1 90 457 LYS B N 1
ATOM 7243 C CA . LYS B 1 457 ? -7.395 22.047 27.766 1 90 457 LYS B CA 1
ATOM 7244 C C . LYS B 1 457 ? -7.027 20.719 28.438 1 90 457 LYS B C 1
ATOM 7246 O O . LYS B 1 457 ? -7.332 20.5 29.609 1 90 457 LYS B O 1
ATOM 7251 N N . VAL B 1 458 ? -6.457 19.875 27.656 1 88.38 458 VAL B N 1
ATOM 7252 C CA . VAL B 1 458 ? -6.051 18.562 28.141 1 88.38 458 VAL B CA 1
ATOM 7253 C C . VAL B 1 458 ? -4.543 18.531 28.391 1 88.38 458 VAL B C 1
ATOM 7255 O O . VAL B 1 458 ? -3.771 19.047 27.562 1 88.38 458 VAL B O 1
ATOM 7258 N N . ASP B 1 459 ? -4.18 18.125 29.5 1 82.31 459 ASP B N 1
ATOM 7259 C CA . ASP B 1 459 ? -2.77 17.953 29.844 1 82.31 459 ASP B CA 1
ATOM 7260 C C . ASP B 1 459 ? -2.506 16.578 30.438 1 82.31 459 ASP B C 1
ATOM 7262 O O . ASP B 1 459 ? -3.412 15.75 30.531 1 82.31 459 ASP B O 1
ATOM 7266 N N . LYS B 1 460 ? -1.222 16.266 30.719 1 76.25 460 LYS B N 1
ATOM 7267 C CA . LYS B 1 460 ? -0.84 14.977 31.281 1 76.25 460 LYS B CA 1
ATOM 7268 C C . LYS B 1 460 ? -1.495 14.758 32.625 1 76.25 460 LYS B C 1
ATOM 7270 O O . LYS B 1 460 ? -1.728 13.609 33.031 1 76.25 460 LYS B O 1
ATOM 7275 N N . LYS B 1 461 ? -1.792 15.789 33.344 1 75.5 461 LYS B N 1
ATOM 7276 C CA . LYS B 1 461 ? -2.332 15.695 34.688 1 75.5 461 LYS B CA 1
ATOM 7277 C C . LYS B 1 461 ? -3.855 15.617 34.656 1 75.5 461 LYS B C 1
ATOM 7279 O O . LYS B 1 461 ? -4.48 15.25 35.656 1 75.5 461 LYS B O 1
ATOM 7284 N N . GLY B 1 462 ? -4.43 15.93 33.594 1 81.25 462 GLY B N 1
ATOM 7285 C CA . GLY B 1 462 ? -5.883 15.953 33.5 1 81.25 462 GLY B CA 1
ATOM 7286 C C . GLY B 1 462 ? -6.391 16.922 32.438 1 81.25 462 GLY B C 1
ATOM 7287 O O . GLY B 1 462 ? -5.852 16.984 31.344 1 81.25 462 GLY B O 1
ATOM 7288 N N . TRP B 1 463 ? -7.605 17.406 32.75 1 86.5 463 TRP B N 1
ATOM 7289 C CA . TRP B 1 463 ? -8.18 18.375 31.828 1 86.5 463 TRP B CA 1
ATOM 7290 C C . TRP B 1 463 ? -8.859 19.516 32.562 1 86.5 463 TRP B C 1
ATOM 7292 O O . TRP B 1 463 ? -9.234 19.375 33.719 1 86.5 463 TRP B O 1
ATOM 7302 N N . VAL B 1 464 ? -8.883 20.719 32 1 85.69 464 VAL B N 1
ATOM 7303 C CA . VAL B 1 464 ? -9.539 21.906 32.531 1 85.69 464 VAL B CA 1
ATOM 7304 C C . VAL B 1 464 ? -10.477 22.5 31.469 1 85.69 464 VAL B C 1
ATOM 7306 O O . VAL B 1 464 ? -10.094 22.656 30.312 1 85.69 464 VAL B O 1
ATOM 7309 N N . LEU B 1 465 ? -11.711 22.688 31.859 1 89.69 465 LEU B N 1
ATOM 7310 C CA . LEU B 1 465 ? -12.695 23.297 30.969 1 89.69 465 LEU B CA 1
ATOM 7311 C C . LEU B 1 465 ? -12.883 24.781 31.312 1 89.69 465 LEU B C 1
ATOM 7313 O O . LEU B 1 465 ? -13.156 25.125 32.469 1 89.69 465 LEU B O 1
ATOM 7317 N N . THR B 1 466 ? -12.547 25.625 30.297 1 86.81 466 THR B N 1
ATOM 7318 C CA . THR B 1 466 ? -12.75 27.062 30.484 1 86.81 466 THR B CA 1
ATOM 7319 C C . THR B 1 466 ? -13.797 27.578 29.5 1 86.81 466 THR B C 1
ATOM 7321 O O . THR B 1 466 ? -13.75 27.266 28.312 1 86.81 466 THR B O 1
ATOM 7324 N N . LYS B 1 467 ? -14.875 28.188 29.953 1 81.44 467 LYS B N 1
ATOM 7325 C CA . LYS B 1 467 ? -15.875 28.797 29.078 1 81.44 467 LYS B CA 1
ATOM 7326 C C . LYS B 1 467 ? -15.531 30.266 28.781 1 81.44 467 LYS B C 1
ATOM 7328 O O . LYS B 1 467 ? -15.148 31.016 29.688 1 81.44 467 LYS B O 1
ATOM 7333 N N . GLU B 1 468 ? -14.953 30.547 27.625 1 64.56 468 GLU B N 1
ATOM 7334 C CA . GLU B 1 468 ? -14.602 31.922 27.281 1 64.56 468 GLU B CA 1
ATOM 7335 C C . GLU B 1 468 ? -15.758 32.625 26.578 1 64.56 468 GLU B C 1
ATOM 7337 O O . GLU B 1 468 ? -16.469 32 25.781 1 64.56 468 GLU B O 1
ATOM 7342 N N . LYS B 1 469 ? -16.391 33.781 27.141 1 54.03 469 LYS B N 1
ATOM 7343 C CA . LYS B 1 469 ? -17.312 34.688 26.469 1 54.03 469 LYS B CA 1
ATOM 7344 C C . LYS B 1 469 ? -16.672 35.25 25.203 1 54.03 469 LYS B C 1
ATOM 7346 O O . LYS B 1 469 ? -15.609 35.875 25.25 1 54.03 469 LYS B O 1
ATOM 7351 N N . VAL B 1 470 ? -16.641 34.562 24.109 1 50 470 VAL B N 1
ATOM 7352 C CA . VAL B 1 470 ? -16.203 35.219 22.875 1 50 470 VAL B CA 1
ATOM 7353 C C . VAL B 1 470 ? -16.922 36.531 22.688 1 50 470 VAL B C 1
ATOM 7355 O O . VAL B 1 470 ? -18.156 36.594 22.734 1 50 470 VAL B O 1
ATOM 7358 N N . GLU B 1 471 ? -16.25 37.625 22.938 1 43.16 471 GLU B N 1
ATOM 7359 C CA . GLU B 1 471 ? -16.875 38.875 22.516 1 43.16 471 GLU B CA 1
ATOM 7360 C C . GLU B 1 471 ? -17.203 38.844 21.031 1 43.16 471 GLU B C 1
ATOM 7362 O O . GLU B 1 471 ? -16.453 38.281 20.234 1 43.16 471 GLU B O 1
#

Foldseek 3Di:
DVVLVCLCPPLVLVLCLCLQDVPLPPVVVLVVLVVVLVCLQCVVVPPPVLSCLSPPNNLVVLVVLLVVLLVVCVVVVLVVLNCVLVVLLVVLLVVLVVLCVVLVVLVVVLVVLVVVLVVLVVVCVVCVVVCVVVVVPVVSVVVSVVSVVVSVVSVVVNVVSVVVSVVSLVVSLCCQQPNCLLVVLCVSCVPDDPVRSVSSSVSSNSNNVSSSSVSVNVVSVVVSVVSVVSNVCSSVSSVPDPNLPQPAAADLFKWWKAQKFQADSVGDTLATGDTDIDTFLALAEEEEEDPPSQLVSVVCVQVSNGDIDPPMYTYFHDPALAEAEQDPDFDADQFAFQLCLLQPPDDPVVSVPDDPVLLLVLCVLLPNNCQPVVPPGDRHDTRDPVVVVADRQRSLSSSLSNCVNSLHREYEEEQSCVPPDLVSVVSSLVVCSVSRYHYYYYHHDPSCVLSHQKYWYAYSVHIDIDGHPND/DVVLVCLCPPLVLVLCLCLQDVPLPPVVVLVVLVVVLVCLQCVVVPPPVLSCLSPPNNLVVLVVLLVVLLVVCVVVVLVVLNCVLVVLLVVLLVVLVVLCVVLVVLVVVLVVLVVVLVVLVVVCVVCVVVCVVVVVPVVSVVVSVVSVVVSVVSVVVSVVSVVVSVVSLVVSLCCQQPPCLLVVLCVSCVPDDPVRSVSSSVSSNSNNVSSSSVSVNVVSVVVSVVSVVSNVCSSVSSVPDPNLPQPAAADLFKWWKAQKFQADSVGDTLATGDTDIDTFLALAEEEEEDPPSQLVSVVCVQVSNGDIDPVMYTYFHDPALAEAEQDPDFDADQFAFQLCLLQPPDDPVVSVPDDPVLLLVLCVLLPNNCQPVVPPGDRHDTRDPVVVVADRQRSLSSSLSNCVNSLHREYEEEQSCVPPDLVSLVSSLVVCSVSRYHYYYYHHDCSCVLSHQKYWYAYSVHIDIDGHPND

Sequence (942 aa):
TRVVQGLYFKDSNYYRLPTSNKELDNLDQRFTDIKLAINSVTGSMVPVETGMLLSPAGVISIGVSVLTFTLNLLQFQAAAYLYWPYIVFAVCTVLQWLAMRPVKPITYRQQEKEGSFRYSHSRAREYAESIAFYRGETEERTRMQAQFQDVYTNQTHLALFSAVCSFVSGVIQNCTSYILPGVLVKLLTPDADPQQYNIINSDVAMIMEALSMLLGFALQYSAFSGTLQRVTQMVTGIKALPVKKTDHIHSDERLAMRGVDVIAPNGERLVQNVTFDIEEGEKGLVVMGPSGVGKSSVLRTLAGLWAKSADGTIVRPGDGDGIFFVPQTSYVLLNGSLRAQIAYPKGEECVTGTPPHVFSDILDTVGLGYLLTDGRYSLDQENVPWGDVLSGGEKQRLGFARLFFNCPRFAILDESTSALPVDLEYRLHRECRRMGISLVSVAHRPSVIPHHSAILKVDKKGWVLTKEKVETRVVQGLYFKDSNYYRLPTSNKELDNLDQRFTDIKLAINSVTGSMVPVETGMLLSPAGVISIGVSVLTFTLNLLQFQAAAYLYWPYIVFAVCTVLQWLAMRPVKPITYRQQEKEGSFRYSHSRAREYAESIAFYRGETEERTRMQAQFQDVYTNQTHLALFSAVCSFVSGVIQNCTSYILPGVLVKLLTPDADPQQYNIINSDVAMIMEALSMLLGFALQYSAFSGTLQRVTQMVTGIKALPVKKTDHIHSDERLAMRGVDVIAPNGERLVQNVTFDIEEGEKGLVVMGPSGVGKSSVLRTLAGLWAKSADGTIVRPGDGDGIFFVPQTSYVLLNGSLRAQIAYPKGEECVTGTPPHVFSDILDTVGLGYLLTDGRYSLDQENVPWGDVLSGGEKQRLGFARLFFNCPRFAILDESTSALPVDLEYRLHRECRRMGISLVSVAHRPSVIPHHSAILKVDKKGWVLTKEKVE

Solvent-accessible surface area (backbone atoms only — not comparable to full-atom values): 49077 Å² total; per-residue (Å²): 106,68,65,57,49,53,56,39,44,39,86,49,35,55,49,48,42,56,74,72,35,72,80,62,61,63,59,38,56,43,61,54,30,52,52,51,28,47,32,55,56,67,18,64,81,45,59,66,81,54,22,50,45,58,28,70,61,20,51,48,50,31,53,50,47,41,49,52,34,50,51,51,37,50,71,66,68,36,53,81,60,59,52,50,59,53,49,52,45,52,53,49,51,52,51,50,50,62,56,45,54,64,49,52,60,46,48,51,51,39,50,50,42,45,48,52,50,34,47,52,42,45,46,49,55,75,40,19,64,35,37,55,49,48,59,22,43,66,41,50,47,52,53,49,51,51,46,46,48,53,38,48,54,45,44,53,52,44,49,51,52,48,47,49,40,43,48,53,50,47,51,50,48,48,38,43,51,53,48,43,29,53,52,48,44,46,68,73,42,72,83,49,52,72,68,56,45,51,52,52,31,49,35,44,24,49,36,41,51,36,52,52,51,52,54,54,45,51,56,52,46,52,56,30,50,53,36,43,47,53,43,48,49,51,54,49,52,59,67,63,49,75,77,83,78,70,77,60,42,73,30,86,52,36,43,30,34,44,49,26,31,35,36,44,94,88,63,50,73,57,42,63,55,42,65,51,77,44,50,63,68,37,52,24,37,33,38,33,51,62,89,87,41,42,71,69,48,49,51,33,34,72,72,57,75,33,62,65,38,88,83,26,42,40,33,31,38,52,94,60,63,34,47,41,44,32,43,57,58,63,78,68,59,82,59,37,21,52,48,49,51,33,39,43,46,54,44,70,71,62,44,73,70,49,60,68,63,60,55,51,52,41,28,45,72,53,70,50,37,59,53,54,73,69,64,83,42,53,58,76,42,65,69,43,64,51,73,76,70,42,49,73,40,49,34,32,32,45,45,50,32,18,46,62,68,61,58,30,44,29,36,37,32,36,45,43,56,60,68,46,48,68,68,57,46,51,51,51,54,49,50,35,53,73,70,46,29,15,32,37,33,38,47,75,57,70,84,58,52,78,64,24,36,27,37,36,41,38,45,93,90,37,71,47,81,46,76,46,84,64,126,107,68,67,58,49,53,55,39,45,41,87,50,34,56,50,48,42,58,75,72,35,72,81,64,61,64,59,38,56,44,62,55,30,52,52,51,28,48,31,57,56,67,18,63,81,44,60,66,83,54,22,49,45,56,28,71,61,21,51,49,50,30,52,50,47,40,49,54,35,50,52,52,36,51,71,66,68,37,52,80,59,58,52,51,59,53,50,52,44,51,53,50,50,50,51,49,50,61,55,46,55,64,48,54,60,46,50,50,50,40,51,52,40,45,49,52,48,35,48,52,41,46,46,49,56,75,41,19,64,36,38,55,47,47,59,21,41,65,41,52,47,53,53,51,49,52,49,48,49,53,37,50,54,46,44,52,51,45,48,52,51,49,50,50,42,43,48,52,49,46,50,52,47,48,40,42,52,53,49,42,29,54,52,48,43,45,68,73,42,72,85,49,52,72,68,56,45,52,53,52,31,50,35,46,25,50,36,40,50,38,53,52,51,52,54,56,45,52,55,52,44,51,57,28,51,53,37,42,48,53,42,49,48,51,54,50,52,60,67,64,49,73,76,82,77,70,77,61,43,73,29,86,52,37,43,31,34,45,50,26,30,34,35,44,93,86,64,49,75,55,41,63,54,42,65,50,77,44,49,63,67,39,52,24,38,33,37,32,52,63,88,85,42,40,72,69,49,50,52,32,36,70,72,56,75,33,61,65,36,87,83,25,41,39,34,31,37,54,94,59,64,33,48,41,44,33,43,58,59,61,80,68,60,84,59,36,20,52,47,51,50,34,39,44,46,55,44,70,71,60,45,71,71,50,60,70,63,60,55,50,52,41,28,45,72,55,69,51,37,59,53,54,72,70,64,82,43,53,57,76,43,66,72,44,64,52,70,76,72,42,51,73,41,50,34,33,32,44,44,50,33,18,46,63,69,60,56,29,45,30,36,37,30,37,44,44,56,59,68,44,48,69,68,56,46,50,50,53,53,49,51,36,52,73,70,44,29,14,33,37,33,37,46,76,58,71,85,58,51,78,62,23,36,26,39,36,41,40,44,92,90,36,68,48,80,45,77,47,84,64,126